Protein AF-A0AAN7AHH2-F1 (afdb_monomer_lite)

Secondary structure (DSSP, 8-state):
-HHHHHHHHHHHHHHHHHTTT-HHHHHHHHHHHHHHHHHHTS-S-S-SS-PPPPSSTT----S---TTTTSS-TTSPPHHHHHHHHHHHSPEEEEEE-TTS-EEEEEEE---PPPGGG-------------BPPHHHHHHHHTT-B-TTS-BS-SSPPP-B-TTS-B-PPB----S-----S--SS--S-TTSPSSHHHHHHHHHHHHHHHHHHHHHHHHHHHTTSS--SGGGTTSTTHHHHHHHHHHHHHHHHHHHHHHHHHHHHHHHHHHHHHHHH-HHHHTTTSPPPEEEE--SSTTS--EEEE-HHHHHHHHHHHHTS-HHHHHHHHHHHHHHHHHTTTSSS-S-HHHHHHHHHTTS----SSSHHHHHTTS---HHHHHHHHHHHT-HHHHHHHHHTT--SSEEE------TTSPPPPP---S--S---------EEEHHHHHHHTT-HHHHHHHHHTT--SS-TTB-HHHHHHHHHHHHHSTTHHHHHHHHHH-THHHHTS-HHHHHHHHHHHHHHTTS---TTPPPHHHHHHHHHHHHHTT--TT-EEEETTEEEEHHHHHHTTT-HHHHHHHHHTT--TT--TTHHHH-SS--SB-TTSHHHHHHHHHHHHTT-TTS-HHHHHHHHHHHHHHHHHHHHTS---TT--EEEE-TTSSEEEEE-HHHHHHHH---SSSHHHHHHHHHHHHTT--S----SS-HHHHHHHH--S-HHHHHTS--EEPPP---HHHHHHHHH-GGGGGSHHHHHHHHHHHHHH----STHHHHHHHHHHHHHTT--------SS-----HHHHHHHHHHHHHHHGGGGG-HHHHHHHHHHHHHHHHH-----TTS-GGG--TTS--TT-HHHHHHHHHHHHTT--TT-----TT--S-PPPHHHHHHHHHTT--TTTT-TT--------S-S--HHHHHHHHIIIIIS---TT--BTTB-HHHHHHHS--HHHHHHHHH-TT--S----HHHHHHHHHHHHHHHHTT-

Foldseek 3Di:
DVLLLLVLLLLLVLLVVVLVVDPVVSVVSVVVNVVVVVVVVVDDDDPLPDDFDDLDPPQPRDRDDDPVPPPPDPGGQDPVNSVVVVLQVAWDWDFDADPVRHRPDTDGDGDDDDDPVPDDDDDDDDDDDDDWDALVNVQVVQAQDADPVRHRPDPDRDQCADPVRHHDIDDDDPDPDDDPDPDDLADDDDPPPDHDPQSVVSNVVVSVVVLVVVVVVVVVCVVVVVQQADPVSVPPPCNVVSNVVVVSSVVSVVSSVVSVVVSVVSVVVVLLVCVVPVCPLCVLLVHHWDWDFADPVPPPDGTDTDTDLVVSLVRSCVVPPNDSVVSNVSVVVSVVCVVQCVVPPHDRPPPVVVVVPPPPPDDDDDPPVVVVVVVDPDPLLVQLLVCLQVLPVVSVVVSVVVVDALFWGFDPPPPPPPPDDDDDDDDDDDDDPDPPPLREIATSLLNNLVNVSLVSNLVSVVVPHAPLPPRHDPVNLLSNLLSLQANLNVLSSLVSQVVDLVRLVRDDQVSLQSNLQSNLQNLLDPHPPRDDDPVVSLVSNVSSVVSPHQQLDKDDDPLEIAGSLLSNLSNLDLVSNLVSVVSPHQQQAHLLCLVPDDQFHQFHSSRNLLSLLLVLQVLLVCPPDDPVVSVSSVVSSLSNLVCSVPVNVHDQLRWDWHQDPVRAETEIDGSLLSNLVNHPDQLGVSSVVVNVSSVVSVRALASPDVCNVVVCCVVVCSNPVVSVVVVRHDYDDYNGHSLLVNCVVPNLVCLLRVRVLVSLLVNLLRSQDPDPPVNLVVLLVVLLSLLQHADDDDPPVDDPPDPVSSLVSLLSSLLSNCVNVLVPLLSLLSNLLSNLLNLQLVDPPPVPDDPVPPPVPPNQRQHSSSLSNNVSSLVSPHDQQRFDDDPDDDNQHHGSLQQLLCVLLQHHPCPVPPPDPPRSPPPDQSFALSSLVNVLCCVVPSPHDQPDDRPRDGSLRSNVPSHDVVVLCCQAVVVPVDPDHDHNVRRVVSSVSNNCSSVVVD

pLDDT: mean 70.82, std 22.26, range [24.33, 98.12]

InterPro domains:
  IPR036770 Ankyrin repeat-containing domain superfamily [G3DSA:1.25.40.20] (359-711)
  IPR036770 Ankyrin repeat-containing domain superfamily [SSF48403] (437-587)

Organism: NCBI:txid1536484

Radius of gyration: 38.91 Å; chains: 1; bounding box: 91×87×97 Å

Structure (mmCIF, N/CA/C/O backbone):
data_AF-A0AAN7AHH2-F1
#
_entry.id   AF-A0AAN7AHH2-F1
#
loop_
_atom_site.group_PDB
_atom_site.id
_atom_site.type_symbol
_atom_site.label_atom_id
_atom_site.label_alt_id
_atom_site.label_comp_id
_atom_site.label_asym_id
_atom_site.label_entity_id
_atom_site.label_seq_id
_atom_site.pdbx_PDB_ins_code
_atom_site.Cartn_x
_atom_site.Cartn_y
_atom_site.Cartn_z
_atom_site.occupancy
_atom_site.B_iso_or_equiv
_atom_site.auth_seq_id
_atom_site.auth_comp_id
_atom_site.auth_asym_id
_atom_site.auth_atom_id
_atom_site.pdbx_PDB_model_num
ATOM 1 N N . MET A 1 1 ? 47.006 22.011 -0.681 1.00 42.59 1 MET A N 1
ATOM 2 C CA . MET A 1 1 ? 46.102 22.213 -1.840 1.00 42.59 1 MET A CA 1
ATOM 3 C C . MET A 1 1 ? 44.965 21.188 -1.931 1.00 42.59 1 MET A C 1
ATOM 5 O O . MET A 1 1 ? 43.826 21.636 -1.953 1.00 42.59 1 MET A O 1
ATOM 9 N N . ARG A 1 2 ? 45.196 19.858 -1.862 1.00 39.00 2 ARG A N 1
ATOM 10 C CA . ARG A 1 2 ? 44.105 18.849 -1.717 1.00 39.00 2 ARG A CA 1
ATOM 11 C C . ARG A 1 2 ? 43.120 19.184 -0.584 1.00 39.00 2 ARG A C 1
ATOM 13 O O . ARG A 1 2 ? 41.915 19.179 -0.796 1.00 39.00 2 ARG A O 1
ATOM 20 N N . LEU A 1 3 ? 43.647 19.586 0.577 1.00 39.88 3 LEU A N 1
ATOM 21 C CA . LEU A 1 3 ? 42.860 20.054 1.728 1.00 39.88 3 LEU A CA 1
ATOM 22 C C . LEU A 1 3 ? 41.942 21.245 1.399 1.00 39.88 3 LEU A C 1
ATOM 24 O O . LEU A 1 3 ? 40.802 21.282 1.839 1.00 39.88 3 LEU A O 1
ATOM 28 N N . LEU A 1 4 ? 42.423 22.198 0.598 1.00 43.97 4 LEU A N 1
ATOM 29 C CA . LEU A 1 4 ? 41.703 23.423 0.249 1.00 43.97 4 LEU A CA 1
ATOM 30 C C . LEU A 1 4 ? 40.583 23.153 -0.769 1.00 43.97 4 LEU A C 1
ATOM 32 O O . LEU A 1 4 ? 39.485 23.686 -0.634 1.00 43.97 4 LEU A O 1
ATOM 36 N N . GLY A 1 5 ? 40.840 22.286 -1.755 1.00 46.69 5 GLY A N 1
ATOM 37 C CA . GLY A 1 5 ? 39.840 21.848 -2.732 1.00 46.69 5 GLY A CA 1
ATOM 38 C C . GLY A 1 5 ? 38.684 21.085 -2.082 1.00 46.69 5 GLY A C 1
ATOM 39 O O . GLY A 1 5 ? 37.523 21.328 -2.410 1.00 46.69 5 GLY A O 1
ATOM 40 N N . THR A 1 6 ? 38.981 20.224 -1.107 1.00 48.59 6 THR A N 1
ATOM 41 C CA . THR A 1 6 ? 37.960 19.521 -0.315 1.00 48.59 6 THR A CA 1
ATOM 42 C C . THR A 1 6 ? 37.203 20.479 0.608 1.00 48.59 6 THR A C 1
ATOM 44 O O . THR A 1 6 ? 35.979 20.404 0.680 1.00 48.59 6 THR A O 1
ATOM 47 N N . LEU A 1 7 ? 37.890 21.439 1.241 1.00 47.78 7 LEU A N 1
ATOM 48 C CA . LEU A 1 7 ? 37.268 22.466 2.087 1.00 47.78 7 LEU A CA 1
ATOM 49 C C . LEU A 1 7 ? 36.270 23.334 1.298 1.00 47.78 7 LEU A C 1
ATOM 51 O O . LEU A 1 7 ? 35.142 23.535 1.744 1.00 47.78 7 LEU A O 1
ATOM 55 N N . LEU A 1 8 ? 36.657 23.796 0.104 1.00 48.50 8 LEU A N 1
ATOM 56 C CA . LEU A 1 8 ? 35.802 24.583 -0.792 1.00 48.50 8 LEU A CA 1
ATOM 57 C C . LEU A 1 8 ? 34.572 23.786 -1.246 1.00 48.50 8 LEU A C 1
ATOM 59 O O . LEU A 1 8 ? 33.455 24.295 -1.178 1.00 48.50 8 LEU A O 1
ATOM 63 N N . VAL A 1 9 ? 34.744 22.523 -1.648 1.00 50.44 9 VAL A N 1
ATOM 64 C CA . VAL A 1 9 ? 33.625 21.658 -2.067 1.00 50.44 9 VAL A CA 1
ATOM 65 C C . VAL A 1 9 ? 32.666 21.379 -0.905 1.00 50.44 9 VAL A C 1
ATOM 67 O O . VAL A 1 9 ? 31.451 21.460 -1.096 1.00 50.44 9 VAL A O 1
ATOM 70 N N . SER A 1 10 ? 33.181 21.122 0.299 1.00 50.25 10 SER A N 1
ATOM 71 C CA . SER A 1 10 ? 32.371 20.859 1.495 1.00 50.25 10 SER A CA 1
ATOM 72 C C . SER A 1 10 ? 31.624 22.096 2.003 1.00 50.25 10 SER A C 1
ATOM 74 O O . SER A 1 10 ? 30.450 21.995 2.357 1.00 50.25 10 SER A O 1
ATOM 76 N N . LEU A 1 11 ? 32.250 23.279 1.986 1.00 50.25 11 LEU A N 1
ATOM 77 C CA . LEU A 1 11 ? 31.608 24.548 2.364 1.00 50.25 11 LEU A CA 1
ATOM 78 C C . LEU A 1 11 ? 30.515 24.968 1.371 1.00 50.25 11 LEU A C 1
ATOM 80 O O . LEU A 1 11 ? 29.491 25.531 1.767 1.00 50.25 11 LEU A O 1
ATOM 84 N N . LEU A 1 12 ? 30.704 24.663 0.086 1.00 51.53 12 LEU A N 1
ATOM 85 C CA . LEU A 1 12 ? 29.711 24.921 -0.955 1.00 51.53 12 LEU A CA 1
ATOM 86 C C . LEU A 1 12 ? 28.552 23.910 -0.897 1.00 51.53 12 LEU A C 1
ATOM 88 O O . LEU A 1 12 ? 27.397 24.301 -1.067 1.00 51.53 12 LEU A O 1
ATOM 92 N N . TRP A 1 13 ? 28.819 22.644 -0.555 1.00 50.81 13 TRP A N 1
ATOM 93 C CA . TRP A 1 13 ? 27.778 21.653 -0.242 1.00 50.81 13 TRP A CA 1
ATOM 94 C C . TRP A 1 13 ? 26.989 22.010 1.021 1.00 50.81 13 TRP A C 1
ATOM 96 O O . TRP A 1 13 ? 25.765 21.883 1.038 1.00 50.81 13 TRP A O 1
ATOM 106 N N . ALA A 1 14 ? 27.655 22.531 2.053 1.00 49.16 14 ALA A N 1
ATOM 107 C CA . ALA A 1 14 ? 26.998 23.056 3.245 1.00 49.16 14 ALA A CA 1
ATOM 108 C C . ALA A 1 14 ? 26.082 24.251 2.914 1.00 49.16 14 ALA A C 1
ATOM 110 O O . ALA A 1 14 ? 25.001 24.363 3.492 1.00 49.16 14 ALA A O 1
ATOM 111 N N . GLY A 1 15 ? 26.455 25.089 1.938 1.00 46.09 15 GLY A N 1
ATOM 112 C CA . GLY A 1 15 ? 25.598 26.143 1.384 1.00 46.09 15 GLY A CA 1
ATOM 113 C C . GLY A 1 15 ? 24.349 25.604 0.673 1.00 46.09 15 GLY A C 1
ATOM 114 O O . GLY A 1 15 ? 23.254 26.129 0.877 1.00 46.09 15 GLY A O 1
ATOM 115 N N . VAL A 1 16 ? 24.487 24.514 -0.091 1.00 45.09 16 VAL A N 1
ATOM 116 C CA . VAL A 1 16 ? 23.358 23.815 -0.738 1.00 45.09 16 VAL A CA 1
ATOM 117 C C . VAL A 1 16 ? 22.417 23.204 0.303 1.00 45.09 16 VAL A C 1
ATOM 119 O O . VAL A 1 16 ? 21.207 23.348 0.179 1.00 45.09 16 VAL A O 1
ATOM 122 N N . VAL A 1 17 ? 22.945 22.573 1.353 1.00 44.41 17 VAL A N 1
ATOM 123 C CA . VAL A 1 17 ? 22.151 21.955 2.434 1.00 44.41 17 VAL A CA 1
ATOM 124 C C . VAL A 1 17 ? 21.487 23.010 3.332 1.00 44.41 17 VAL A C 1
ATOM 126 O O . VAL A 1 17 ? 20.342 22.834 3.749 1.00 44.41 17 VAL A O 1
ATOM 129 N N . SER A 1 18 ? 22.159 24.139 3.579 1.00 43.81 18 SER A N 1
ATOM 130 C CA . SER A 1 18 ? 21.616 25.297 4.307 1.00 43.81 18 SER A CA 1
ATOM 131 C C . SER A 1 18 ? 20.397 25.910 3.603 1.00 43.81 18 SER A C 1
ATOM 133 O O . SER A 1 18 ? 19.428 26.270 4.271 1.00 43.81 18 SER A O 1
ATOM 135 N N . ALA A 1 19 ? 20.388 25.938 2.264 1.00 40.66 19 ALA A N 1
ATOM 136 C CA . ALA A 1 19 ? 19.244 26.387 1.462 1.00 40.66 19 ALA A CA 1
ATOM 137 C C . ALA A 1 19 ? 17.987 25.493 1.600 1.00 40.66 19 ALA A C 1
ATOM 139 O O . ALA A 1 19 ? 16.908 25.883 1.172 1.00 40.66 19 ALA A O 1
ATOM 140 N N . TYR A 1 20 ? 18.091 24.316 2.232 1.00 43.16 20 TYR A N 1
ATOM 141 C CA . TYR A 1 20 ? 16.943 23.455 2.560 1.00 43.16 20 TYR A CA 1
ATOM 142 C C . TYR A 1 20 ? 16.448 23.601 4.014 1.00 43.16 20 TYR A C 1
ATOM 144 O O . TYR A 1 20 ? 15.547 22.872 4.422 1.00 43.16 20 TYR A O 1
ATOM 152 N N . GLY A 1 21 ? 17.001 24.526 4.810 1.00 40.44 21 GLY A N 1
ATOM 153 C CA . GLY A 1 21 ? 16.463 24.887 6.132 1.00 40.44 21 GLY A CA 1
ATOM 154 C C . GLY A 1 21 ? 16.727 23.892 7.272 1.00 40.44 21 GLY A C 1
ATOM 155 O O . GLY A 1 21 ? 16.153 24.030 8.350 1.00 40.44 21 GLY A O 1
ATOM 156 N N . LEU A 1 22 ? 17.605 22.901 7.088 1.00 43.09 22 LEU A N 1
ATOM 157 C CA . LEU A 1 22 ? 17.894 21.877 8.099 1.00 43.09 22 LEU A CA 1
ATOM 158 C C . LEU A 1 22 ? 19.208 22.173 8.838 1.00 43.09 22 LEU A C 1
ATOM 160 O O . LEU A 1 22 ? 20.272 21.675 8.467 1.00 43.09 22 LEU A O 1
ATOM 164 N N . ARG A 1 23 ? 19.129 22.948 9.929 1.00 40.41 23 ARG A N 1
ATOM 165 C CA . ARG A 1 23 ? 20.266 23.291 10.816 1.00 40.41 23 ARG A CA 1
ATOM 166 C C . ARG A 1 23 ? 21.123 22.073 11.200 1.00 40.41 23 ARG A C 1
ATOM 168 O O . ARG A 1 23 ? 22.345 22.127 11.108 1.00 40.41 23 ARG A O 1
ATOM 175 N N . GLY A 1 24 ? 20.488 20.947 11.530 1.00 38.53 24 GLY A N 1
ATOM 176 C CA . GLY A 1 24 ? 21.191 19.719 11.917 1.00 38.53 24 GLY A CA 1
ATOM 177 C C . GLY A 1 24 ? 21.933 19.010 10.775 1.00 38.53 24 GLY A C 1
ATOM 178 O O . GLY A 1 24 ? 22.892 18.288 11.031 1.00 38.53 24 GLY A O 1
ATOM 179 N N . ALA A 1 25 ? 21.532 19.204 9.515 1.00 41.31 25 ALA A N 1
ATOM 180 C CA . ALA A 1 25 ? 22.254 18.655 8.363 1.00 41.31 25 ALA A CA 1
ATOM 181 C C . ALA A 1 25 ? 23.502 19.495 8.037 1.00 41.31 25 ALA A C 1
ATOM 183 O O . ALA A 1 25 ? 24.539 18.954 7.651 1.00 41.31 25 ALA A O 1
ATOM 184 N N . TRP A 1 26 ? 23.418 20.808 8.267 1.00 44.34 26 TRP A N 1
ATOM 185 C CA . TRP A 1 26 ? 24.536 21.742 8.145 1.00 44.34 26 TRP A CA 1
ATOM 186 C C . TRP A 1 26 ? 25.621 21.488 9.205 1.00 44.34 26 TRP A C 1
ATOM 188 O O . TRP A 1 26 ? 26.783 21.295 8.847 1.00 44.34 26 TRP A O 1
ATOM 198 N N . GLU A 1 27 ? 25.241 21.364 10.482 1.00 41.72 27 GLU A N 1
ATOM 199 C CA . GLU A 1 27 ? 26.172 21.049 11.581 1.00 41.72 27 GLU A CA 1
ATOM 200 C C . GLU A 1 27 ? 26.868 19.696 11.350 1.00 41.72 27 GLU A C 1
ATOM 202 O O . GLU A 1 27 ? 28.088 19.598 11.458 1.00 41.72 27 GLU A O 1
ATOM 207 N N . LYS A 1 28 ? 26.130 18.663 10.922 1.00 42.34 28 LYS A N 1
ATOM 208 C CA . LYS A 1 28 ? 26.697 17.334 10.623 1.00 42.34 28 LYS A CA 1
ATOM 209 C C . LYS A 1 28 ? 27.657 17.335 9.434 1.00 42.34 28 LYS A C 1
ATOM 211 O O . LYS A 1 28 ? 28.649 16.616 9.468 1.00 42.34 28 LYS A O 1
ATOM 216 N N . THR A 1 29 ? 27.397 18.144 8.408 1.00 45.25 29 THR A N 1
ATOM 217 C CA . THR A 1 29 ? 28.292 18.269 7.244 1.00 45.25 29 THR A CA 1
ATOM 218 C C . THR A 1 29 ? 29.594 18.982 7.625 1.00 45.25 29 THR A C 1
ATOM 220 O O . THR A 1 29 ? 30.671 18.574 7.192 1.00 45.25 29 THR A O 1
ATOM 223 N N . MET A 1 30 ? 29.512 19.993 8.498 1.00 45.94 30 MET A N 1
ATOM 224 C CA . MET A 1 30 ? 30.674 20.659 9.102 1.00 45.94 30 MET A CA 1
ATOM 225 C C . MET A 1 30 ? 31.485 19.699 9.981 1.00 45.94 30 MET A C 1
ATOM 227 O O . MET A 1 30 ? 32.685 19.548 9.763 1.00 45.94 30 MET A O 1
ATOM 231 N N . TYR A 1 31 ? 30.835 18.981 10.902 1.00 43.94 31 TYR A N 1
ATOM 232 C CA . TYR A 1 31 ? 31.500 17.990 11.755 1.00 43.94 31 TYR A CA 1
ATOM 233 C C . TYR A 1 31 ? 32.154 16.868 10.946 1.00 43.94 31 TYR A C 1
ATOM 235 O O . TYR A 1 31 ? 33.291 16.506 11.224 1.00 43.94 31 TYR A O 1
ATOM 243 N N . PHE A 1 32 ? 31.485 16.361 9.908 1.00 43.19 32 PHE A N 1
ATOM 244 C CA . PHE A 1 32 ? 32.036 15.335 9.022 1.00 43.19 32 PHE A CA 1
ATOM 245 C C . PHE A 1 32 ? 33.240 15.840 8.213 1.00 43.19 32 PHE A C 1
ATOM 247 O O . PHE A 1 32 ? 34.188 15.093 7.987 1.00 43.19 32 PHE A O 1
ATOM 254 N N . SER A 1 33 ? 33.234 17.117 7.819 1.00 46.03 33 SER A N 1
ATOM 255 C CA . SER A 1 33 ? 34.361 17.742 7.118 1.00 46.03 33 SER A CA 1
ATOM 256 C C . SER A 1 33 ? 35.573 17.909 8.033 1.00 46.03 33 SER A C 1
ATOM 258 O O . SER A 1 33 ? 36.691 17.654 7.601 1.00 46.03 33 SER A O 1
ATOM 260 N N . ILE A 1 34 ? 35.356 18.267 9.302 1.00 46.25 34 ILE A N 1
ATOM 261 C CA . ILE A 1 34 ? 36.412 18.318 10.326 1.00 46.25 34 ILE A CA 1
ATOM 262 C C . ILE A 1 34 ? 36.979 16.915 10.581 1.00 46.25 34 ILE A C 1
ATOM 264 O O . ILE A 1 34 ? 38.192 16.738 10.552 1.00 46.25 34 ILE A O 1
ATOM 268 N N . TYR A 1 35 ? 36.113 15.905 10.695 1.00 45.62 35 TYR A N 1
ATOM 269 C CA . TYR A 1 35 ? 36.508 14.506 10.895 1.00 45.62 35 TYR A CA 1
ATOM 270 C C . TYR A 1 35 ? 37.336 13.939 9.727 1.00 45.62 35 TYR A C 1
ATOM 272 O O . TYR A 1 35 ? 38.343 13.273 9.939 1.00 45.62 35 TYR A O 1
ATOM 280 N N . GLN A 1 36 ? 36.948 14.233 8.480 1.00 43.19 36 GLN A N 1
ATOM 281 C CA . GLN A 1 36 ? 37.706 13.859 7.276 1.00 43.19 36 GLN A CA 1
ATOM 282 C C . GLN A 1 36 ? 39.069 14.559 7.205 1.00 43.19 36 GLN A C 1
ATOM 284 O O . GLN A 1 36 ? 40.044 13.953 6.768 1.00 43.19 36 GLN A O 1
ATOM 289 N N . MET A 1 37 ? 39.163 15.816 7.650 1.00 44.66 37 MET A N 1
ATOM 290 C CA . MET A 1 37 ? 40.442 16.530 7.724 1.00 44.66 37 MET A CA 1
ATOM 291 C C . MET A 1 37 ? 41.387 15.910 8.764 1.00 44.66 37 MET A C 1
ATOM 293 O O . MET A 1 37 ? 42.590 15.862 8.523 1.00 44.66 37 MET A O 1
ATOM 297 N N . GLU A 1 38 ? 40.860 15.396 9.877 1.00 44.75 38 GLU A N 1
ATOM 298 C CA . GLU A 1 38 ? 41.640 14.696 10.907 1.00 44.75 38 GLU A CA 1
ATOM 299 C C . GLU A 1 38 ? 42.106 13.300 10.451 1.00 44.75 38 GLU A C 1
ATOM 301 O O . GLU A 1 38 ? 43.272 12.960 10.653 1.00 44.75 38 GLU A O 1
ATOM 306 N N . ASP A 1 39 ? 41.250 12.529 9.766 1.00 40.66 39 ASP A N 1
ATOM 307 C CA . ASP A 1 39 ? 41.596 11.208 9.204 1.00 40.66 39 ASP A CA 1
ATOM 308 C C . ASP A 1 39 ? 42.615 11.330 8.049 1.00 40.66 39 ASP A C 1
ATOM 310 O O . ASP A 1 39 ? 43.543 10.535 7.943 1.00 40.66 39 ASP A O 1
ATOM 314 N N . MET A 1 40 ? 42.522 12.370 7.208 1.00 39.53 40 MET A N 1
ATOM 315 C CA . MET A 1 40 ? 43.488 12.618 6.122 1.00 39.53 40 MET A CA 1
ATOM 316 C C . MET A 1 40 ? 44.874 13.068 6.612 1.00 39.53 40 MET A C 1
ATOM 318 O O . MET A 1 40 ? 45.850 12.934 5.875 1.00 39.53 40 MET A O 1
ATOM 322 N N . LEU A 1 41 ? 44.977 13.605 7.831 1.00 41.09 41 LEU A N 1
ATOM 323 C CA . LEU A 1 41 ? 46.255 13.908 8.490 1.00 41.09 41 LEU A CA 1
ATOM 324 C C . LEU A 1 41 ? 46.849 12.679 9.203 1.00 41.09 41 LEU A C 1
ATOM 326 O O . LEU A 1 41 ? 47.997 12.716 9.648 1.00 41.09 41 LEU A O 1
ATOM 330 N N . ALA A 1 42 ? 46.094 11.582 9.273 1.00 44.62 42 ALA A N 1
ATOM 331 C CA . ALA A 1 42 ? 46.518 10.270 9.735 1.00 44.62 42 ALA A CA 1
ATOM 332 C C . ALA A 1 42 ? 46.548 9.291 8.545 1.00 44.62 42 ALA A C 1
ATOM 334 O O . ALA A 1 42 ? 45.734 8.381 8.452 1.00 44.62 42 ALA A O 1
ATOM 335 N N . ILE A 1 43 ? 47.461 9.484 7.589 1.00 38.81 43 ILE A N 1
ATOM 336 C CA . ILE A 1 43 ? 47.549 8.587 6.425 1.00 38.81 43 ILE A CA 1
ATOM 337 C C . ILE A 1 43 ? 48.090 7.210 6.853 1.00 38.81 43 ILE A C 1
ATOM 339 O O . ILE A 1 43 ? 49.232 7.104 7.301 1.00 38.81 43 ILE A O 1
ATOM 343 N N . ASP A 1 44 ? 47.294 6.157 6.643 1.00 36.56 44 ASP A N 1
ATOM 344 C CA . ASP A 1 44 ? 47.764 4.770 6.534 1.00 36.56 44 ASP A CA 1
ATOM 345 C C . ASP A 1 44 ? 48.477 4.589 5.185 1.00 36.56 44 ASP A C 1
ATOM 347 O O . ASP A 1 44 ? 47.880 4.811 4.129 1.00 36.56 44 ASP A O 1
ATOM 351 N N . GLY A 1 45 ? 49.751 4.183 5.214 1.00 41.19 45 GLY A N 1
ATOM 352 C CA . GLY A 1 45 ? 50.512 3.878 3.995 1.00 41.19 45 GLY A CA 1
ATOM 353 C C . GLY A 1 45 ? 51.999 4.239 3.989 1.00 41.19 45 GLY A C 1
ATOM 354 O O . GLY A 1 45 ? 52.607 4.172 2.928 1.00 41.19 45 GLY A O 1
ATOM 355 N N . VAL A 1 46 ? 52.597 4.606 5.126 1.00 39.81 46 VAL A N 1
ATOM 356 C CA . VAL A 1 46 ? 54.062 4.660 5.260 1.00 39.81 46 VAL A CA 1
ATOM 357 C C . VAL A 1 46 ? 54.480 3.564 6.227 1.00 39.81 46 VAL A C 1
ATOM 359 O O . VAL A 1 46 ? 54.112 3.565 7.401 1.00 39.81 46 VAL A O 1
ATOM 362 N N . ASP A 1 47 ? 55.184 2.596 5.665 1.00 38.22 47 ASP A N 1
ATOM 363 C CA . ASP A 1 47 ? 55.714 1.357 6.216 1.00 38.22 47 ASP A CA 1
ATOM 364 C C . ASP A 1 47 ? 56.090 1.501 7.693 1.00 38.22 47 ASP A C 1
ATOM 366 O O . ASP A 1 47 ? 56.793 2.439 8.071 1.00 38.22 47 ASP A O 1
ATOM 370 N N . GLY A 1 48 ? 55.624 0.559 8.520 1.00 37.94 48 GLY A N 1
ATOM 371 C CA . GLY A 1 48 ? 55.696 0.549 9.987 1.00 37.94 48 GLY A CA 1
ATOM 372 C C . GLY A 1 48 ? 57.100 0.510 10.609 1.00 37.94 48 GLY A C 1
ATOM 373 O O . GLY A 1 48 ? 57.354 -0.284 11.508 1.00 37.94 48 GLY A O 1
ATOM 374 N N . THR A 1 49 ? 58.009 1.380 10.179 1.00 39.72 49 THR A N 1
ATOM 375 C CA . THR A 1 49 ? 59.386 1.517 10.666 1.00 39.72 49 THR A CA 1
ATOM 376 C C . THR A 1 49 ? 59.580 2.710 11.605 1.00 39.72 49 THR A C 1
ATOM 378 O O . THR A 1 49 ? 60.698 2.985 12.031 1.00 39.72 49 THR A O 1
ATOM 381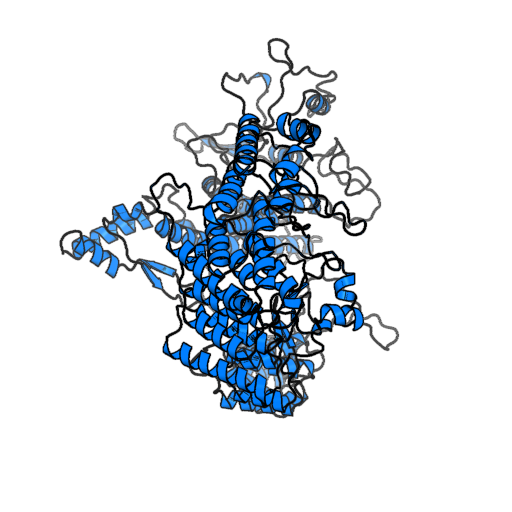 N N . GLY A 1 50 ? 58.505 3.397 12.006 1.00 42.72 50 GLY A N 1
ATOM 382 C CA . GLY A 1 50 ? 58.540 4.271 13.183 1.00 42.72 50 GLY A CA 1
ATOM 383 C C . GLY A 1 50 ? 59.477 5.480 13.081 1.00 42.72 50 GLY A C 1
ATOM 384 O O . GLY A 1 50 ? 60.078 5.860 14.084 1.00 42.72 50 GLY A O 1
ATOM 385 N N . LYS A 1 51 ? 59.597 6.121 11.910 1.00 38.16 51 LYS A N 1
ATOM 386 C CA . LYS A 1 51 ? 60.206 7.459 11.825 1.00 38.16 51 LYS A CA 1
ATOM 387 C C . LYS A 1 51 ? 59.137 8.547 11.971 1.00 38.16 51 LYS A C 1
ATOM 389 O O . LYS A 1 51 ? 58.140 8.573 11.258 1.00 38.16 51 LYS A O 1
ATOM 394 N N . ASN A 1 52 ? 59.357 9.407 12.963 1.00 43.38 52 ASN A N 1
ATOM 395 C CA . ASN A 1 52 ? 58.430 10.400 13.501 1.00 43.38 52 ASN A CA 1
ATOM 396 C C . ASN A 1 52 ? 57.980 11.434 12.455 1.00 43.38 52 ASN A C 1
ATOM 398 O O . ASN A 1 52 ? 58.793 12.237 12.002 1.00 43.38 52 ASN A O 1
ATOM 402 N N . TYR A 1 53 ? 56.682 11.491 12.147 1.00 42.94 53 TYR A N 1
ATOM 403 C CA . TYR A 1 53 ? 56.102 12.637 11.440 1.00 42.94 53 TYR A CA 1
ATOM 404 C C . TYR A 1 53 ? 55.957 13.821 12.411 1.00 42.94 53 TYR A C 1
ATOM 406 O O . TYR A 1 53 ? 55.269 13.719 13.430 1.00 42.94 53 TYR A O 1
ATOM 414 N N . GLN A 1 54 ? 56.616 14.939 12.099 1.00 42.94 54 GLN A N 1
ATOM 415 C CA . GLN A 1 54 ? 56.460 16.218 12.794 1.00 42.94 54 GLN A CA 1
ATOM 416 C C . GLN A 1 54 ? 55.603 17.143 11.923 1.00 42.94 54 GLN A C 1
ATOM 418 O O . GLN A 1 54 ? 55.991 17.472 10.810 1.00 42.94 54 GLN A O 1
ATOM 423 N N . ILE A 1 55 ? 54.432 17.554 12.418 1.00 39.09 55 ILE A N 1
ATOM 424 C CA . ILE A 1 55 ? 53.535 18.487 11.702 1.00 39.09 55 ILE A CA 1
ATOM 425 C C . ILE A 1 55 ? 54.052 19.940 11.809 1.00 39.09 55 ILE A C 1
ATOM 427 O O . ILE A 1 55 ? 53.750 20.775 10.963 1.00 39.09 55 ILE A O 1
ATOM 431 N N . ALA A 1 56 ? 54.869 20.230 12.827 1.00 43.94 56 ALA A N 1
ATOM 432 C CA . ALA A 1 56 ? 55.591 21.485 13.030 1.00 43.94 56 ALA A CA 1
ATOM 433 C C . ALA A 1 56 ? 56.895 21.222 13.823 1.00 43.94 56 ALA A C 1
ATOM 435 O O . ALA A 1 56 ? 56.977 20.192 14.511 1.00 43.94 56 ALA A O 1
ATOM 436 N N . PRO A 1 57 ? 57.895 22.128 13.784 1.00 39.34 57 PRO A N 1
ATOM 437 C CA . PRO A 1 57 ? 59.114 22.005 14.585 1.00 39.34 57 PRO A CA 1
ATOM 438 C C . PRO A 1 57 ? 58.782 21.849 16.081 1.00 39.34 57 PRO A C 1
ATOM 440 O O . PRO A 1 57 ? 57.967 22.599 16.613 1.00 39.34 57 PRO A O 1
ATOM 443 N N . ASN A 1 58 ? 59.408 20.878 16.761 1.00 45.28 58 ASN A N 1
ATOM 444 C CA . ASN A 1 58 ? 59.196 20.500 18.177 1.00 45.28 58 ASN A CA 1
ATOM 445 C C . ASN A 1 58 ? 57.920 19.695 18.507 1.00 45.28 58 ASN A C 1
ATOM 447 O O . ASN A 1 58 ? 57.681 19.381 19.677 1.00 45.28 58 ASN A O 1
ATOM 451 N N . CYS A 1 59 ? 57.120 19.292 17.515 1.00 45.28 59 CYS A N 1
ATOM 452 C CA . CYS A 1 59 ? 55.985 18.396 17.749 1.00 45.28 59 CYS A CA 1
ATOM 453 C C . CYS A 1 59 ? 56.477 16.952 17.982 1.00 45.28 59 CYS A C 1
ATOM 455 O O . CYS A 1 59 ? 57.005 16.310 17.074 1.00 45.28 59 CYS A O 1
ATOM 457 N N . GLY A 1 60 ? 56.306 16.417 19.196 1.00 44.44 60 GLY A N 1
ATOM 458 C CA . GLY A 1 60 ? 56.724 15.055 19.550 1.00 44.44 60 GLY A CA 1
ATOM 459 C C . GLY A 1 60 ? 55.849 13.989 18.886 1.00 44.44 60 GLY A C 1
ATOM 460 O O . GLY A 1 60 ? 54.851 13.556 19.461 1.00 44.44 60 GLY A O 1
ATOM 461 N N . GLY A 1 61 ? 56.198 13.568 17.669 1.00 43.66 61 GLY A N 1
ATOM 462 C CA . GLY A 1 61 ? 55.546 12.453 16.979 1.00 43.66 61 GLY A CA 1
ATOM 463 C C . GLY A 1 61 ? 55.681 11.165 17.795 1.00 43.66 61 GLY A C 1
ATOM 464 O O . GLY A 1 61 ? 56.769 10.617 17.915 1.00 43.66 61 GLY A O 1
ATOM 465 N N . GLY A 1 62 ? 54.593 10.713 18.420 1.00 40.25 62 GLY A N 1
ATOM 466 C CA . GLY A 1 62 ? 54.585 9.510 19.252 1.00 40.25 62 GLY A CA 1
ATOM 467 C C . GLY A 1 62 ? 54.360 8.234 18.441 1.00 40.25 62 GLY A C 1
ATOM 468 O O . GLY A 1 62 ? 53.396 8.147 17.682 1.00 40.25 62 GLY A O 1
ATOM 469 N N . VAL A 1 63 ? 55.223 7.244 18.665 1.00 44.72 63 VAL A N 1
ATOM 470 C CA . VAL A 1 63 ? 55.151 5.874 18.138 1.00 44.72 63 VAL A CA 1
ATOM 471 C C . VAL A 1 63 ? 53.940 5.144 18.745 1.00 44.72 63 VAL A C 1
ATOM 473 O O . VAL A 1 63 ? 53.788 5.113 19.966 1.00 44.72 63 VAL A O 1
ATOM 476 N N . GLY A 1 64 ? 53.073 4.566 17.907 1.00 43.09 64 GLY A N 1
ATOM 477 C CA . GLY A 1 64 ? 51.983 3.670 18.327 1.00 43.09 64 GLY A CA 1
ATOM 478 C C . GLY A 1 64 ? 50.586 4.154 17.930 1.00 43.09 64 GLY A C 1
ATOM 479 O O . GLY A 1 64 ? 49.918 4.855 18.691 1.00 43.09 64 GLY A O 1
ATOM 480 N N . GLY A 1 65 ? 50.135 3.760 16.738 1.00 44.53 65 GLY A N 1
ATOM 481 C CA . GLY A 1 65 ? 48.773 3.985 16.262 1.00 44.53 65 GLY A CA 1
ATOM 482 C C . GLY A 1 65 ? 47.788 2.992 16.880 1.00 44.53 65 GLY A C 1
ATOM 483 O O . GLY A 1 65 ? 47.785 1.817 16.533 1.00 44.53 65 GLY A O 1
ATOM 484 N N . ALA A 1 66 ? 46.922 3.473 17.772 1.00 39.31 66 ALA A N 1
ATOM 485 C CA . ALA A 1 66 ? 45.659 2.815 18.091 1.00 39.31 66 ALA A CA 1
ATOM 486 C C . ALA A 1 66 ? 44.566 3.874 18.294 1.00 39.31 66 ALA A C 1
ATOM 488 O O . ALA A 1 66 ? 44.750 4.843 19.034 1.00 39.31 66 ALA A O 1
ATOM 489 N N . ARG A 1 67 ? 43.406 3.649 17.661 1.00 36.62 67 ARG A N 1
ATOM 490 C CA . ARG A 1 67 ? 42.223 4.538 17.584 1.00 36.62 67 ARG A CA 1
ATOM 491 C C . ARG A 1 67 ? 41.674 5.056 18.926 1.00 36.62 67 ARG A C 1
ATOM 493 O O . ARG A 1 67 ? 40.859 5.967 18.928 1.00 36.62 67 ARG A O 1
ATOM 500 N N . LYS A 1 68 ? 42.108 4.505 20.064 1.00 35.44 68 LYS A N 1
ATOM 501 C CA . LYS A 1 68 ? 41.673 4.904 21.415 1.00 35.44 68 LYS A CA 1
ATOM 502 C C . LYS A 1 68 ? 42.483 6.067 22.019 1.00 35.44 68 LYS A C 1
ATOM 504 O O . LYS A 1 68 ? 42.075 6.612 23.033 1.00 35.44 68 LYS A O 1
ATOM 509 N N . GLY A 1 69 ? 43.610 6.458 21.414 1.00 38.06 69 GLY A N 1
ATOM 510 C CA . GLY A 1 69 ? 44.570 7.412 21.994 1.00 38.06 69 GLY A CA 1
ATOM 511 C C . GLY A 1 69 ? 44.320 8.907 21.743 1.00 38.06 69 GLY A C 1
ATOM 512 O O . GLY A 1 69 ? 45.212 9.701 22.031 1.00 38.06 69 GLY A O 1
ATOM 513 N N . LEU A 1 70 ? 43.169 9.303 21.185 1.00 36.56 70 LEU A N 1
ATOM 514 C CA . LEU A 1 70 ? 42.893 10.693 20.773 1.00 36.56 70 LEU A CA 1
ATOM 515 C C . LEU A 1 70 ? 42.517 11.643 21.925 1.00 36.56 70 LEU A C 1
ATOM 517 O O . LEU A 1 70 ? 42.668 12.848 21.766 1.00 36.56 70 LEU A O 1
ATOM 521 N N . LEU A 1 71 ? 42.077 11.126 23.076 1.00 37.41 71 LEU A N 1
ATOM 522 C CA . LEU A 1 71 ? 41.611 11.952 24.202 1.00 37.41 71 LEU A CA 1
ATOM 523 C C . LEU A 1 71 ? 42.635 12.118 25.342 1.00 37.41 71 LEU A C 1
ATOM 525 O O . LEU A 1 71 ? 42.482 13.027 26.146 1.00 37.41 71 LEU A O 1
ATOM 529 N N . ASP A 1 72 ? 43.699 11.307 25.387 1.00 37.50 72 ASP A N 1
ATOM 530 C CA . ASP A 1 72 ? 44.522 11.138 26.603 1.00 37.50 72 ASP A CA 1
ATOM 531 C C . ASP A 1 72 ? 45.987 11.609 26.501 1.00 37.50 72 ASP A C 1
ATOM 533 O O . ASP A 1 72 ? 46.789 11.337 27.395 1.00 37.50 72 ASP A O 1
ATOM 537 N N . LYS A 1 73 ? 46.407 12.306 25.432 1.00 44.44 73 LYS A N 1
ATOM 538 C CA . LYS A 1 73 ? 47.822 12.723 25.289 1.00 44.44 73 LYS A CA 1
ATOM 539 C C . LYS A 1 73 ? 48.012 14.236 25.173 1.00 44.44 73 LYS A C 1
ATOM 541 O O . LYS A 1 73 ? 47.797 14.835 24.126 1.00 44.44 73 LYS A O 1
ATOM 546 N N . SER A 1 74 ? 48.560 14.817 26.240 1.00 39.81 74 SER A N 1
ATOM 547 C CA . SER A 1 74 ? 48.809 16.248 26.483 1.00 39.81 74 SER A CA 1
ATOM 548 C C . SER A 1 74 ? 49.936 16.908 25.663 1.00 39.81 74 SER A C 1
ATOM 550 O O . SER A 1 74 ? 50.317 18.036 25.963 1.00 39.81 74 SER A O 1
ATOM 552 N N . ARG A 1 75 ? 50.511 16.243 24.646 1.00 40.31 75 ARG A N 1
ATOM 553 C CA . ARG A 1 75 ? 51.718 16.732 23.930 1.00 40.31 75 ARG A CA 1
ATOM 554 C C . ARG A 1 75 ? 51.641 16.733 22.391 1.00 40.31 75 ARG A C 1
ATOM 556 O O . ARG A 1 75 ? 52.682 16.767 21.740 1.00 40.31 75 ARG A O 1
ATOM 563 N N . ARG A 1 76 ? 50.445 16.708 21.788 1.00 40.41 76 ARG A N 1
ATOM 564 C CA . ARG A 1 76 ? 50.256 16.974 20.342 1.00 40.41 76 ARG A CA 1
ATOM 565 C C . ARG A 1 76 ? 49.713 18.385 20.118 1.00 40.41 76 ARG A C 1
ATOM 567 O O . ARG A 1 76 ? 48.881 18.837 20.898 1.00 40.41 76 ARG A O 1
ATOM 574 N N . CYS A 1 77 ? 50.139 19.041 19.036 1.00 39.66 77 CYS A N 1
ATOM 575 C CA . CYS A 1 77 ? 49.499 20.273 18.583 1.00 39.66 77 CYS A CA 1
ATOM 576 C C . CYS A 1 77 ? 48.075 19.961 18.094 1.00 39.66 77 CYS A C 1
ATOM 578 O O . CYS A 1 77 ? 47.903 19.086 17.245 1.00 39.66 77 CYS A O 1
ATOM 580 N N . SER A 1 78 ? 47.057 20.651 18.608 1.00 46.59 78 SER A N 1
ATOM 581 C CA . SER A 1 78 ? 45.705 20.582 18.042 1.00 46.59 78 SER A CA 1
ATOM 582 C C . SER A 1 78 ? 45.659 21.271 16.670 1.00 46.59 78 SER A C 1
ATOM 584 O O . SER A 1 78 ? 46.496 22.125 16.371 1.00 46.59 78 SER A O 1
ATOM 586 N N . LEU A 1 79 ? 44.665 20.948 15.832 1.00 40.88 79 LEU A N 1
ATOM 587 C CA . LEU A 1 79 ? 44.432 21.646 14.555 1.00 40.88 79 LEU A CA 1
ATOM 588 C C . LEU A 1 79 ? 44.356 23.172 14.751 1.00 40.88 79 LEU A C 1
ATOM 590 O O . LEU A 1 79 ? 44.878 23.931 13.943 1.00 40.88 79 LEU A O 1
ATOM 594 N N . LEU A 1 80 ? 43.784 23.611 15.875 1.00 43.78 80 LEU A N 1
ATOM 595 C CA . LEU A 1 80 ? 43.753 25.012 16.299 1.00 43.78 80 LEU A CA 1
ATOM 596 C C . LEU A 1 80 ? 45.156 25.602 16.495 1.00 43.78 80 LEU A C 1
ATOM 598 O O . LEU A 1 80 ? 45.412 26.706 16.031 1.00 43.78 80 LEU A O 1
ATOM 602 N N . GLN A 1 81 ? 46.076 24.871 17.126 1.00 45.78 81 GLN A N 1
ATOM 603 C CA . GLN A 1 81 ? 47.459 25.320 17.335 1.00 45.78 81 GLN A CA 1
ATOM 604 C C . GLN A 1 81 ? 48.275 25.336 16.034 1.00 45.78 81 GLN A C 1
ATOM 606 O O . GLN A 1 81 ? 49.134 26.197 15.858 1.00 45.78 81 GLN A O 1
ATOM 611 N N . PHE A 1 82 ? 47.996 24.420 15.102 1.00 44.25 82 PHE A N 1
ATOM 612 C CA . PHE A 1 82 ? 48.618 24.420 13.775 1.00 44.25 82 PHE A CA 1
ATOM 613 C C . PHE A 1 82 ? 48.128 25.591 12.911 1.00 44.25 82 PHE A C 1
ATOM 615 O O . PHE A 1 82 ? 48.938 26.295 12.309 1.00 44.25 82 PHE A O 1
ATOM 622 N N . LEU A 1 83 ? 46.816 25.840 12.886 1.00 44.56 83 LEU A N 1
ATOM 623 C CA . LEU A 1 83 ? 46.240 26.974 12.163 1.00 44.56 83 LEU A CA 1
ATOM 624 C C . LEU A 1 83 ? 46.702 28.314 12.755 1.00 44.56 83 LEU A C 1
ATOM 626 O O . LEU A 1 83 ? 47.033 29.211 11.991 1.00 44.56 83 LEU A O 1
ATOM 630 N N . ASP A 1 84 ? 46.811 28.423 14.083 1.00 47.09 84 ASP A N 1
ATOM 631 C CA . ASP A 1 84 ? 47.383 29.590 14.776 1.00 47.09 84 ASP A CA 1
ATOM 632 C C . ASP A 1 84 ? 48.865 29.807 14.408 1.00 47.09 84 ASP A C 1
ATOM 634 O O . ASP A 1 84 ? 49.288 30.929 14.147 1.00 47.09 84 ASP A O 1
ATOM 638 N N . HIS A 1 85 ? 49.663 28.741 14.285 1.00 46.16 85 HIS A N 1
ATOM 639 C CA . HIS A 1 85 ? 51.054 28.847 13.831 1.00 46.16 85 HIS A CA 1
ATOM 640 C C . HIS A 1 85 ? 51.173 29.325 12.372 1.00 46.16 85 HIS A C 1
ATOM 642 O O . HIS A 1 85 ? 51.975 30.217 12.083 1.00 46.16 85 HIS A O 1
ATOM 648 N N . ILE A 1 86 ? 50.361 28.777 11.459 1.00 44.44 86 ILE A N 1
ATOM 649 C CA . ILE A 1 86 ? 50.295 29.226 10.055 1.00 44.44 86 ILE A CA 1
ATOM 650 C C . ILE A 1 86 ? 49.875 30.703 9.991 1.00 44.44 86 ILE A C 1
ATOM 652 O O . ILE A 1 86 ? 50.467 31.482 9.244 1.00 44.44 86 ILE A O 1
ATOM 656 N N . TRP A 1 87 ? 48.896 31.102 10.808 1.00 47.78 87 TRP A N 1
ATOM 657 C CA . TRP A 1 87 ? 48.395 32.477 10.865 1.00 47.78 87 TRP A CA 1
ATOM 658 C C . TRP A 1 87 ? 49.469 33.472 11.327 1.00 47.78 87 TRP A C 1
ATOM 660 O O . TRP A 1 87 ? 49.600 34.545 10.752 1.00 47.78 87 TRP A O 1
ATOM 670 N N . ARG A 1 88 ? 50.301 33.093 12.305 1.00 49.47 88 ARG A N 1
ATOM 671 C CA . ARG A 1 88 ? 51.388 33.941 12.834 1.00 49.47 88 ARG A CA 1
ATOM 672 C C . ARG A 1 88 ? 52.614 34.037 11.925 1.00 49.47 88 ARG A C 1
ATOM 674 O O . ARG A 1 88 ? 53.369 34.999 12.017 1.00 49.47 88 ARG A O 1
ATOM 681 N N . THR A 1 89 ? 52.849 33.029 11.089 1.00 44.81 89 THR A N 1
ATOM 682 C CA . THR A 1 89 ? 54.046 32.948 10.229 1.00 44.81 89 THR A CA 1
ATOM 683 C C . THR A 1 89 ? 53.815 33.477 8.815 1.00 44.81 89 THR A C 1
ATOM 685 O O . THR A 1 89 ? 54.777 33.690 8.079 1.00 44.81 89 THR A O 1
ATOM 688 N N . THR A 1 90 ? 52.561 33.742 8.441 1.00 40.97 90 THR A N 1
ATOM 689 C CA . THR A 1 90 ? 52.199 34.273 7.122 1.00 40.97 90 THR A CA 1
ATOM 690 C C . THR A 1 90 ? 51.958 35.780 7.222 1.00 40.97 90 THR A C 1
ATOM 692 O O . THR A 1 90 ? 50.979 36.202 7.828 1.00 40.97 90 THR A O 1
ATOM 695 N N . SER A 1 91 ? 52.826 36.608 6.628 1.00 42.81 91 SER A N 1
ATOM 696 C CA . SER A 1 91 ? 52.601 38.062 6.595 1.00 42.81 91 SER A CA 1
ATOM 697 C C . SER A 1 91 ? 51.362 38.411 5.781 1.00 42.81 91 SER A C 1
ATOM 699 O O . SER A 1 91 ? 51.239 37.956 4.642 1.00 42.81 91 SER A O 1
ATOM 701 N N . THR A 1 92 ? 50.526 39.306 6.294 1.00 44.84 92 THR A N 1
ATOM 702 C CA . THR A 1 92 ? 49.475 39.969 5.517 1.00 44.84 92 THR A CA 1
ATOM 703 C C . THR A 1 92 ? 49.920 41.368 5.121 1.00 44.84 92 THR A C 1
ATOM 705 O O . THR A 1 92 ? 50.536 42.077 5.915 1.00 44.84 92 THR A O 1
ATOM 708 N N . ASN A 1 93 ? 49.596 41.783 3.900 1.00 52.84 93 ASN A N 1
ATOM 709 C CA . ASN A 1 93 ? 49.809 43.157 3.467 1.00 52.84 93 ASN A CA 1
ATOM 710 C C . ASN A 1 93 ? 48.749 44.057 4.115 1.00 52.84 93 ASN A C 1
ATOM 712 O O . ASN A 1 93 ? 47.553 43.818 3.958 1.00 52.84 93 ASN A O 1
ATOM 716 N N . ARG A 1 94 ? 49.190 45.073 4.852 1.00 60.69 94 ARG A N 1
ATOM 717 C CA . ARG A 1 94 ? 48.341 46.091 5.463 1.00 60.69 94 ARG A CA 1
ATOM 718 C C . ARG A 1 94 ? 48.596 47.421 4.774 1.00 60.69 94 ARG A C 1
ATOM 720 O O . ARG A 1 94 ? 49.695 47.965 4.865 1.00 60.69 94 ARG A O 1
ATOM 727 N N . ASP A 1 95 ? 47.567 47.939 4.121 1.00 69.38 95 ASP A N 1
ATOM 728 C CA . ASP A 1 95 ? 47.575 49.282 3.557 1.00 69.38 95 ASP A CA 1
ATOM 729 C C . ASP A 1 95 ? 47.425 50.315 4.682 1.00 69.38 95 ASP A C 1
ATOM 731 O O . ASP A 1 95 ? 46.466 50.297 5.454 1.00 69.38 95 ASP A O 1
ATOM 735 N N . ILE A 1 96 ? 48.402 51.208 4.796 1.00 66.94 96 ILE A N 1
ATOM 736 C CA . ILE A 1 96 ? 48.370 52.384 5.660 1.00 66.94 96 ILE A CA 1
ATOM 737 C C . ILE A 1 96 ? 47.715 53.504 4.853 1.00 66.94 96 ILE A C 1
ATOM 739 O O . ILE A 1 96 ? 48.253 53.917 3.823 1.00 66.94 96 ILE A O 1
ATOM 743 N N . LEU A 1 97 ? 46.557 53.977 5.309 1.00 75.94 97 LEU A N 1
ATOM 744 C CA . LEU A 1 97 ? 45.808 55.054 4.661 1.00 75.94 97 LEU A CA 1
ATOM 745 C C . LEU A 1 97 ? 46.159 56.420 5.278 1.00 75.94 97 LEU A C 1
ATOM 747 O O . LEU A 1 97 ? 46.437 56.491 6.476 1.00 75.94 97 LEU A O 1
ATOM 751 N N . ASP A 1 98 ? 46.131 57.495 4.485 1.00 79.94 98 ASP A N 1
ATOM 752 C CA . ASP A 1 98 ? 46.163 58.872 5.000 1.00 79.94 98 ASP A CA 1
ATOM 753 C C . ASP A 1 98 ? 44.797 59.292 5.567 1.00 79.94 98 ASP A C 1
ATOM 755 O O . ASP A 1 98 ? 43.807 58.561 5.494 1.00 79.94 98 ASP A O 1
ATOM 759 N N . GLU A 1 99 ? 44.725 60.504 6.124 1.00 66.94 99 GLU A N 1
ATOM 760 C CA . GLU A 1 99 ? 43.484 61.094 6.647 1.00 66.94 99 GLU A CA 1
ATOM 761 C C . GLU A 1 99 ? 42.393 61.277 5.570 1.00 66.94 99 GLU A C 1
ATOM 763 O O . GLU A 1 99 ? 41.220 61.438 5.903 1.00 66.94 99 GLU A O 1
ATOM 768 N N . GLY A 1 100 ? 42.757 61.214 4.284 1.00 65.12 100 GLY A N 1
ATOM 769 C CA . GLY A 1 100 ? 41.834 61.219 3.148 1.00 65.12 100 GLY A CA 1
ATOM 770 C C . GLY A 1 100 ? 41.381 59.824 2.703 1.00 65.12 100 GLY A C 1
ATOM 771 O O . GLY A 1 100 ? 40.575 59.724 1.778 1.00 65.12 100 GLY A O 1
ATOM 772 N N . GLY A 1 101 ? 41.871 58.755 3.340 1.00 57.81 101 GLY A N 1
ATOM 773 C CA . GLY A 1 101 ? 41.558 57.369 2.998 1.00 57.81 101 GLY A CA 1
ATOM 774 C C . GLY A 1 101 ? 42.346 56.811 1.807 1.00 57.81 101 GLY A C 1
ATOM 775 O O . GLY A 1 101 ? 42.013 55.727 1.328 1.00 57.81 101 GLY A O 1
ATOM 776 N N . ASN A 1 102 ? 43.380 57.508 1.324 1.00 71.25 102 ASN A N 1
ATOM 777 C CA . ASN A 1 102 ? 44.226 57.016 0.236 1.00 71.25 102 ASN A CA 1
ATOM 778 C C . ASN A 1 102 ? 45.352 56.142 0.785 1.00 71.25 102 ASN A C 1
ATOM 780 O O . ASN A 1 102 ? 45.962 56.477 1.797 1.00 71.25 102 ASN A O 1
ATOM 784 N N . VAL A 1 103 ? 45.666 55.042 0.097 1.00 68.25 103 VAL A N 1
ATOM 785 C CA . VAL A 1 103 ? 46.777 54.156 0.469 1.00 68.25 103 VAL A CA 1
ATOM 786 C C . VAL A 1 103 ? 48.102 54.889 0.279 1.00 68.25 103 VAL A C 1
ATOM 788 O O . VAL A 1 103 ? 48.512 55.164 -0.846 1.00 68.25 103 VAL A O 1
ATOM 791 N N . VAL A 1 104 ? 48.783 55.188 1.382 1.00 81.38 104 VAL A N 1
ATOM 792 C CA . VAL A 1 104 ? 50.086 55.865 1.376 1.00 81.38 104 VAL A CA 1
ATOM 793 C C . VAL A 1 104 ? 51.215 54.850 1.261 1.00 81.38 104 VAL A C 1
ATOM 795 O O . VAL A 1 104 ? 52.173 55.076 0.524 1.00 81.38 104 VAL A O 1
ATOM 798 N N . ARG A 1 105 ? 51.119 53.718 1.975 1.00 67.06 105 ARG A N 1
ATOM 799 C CA . ARG A 1 105 ? 52.034 52.582 1.786 1.00 67.06 105 ARG A CA 1
ATOM 800 C C . ARG A 1 105 ? 51.433 51.270 2.268 1.00 67.06 105 ARG A C 1
ATOM 802 O O . ARG A 1 105 ? 50.662 51.258 3.218 1.00 67.06 105 ARG A O 1
ATOM 809 N N . THR A 1 106 ? 51.873 50.170 1.678 1.00 63.81 106 THR A N 1
ATOM 810 C CA . THR A 1 106 ? 51.501 48.813 2.087 1.00 63.81 106 THR A CA 1
ATOM 811 C C . THR A 1 106 ? 52.660 48.161 2.829 1.00 63.81 106 THR A C 1
ATOM 813 O O . THR A 1 106 ? 53.776 48.108 2.311 1.00 63.81 106 THR A O 1
ATOM 816 N N . GLU A 1 107 ? 52.421 47.647 4.032 1.00 66.62 107 GLU A N 1
ATOM 817 C CA . GLU A 1 107 ? 53.440 46.969 4.841 1.00 66.62 107 GLU A CA 1
ATOM 818 C C . GLU A 1 107 ? 53.104 45.505 5.089 1.00 66.62 107 GLU A C 1
ATOM 820 O O . GLU A 1 107 ? 51.941 45.138 5.231 1.00 66.62 107 GLU A O 1
ATOM 825 N N . LYS A 1 108 ? 54.137 44.664 5.215 1.00 49.03 108 LYS A N 1
ATOM 826 C CA . LYS A 1 108 ? 53.973 43.285 5.681 1.00 49.03 108 LYS A CA 1
ATOM 827 C C . LYS A 1 108 ? 53.783 43.281 7.196 1.00 49.03 108 LYS A C 1
ATOM 829 O O . LYS A 1 108 ? 54.734 43.487 7.945 1.00 49.03 108 LYS A O 1
ATOM 834 N N . TYR A 1 109 ? 52.556 43.034 7.628 1.00 46.81 109 TYR A N 1
ATOM 835 C CA . TYR A 1 109 ? 52.171 42.887 9.024 1.00 46.81 109 TYR A CA 1
ATOM 836 C C . TYR A 1 109 ? 52.140 41.402 9.407 1.00 46.81 109 TYR A C 1
ATOM 838 O O . TYR A 1 109 ? 51.598 40.577 8.670 1.00 46.81 109 TYR A O 1
ATOM 846 N N . TYR A 1 110 ? 52.726 41.070 10.557 1.00 47.97 110 TYR A N 1
ATOM 847 C CA . TYR A 1 110 ? 52.626 39.756 11.191 1.00 47.97 110 TYR A CA 1
ATOM 848 C C . TYR A 1 110 ? 51.864 39.937 12.504 1.00 47.97 110 TYR A C 1
ATOM 850 O O . TYR A 1 110 ? 52.174 40.848 13.270 1.00 47.97 110 TYR A O 1
ATOM 858 N N . ASP A 1 111 ? 50.867 39.095 12.750 1.00 44.34 111 ASP A N 1
ATOM 859 C CA . ASP A 1 111 ? 49.977 39.207 13.906 1.00 44.34 111 ASP A CA 1
ATOM 860 C C . ASP A 1 111 ? 50.742 38.919 15.219 1.00 44.34 111 ASP A C 1
ATOM 862 O O . ASP A 1 111 ? 51.154 37.784 15.486 1.00 44.34 111 ASP A O 1
ATOM 866 N N . THR A 1 112 ? 50.982 39.955 16.032 1.00 44.28 112 THR A N 1
ATOM 867 C CA . THR A 1 112 ? 51.568 39.858 17.378 1.00 44.28 112 THR A CA 1
ATOM 868 C C . THR A 1 112 ? 50.513 40.260 18.409 1.00 44.28 112 THR A C 1
ATOM 870 O O . THR A 1 112 ? 49.952 41.351 18.361 1.00 44.28 112 THR A O 1
ATOM 873 N N . LYS A 1 113 ? 50.203 39.359 19.351 1.00 37.66 113 LYS A N 1
ATOM 874 C CA . LYS A 1 113 ? 49.187 39.598 20.394 1.00 37.66 113 LYS A CA 1
ATOM 875 C C . LYS A 1 113 ? 49.450 40.887 21.203 1.00 37.66 113 LYS A C 1
ATOM 877 O O . LYS A 1 113 ? 50.614 41.242 21.387 1.00 37.66 113 LYS A O 1
ATOM 882 N N . PRO A 1 114 ? 48.406 41.497 21.807 1.00 34.88 114 PRO A N 1
ATOM 883 C CA . PRO A 1 114 ? 48.592 42.493 22.856 1.00 34.88 114 PRO A CA 1
ATOM 884 C C . PRO A 1 114 ? 49.186 41.848 24.113 1.00 34.88 114 PRO A C 1
ATOM 886 O O . PRO A 1 114 ? 48.858 40.706 24.455 1.00 34.88 114 PRO A O 1
ATOM 889 N N . ASP A 1 115 ? 50.021 42.610 24.813 1.00 37.16 115 ASP A N 1
ATOM 890 C CA . ASP A 1 115 ? 50.536 42.276 26.137 1.00 37.16 115 ASP A CA 1
ATOM 891 C C . ASP A 1 115 ? 49.380 42.207 27.150 1.00 37.16 115 ASP A C 1
ATOM 893 O O . ASP A 1 115 ? 48.607 43.162 27.306 1.00 37.16 115 ASP A O 1
ATOM 897 N N . ILE A 1 116 ? 49.226 41.054 27.806 1.00 35.50 116 ILE A N 1
ATOM 898 C CA . ILE A 1 116 ? 48.061 40.734 28.646 1.00 35.50 116 ILE A CA 1
ATOM 899 C C . ILE A 1 116 ? 47.984 41.629 29.893 1.00 35.50 116 ILE A C 1
ATOM 901 O O . ILE A 1 116 ? 46.907 41.787 30.467 1.00 35.50 116 ILE A O 1
ATOM 905 N N . ASP A 1 117 ? 49.095 42.279 30.246 1.00 35.56 117 ASP A N 1
ATOM 906 C CA . ASP A 1 117 ? 49.211 43.213 31.368 1.00 35.56 117 ASP A CA 1
ATOM 907 C C . ASP A 1 117 ? 48.441 44.530 31.148 1.00 35.56 117 ASP A C 1
ATOM 909 O O . ASP A 1 117 ? 48.237 45.306 32.084 1.00 35.56 117 ASP A O 1
ATOM 913 N N . THR A 1 118 ? 47.974 44.798 29.923 1.00 34.38 118 THR A N 1
ATOM 914 C CA . THR A 1 118 ? 47.348 46.084 29.566 1.00 34.38 118 THR A CA 1
ATOM 915 C C . THR A 1 118 ? 45.821 46.069 29.519 1.00 34.38 118 THR A C 1
ATOM 917 O O . THR A 1 118 ? 45.207 47.122 29.328 1.00 34.38 118 THR A O 1
ATOM 920 N N . VAL A 1 119 ? 45.169 44.921 29.741 1.00 31.31 119 VAL A N 1
ATOM 921 C CA . VAL A 1 119 ? 43.722 44.806 29.517 1.00 31.31 119 VAL A CA 1
ATOM 922 C C . VAL A 1 119 ? 42.921 44.850 30.822 1.00 31.31 119 VAL A C 1
ATOM 924 O O . VAL A 1 119 ? 42.877 43.888 31.586 1.00 31.31 119 VAL A O 1
ATOM 927 N N . LYS A 1 120 ? 42.245 45.978 31.076 1.00 35.81 120 LYS A N 1
ATOM 928 C CA . LYS A 1 120 ? 41.252 46.120 32.157 1.00 35.81 120 LYS A CA 1
ATOM 929 C C . LYS A 1 120 ? 39.845 45.890 31.610 1.00 35.81 120 LYS A C 1
ATOM 931 O O . LYS A 1 120 ? 39.449 46.557 30.657 1.00 35.81 120 LYS A O 1
ATOM 936 N N . PHE A 1 121 ? 39.069 45.013 32.247 1.00 35.78 121 PHE A N 1
ATOM 937 C CA . PHE A 1 121 ? 37.700 44.696 31.827 1.00 35.78 121 PHE A CA 1
ATOM 938 C C . PHE A 1 121 ? 36.657 45.071 32.886 1.00 35.78 121 PHE A C 1
ATOM 940 O O . PHE A 1 121 ? 36.812 44.773 34.069 1.00 35.78 121 PHE A O 1
ATOM 947 N N . GLY A 1 122 ? 35.612 45.767 32.424 1.00 30.98 122 GLY A N 1
ATOM 948 C CA . GLY A 1 122 ? 34.531 46.351 33.218 1.00 30.98 122 GLY A CA 1
ATOM 949 C C . GLY A 1 122 ? 33.382 45.394 33.552 1.00 30.98 122 GLY A C 1
ATOM 950 O O . GLY A 1 122 ? 33.265 44.294 33.018 1.00 30.98 122 GLY A O 1
ATOM 951 N N . SER A 1 123 ? 32.541 45.847 34.479 1.00 37.22 123 SER A N 1
ATOM 952 C CA . SER A 1 123 ? 31.550 45.074 35.221 1.00 37.22 123 SER A CA 1
ATOM 953 C C . SER A 1 123 ? 30.176 44.948 34.546 1.00 37.22 123 SER A C 1
ATOM 955 O O . SER A 1 123 ? 29.654 45.894 33.962 1.00 37.22 123 SER A O 1
ATOM 957 N N . SER A 1 124 ? 29.560 43.781 34.776 1.00 35.00 124 SER A N 1
ATOM 958 C CA . SER A 1 124 ? 28.147 43.538 35.139 1.00 35.00 124 SER A CA 1
ATOM 959 C C . SER A 1 124 ? 27.405 42.501 34.279 1.00 35.00 124 SER A C 1
ATOM 961 O O . SER A 1 124 ? 27.425 42.538 33.055 1.00 35.00 124 SER A O 1
ATOM 963 N N . GLY A 1 125 ? 26.682 41.602 34.965 1.00 33.62 125 GLY A N 1
ATOM 964 C CA . GLY A 1 125 ? 25.372 41.141 34.492 1.00 33.62 125 GLY A CA 1
ATOM 965 C C . GLY A 1 125 ? 25.177 39.666 34.119 1.00 33.62 125 GLY A C 1
ATOM 966 O O . GLY A 1 125 ? 25.028 39.341 32.951 1.00 33.62 125 GLY A O 1
ATOM 967 N N . THR A 1 126 ? 24.967 38.827 35.140 1.00 30.02 126 THR A N 1
ATOM 968 C CA . THR A 1 126 ? 24.148 37.583 35.181 1.00 30.02 126 THR A CA 1
ATOM 969 C C . THR A 1 126 ? 24.589 36.281 34.466 1.00 30.02 126 THR A C 1
ATOM 971 O O . THR A 1 126 ? 25.099 36.298 33.347 1.00 30.02 126 THR A O 1
ATOM 974 N N . PRO A 1 127 ? 24.383 35.103 35.106 1.00 34.34 127 PRO A N 1
ATOM 975 C CA . PRO A 1 127 ? 24.821 33.803 34.601 1.00 34.34 127 PRO A CA 1
ATOM 976 C C . PRO A 1 127 ? 23.700 33.046 33.868 1.00 34.34 127 PRO A C 1
ATOM 978 O O . PRO A 1 127 ? 22.604 32.891 34.397 1.00 34.34 127 PRO A O 1
ATOM 981 N N . THR A 1 128 ? 23.992 32.478 32.695 1.00 28.61 128 THR A N 1
ATOM 982 C CA . THR A 1 128 ? 23.187 31.390 32.114 1.00 28.61 128 THR A CA 1
ATOM 983 C C . THR A 1 128 ? 24.077 30.277 31.553 1.00 28.61 128 THR A C 1
ATOM 985 O O . THR A 1 128 ? 24.945 30.495 30.713 1.00 28.61 128 THR A O 1
ATOM 988 N N . THR A 1 129 ? 23.869 29.092 32.134 1.00 33.47 129 THR A N 1
ATOM 989 C CA . THR A 1 129 ? 23.997 27.723 31.604 1.00 33.47 129 THR A CA 1
ATOM 990 C C . THR A 1 129 ? 24.978 27.467 30.449 1.00 33.47 129 THR A C 1
ATOM 992 O O . THR A 1 129 ? 24.623 27.575 29.277 1.00 33.47 129 THR A O 1
ATOM 995 N N . GLY A 1 130 ? 26.173 26.988 30.793 1.00 32.38 130 GLY A N 1
ATOM 996 C CA . GLY A 1 130 ? 27.125 26.345 29.885 1.00 32.38 130 GLY A CA 1
ATOM 997 C C . GLY A 1 130 ? 28.320 25.814 30.680 1.00 32.38 130 GLY A C 1
ATOM 998 O O . GLY A 1 130 ? 28.786 26.488 31.588 1.00 32.38 130 GLY A O 1
ATOM 999 N N . SER A 1 131 ? 28.752 24.588 30.392 1.00 36.09 131 SER A N 1
ATOM 1000 C CA . SER A 1 131 ? 29.813 23.812 31.059 1.00 36.09 131 SER A CA 1
ATOM 1001 C C . SER A 1 131 ? 31.073 24.614 31.443 1.00 36.09 131 SER A C 1
ATOM 1003 O O . SER A 1 131 ? 31.804 25.067 30.564 1.00 36.09 131 SER A O 1
ATOM 1005 N N . ASN A 1 132 ? 31.352 24.739 32.747 1.00 39.44 132 ASN A N 1
ATOM 1006 C CA . ASN A 1 132 ? 32.554 25.390 33.288 1.00 39.44 132 ASN A CA 1
ATOM 1007 C C . ASN A 1 132 ? 33.700 24.373 33.472 1.00 39.44 132 ASN A C 1
ATOM 1009 O O . ASN A 1 132 ? 33.454 23.268 33.956 1.00 39.44 132 ASN A O 1
ATOM 1013 N N . LEU A 1 133 ? 34.942 24.754 33.141 1.00 39.16 133 LEU A N 1
ATOM 1014 C CA . LEU A 1 133 ? 36.155 24.002 33.507 1.00 39.16 133 LEU A CA 1
ATOM 1015 C C . LEU A 1 133 ? 36.576 24.362 34.941 1.00 39.16 133 LEU A C 1
ATOM 1017 O O . LEU A 1 133 ? 36.502 25.531 35.334 1.00 39.16 133 LEU A O 1
ATOM 1021 N N . THR A 1 134 ? 37.012 23.375 35.727 1.00 46.66 134 THR A N 1
ATOM 1022 C CA . THR A 1 134 ? 37.468 23.602 37.108 1.00 46.66 134 THR A CA 1
ATOM 1023 C C . THR A 1 134 ? 38.904 24.151 37.140 1.00 46.66 134 THR A C 1
ATOM 1025 O O . THR A 1 134 ? 39.677 23.900 36.213 1.00 46.66 134 THR A O 1
ATOM 1028 N N . PRO A 1 135 ? 39.306 24.887 38.195 1.00 45.44 135 PRO A N 1
ATOM 1029 C CA . PRO A 1 135 ? 40.676 25.396 38.340 1.00 45.44 135 PRO A CA 1
ATOM 1030 C C . PRO A 1 135 ? 41.769 24.320 38.184 1.00 45.44 135 PRO A C 1
ATOM 1032 O O . PRO A 1 135 ? 42.794 24.580 37.553 1.00 45.44 135 PRO A O 1
ATOM 1035 N N . ASP A 1 136 ? 41.514 23.092 38.648 1.00 47.50 136 ASP A N 1
ATOM 1036 C CA . ASP A 1 136 ? 42.435 21.948 38.516 1.00 47.50 136 ASP A CA 1
ATOM 1037 C C . ASP A 1 136 ? 42.683 21.545 37.052 1.00 47.50 136 ASP A C 1
ATOM 1039 O O . ASP A 1 136 ? 43.793 21.164 36.665 1.00 47.50 136 ASP A O 1
ATOM 1043 N N . GLN A 1 137 ? 41.660 21.677 36.203 1.00 46.06 137 GLN A N 1
ATOM 1044 C CA . GLN A 1 137 ? 41.763 21.398 34.769 1.00 46.06 137 GLN A CA 1
ATOM 1045 C C . GLN A 1 137 ? 42.545 22.484 34.026 1.00 46.06 137 GLN A C 1
ATOM 1047 O O . GLN A 1 137 ? 43.101 22.211 32.972 1.00 46.06 137 GLN A O 1
ATOM 1052 N N . ILE A 1 138 ? 42.609 23.709 34.552 1.00 45.16 138 ILE A N 1
ATOM 1053 C CA . ILE A 1 138 ? 43.367 24.810 33.941 1.00 45.16 138 ILE A CA 1
ATOM 1054 C C . ILE A 1 138 ? 44.834 24.766 34.385 1.00 45.16 138 ILE A C 1
ATOM 1056 O O . ILE A 1 138 ? 45.728 24.993 33.568 1.00 45.16 138 ILE A O 1
ATOM 1060 N N . GLN A 1 139 ? 45.102 24.403 35.645 1.00 49.31 139 GLN A N 1
ATOM 1061 C CA . GLN A 1 139 ? 46.467 24.244 36.164 1.00 49.31 139 GLN A CA 1
ATOM 1062 C C . GLN A 1 139 ? 47.283 23.201 35.393 1.00 49.31 139 GLN A C 1
ATOM 1064 O O . GLN A 1 139 ? 48.488 23.368 35.210 1.00 49.31 139 GLN A O 1
ATOM 1069 N N . THR A 1 140 ? 46.629 22.162 34.876 1.00 45.72 140 THR A N 1
ATOM 1070 C CA . THR A 1 140 ? 47.275 21.128 34.055 1.00 45.72 140 THR A CA 1
ATOM 1071 C C . THR A 1 140 ? 47.757 21.638 32.691 1.00 45.72 140 THR A C 1
ATOM 1073 O O . THR A 1 140 ? 48.629 21.006 32.096 1.00 45.72 140 THR A O 1
ATOM 1076 N N . TYR A 1 141 ? 47.257 22.783 32.209 1.00 40.75 141 TYR A N 1
ATOM 1077 C CA . TYR A 1 141 ? 47.717 23.418 30.966 1.00 40.75 141 TYR A CA 1
ATOM 1078 C C . TYR A 1 141 ? 48.769 24.515 31.179 1.00 40.75 141 TYR A C 1
ATOM 1080 O O . TYR A 1 141 ? 49.448 24.891 30.223 1.00 40.75 141 TYR A O 1
ATOM 1088 N N . THR A 1 142 ? 48.901 25.051 32.396 1.00 45.69 142 THR A N 1
ATOM 1089 C CA . THR A 1 142 ? 49.793 26.185 32.692 1.00 45.69 142 THR A CA 1
ATOM 1090 C C . THR A 1 142 ? 51.074 25.784 33.419 1.00 45.69 142 THR A C 1
ATOM 1092 O O . THR A 1 142 ? 52.092 26.455 33.231 1.00 45.69 142 THR A O 1
ATOM 1095 N N . LEU A 1 143 ? 51.073 24.686 34.189 1.00 47.50 143 LEU A N 1
ATOM 1096 C CA . LEU A 1 143 ? 52.302 24.152 34.782 1.00 47.50 143 LEU A CA 1
ATOM 1097 C C . LEU A 1 143 ? 53.293 23.735 33.691 1.00 47.50 143 LEU A C 1
ATOM 1099 O O . LEU A 1 143 ? 52.940 23.033 32.745 1.00 47.50 143 LEU A O 1
ATOM 1103 N N . ASP A 1 144 ? 54.544 24.166 33.837 1.00 50.81 144 ASP A N 1
ATOM 1104 C CA . ASP A 1 144 ? 55.647 23.890 32.910 1.00 50.81 144 ASP A CA 1
ATOM 1105 C C . ASP A 1 144 ? 55.484 24.466 31.493 1.00 50.81 144 ASP A C 1
ATOM 1107 O O . ASP A 1 144 ? 56.292 24.164 30.606 1.00 50.81 144 ASP A O 1
ATOM 1111 N N . ALA A 1 145 ? 54.497 25.342 31.269 1.00 44.03 145 ALA A N 1
ATOM 1112 C CA . ALA A 1 145 ? 54.353 26.061 30.009 1.00 44.03 145 ALA A CA 1
ATOM 1113 C C . ALA A 1 145 ? 55.633 26.859 29.722 1.00 44.03 145 ALA A C 1
ATOM 1115 O O . ALA A 1 145 ? 56.150 27.552 30.599 1.00 44.03 145 ALA A O 1
ATOM 1116 N N . LYS A 1 146 ? 56.166 26.743 28.503 1.00 49.09 146 LYS A N 1
ATOM 1117 C CA . LYS A 1 146 ? 57.401 27.406 28.065 1.00 49.09 146 LYS A CA 1
ATOM 1118 C C . LYS A 1 146 ? 57.087 28.507 27.064 1.00 49.09 146 LYS A C 1
ATOM 1120 O O . LYS A 1 146 ? 56.198 28.339 26.233 1.00 49.09 146 LYS A O 1
ATOM 1125 N N . ASN A 1 147 ? 57.812 29.620 27.135 1.00 47.53 147 ASN A N 1
ATOM 1126 C CA . ASN A 1 147 ? 57.691 30.680 26.136 1.00 47.53 147 ASN A CA 1
ATOM 1127 C C . ASN A 1 147 ? 58.381 30.275 24.822 1.00 47.53 147 ASN A C 1
ATOM 1129 O O . ASN A 1 147 ? 58.939 29.181 24.711 1.00 47.53 147 ASN A O 1
ATOM 1133 N N . ALA A 1 148 ? 58.341 31.164 23.827 1.00 35.28 148 ALA A N 1
ATOM 1134 C CA . ALA A 1 148 ? 58.923 30.929 22.504 1.00 35.28 148 ALA A CA 1
ATOM 1135 C C . ALA A 1 148 ? 60.426 30.578 22.546 1.00 35.28 148 ALA A C 1
ATOM 1137 O O . ALA A 1 148 ? 60.898 29.841 21.686 1.00 35.28 148 ALA A O 1
ATOM 1138 N N . ASP A 1 149 ? 61.142 31.006 23.590 1.00 42.94 149 ASP A N 1
ATOM 1139 C CA . ASP A 1 149 ? 62.567 30.718 23.803 1.00 42.94 149 ASP A CA 1
ATOM 1140 C C . ASP A 1 149 ? 62.817 29.423 24.603 1.00 42.94 149 ASP A C 1
ATOM 1142 O O . ASP A 1 149 ? 63.948 29.097 24.962 1.00 42.94 149 ASP A O 1
ATOM 1146 N N . GLY A 1 150 ? 61.762 28.672 24.937 1.00 40.56 150 GLY A N 1
ATOM 1147 C CA . GLY A 1 150 ? 61.854 27.396 25.649 1.00 40.56 150 GLY A CA 1
ATOM 1148 C C . GLY A 1 150 ? 62.032 27.506 27.170 1.00 40.56 150 GLY A C 1
ATOM 1149 O O . GLY A 1 150 ? 62.255 26.482 27.832 1.00 40.56 150 GLY A O 1
ATOM 1150 N N . LYS A 1 151 ? 61.908 28.704 27.757 1.00 50.59 151 LYS A N 1
ATOM 1151 C CA . LYS A 1 151 ? 62.013 28.921 29.209 1.00 50.59 151 LYS A CA 1
ATOM 1152 C C . LYS A 1 151 ? 60.659 28.705 29.882 1.00 50.59 151 LYS A C 1
ATOM 1154 O O . LYS A 1 151 ? 59.655 29.253 29.438 1.00 50.59 151 LYS A O 1
ATOM 1159 N N . ILE A 1 152 ? 60.636 27.907 30.955 1.00 53.47 152 ILE A N 1
ATOM 1160 C CA . ILE A 1 152 ? 59.413 27.635 31.729 1.00 53.47 152 ILE A CA 1
ATOM 1161 C C . ILE A 1 152 ? 58.932 28.942 32.363 1.00 53.47 152 ILE A C 1
ATOM 1163 O O . ILE A 1 152 ? 59.678 29.568 33.118 1.00 53.47 152 ILE A O 1
ATOM 1167 N N . ILE A 1 153 ? 57.702 29.330 32.035 1.00 47.94 153 ILE A N 1
ATOM 1168 C CA . ILE A 1 153 ? 57.060 30.582 32.435 1.00 47.94 153 ILE A CA 1
ATOM 1169 C C . ILE A 1 153 ? 56.446 30.441 33.836 1.00 47.94 153 ILE A C 1
ATOM 1171 O O . ILE A 1 153 ? 56.567 31.355 34.644 1.00 47.94 153 ILE A O 1
ATOM 1175 N N . TYR A 1 154 ? 55.876 29.273 34.167 1.00 48.84 154 TYR A N 1
ATOM 1176 C CA . TYR A 1 154 ? 55.262 29.002 35.474 1.00 48.84 154 TYR A CA 1
ATOM 1177 C C . TYR A 1 154 ? 55.729 27.651 36.031 1.00 48.84 154 TYR A C 1
ATOM 1179 O O . TYR A 1 154 ? 55.485 26.604 35.433 1.00 48.84 154 TYR A O 1
ATOM 1187 N N . LYS A 1 155 ? 56.428 27.678 37.175 1.00 53.22 155 LYS A N 1
ATOM 1188 C CA . LYS A 1 155 ? 56.928 26.478 37.885 1.00 53.22 155 LYS A CA 1
ATOM 1189 C C . LYS A 1 155 ? 56.062 26.053 39.071 1.00 53.22 155 LYS A C 1
ATOM 1191 O O . LYS A 1 155 ? 56.257 24.973 39.615 1.00 53.22 155 LYS A O 1
ATOM 1196 N N . THR A 1 156 ? 55.132 26.903 39.482 1.00 48.50 156 THR A N 1
ATOM 1197 C CA . THR A 1 156 ? 54.193 26.650 40.573 1.00 48.50 156 THR A CA 1
ATOM 1198 C C . THR A 1 156 ? 52.778 26.960 40.093 1.00 48.50 156 THR A C 1
ATOM 1200 O O . THR A 1 156 ? 52.615 27.845 39.248 1.00 48.50 156 THR A O 1
ATOM 1203 N N . PRO A 1 157 ? 51.757 26.236 40.588 1.00 49.88 157 PRO A N 1
ATOM 1204 C CA . PRO A 1 157 ? 50.379 26.473 40.185 1.00 49.88 157 PRO A CA 1
ATOM 1205 C C . PRO A 1 157 ? 49.986 27.916 40.500 1.00 49.88 157 PRO A C 1
ATOM 1207 O O . PRO A 1 157 ? 50.120 28.357 41.641 1.00 49.88 157 PRO A O 1
ATOM 1210 N N . VAL A 1 158 ? 49.526 28.659 39.492 1.00 51.19 158 VAL A N 1
ATOM 1211 C CA . VAL A 1 158 ? 49.015 30.018 39.697 1.00 51.19 158 VAL A CA 1
ATOM 1212 C C . VAL A 1 158 ? 47.577 29.894 40.214 1.00 51.19 158 VAL A C 1
ATOM 1214 O O . VAL A 1 158 ? 46.745 29.306 39.515 1.00 51.19 158 VAL A O 1
ATOM 1217 N N . PRO A 1 159 ? 47.256 30.370 41.432 1.00 49.78 159 PRO A N 1
ATOM 1218 C CA . PRO A 1 159 ? 45.893 30.319 41.945 1.00 49.78 159 PRO A CA 1
ATOM 1219 C C . PRO A 1 159 ? 45.001 31.257 41.124 1.00 49.78 159 PRO A C 1
ATOM 1221 O O . PRO A 1 159 ? 45.288 32.444 40.991 1.00 49.78 159 PRO A O 1
ATOM 1224 N N . ILE A 1 160 ? 43.926 30.714 40.549 1.00 54.19 160 ILE A N 1
ATOM 1225 C CA . ILE A 1 160 ? 42.934 31.491 39.799 1.00 54.19 160 ILE A CA 1
ATOM 1226 C C . ILE A 1 160 ? 41.877 31.951 40.800 1.00 54.19 160 ILE A C 1
ATOM 1228 O O . ILE A 1 160 ? 40.909 31.240 41.073 1.00 54.19 160 ILE A O 1
ATOM 1232 N N . VAL A 1 161 ? 42.109 33.122 41.383 1.00 47.97 161 VAL A N 1
ATOM 1233 C CA . VAL A 1 161 ? 41.229 33.743 42.377 1.00 47.97 161 VAL A CA 1
ATOM 1234 C C . VAL A 1 161 ? 40.780 35.127 41.912 1.00 47.97 161 VAL A C 1
ATOM 1236 O O . VAL A 1 161 ? 41.459 35.764 41.104 1.00 47.97 161 VAL A O 1
ATOM 1239 N N . THR A 1 162 ? 39.628 35.595 42.393 1.00 50.62 162 THR A N 1
ATOM 1240 C CA . THR A 1 162 ? 39.228 37.003 42.256 1.00 50.62 162 THR A CA 1
ATOM 1241 C C . THR A 1 162 ? 40.230 37.907 42.984 1.00 50.62 162 THR A C 1
ATOM 1243 O O . THR A 1 162 ? 41.080 37.437 43.743 1.00 50.62 162 THR A O 1
ATOM 1246 N N . SER A 1 163 ? 40.126 39.226 42.797 1.00 42.09 163 SER A N 1
ATOM 1247 C CA . SER A 1 163 ? 40.924 40.225 43.534 1.00 42.09 163 SER A CA 1
ATOM 1248 C C . SER A 1 163 ? 40.845 40.100 45.065 1.00 42.09 163 SER A C 1
ATOM 1250 O O . SER A 1 163 ? 41.665 40.673 45.775 1.00 42.09 163 SER A O 1
ATOM 1252 N N . ASP A 1 164 ? 39.869 39.344 45.557 1.00 45.09 164 ASP A N 1
ATOM 1253 C CA . ASP A 1 164 ? 39.450 39.201 46.946 1.00 45.09 164 ASP A CA 1
ATOM 1254 C C . ASP A 1 164 ? 39.794 37.803 47.509 1.00 45.09 164 ASP A C 1
ATOM 1256 O O . ASP A 1 164 ? 39.542 37.532 48.679 1.00 45.09 164 ASP A O 1
ATOM 1260 N N . GLY A 1 165 ? 40.452 36.944 46.716 1.00 46.28 165 GLY A N 1
ATOM 1261 C CA . GLY A 1 165 ? 41.027 35.668 47.164 1.00 46.28 165 GLY A CA 1
ATOM 1262 C C . GLY A 1 165 ? 40.142 34.431 46.974 1.00 46.28 165 GLY A C 1
ATOM 1263 O O . GLY A 1 165 ? 40.584 33.330 47.299 1.00 46.28 165 GLY A O 1
ATOM 1264 N N . GLU A 1 166 ? 38.941 34.575 46.408 1.00 52.66 166 GLU A N 1
ATOM 1265 C CA . GLU A 1 166 ? 38.005 33.463 46.189 1.00 52.66 166 GLU A CA 1
ATOM 1266 C C . GLU A 1 166 ? 38.230 32.759 44.832 1.00 52.66 166 GLU A C 1
ATOM 1268 O O . GLU A 1 166 ? 38.490 33.440 43.836 1.00 52.66 166 GLU A O 1
ATOM 1273 N N . PRO A 1 167 ? 38.115 31.416 44.730 1.00 48.06 167 PRO A N 1
ATOM 1274 C CA . PRO A 1 167 ? 38.349 30.675 43.485 1.00 48.06 167 PRO A CA 1
ATOM 1275 C C . PRO A 1 167 ? 37.400 31.087 42.346 1.00 48.06 167 PRO A C 1
ATOM 1277 O O . PRO A 1 167 ? 36.179 31.067 42.501 1.00 48.06 167 PRO A O 1
ATOM 1280 N N . PHE A 1 168 ? 37.944 31.399 41.165 1.00 48.62 168 PHE A N 1
ATOM 1281 C CA . PHE A 1 168 ? 37.168 31.834 39.995 1.00 48.62 168 PHE A CA 1
ATOM 1282 C C . PHE A 1 168 ? 37.123 30.752 38.899 1.00 48.62 168 PHE A C 1
ATOM 1284 O O . PHE A 1 168 ? 38.155 30.204 38.511 1.00 48.62 168 PHE A O 1
ATOM 1291 N N . SER A 1 169 ? 35.936 30.454 38.351 1.00 45.72 169 SER A N 1
ATOM 1292 C CA . SER A 1 169 ? 35.780 29.530 37.214 1.00 45.72 169 SER A CA 1
ATOM 1293 C C . SER A 1 169 ? 35.786 30.279 35.879 1.00 45.72 169 SER A C 1
ATOM 1295 O O . SER A 1 169 ? 34.954 31.164 35.659 1.00 45.72 169 SER A O 1
ATOM 1297 N N . VAL A 1 170 ? 36.663 29.889 34.952 1.00 40.09 170 VAL A N 1
ATOM 1298 C CA . VAL A 1 170 ? 36.726 30.475 33.605 1.00 40.09 170 VAL A CA 1
ATOM 1299 C C . VAL A 1 170 ? 35.579 29.931 32.746 1.00 40.09 170 VAL A C 1
ATOM 1301 O O . VAL A 1 170 ? 35.469 28.724 32.528 1.00 40.09 170 VAL A O 1
ATOM 1304 N N . LYS A 1 171 ? 34.728 30.824 32.222 1.00 37.56 171 LYS A N 1
ATOM 1305 C CA . LYS A 1 171 ? 33.704 30.462 31.230 1.00 37.56 171 LYS A CA 1
ATOM 1306 C C . LYS A 1 171 ? 34.380 30.131 29.900 1.00 37.56 171 LYS A C 1
ATOM 1308 O O . LYS A 1 171 ? 35.026 30.989 29.300 1.00 37.56 171 LYS A O 1
ATOM 1313 N N . GLN A 1 172 ? 34.199 28.908 29.411 1.00 32.56 172 GLN A N 1
ATOM 1314 C CA . GLN A 1 172 ? 34.658 28.523 28.081 1.00 32.56 172 GLN A CA 1
ATOM 1315 C C . GLN A 1 172 ? 33.661 29.042 27.033 1.00 32.56 172 GLN A C 1
ATOM 1317 O O . GLN A 1 172 ? 32.701 28.366 26.670 1.00 32.56 172 GLN A O 1
ATOM 1322 N N . HIS A 1 173 ? 33.873 30.256 26.527 1.00 33.56 173 HIS A N 1
ATOM 1323 C CA . HIS A 1 173 ? 33.310 30.627 25.231 1.00 33.56 173 HIS A CA 1
ATOM 1324 C C . HIS A 1 173 ? 34.175 29.959 24.162 1.00 33.56 173 HIS A C 1
ATOM 1326 O O . HIS A 1 173 ? 35.391 30.124 24.174 1.00 33.56 173 HIS A O 1
ATOM 1332 N N . GLY A 1 174 ? 33.576 29.142 23.291 1.00 30.83 174 GLY A N 1
ATOM 1333 C CA . GLY A 1 174 ? 34.296 28.463 22.213 1.00 30.83 174 GLY A CA 1
ATOM 1334 C C . GLY A 1 174 ? 35.144 29.462 21.428 1.00 30.83 174 GLY A C 1
ATOM 1335 O O . GLY A 1 174 ? 34.610 30.322 20.732 1.00 30.83 174 GLY A O 1
ATOM 1336 N N . TYR A 1 175 ? 36.465 29.378 21.591 1.00 29.14 175 TYR A N 1
ATOM 1337 C CA . TYR A 1 175 ? 37.422 30.298 20.991 1.00 29.14 175 TYR A CA 1
ATOM 1338 C C . TYR A 1 175 ? 37.557 30.008 19.493 1.00 29.14 175 TYR A C 1
ATOM 1340 O O . TYR A 1 175 ? 38.451 29.293 19.050 1.00 29.14 175 TYR A O 1
ATOM 1348 N N . THR A 1 176 ? 36.677 30.610 18.700 1.00 29.58 176 THR A N 1
ATOM 1349 C CA . THR A 1 176 ? 37.011 31.064 17.350 1.00 29.58 176 THR A CA 1
ATOM 1350 C C . THR A 1 176 ? 37.313 32.558 17.438 1.00 29.58 176 THR A C 1
ATOM 1352 O O . THR A 1 176 ? 36.384 33.354 17.504 1.00 29.58 176 THR A O 1
ATOM 1355 N N . GLY A 1 177 ? 38.604 32.904 17.484 1.00 31.20 177 GLY A N 1
ATOM 1356 C CA . GLY A 1 177 ? 39.160 34.234 17.196 1.00 31.20 177 GLY A CA 1
ATOM 1357 C C . GLY A 1 177 ? 38.646 35.421 18.021 1.00 31.20 177 GLY A C 1
ATOM 1358 O O . GLY A 1 177 ? 37.593 35.974 17.726 1.00 31.20 177 GLY A O 1
ATOM 1359 N N . ASN A 1 178 ? 39.470 35.906 18.954 1.00 24.33 178 ASN A N 1
ATOM 1360 C CA . ASN A 1 178 ? 39.453 37.320 19.329 1.00 24.33 178 ASN A CA 1
ATOM 1361 C C . ASN A 1 178 ? 40.608 38.023 18.610 1.00 24.33 178 ASN A C 1
ATOM 1363 O O . ASN A 1 178 ? 41.761 37.743 18.928 1.00 24.33 178 ASN A O 1
ATOM 1367 N N . VAL A 1 179 ? 40.276 38.952 17.713 1.00 28.64 179 VAL A N 1
ATOM 1368 C CA . VAL A 1 179 ? 40.990 40.226 17.553 1.00 28.64 179 VAL A CA 1
ATOM 1369 C C . VAL A 1 179 ? 39.902 41.285 17.344 1.00 28.64 179 VAL A C 1
ATOM 1371 O O . VAL A 1 179 ? 39.018 41.108 16.503 1.00 28.64 179 VAL A O 1
ATOM 1374 N N . ASP A 1 180 ? 39.909 42.323 18.174 1.00 31.45 180 ASP A N 1
ATOM 1375 C CA . ASP A 1 180 ? 38.912 43.399 18.244 1.00 31.45 180 ASP A CA 1
ATOM 1376 C C . ASP A 1 180 ? 38.989 44.375 17.050 1.00 31.45 180 ASP A C 1
ATOM 1378 O O . ASP A 1 180 ? 39.168 45.578 17.224 1.00 31.45 180 ASP A O 1
ATOM 1382 N N . GLU A 1 181 ? 38.829 43.887 15.818 1.00 34.94 181 GLU A N 1
ATOM 1383 C CA . GLU A 1 181 ? 38.619 44.755 14.653 1.00 34.94 181 GLU A CA 1
ATOM 1384 C C . GLU A 1 181 ? 37.127 44.846 14.271 1.00 34.94 181 GLU A C 1
ATOM 1386 O O . GLU A 1 181 ? 36.406 43.836 14.295 1.00 34.94 181 GLU A O 1
ATOM 1391 N N . PRO A 1 182 ? 36.633 46.032 13.857 1.00 31.36 182 PRO A N 1
ATOM 1392 C CA . PRO A 1 182 ? 35.313 46.197 13.252 1.00 31.36 182 PRO A CA 1
ATOM 1393 C C . PRO A 1 182 ? 35.297 45.548 11.854 1.00 31.36 182 PRO A C 1
ATOM 1395 O O . PRO A 1 182 ? 35.366 46.218 10.830 1.00 31.36 182 PRO A O 1
ATOM 1398 N N . GLY A 1 183 ? 35.250 44.211 11.806 1.00 41.94 183 GLY A N 1
ATOM 1399 C CA . GLY A 1 183 ? 35.448 43.459 10.563 1.00 41.94 183 GLY A CA 1
ATOM 1400 C C . GLY A 1 183 ? 35.433 41.931 10.693 1.00 41.94 183 GLY A C 1
ATOM 1401 O O . GLY A 1 183 ? 36.153 41.254 9.961 1.00 41.94 183 GLY A O 1
ATOM 1402 N N . ARG A 1 184 ? 34.619 41.352 11.589 1.00 39.00 184 ARG A N 1
ATOM 1403 C CA . ARG A 1 184 ? 34.527 39.888 11.789 1.00 39.00 184 ARG A CA 1
ATOM 1404 C C . ARG A 1 184 ? 34.307 39.120 10.469 1.00 39.00 184 ARG A C 1
ATOM 1406 O O . ARG A 1 184 ? 33.521 39.526 9.613 1.00 39.00 184 ARG A O 1
ATOM 1413 N N . LEU A 1 185 ? 34.967 37.968 10.316 1.00 36.38 185 LEU A N 1
ATOM 1414 C CA . LEU A 1 185 ? 34.639 36.976 9.275 1.00 36.38 185 LEU A CA 1
ATOM 1415 C C . LEU A 1 185 ? 33.327 36.236 9.592 1.00 36.38 185 LEU A C 1
ATOM 1417 O O . LEU A 1 185 ? 32.639 35.812 8.671 1.00 36.38 185 LEU A O 1
ATOM 1421 N N . TRP A 1 186 ? 32.964 36.134 10.876 1.00 38.16 186 TRP A N 1
ATOM 1422 C CA . TRP A 1 186 ? 31.711 35.548 11.355 1.00 38.16 186 TRP A CA 1
ATOM 1423 C C . TRP A 1 186 ? 31.190 36.341 12.566 1.00 38.16 186 TRP A C 1
ATOM 1425 O O . TRP A 1 186 ? 31.892 36.444 13.576 1.00 38.16 186 TRP A O 1
ATOM 1435 N N . PRO A 1 187 ? 29.991 36.945 12.511 1.00 36.12 187 PRO A N 1
ATOM 1436 C CA . PRO A 1 187 ? 29.438 37.648 13.659 1.00 36.12 187 PRO A CA 1
ATOM 1437 C C . PRO A 1 187 ? 28.940 36.638 14.703 1.00 36.12 187 PRO A C 1
ATOM 1439 O O . PRO A 1 187 ? 27.894 36.017 14.530 1.00 36.12 187 PRO A O 1
ATOM 1442 N N . ASN A 1 188 ? 29.666 36.490 15.815 1.00 36.59 188 ASN A N 1
ATOM 1443 C CA . ASN A 1 188 ? 29.069 35.946 17.036 1.00 36.59 188 ASN A CA 1
ATOM 1444 C C . ASN A 1 188 ? 27.958 36.889 17.514 1.00 36.59 188 ASN A C 1
ATOM 1446 O O . ASN A 1 188 ? 28.139 38.107 17.481 1.00 36.59 188 ASN A O 1
ATOM 1450 N N . ALA A 1 189 ? 26.836 36.294 17.925 1.00 37.09 189 ALA A N 1
ATOM 1451 C CA . ALA A 1 189 ? 25.548 36.904 18.248 1.00 37.09 189 ALA A CA 1
ATOM 1452 C C . ALA A 1 189 ? 25.626 38.075 19.248 1.00 37.09 189 ALA A C 1
ATOM 1454 O O . ALA A 1 189 ? 25.333 37.922 20.431 1.00 37.09 189 ALA A O 1
ATOM 1455 N N . VAL A 1 190 ? 25.973 39.262 18.753 1.00 37.81 190 VAL A N 1
ATOM 1456 C CA . VAL A 1 190 ? 25.753 40.529 19.447 1.00 37.81 190 VAL A CA 1
ATOM 1457 C C . VAL A 1 190 ? 24.713 41.308 18.634 1.00 37.81 190 VAL A C 1
ATOM 1459 O O . VAL A 1 190 ? 24.962 41.607 17.462 1.00 37.81 190 VAL A O 1
ATOM 1462 N N . PRO A 1 191 ? 23.533 41.610 19.206 1.00 36.56 191 PRO A N 1
ATOM 1463 C CA . PRO A 1 191 ? 22.547 42.474 18.565 1.00 36.56 191 PRO A CA 1
ATOM 1464 C C . PRO A 1 191 ? 23.179 43.832 18.202 1.00 36.56 191 PRO A C 1
ATOM 1466 O O . PRO A 1 191 ? 23.956 44.356 18.998 1.00 36.56 191 PRO A O 1
ATOM 1469 N N . PRO A 1 192 ? 22.870 44.420 17.031 1.00 39.69 192 PRO A N 1
ATOM 1470 C CA . PRO A 1 192 ? 21.668 44.170 16.239 1.00 39.69 192 PRO A CA 1
ATOM 1471 C C . PRO A 1 192 ? 21.882 43.300 14.988 1.00 39.69 192 PRO A C 1
ATOM 1473 O O . PRO A 1 192 ? 20.973 43.215 14.164 1.00 39.69 192 PRO A O 1
ATOM 1476 N N . LEU A 1 193 ? 23.044 42.664 14.800 1.00 40.06 193 LEU A N 1
ATOM 1477 C CA . LEU A 1 193 ? 23.270 41.855 13.597 1.00 40.06 193 LEU A CA 1
ATOM 1478 C C . LEU A 1 193 ? 22.665 40.447 13.757 1.00 40.06 193 LEU A C 1
ATOM 1480 O O . LEU A 1 193 ? 22.943 39.783 14.760 1.00 40.06 193 LEU A O 1
ATOM 1484 N N . PRO A 1 194 ? 21.840 39.964 12.805 1.00 38.16 194 PRO A N 1
ATOM 1485 C CA . PRO A 1 194 ? 21.182 38.672 12.934 1.00 38.16 194 PRO A CA 1
ATOM 1486 C C . PRO A 1 194 ? 22.219 37.555 12.792 1.00 38.16 194 PRO A C 1
ATOM 1488 O O . PRO A 1 194 ? 22.883 37.431 11.763 1.00 38.16 194 PRO A O 1
ATOM 1491 N N . GLY A 1 195 ? 22.352 36.711 13.814 1.00 35.62 195 GLY A N 1
ATOM 1492 C CA . GLY A 1 195 ? 23.037 35.430 13.664 1.00 35.62 195 GLY A CA 1
ATOM 1493 C C . GLY A 1 195 ? 22.276 34.556 12.664 1.00 35.62 195 GLY A C 1
ATOM 1494 O O . GLY A 1 195 ? 21.061 34.398 12.776 1.00 35.62 195 GLY A O 1
ATOM 1495 N N . GLY A 1 196 ? 22.977 34.000 11.675 1.00 54.03 196 GLY A N 1
ATOM 1496 C CA . GLY A 1 196 ? 22.370 33.184 10.624 1.00 54.03 196 GLY A CA 1
ATOM 1497 C C . GLY A 1 196 ? 22.990 33.411 9.247 1.00 54.03 196 GLY A C 1
ATOM 1498 O O . GLY A 1 196 ? 24.137 33.842 9.128 1.00 54.03 196 GLY A O 1
ATOM 1499 N N . VAL A 1 197 ? 22.207 33.094 8.210 1.00 44.31 197 VAL A N 1
ATOM 1500 C CA . VAL A 1 197 ? 22.565 33.105 6.778 1.00 44.31 197 VAL A CA 1
ATOM 1501 C C . VAL A 1 197 ? 23.324 34.363 6.339 1.00 44.31 197 VAL A C 1
ATOM 1503 O O . VAL A 1 197 ? 24.221 34.252 5.509 1.00 44.31 197 VAL A O 1
ATOM 1506 N N . ASP A 1 198 ? 23.040 35.527 6.917 1.00 46.41 198 ASP A N 1
ATOM 1507 C CA . ASP A 1 198 ? 23.684 36.791 6.545 1.00 46.41 198 ASP A CA 1
ATOM 1508 C C . ASP A 1 198 ? 25.184 36.823 6.889 1.00 46.41 198 ASP A C 1
ATOM 1510 O O . ASP A 1 198 ? 25.989 37.302 6.093 1.00 46.41 198 ASP A O 1
ATOM 1514 N N . GLY A 1 199 ? 25.602 36.216 8.006 1.00 49.62 199 GLY A N 1
ATOM 1515 C CA . GLY A 1 199 ? 27.025 36.057 8.340 1.00 49.62 199 GLY A CA 1
ATOM 1516 C C . GLY A 1 199 ? 27.761 35.115 7.377 1.00 49.62 199 GLY A C 1
ATOM 1517 O O . GLY A 1 199 ? 28.915 35.349 7.018 1.00 49.62 199 GLY A O 1
ATOM 1518 N N . TYR A 1 200 ? 27.070 34.084 6.882 1.00 47.78 200 TYR A N 1
ATOM 1519 C CA . TYR A 1 200 ? 27.592 33.218 5.822 1.00 47.78 200 TYR A CA 1
ATOM 1520 C C . TYR A 1 200 ? 27.701 33.969 4.484 1.00 47.78 200 TYR A C 1
ATOM 1522 O O . TYR A 1 200 ? 28.701 33.847 3.786 1.00 47.78 200 TYR A O 1
ATOM 1530 N N . LEU A 1 201 ? 26.723 34.811 4.139 1.00 46.84 201 LEU A N 1
ATOM 1531 C CA . LEU A 1 201 ? 26.766 35.615 2.913 1.00 46.84 201 LEU A CA 1
ATOM 1532 C C . LEU A 1 201 ? 27.902 36.648 2.918 1.00 46.84 201 LEU A C 1
ATOM 1534 O O . LEU A 1 201 ? 28.514 36.865 1.878 1.00 46.84 201 LEU A O 1
ATOM 1538 N N . VAL A 1 202 ? 28.233 37.230 4.073 1.00 48.44 202 VAL A N 1
ATOM 1539 C CA . VAL A 1 202 ? 29.364 38.169 4.215 1.00 48.44 202 VAL A CA 1
ATOM 1540 C C . VAL A 1 202 ? 30.726 37.461 4.135 1.00 48.44 202 VAL A C 1
ATOM 1542 O O . VAL A 1 202 ? 31.714 38.074 3.731 1.00 48.44 202 VAL A O 1
ATOM 1545 N N . SER A 1 203 ? 30.800 36.167 4.467 1.00 47.44 203 SER A N 1
ATOM 1546 C CA . SER A 1 203 ? 32.047 35.392 4.361 1.00 47.44 203 SER A CA 1
ATOM 1547 C C . SER A 1 203 ? 32.310 34.834 2.957 1.00 47.44 203 SER A C 1
ATOM 1549 O O . SER A 1 203 ? 33.467 34.585 2.628 1.00 47.44 203 SER A O 1
ATOM 1551 N N . LEU A 1 204 ? 31.291 34.697 2.098 1.00 48.25 204 LEU A N 1
ATOM 1552 C CA . LEU A 1 204 ? 31.455 34.188 0.727 1.00 48.25 204 LEU A CA 1
ATOM 1553 C C . LEU A 1 204 ? 32.383 35.047 -0.160 1.00 48.25 204 LEU A C 1
ATOM 1555 O O . LEU A 1 204 ? 33.261 34.453 -0.788 1.00 48.25 204 LEU A O 1
ATOM 1559 N N . PRO A 1 205 ? 32.269 36.394 -0.209 1.00 48.66 205 PRO A N 1
ATOM 1560 C CA . PRO A 1 205 ? 33.226 37.238 -0.929 1.00 48.66 205 PRO A CA 1
ATOM 1561 C C . PRO A 1 205 ? 34.654 37.065 -0.406 1.00 48.66 205 PRO A C 1
ATOM 1563 O O . PRO A 1 205 ? 35.556 36.813 -1.187 1.00 48.66 205 PRO A O 1
ATOM 1566 N N . LYS A 1 206 ? 34.843 37.036 0.920 1.00 51.91 206 LYS A N 1
ATOM 1567 C CA . LYS A 1 206 ? 36.167 36.857 1.540 1.00 51.91 206 LYS A CA 1
ATOM 1568 C C . LYS A 1 206 ? 36.795 35.489 1.218 1.00 51.91 206 LYS A C 1
ATOM 1570 O O . LYS A 1 206 ? 38.006 35.379 1.049 1.00 51.91 206 LYS A O 1
ATOM 1575 N N . ILE A 1 207 ? 35.977 34.436 1.111 1.00 48.66 207 ILE A N 1
ATOM 1576 C CA . ILE A 1 207 ? 36.418 33.105 0.658 1.00 48.66 207 ILE A CA 1
ATOM 1577 C C . ILE A 1 207 ? 36.796 33.137 -0.830 1.00 48.66 207 ILE A C 1
ATOM 1579 O O . ILE A 1 207 ? 37.775 32.497 -1.217 1.00 48.66 207 ILE A O 1
ATOM 1583 N N . ALA A 1 208 ? 36.046 33.871 -1.657 1.00 50.91 208 ALA A N 1
ATOM 1584 C CA . ALA A 1 208 ? 36.361 34.053 -3.071 1.00 50.91 208 ALA A CA 1
ATOM 1585 C C . ALA A 1 208 ? 37.671 34.836 -3.263 1.00 50.91 208 ALA A C 1
ATOM 1587 O O . ALA A 1 208 ? 38.521 34.384 -4.028 1.00 50.91 208 ALA A O 1
ATOM 1588 N N . ASP A 1 209 ? 37.876 35.916 -2.506 1.00 55.53 209 ASP A N 1
ATOM 1589 C CA . ASP A 1 209 ? 39.104 36.719 -2.517 1.00 55.53 209 ASP A CA 1
ATOM 1590 C C . ASP A 1 209 ? 40.315 35.864 -2.132 1.00 55.53 209 ASP A C 1
ATOM 1592 O O . ASP A 1 209 ? 41.333 35.861 -2.823 1.00 55.53 209 ASP A O 1
ATOM 1596 N N . ARG A 1 210 ? 40.183 35.029 -1.092 1.00 52.41 210 ARG A N 1
ATOM 1597 C CA . ARG A 1 210 ? 41.258 34.115 -0.684 1.00 52.41 210 ARG A CA 1
ATOM 1598 C C . ARG A 1 210 ? 41.522 33.014 -1.714 1.00 52.41 210 ARG A C 1
ATOM 1600 O O . ARG A 1 210 ? 42.671 32.632 -1.922 1.00 52.41 210 ARG A O 1
ATOM 1607 N N . ALA A 1 211 ? 40.485 32.490 -2.368 1.00 52.25 211 ALA A N 1
ATOM 1608 C CA . ALA A 1 211 ? 40.653 31.529 -3.459 1.00 52.25 211 ALA A CA 1
ATOM 1609 C C . ALA A 1 211 ? 41.353 32.167 -4.673 1.00 52.25 211 ALA A C 1
ATOM 1611 O O . ALA A 1 211 ? 42.170 31.511 -5.318 1.00 52.25 211 ALA A O 1
ATOM 1612 N N . GLN A 1 212 ? 41.067 33.440 -4.956 1.00 56.97 212 GLN A N 1
ATOM 1613 C CA . GLN A 1 212 ? 41.720 34.216 -6.006 1.00 56.97 212 GLN A CA 1
ATOM 1614 C C . GLN A 1 212 ? 43.184 34.514 -5.670 1.00 56.97 212 GLN A C 1
ATOM 1616 O O . GLN A 1 212 ? 44.039 34.342 -6.532 1.00 56.97 212 GLN A O 1
ATOM 1621 N N . GLU A 1 213 ? 43.492 34.882 -4.430 1.00 60.09 213 GLU A N 1
ATOM 1622 C CA . GLU A 1 213 ? 44.867 35.089 -3.965 1.00 60.09 213 GLU A CA 1
ATOM 1623 C C . GLU A 1 213 ? 45.697 33.802 -4.086 1.00 60.09 213 GLU A C 1
ATOM 1625 O O . GLU A 1 213 ? 46.811 33.810 -4.602 1.00 60.09 213 GLU A O 1
ATOM 1630 N N . LEU A 1 214 ? 45.131 32.658 -3.692 1.00 51.72 214 LEU A N 1
ATOM 1631 C CA . LEU A 1 214 ? 45.804 31.363 -3.814 1.00 51.72 214 LEU A CA 1
ATOM 1632 C C . LEU A 1 214 ? 45.988 30.937 -5.274 1.00 51.72 214 LEU A C 1
ATOM 1634 O O . LEU A 1 214 ? 46.998 30.319 -5.602 1.00 51.72 214 LEU A O 1
ATOM 1638 N N . LEU A 1 215 ? 45.049 31.293 -6.154 1.00 63.28 215 LEU A N 1
ATOM 1639 C CA . LEU A 1 215 ? 45.214 31.111 -7.593 1.00 63.28 215 LEU A CA 1
ATOM 1640 C C . LEU A 1 215 ? 46.322 32.016 -8.144 1.00 63.28 215 LEU A C 1
ATOM 1642 O O . LEU A 1 215 ? 47.121 31.555 -8.944 1.00 63.28 215 LEU A O 1
ATOM 1646 N N . GLN A 1 216 ? 46.415 33.268 -7.697 1.00 70.75 216 GLN A N 1
ATOM 1647 C CA . GLN A 1 216 ? 47.489 34.180 -8.100 1.00 70.75 216 GLN A CA 1
ATOM 1648 C C . GLN A 1 216 ? 48.859 33.685 -7.638 1.00 70.75 216 GLN A C 1
ATOM 1650 O O . GLN A 1 216 ? 49.801 33.734 -8.418 1.00 70.75 216 GLN A O 1
ATOM 1655 N N . ILE A 1 217 ? 48.966 33.151 -6.417 1.00 66.88 217 ILE A N 1
ATOM 1656 C CA . ILE A 1 217 ? 50.197 32.514 -5.923 1.00 66.88 217 ILE A CA 1
ATOM 1657 C C . ILE A 1 217 ? 50.546 31.287 -6.779 1.00 66.88 217 ILE A C 1
ATOM 1659 O O . ILE A 1 217 ? 51.708 31.088 -7.118 1.00 66.88 217 ILE A O 1
ATOM 1663 N N . TRP A 1 218 ? 49.550 30.487 -7.171 1.00 69.19 218 TRP A N 1
ATOM 1664 C CA . TRP A 1 218 ? 49.749 29.319 -8.035 1.00 69.19 218 TRP A CA 1
ATOM 1665 C C . TRP A 1 218 ? 50.195 29.698 -9.455 1.00 69.19 218 TRP A C 1
ATOM 1667 O O . TRP A 1 218 ? 51.098 29.077 -10.004 1.00 69.19 218 TRP A O 1
ATOM 1677 N N . GLU A 1 219 ? 49.598 30.732 -10.048 1.00 77.69 219 GLU A N 1
ATOM 1678 C CA . GLU A 1 219 ? 49.999 31.249 -11.363 1.00 77.69 219 GLU A CA 1
ATOM 1679 C C . GLU A 1 219 ? 51.356 31.970 -11.309 1.00 77.69 219 GLU A C 1
ATOM 1681 O O . GLU A 1 219 ? 52.130 31.878 -12.256 1.00 77.69 219 GLU A O 1
ATOM 1686 N N . ALA A 1 220 ? 51.692 32.623 -10.192 1.00 77.56 220 ALA A N 1
ATOM 1687 C CA . ALA A 1 220 ? 53.023 33.183 -9.967 1.00 77.56 220 ALA A CA 1
ATOM 1688 C C . ALA A 1 220 ? 54.088 32.079 -9.885 1.00 77.56 220 ALA A C 1
ATOM 1690 O O . ALA A 1 220 ? 55.123 32.212 -10.527 1.00 77.56 220 ALA A O 1
ATOM 1691 N N . ALA A 1 221 ? 53.790 30.966 -9.203 1.00 70.31 221 ALA A N 1
ATOM 1692 C CA . ALA A 1 221 ? 54.669 29.797 -9.139 1.00 70.31 221 ALA A CA 1
ATOM 1693 C C . ALA A 1 221 ? 54.878 29.121 -10.513 1.00 70.31 221 ALA A C 1
ATOM 1695 O O . ALA A 1 221 ? 55.927 28.547 -10.791 1.00 70.31 221 ALA A O 1
ATOM 1696 N N . LYS A 1 222 ? 53.887 29.191 -11.413 1.00 80.06 222 LYS A N 1
ATOM 1697 C CA . LYS A 1 222 ? 54.077 28.784 -12.818 1.00 80.06 222 LYS A CA 1
ATOM 1698 C C . LYS A 1 222 ? 54.966 29.766 -13.571 1.00 80.06 222 LYS A C 1
ATOM 1700 O O . LYS A 1 222 ? 55.817 29.355 -14.348 1.00 80.06 222 LYS A O 1
ATOM 1705 N N . ALA A 1 223 ? 54.743 31.062 -13.367 1.00 83.19 223 ALA A N 1
ATOM 1706 C CA . ALA A 1 223 ? 55.445 32.116 -14.089 1.00 83.19 223 ALA A CA 1
ATOM 1707 C C . ALA A 1 223 ? 56.920 32.252 -13.678 1.00 83.19 223 ALA A C 1
ATOM 1709 O O . ALA A 1 223 ? 57.743 32.623 -14.511 1.00 83.19 223 ALA A O 1
ATOM 1710 N N . ASP A 1 224 ? 57.259 31.963 -12.419 1.00 83.06 224 ASP A N 1
ATOM 1711 C CA . ASP A 1 224 ? 58.633 32.016 -11.903 1.00 83.06 224 ASP A CA 1
ATOM 1712 C C . ASP A 1 224 ? 59.413 30.698 -12.074 1.00 83.06 224 ASP A C 1
ATOM 1714 O O . ASP A 1 224 ? 60.588 30.626 -11.710 1.00 83.06 224 ASP A O 1
ATOM 1718 N N . GLY A 1 225 ? 58.779 29.675 -12.660 1.00 80.75 225 GLY A N 1
ATOM 1719 C CA . GLY A 1 225 ? 59.390 28.377 -12.932 1.00 80.75 225 GLY A CA 1
ATOM 1720 C C . GLY A 1 225 ? 59.552 27.489 -11.699 1.00 80.75 225 GLY A C 1
ATOM 1721 O O . GLY A 1 225 ? 60.276 26.503 -11.771 1.00 80.75 225 GLY A O 1
ATOM 1722 N N . THR A 1 226 ? 58.909 27.796 -10.568 1.00 80.50 226 THR A N 1
ATOM 1723 C CA . THR A 1 226 ? 58.890 26.892 -9.403 1.00 80.50 226 THR A CA 1
ATOM 1724 C C . THR A 1 226 ? 57.895 25.736 -9.560 1.00 80.50 226 THR A C 1
ATOM 1726 O O . THR A 1 226 ? 58.053 24.696 -8.915 1.00 80.50 226 THR A O 1
ATOM 1729 N N . LEU A 1 227 ? 56.894 25.876 -10.438 1.00 75.62 227 LEU A N 1
ATOM 1730 C CA . LEU A 1 227 ? 55.914 24.843 -10.774 1.00 75.62 227 LEU A CA 1
ATOM 1731 C C . LEU A 1 227 ? 55.984 24.457 -12.262 1.00 75.62 227 LEU A C 1
ATOM 1733 O O . LEU A 1 227 ? 55.326 25.060 -13.106 1.00 75.62 227 LEU A O 1
ATOM 1737 N N . HIS A 1 228 ? 56.720 23.386 -12.550 1.00 87.75 228 HIS A N 1
ATOM 1738 C CA . HIS A 1 228 ? 56.881 22.833 -13.900 1.00 87.75 228 HIS A CA 1
ATOM 1739 C C . HIS A 1 228 ? 55.641 22.085 -14.412 1.00 87.75 228 HIS A C 1
ATOM 1741 O O . HIS A 1 228 ? 55.371 20.962 -13.986 1.00 87.75 228 HIS A O 1
ATOM 1747 N N . VAL A 1 229 ? 54.872 22.690 -15.315 1.00 86.50 229 VAL A N 1
ATOM 1748 C CA . VAL A 1 229 ? 53.613 22.126 -15.856 1.00 86.50 229 VAL A CA 1
ATOM 1749 C C . VAL A 1 229 ? 53.477 22.269 -17.377 1.00 86.50 229 VAL A C 1
ATOM 1751 O O . VAL A 1 229 ? 52.515 21.727 -17.953 1.00 86.50 229 VAL A O 1
ATOM 1754 N N . GLY A 1 230 ? 54.421 22.965 -18.023 1.00 88.19 230 GLY A N 1
ATOM 1755 C CA . GLY A 1 230 ? 54.511 23.131 -19.476 1.00 88.19 230 GLY A CA 1
ATOM 1756 C C . GLY A 1 230 ? 54.925 21.837 -20.177 1.00 88.19 230 GLY A C 1
ATOM 1757 O O . GLY A 1 230 ? 55.681 21.038 -19.639 1.00 88.19 230 GLY A O 1
ATOM 1758 N N . ASP A 1 231 ? 54.398 21.558 -21.369 1.00 83.00 231 ASP A N 1
ATOM 1759 C CA . ASP A 1 231 ? 54.757 20.332 -22.107 1.00 83.00 231 ASP A CA 1
ATOM 1760 C C . ASP A 1 231 ? 56.250 20.268 -22.488 1.00 83.00 231 ASP A C 1
ATOM 1762 O O . ASP A 1 231 ? 56.768 19.182 -22.744 1.00 83.00 231 ASP A O 1
ATOM 1766 N N . ASP A 1 232 ? 56.919 21.417 -22.497 1.00 86.12 232 ASP A N 1
ATOM 1767 C CA . ASP A 1 232 ? 58.355 21.629 -22.677 1.00 86.12 232 ASP A CA 1
ATOM 1768 C C . ASP A 1 232 ? 59.193 21.344 -21.417 1.00 86.12 232 ASP A C 1
ATOM 1770 O O . ASP A 1 232 ? 60.411 21.233 -21.507 1.00 86.12 232 ASP A O 1
ATOM 1774 N N . GLU A 1 233 ? 58.556 21.149 -20.259 1.00 88.06 233 GLU A N 1
ATOM 1775 C CA . GLU A 1 233 ? 59.216 20.886 -18.971 1.00 88.06 233 GLU A CA 1
ATOM 1776 C C . GLU A 1 233 ? 59.096 19.418 -18.524 1.00 88.06 233 GLU A C 1
ATOM 1778 O O . GLU A 1 233 ? 59.372 19.092 -17.368 1.00 88.06 233 GLU A O 1
ATOM 1783 N N . LYS A 1 234 ? 58.688 18.519 -19.431 1.00 89.12 234 LYS A N 1
ATOM 1784 C CA . LYS A 1 234 ? 58.463 17.086 -19.153 1.00 89.12 234 LYS A CA 1
ATOM 1785 C C . LYS A 1 234 ? 59.667 16.360 -18.567 1.00 89.12 234 LYS A C 1
ATOM 1787 O O . LYS A 1 234 ? 59.490 15.396 -17.831 1.00 89.12 234 LYS A O 1
ATOM 1792 N N . ASP A 1 235 ? 60.869 16.838 -18.868 1.00 90.31 235 ASP A N 1
ATOM 1793 C CA . ASP A 1 235 ? 62.113 16.249 -18.378 1.00 90.31 235 ASP A CA 1
ATOM 1794 C C . ASP A 1 235 ? 62.444 16.664 -16.928 1.00 90.31 235 ASP A C 1
ATOM 1796 O O . ASP A 1 235 ? 63.409 16.164 -16.345 1.00 90.31 235 ASP A O 1
ATOM 1800 N N . HIS A 1 236 ? 61.659 17.561 -16.310 1.00 87.75 236 HIS A N 1
ATOM 1801 C CA . HIS A 1 236 ? 61.843 17.928 -14.908 1.00 87.75 236 HIS A CA 1
ATOM 1802 C C . HIS A 1 236 ? 61.465 16.745 -13.989 1.00 87.75 236 HIS A C 1
ATOM 1804 O O . HIS A 1 236 ? 60.366 16.203 -14.108 1.00 87.75 236 HIS A O 1
ATOM 1810 N N . PRO A 1 237 ? 62.310 16.354 -13.014 1.00 86.62 237 PRO A N 1
ATOM 1811 C CA . PRO A 1 237 ? 62.110 15.140 -12.208 1.00 86.62 237 PRO A CA 1
ATOM 1812 C C . PRO A 1 237 ? 60.818 15.126 -11.373 1.00 86.62 237 PRO A C 1
ATOM 1814 O O . PRO A 1 237 ? 60.350 14.059 -10.976 1.00 86.62 237 PRO A O 1
ATOM 1817 N N . ASP A 1 238 ? 60.226 16.295 -11.119 1.00 83.06 238 ASP A N 1
ATOM 1818 C CA . ASP A 1 238 ? 58.938 16.442 -10.427 1.00 83.06 238 ASP A CA 1
ATOM 1819 C C . ASP A 1 238 ? 57.771 16.865 -11.344 1.00 83.06 238 ASP A C 1
ATOM 1821 O O . ASP A 1 238 ? 56.682 17.156 -10.845 1.00 83.06 238 ASP A O 1
ATOM 1825 N N . TYR A 1 239 ? 57.962 16.871 -12.671 1.00 86.69 239 TYR A N 1
ATOM 1826 C CA . TYR A 1 239 ? 56.956 17.294 -13.655 1.00 86.69 239 TYR A CA 1
ATOM 1827 C C . TYR A 1 239 ? 55.608 16.593 -13.465 1.00 86.69 239 TYR A C 1
ATOM 1829 O O . TYR A 1 239 ? 54.582 17.253 -13.315 1.00 86.69 239 TYR A O 1
ATOM 1837 N N . ASP A 1 240 ? 55.599 15.260 -13.388 1.00 76.25 240 ASP A N 1
ATOM 1838 C CA . ASP A 1 240 ? 54.357 14.490 -13.259 1.00 76.25 240 ASP A CA 1
ATOM 1839 C C . ASP A 1 240 ? 53.585 14.849 -11.980 1.00 76.25 240 ASP A C 1
ATOM 1841 O O . ASP A 1 240 ? 52.357 14.952 -11.994 1.00 76.25 240 ASP A O 1
ATOM 1845 N N . LYS A 1 241 ? 54.297 15.124 -10.877 1.00 74.06 241 LYS A N 1
ATOM 1846 C CA . LYS A 1 241 ? 53.683 15.534 -9.602 1.00 74.06 241 LYS A CA 1
ATOM 1847 C C . LYS A 1 241 ? 53.123 16.953 -9.679 1.00 74.06 241 LYS A C 1
ATOM 1849 O O . LYS A 1 241 ? 52.042 17.216 -9.149 1.00 74.06 241 LYS A O 1
ATOM 1854 N N . HIS A 1 242 ? 53.845 17.869 -10.322 1.00 83.38 242 HIS A N 1
ATOM 1855 C CA . HIS A 1 242 ? 53.395 19.243 -10.549 1.00 83.38 242 HIS A CA 1
ATOM 1856 C C . HIS A 1 242 ? 52.184 19.286 -11.488 1.00 83.38 242 HIS A C 1
ATOM 1858 O O . HIS A 1 242 ? 51.213 19.995 -11.210 1.00 83.38 242 HIS A O 1
ATOM 1864 N N . LYS A 1 243 ? 52.192 18.466 -12.545 1.00 83.88 243 LYS A N 1
ATOM 1865 C CA . LYS A 1 243 ? 51.093 18.318 -13.501 1.00 83.88 243 LYS A CA 1
ATOM 1866 C C . LYS A 1 243 ? 49.843 17.735 -12.849 1.00 83.88 243 LYS A C 1
ATOM 1868 O O . LYS A 1 243 ? 48.766 18.310 -12.992 1.00 83.88 243 LYS A O 1
ATOM 1873 N N . GLU A 1 244 ? 49.989 16.666 -12.064 1.00 70.06 244 GLU A N 1
ATOM 1874 C CA . GLU A 1 244 ? 48.887 16.082 -11.290 1.00 70.06 244 GLU A CA 1
ATOM 1875 C C . GLU A 1 244 ? 48.288 17.111 -10.315 1.00 70.06 244 GLU A C 1
ATOM 1877 O O . GLU A 1 244 ? 47.063 17.231 -10.195 1.00 70.06 244 GLU A O 1
ATOM 1882 N N . ALA A 1 245 ? 49.137 17.892 -9.637 1.00 64.88 245 ALA A N 1
ATOM 1883 C CA . ALA A 1 245 ? 48.690 18.939 -8.727 1.00 64.88 245 ALA A CA 1
ATOM 1884 C C . ALA A 1 245 ? 47.930 20.065 -9.455 1.00 64.88 245 ALA A C 1
ATOM 1886 O O . ALA A 1 245 ? 46.891 20.509 -8.960 1.00 64.88 245 ALA A O 1
ATOM 1887 N N . ASP A 1 246 ? 48.394 20.498 -10.630 1.00 78.62 246 ASP A N 1
ATOM 1888 C CA . ASP A 1 246 ? 47.739 21.536 -11.437 1.00 78.62 246 ASP A CA 1
ATOM 1889 C C . ASP A 1 246 ? 46.394 21.074 -12.015 1.00 78.62 246 ASP A C 1
ATOM 1891 O O . ASP A 1 246 ? 45.395 21.794 -11.916 1.00 78.62 246 ASP A O 1
ATOM 1895 N N . ASP A 1 247 ? 46.323 19.845 -12.531 1.00 73.69 247 ASP A N 1
ATOM 1896 C CA . ASP A 1 247 ? 45.073 19.244 -13.010 1.00 73.69 247 ASP A CA 1
ATOM 1897 C C . ASP A 1 247 ? 44.052 19.111 -11.874 1.00 73.69 247 ASP A C 1
ATOM 1899 O O . ASP A 1 247 ? 42.854 19.378 -12.044 1.00 73.69 247 ASP A O 1
ATOM 1903 N N . GLN A 1 248 ? 44.522 18.778 -10.671 1.00 61.00 248 GLN A N 1
ATOM 1904 C CA . GLN A 1 248 ? 43.679 18.721 -9.488 1.00 61.00 248 GLN A CA 1
ATOM 1905 C C . GLN A 1 248 ? 43.174 20.110 -9.064 1.00 61.00 248 GLN A C 1
ATOM 1907 O O . GLN A 1 248 ? 41.986 20.253 -8.756 1.00 61.00 248 GLN A O 1
ATOM 1912 N N . VAL A 1 249 ? 44.021 21.146 -9.086 1.00 62.91 249 VAL A N 1
ATOM 1913 C CA . VAL A 1 249 ? 43.613 22.539 -8.812 1.00 62.91 249 VAL A CA 1
ATOM 1914 C C . VAL A 1 249 ? 42.563 23.008 -9.824 1.00 62.91 249 VAL A C 1
ATOM 1916 O O . VAL A 1 249 ? 41.510 23.510 -9.418 1.00 62.91 249 VAL A O 1
ATOM 1919 N N . LYS A 1 250 ? 42.773 22.765 -11.125 1.00 70.19 250 LYS A N 1
ATOM 1920 C CA . LYS A 1 250 ? 41.808 23.087 -12.195 1.00 70.19 250 LYS A CA 1
ATOM 1921 C C . LYS A 1 250 ? 40.458 22.403 -11.984 1.00 70.19 250 LYS A C 1
ATOM 1923 O O . LYS A 1 250 ? 39.418 23.064 -12.036 1.00 70.19 250 LYS A O 1
ATOM 1928 N N . LYS A 1 251 ? 40.467 21.106 -11.669 1.00 64.62 251 LYS A N 1
ATOM 1929 C CA . LYS A 1 251 ? 39.254 20.327 -11.381 1.00 64.62 251 LYS A CA 1
ATOM 1930 C C . LYS A 1 251 ? 38.493 20.866 -10.165 1.00 64.62 251 LYS A C 1
ATOM 1932 O O . LYS A 1 251 ? 37.267 20.967 -10.191 1.00 64.62 251 LYS A O 1
ATOM 1937 N N . HIS A 1 252 ? 39.196 21.252 -9.099 1.00 56.31 252 HIS A N 1
ATOM 1938 C CA . HIS A 1 252 ? 38.561 21.844 -7.918 1.00 56.31 252 HIS A CA 1
ATOM 1939 C C . HIS A 1 252 ? 37.978 23.237 -8.191 1.00 56.31 252 HIS A C 1
ATOM 1941 O O . HIS A 1 252 ? 36.888 23.537 -7.701 1.00 56.31 252 HIS A O 1
ATOM 1947 N N . LEU A 1 253 ? 38.639 24.061 -9.010 1.00 59.09 253 LEU A N 1
ATOM 1948 C CA . LEU A 1 253 ? 38.097 25.348 -9.459 1.00 59.09 253 LEU A CA 1
ATOM 1949 C C . LEU A 1 253 ? 36.823 25.168 -10.297 1.00 59.09 253 LEU A C 1
ATOM 1951 O O . LEU A 1 253 ? 35.864 25.924 -10.131 1.00 59.09 253 LEU A O 1
ATOM 1955 N N . GLU A 1 254 ? 36.772 24.149 -11.158 1.00 61.66 254 GLU A N 1
ATOM 1956 C CA . GLU A 1 254 ? 35.573 23.807 -11.933 1.00 61.66 254 GLU A CA 1
ATOM 1957 C C . GLU A 1 254 ? 34.403 23.394 -11.025 1.00 61.66 254 GLU A C 1
ATOM 1959 O O . GLU A 1 254 ? 33.287 23.904 -11.175 1.00 61.66 254 GLU A O 1
ATOM 1964 N N . TYR A 1 255 ? 34.654 22.547 -10.021 1.00 55.06 255 TYR A N 1
ATOM 1965 C CA . TYR A 1 255 ? 33.636 22.193 -9.028 1.00 55.06 255 TYR A CA 1
ATOM 1966 C C . TYR A 1 255 ? 33.178 23.393 -8.196 1.00 55.06 255 TYR A C 1
ATOM 1968 O O . TYR A 1 255 ? 31.976 23.532 -7.951 1.00 55.06 255 TYR A O 1
ATOM 1976 N N . GLY A 1 256 ? 34.097 24.288 -7.821 1.00 54.34 256 GLY A N 1
ATOM 1977 C CA . GLY A 1 256 ? 33.768 25.548 -7.156 1.00 54.34 256 GLY A CA 1
ATOM 1978 C C . GLY A 1 256 ? 32.814 26.408 -7.990 1.00 54.34 256 GLY A C 1
ATOM 1979 O O . GLY A 1 256 ? 31.781 26.856 -7.487 1.00 54.34 256 GLY A O 1
ATOM 1980 N N . ARG A 1 257 ? 33.089 26.556 -9.294 1.00 55.97 257 ARG A N 1
ATOM 1981 C CA . ARG A 1 257 ? 32.215 27.277 -10.240 1.00 55.97 257 ARG A CA 1
ATOM 1982 C C . ARG A 1 257 ? 30.838 26.630 -10.376 1.00 55.97 257 ARG A C 1
ATOM 1984 O O . ARG A 1 257 ? 29.825 27.331 -10.328 1.00 55.97 257 ARG A O 1
ATOM 1991 N N . LEU A 1 258 ? 30.778 25.305 -10.530 1.00 53.28 258 LEU A N 1
ATOM 1992 C CA . LEU A 1 258 ? 29.511 24.581 -10.670 1.00 53.28 258 LEU A CA 1
ATOM 1993 C C . LEU A 1 258 ? 28.641 24.721 -9.414 1.00 53.28 258 LEU A C 1
ATOM 1995 O O . LEU A 1 258 ? 27.428 24.920 -9.518 1.00 53.28 258 LEU A O 1
ATOM 1999 N N . ALA A 1 259 ? 29.251 24.638 -8.233 1.00 49.41 259 ALA A N 1
ATOM 2000 C CA . ALA A 1 259 ? 28.540 24.792 -6.974 1.00 49.41 259 ALA A CA 1
ATOM 2001 C C . ALA A 1 259 ? 28.072 26.240 -6.753 1.00 49.41 259 ALA A C 1
ATOM 2003 O O . ALA A 1 259 ? 26.912 26.436 -6.398 1.00 49.41 259 ALA A O 1
ATOM 2004 N N . ALA A 1 260 ? 28.894 27.249 -7.067 1.00 51.34 260 ALA A N 1
ATOM 2005 C CA . ALA A 1 260 ? 28.480 28.656 -7.036 1.00 51.34 260 ALA A CA 1
ATOM 2006 C C . ALA A 1 260 ? 27.269 28.921 -7.952 1.00 51.34 260 ALA A C 1
ATOM 2008 O O . ALA A 1 260 ? 26.296 29.548 -7.527 1.00 51.34 260 ALA A O 1
ATOM 2009 N N . LYS A 1 261 ? 27.273 28.360 -9.173 1.00 54.91 261 LYS A N 1
ATOM 2010 C CA . LYS A 1 261 ? 26.138 28.437 -10.110 1.00 54.91 261 LYS A CA 1
ATOM 2011 C C . LYS A 1 261 ? 24.866 27.812 -9.525 1.00 54.91 261 LYS A C 1
ATOM 2013 O O . LYS A 1 261 ? 23.795 28.404 -9.621 1.00 54.91 261 LYS A O 1
ATOM 2018 N N . LYS A 1 262 ? 24.969 26.637 -8.895 1.00 52.88 262 LYS A N 1
ATOM 2019 C CA . LYS A 1 262 ? 23.820 25.971 -8.255 1.00 52.88 262 LYS A CA 1
ATOM 2020 C C . LYS A 1 262 ? 23.295 26.752 -7.049 1.00 52.88 262 LYS A C 1
ATOM 2022 O O . LYS A 1 262 ? 22.086 26.911 -6.922 1.00 52.88 262 LYS A O 1
ATOM 2027 N N . THR A 1 263 ? 24.176 27.274 -6.199 1.00 50.62 263 THR A N 1
ATOM 2028 C CA . THR A 1 263 ? 23.791 28.095 -5.042 1.00 50.62 263 THR A CA 1
ATOM 2029 C C . THR A 1 263 ? 23.067 29.370 -5.474 1.00 50.62 263 THR A C 1
ATOM 2031 O O . THR A 1 263 ? 22.054 29.716 -4.869 1.00 50.62 263 THR A O 1
ATOM 2034 N N . ALA A 1 264 ? 23.516 30.026 -6.550 1.00 52.59 264 ALA A N 1
ATOM 2035 C CA . ALA A 1 264 ? 22.822 31.181 -7.122 1.00 52.59 264 ALA A CA 1
ATOM 2036 C C . ALA A 1 264 ? 21.387 30.827 -7.564 1.00 52.59 264 ALA A C 1
ATOM 2038 O O . ALA A 1 264 ? 20.444 31.514 -7.173 1.00 52.59 264 ALA A O 1
ATOM 2039 N N . LEU A 1 265 ? 21.208 29.707 -8.279 1.00 54.00 265 LEU A N 1
ATOM 2040 C CA . LEU A 1 265 ? 19.886 29.217 -8.701 1.00 54.00 265 LEU A CA 1
ATOM 2041 C C . LEU A 1 265 ? 18.969 28.887 -7.508 1.00 54.00 265 LEU A C 1
ATOM 2043 O O . LEU A 1 265 ? 17.788 29.238 -7.507 1.00 54.00 265 LEU A O 1
ATOM 2047 N N . PHE A 1 266 ? 19.499 28.247 -6.461 1.00 50.75 266 PHE A N 1
ATOM 2048 C CA . PHE A 1 266 ? 18.723 27.946 -5.252 1.00 50.75 266 PHE A CA 1
ATOM 2049 C C . PHE A 1 266 ? 18.320 29.205 -4.481 1.00 50.75 266 PHE A C 1
ATOM 2051 O O . PHE A 1 266 ? 17.210 29.270 -3.955 1.00 50.75 266 PHE A O 1
ATOM 2058 N N . ARG A 1 267 ? 19.178 30.228 -4.434 1.00 54.72 267 ARG A N 1
ATOM 2059 C CA . ARG A 1 267 ? 18.861 31.497 -3.764 1.00 54.72 267 ARG A CA 1
ATOM 2060 C C . ARG A 1 267 ? 17.842 32.323 -4.524 1.00 54.72 267 ARG A C 1
ATOM 2062 O O . ARG A 1 267 ? 16.966 32.906 -3.896 1.00 54.72 267 ARG A O 1
ATOM 2069 N N . GLU A 1 268 ? 17.900 32.315 -5.849 1.00 54.22 268 GLU A N 1
ATOM 2070 C CA . GLU A 1 268 ? 16.845 32.898 -6.673 1.00 54.22 268 GLU A CA 1
ATOM 2071 C C . GLU A 1 268 ? 15.500 32.199 -6.405 1.00 54.22 268 GLU A C 1
ATOM 2073 O O . GLU A 1 268 ? 14.483 32.864 -6.214 1.00 54.22 268 GLU A O 1
ATOM 2078 N N . SER A 1 269 ? 15.494 30.869 -6.265 1.00 53.22 269 SER A N 1
ATOM 2079 C CA . SER A 1 269 ? 14.311 30.103 -5.843 1.00 53.22 269 SER A CA 1
ATOM 2080 C C . SER A 1 269 ? 13.800 30.501 -4.451 1.00 53.22 269 SER A C 1
ATOM 2082 O O . SER A 1 269 ? 12.601 30.714 -4.268 1.00 53.22 269 SER A O 1
ATOM 2084 N N . ASP A 1 270 ? 14.679 30.582 -3.454 1.00 52.47 270 ASP A N 1
ATOM 2085 C CA . ASP A 1 270 ? 14.298 30.933 -2.082 1.00 52.47 270 ASP A CA 1
ATOM 2086 C C . ASP A 1 270 ? 13.822 32.378 -1.953 1.00 52.47 270 ASP A C 1
ATOM 2088 O O . ASP A 1 270 ? 12.864 32.633 -1.226 1.00 52.47 270 ASP A O 1
ATOM 2092 N N . LEU A 1 271 ? 14.417 33.315 -2.697 1.00 54.72 271 LEU A N 1
ATOM 2093 C CA . LEU A 1 271 ? 13.932 34.690 -2.787 1.00 54.72 271 LEU A CA 1
ATOM 2094 C C . LEU A 1 271 ? 12.501 34.711 -3.337 1.00 54.72 271 LEU A C 1
ATOM 2096 O O . LEU A 1 271 ? 11.628 35.335 -2.738 1.00 54.72 271 LEU A O 1
ATOM 2100 N N . HIS A 1 272 ? 12.219 33.962 -4.407 1.00 55.25 272 HIS A N 1
ATOM 2101 C CA . HIS A 1 272 ? 10.861 33.844 -4.946 1.00 55.25 272 HIS A CA 1
ATOM 2102 C C . HIS A 1 272 ? 9.881 33.189 -3.954 1.00 55.25 272 HIS A C 1
ATOM 2104 O O . HIS A 1 272 ? 8.738 33.640 -3.831 1.00 55.25 272 HIS A O 1
ATOM 2110 N N . LYS A 1 273 ? 10.309 32.170 -3.195 1.00 54.06 273 LYS A N 1
ATOM 2111 C CA . LYS A 1 273 ? 9.488 31.551 -2.136 1.00 54.06 273 LYS A CA 1
ATOM 2112 C C . LYS A 1 273 ? 9.236 32.499 -0.964 1.00 54.06 273 LYS A C 1
ATOM 2114 O O . LYS A 1 273 ? 8.102 32.574 -0.501 1.00 54.06 273 LYS A O 1
ATOM 2119 N N . ASN A 1 274 ? 10.245 33.242 -0.514 1.00 54.81 274 ASN A N 1
ATOM 2120 C CA . ASN A 1 274 ? 10.111 34.226 0.560 1.00 54.81 274 ASN A CA 1
ATOM 2121 C C . ASN A 1 274 ? 9.239 35.409 0.137 1.00 54.81 274 ASN A C 1
ATOM 2123 O O . ASN A 1 274 ? 8.371 35.822 0.906 1.00 54.81 274 ASN A O 1
ATOM 2127 N N . LEU A 1 275 ? 9.378 35.892 -1.103 1.00 53.66 275 LEU A N 1
ATOM 2128 C CA . LEU A 1 275 ? 8.439 36.846 -1.693 1.00 53.66 275 LEU A CA 1
ATOM 2129 C C . LEU A 1 275 ? 7.015 36.259 -1.676 1.00 53.66 275 LEU A C 1
ATOM 2131 O O . LEU A 1 275 ? 6.069 36.911 -1.237 1.00 53.66 275 LEU A O 1
ATOM 2135 N N . LYS A 1 276 ? 6.822 34.989 -2.037 1.00 55.44 276 LYS A N 1
ATOM 2136 C CA . LYS A 1 276 ? 5.499 34.357 -1.928 1.00 55.44 276 LYS A CA 1
ATOM 2137 C C . LYS A 1 276 ? 5.002 34.256 -0.476 1.00 55.44 276 LYS A C 1
ATOM 2139 O O . LYS A 1 276 ? 3.817 34.489 -0.263 1.00 55.44 276 LYS A O 1
ATOM 2144 N N . ALA A 1 277 ? 5.849 33.933 0.497 1.00 49.88 277 ALA A N 1
ATOM 2145 C CA . ALA A 1 277 ? 5.430 33.613 1.863 1.00 49.88 277 ALA A CA 1
ATOM 2146 C C . ALA A 1 277 ? 5.232 34.839 2.775 1.00 49.88 277 ALA A C 1
ATOM 2148 O O . ALA A 1 277 ? 4.252 34.883 3.511 1.00 49.88 277 ALA A O 1
ATOM 2149 N N . PHE A 1 278 ? 6.113 35.844 2.720 1.00 50.94 278 PHE A N 1
ATOM 2150 C CA . PHE A 1 278 ? 6.228 36.842 3.798 1.00 50.94 278 PHE A CA 1
ATOM 2151 C C . PHE A 1 278 ? 5.539 38.194 3.562 1.00 50.94 278 PHE A C 1
ATOM 2153 O O . PHE A 1 278 ? 5.670 39.086 4.392 1.00 50.94 278 PHE A O 1
ATOM 2160 N N . GLY A 1 279 ? 4.755 38.346 2.489 1.00 51.59 279 GLY A N 1
ATOM 2161 C CA . GLY A 1 279 ? 3.614 39.279 2.410 1.00 51.59 279 GLY A CA 1
ATOM 2162 C C . GLY A 1 279 ? 3.854 40.801 2.443 1.00 51.59 279 GLY A C 1
ATOM 2163 O O . GLY A 1 279 ? 3.082 41.510 1.811 1.00 51.59 279 GLY A O 1
ATOM 2164 N N . LYS A 1 280 ? 4.904 41.330 3.083 1.00 57.28 280 LYS A N 1
ATOM 2165 C CA . LYS A 1 280 ? 5.064 42.779 3.339 1.00 57.28 280 LYS A CA 1
ATOM 2166 C C . LYS A 1 280 ? 5.219 43.629 2.077 1.00 57.28 280 LYS A C 1
ATOM 2168 O O . LYS A 1 280 ? 4.729 44.743 2.010 1.00 57.28 280 LYS A O 1
ATOM 2173 N N . TRP A 1 281 ? 5.839 43.097 1.028 1.00 58.66 281 TRP A N 1
ATOM 2174 C CA . TRP A 1 281 ? 5.927 43.789 -0.264 1.00 58.66 281 TRP A CA 1
ATOM 2175 C C . TRP A 1 281 ? 4.586 43.802 -1.023 1.00 58.66 281 TRP A C 1
ATOM 2177 O O . TRP A 1 281 ? 4.411 44.618 -1.924 1.00 58.66 281 TRP A O 1
ATOM 2187 N N . ARG A 1 282 ? 3.624 42.928 -0.676 1.00 64.06 282 ARG A N 1
ATOM 2188 C CA . ARG A 1 282 ? 2.282 42.928 -1.291 1.00 64.06 282 ARG A CA 1
ATOM 2189 C C . ARG A 1 282 ? 1.504 44.185 -0.906 1.00 64.06 282 ARG A C 1
ATOM 2191 O O . ARG A 1 282 ? 0.732 44.685 -1.716 1.00 64.06 282 ARG A O 1
ATOM 2198 N N . GLU A 1 283 ? 1.767 44.728 0.283 1.00 64.44 283 GLU A N 1
ATOM 2199 C CA . GLU A 1 283 ? 1.220 46.011 0.738 1.00 64.44 283 GLU A CA 1
ATOM 2200 C C . GLU A 1 283 ? 1.675 47.164 -0.170 1.00 64.44 283 GLU A C 1
ATOM 2202 O O . GLU A 1 283 ? 0.897 48.071 -0.451 1.00 64.44 283 GLU A O 1
ATOM 2207 N N . ALA A 1 284 ? 2.889 47.090 -0.733 1.00 64.50 284 ALA A N 1
ATOM 2208 C CA . ALA A 1 284 ? 3.436 48.130 -1.608 1.00 64.50 284 ALA A CA 1
ATOM 2209 C C . ALA A 1 284 ? 2.740 48.227 -2.979 1.00 64.50 284 ALA A C 1
ATOM 2211 O O . ALA A 1 284 ? 2.820 49.275 -3.622 1.00 64.50 284 ALA A O 1
ATOM 2212 N N . PHE A 1 285 ? 2.062 47.162 -3.424 1.00 69.81 285 PHE A N 1
ATOM 2213 C CA . PHE A 1 285 ? 1.221 47.182 -4.626 1.00 69.81 285 PHE A CA 1
ATOM 2214 C C . PHE A 1 285 ? -0.230 47.590 -4.328 1.00 69.81 285 PHE A C 1
ATOM 2216 O O . PHE A 1 285 ? -0.999 47.788 -5.266 1.00 69.81 285 PHE A O 1
ATOM 2223 N N . GLY A 1 286 ? -0.630 47.677 -3.053 1.00 74.69 286 GLY A N 1
ATOM 2224 C CA . GLY A 1 286 ? -2.010 47.952 -2.633 1.00 74.69 286 GLY A CA 1
ATOM 2225 C C . GLY A 1 286 ? -3.022 46.842 -2.961 1.00 74.69 286 GLY A C 1
ATOM 2226 O O . GLY A 1 286 ? -4.177 46.932 -2.557 1.00 74.69 286 GLY A O 1
ATOM 2227 N N . VAL A 1 287 ? -2.610 45.785 -3.671 1.00 76.50 287 VAL A N 1
ATOM 2228 C CA . VAL A 1 287 ? -3.436 44.640 -4.081 1.00 76.50 287 VAL A CA 1
ATOM 2229 C C . VAL A 1 287 ? -2.627 43.347 -4.072 1.00 76.50 287 VAL A C 1
ATOM 2231 O O . VAL A 1 287 ? -1.405 43.357 -4.202 1.00 76.50 287 VAL A O 1
ATOM 2234 N N . ALA A 1 288 ? -3.311 42.204 -3.970 1.00 78.81 288 ALA A N 1
ATOM 2235 C CA . ALA A 1 288 ? -2.666 40.897 -4.033 1.00 78.81 288 ALA A CA 1
ATOM 2236 C C . ALA A 1 288 ? -2.210 40.559 -5.477 1.00 78.81 288 ALA A C 1
ATOM 2238 O O . ALA A 1 288 ? -3.067 40.379 -6.351 1.00 78.81 288 ALA A O 1
ATOM 2239 N N . PRO A 1 289 ? -0.895 40.414 -5.740 1.00 75.94 289 PRO A N 1
ATOM 2240 C CA . PRO A 1 289 ? -0.366 40.101 -7.068 1.00 75.94 289 PRO A CA 1
ATOM 2241 C C . PRO A 1 289 ? -0.714 38.671 -7.502 1.00 75.94 289 PRO A C 1
ATOM 2243 O O . PRO A 1 289 ? -0.828 37.759 -6.675 1.00 75.94 289 PRO A O 1
ATOM 2246 N N . LYS A 1 290 ? -0.885 38.465 -8.814 1.00 81.19 290 LYS A N 1
ATOM 2247 C CA . LYS A 1 290 ? -1.269 37.171 -9.403 1.00 81.19 290 LYS A CA 1
ATOM 2248 C C . LYS A 1 290 ? -0.060 36.466 -10.011 1.00 81.19 290 LYS A C 1
ATOM 2250 O O . LYS A 1 290 ? 0.744 37.078 -10.703 1.00 81.19 290 LYS A O 1
ATOM 2255 N N . TRP A 1 291 ? 0.034 35.163 -9.772 1.00 73.38 291 TRP A N 1
ATOM 2256 C CA . TRP A 1 291 ? 1.126 34.307 -10.235 1.00 73.38 291 TRP A CA 1
ATOM 2257 C C . TRP A 1 291 ? 0.589 33.278 -11.225 1.00 73.38 291 TRP A C 1
ATOM 2259 O O . TRP A 1 291 ? -0.459 32.689 -10.965 1.00 73.38 291 TRP A O 1
ATOM 2269 N N . ASP A 1 292 ? 1.324 33.043 -12.306 1.00 70.38 292 ASP A N 1
ATOM 2270 C CA . ASP A 1 292 ? 1.099 31.939 -13.239 1.00 70.38 292 ASP A CA 1
ATOM 2271 C C . ASP A 1 292 ? 2.291 30.981 -13.181 1.00 70.38 292 ASP A C 1
ATOM 2273 O O . ASP A 1 292 ? 3.417 31.397 -12.928 1.00 70.38 292 ASP A O 1
ATOM 2277 N N . TYR A 1 293 ? 2.064 29.693 -13.417 1.00 60.16 293 TYR A N 1
ATOM 2278 C CA . TYR A 1 293 ? 3.134 28.698 -13.455 1.00 60.16 293 TYR A CA 1
ATOM 2279 C C . TYR A 1 293 ? 3.598 28.517 -14.897 1.00 60.16 293 TYR A C 1
ATOM 2281 O O . TYR A 1 293 ? 2.835 28.041 -15.736 1.00 60.16 293 TYR A O 1
ATOM 2289 N N . HIS A 1 294 ? 4.839 28.900 -15.192 1.00 50.41 294 HIS A N 1
ATOM 2290 C CA . HIS A 1 294 ? 5.433 28.633 -16.496 1.00 50.41 294 HIS A CA 1
ATOM 2291 C C . HIS A 1 294 ? 6.117 27.264 -16.455 1.00 50.41 294 HIS A C 1
ATOM 2293 O O . HIS A 1 294 ? 7.033 27.039 -15.660 1.00 50.41 294 HIS A O 1
ATOM 2299 N N . ASN A 1 295 ? 5.691 26.347 -17.324 1.00 46.94 295 ASN A N 1
ATOM 2300 C CA . ASN A 1 295 ? 6.475 25.156 -17.634 1.00 46.94 295 ASN A CA 1
ATOM 2301 C C . ASN A 1 295 ? 7.676 25.613 -18.470 1.00 46.94 295 ASN A C 1
ATOM 2303 O O . ASN A 1 295 ? 7.530 25.894 -19.659 1.00 46.94 295 ASN A O 1
ATOM 2307 N N . SER A 1 296 ? 8.850 25.754 -17.854 1.00 44.84 296 SER A N 1
ATOM 2308 C CA . SER A 1 296 ? 10.098 25.820 -18.615 1.00 44.84 296 SER A CA 1
ATOM 2309 C C . SER A 1 296 ? 10.348 24.422 -19.169 1.00 44.84 296 SER A C 1
ATOM 2311 O O . SER A 1 296 ? 10.480 23.491 -18.381 1.00 44.84 296 SER A O 1
ATOM 2313 N N . GLY A 1 297 ? 10.377 24.264 -20.491 1.00 41.59 297 GLY A N 1
ATOM 2314 C CA . GLY A 1 297 ? 10.527 22.973 -21.179 1.00 41.59 297 GLY A CA 1
ATOM 2315 C C . GLY A 1 297 ? 11.877 22.261 -20.999 1.00 41.59 297 GLY A C 1
ATOM 2316 O O . GLY A 1 297 ? 12.216 21.439 -21.838 1.00 41.59 297 GLY A O 1
ATOM 2317 N N . ASP A 1 298 ? 12.632 22.566 -19.940 1.00 43.75 298 ASP A N 1
ATOM 2318 C CA . ASP A 1 298 ? 13.824 21.824 -19.527 1.00 43.75 298 ASP A CA 1
ATOM 2319 C C . ASP A 1 298 ? 13.484 20.988 -18.284 1.00 43.75 298 ASP A C 1
ATOM 2321 O O . ASP A 1 298 ? 13.260 21.514 -17.189 1.00 43.75 298 ASP A O 1
ATOM 2325 N N . ASP A 1 299 ? 13.462 19.670 -18.473 1.00 43.53 299 ASP A N 1
ATOM 2326 C CA . ASP A 1 299 ? 12.957 18.613 -17.580 1.00 43.53 299 ASP A CA 1
ATOM 2327 C C . ASP A 1 299 ? 13.668 18.449 -16.216 1.00 43.53 299 ASP A C 1
ATOM 2329 O O . ASP A 1 299 ? 13.580 17.395 -15.585 1.00 43.53 299 ASP A O 1
ATOM 2333 N N . GLN A 1 300 ? 14.370 19.461 -15.697 1.00 43.41 300 GLN A N 1
ATOM 2334 C CA . GLN A 1 300 ? 15.047 19.351 -14.395 1.00 43.41 300 GLN A CA 1
ATOM 2335 C C . GLN A 1 300 ? 14.660 20.375 -13.333 1.00 43.41 300 GLN A C 1
ATOM 2337 O O . GLN A 1 300 ? 15.119 20.238 -12.196 1.00 43.41 300 GLN A O 1
ATOM 2342 N N . VAL A 1 301 ? 13.757 21.327 -13.602 1.00 44.03 301 VAL A N 1
ATOM 2343 C CA . VAL A 1 301 ? 13.187 22.130 -12.510 1.00 44.03 301 VAL A CA 1
ATOM 2344 C C . VAL A 1 301 ? 11.685 22.341 -12.676 1.00 44.03 301 VAL A C 1
ATOM 2346 O O . VAL A 1 301 ? 11.222 22.818 -13.704 1.00 44.03 301 VAL A O 1
ATOM 2349 N N . LYS A 1 302 ? 10.922 21.954 -11.643 1.00 44.78 302 LYS A N 1
ATOM 2350 C CA . LYS A 1 302 ? 9.458 22.093 -11.562 1.00 44.78 302 LYS A CA 1
ATOM 2351 C C . LYS A 1 302 ? 9.014 23.499 -11.989 1.00 44.78 302 LYS A C 1
ATOM 2353 O O . LYS A 1 302 ? 9.643 24.475 -11.592 1.00 44.78 302 LYS A O 1
ATOM 2358 N N . SER A 1 303 ? 7.900 23.569 -12.724 1.00 49.44 303 SER A N 1
ATOM 2359 C CA . SER A 1 303 ? 7.229 24.787 -13.203 1.00 49.44 303 SER A CA 1
ATOM 2360 C C . SER A 1 303 ? 7.362 25.970 -12.236 1.00 49.44 303 SER A C 1
ATOM 2362 O O . SER A 1 303 ? 6.876 25.910 -11.099 1.00 49.44 303 SER A O 1
ATOM 2364 N N . TRP A 1 304 ? 8.009 27.045 -12.677 1.00 52.47 304 TRP A N 1
ATOM 2365 C CA . TRP A 1 304 ? 8.278 28.204 -11.832 1.00 52.47 304 TRP A CA 1
ATOM 2366 C C . TRP A 1 304 ? 7.069 29.147 -11.823 1.00 52.47 304 TRP A C 1
ATOM 2368 O O . TRP A 1 304 ? 6.558 29.488 -12.893 1.00 52.47 304 TRP A O 1
ATOM 2378 N N . PRO A 1 305 ? 6.592 29.596 -10.649 1.00 53.66 305 PRO A N 1
ATOM 2379 C CA . PRO A 1 305 ? 5.592 30.648 -10.583 1.00 53.66 305 PRO A CA 1
ATOM 2380 C C . PRO A 1 305 ? 6.227 31.982 -10.998 1.00 53.66 305 PRO A C 1
ATOM 2382 O O . PRO A 1 305 ? 7.088 32.514 -10.300 1.00 53.66 305 PRO A O 1
ATOM 2385 N N . VAL A 1 306 ? 5.789 32.533 -12.123 1.00 65.81 306 VAL A N 1
ATOM 2386 C CA . VAL A 1 306 ? 6.146 33.866 -12.615 1.00 65.81 306 VAL A CA 1
ATOM 2387 C C . VAL A 1 306 ? 4.977 34.800 -12.320 1.00 65.81 306 VAL A C 1
ATOM 2389 O O . VAL A 1 306 ? 3.815 34.443 -12.518 1.00 65.81 306 VAL A O 1
ATOM 2392 N N . MET A 1 307 ? 5.252 35.998 -11.803 1.00 74.31 307 MET A N 1
ATOM 2393 C CA . MET A 1 307 ? 4.193 36.979 -11.575 1.00 74.31 307 MET A CA 1
ATOM 2394 C C . MET A 1 307 ? 3.585 37.369 -12.923 1.00 74.31 307 MET A C 1
ATOM 2396 O O . MET A 1 307 ? 4.290 37.826 -13.823 1.00 74.31 307 MET A O 1
ATOM 2400 N N . ASN A 1 308 ? 2.277 37.172 -13.069 1.00 84.44 308 ASN A N 1
ATOM 2401 C CA . ASN A 1 308 ? 1.572 37.570 -14.273 1.00 84.44 308 ASN A CA 1
ATOM 2402 C C . ASN A 1 308 ? 1.373 39.088 -14.219 1.00 84.44 308 ASN A C 1
ATOM 2404 O O . ASN A 1 308 ? 0.494 39.591 -13.511 1.00 84.44 308 ASN A O 1
ATOM 2408 N N . GLU A 1 309 ? 2.216 39.795 -14.970 1.00 86.94 309 GLU A N 1
ATOM 2409 C CA . GLU A 1 309 ? 2.195 41.251 -15.114 1.00 86.94 309 GLU A CA 1
ATOM 2410 C C . GLU A 1 309 ? 0.801 41.752 -15.503 1.00 86.94 309 GLU A C 1
ATOM 2412 O O . GLU A 1 309 ? 0.241 42.584 -14.795 1.00 86.94 309 GLU A O 1
ATOM 2417 N N . LYS A 1 310 ? 0.185 41.179 -16.546 1.00 86.25 310 LYS A N 1
ATOM 2418 C CA . LYS A 1 310 ? -1.135 41.610 -17.038 1.00 86.25 310 LYS A CA 1
ATOM 2419 C C . LYS A 1 310 ? -2.221 41.490 -15.966 1.00 86.25 310 LYS A C 1
ATOM 2421 O O . LYS A 1 310 ? -2.933 42.453 -15.702 1.00 86.25 310 LYS A O 1
ATOM 2426 N N . LYS A 1 311 ? -2.317 40.335 -15.298 1.00 87.38 311 LYS A N 1
ATOM 2427 C CA . LYS A 1 311 ? -3.314 40.097 -14.236 1.00 87.38 311 LYS A CA 1
ATOM 2428 C C . LYS A 1 311 ? -3.067 40.972 -13.004 1.00 87.38 311 LYS A C 1
ATOM 2430 O O . LYS A 1 311 ? -4.015 41.346 -12.319 1.00 87.38 311 LYS A O 1
ATOM 2435 N N . THR A 1 312 ? -1.807 41.276 -12.699 1.00 86.69 312 THR A N 1
ATOM 2436 C CA . THR A 1 312 ? -1.445 42.126 -11.557 1.00 86.69 312 THR A CA 1
ATOM 2437 C C . THR A 1 312 ? -1.726 43.600 -11.852 1.00 86.69 312 THR A C 1
ATOM 2439 O O . THR A 1 312 ? -2.295 44.279 -11.005 1.00 86.69 312 THR A O 1
ATOM 2442 N N . ILE A 1 313 ? -1.430 44.080 -13.063 1.00 86.56 313 ILE A N 1
ATOM 2443 C CA . ILE A 1 313 ? -1.815 45.425 -13.517 1.00 86.56 313 ILE A CA 1
ATOM 2444 C C . ILE A 1 313 ? -3.338 45.572 -13.507 1.00 86.56 313 ILE A C 1
ATOM 2446 O O . ILE A 1 313 ? -3.834 46.549 -12.959 1.00 86.56 313 ILE A O 1
ATOM 2450 N N . GLN A 1 314 ? -4.082 44.580 -14.006 1.00 88.12 314 GLN A N 1
ATOM 2451 C CA . GLN A 1 314 ? -5.548 44.589 -13.981 1.00 88.12 314 GLN A CA 1
ATOM 2452 C C . GLN A 1 314 ? -6.101 44.733 -12.553 1.00 88.12 314 GLN A C 1
ATOM 2454 O O . GLN A 1 314 ? -6.972 45.559 -12.304 1.00 88.12 314 GLN A O 1
ATOM 2459 N N . LYS A 1 315 ? -5.530 44.007 -11.584 1.00 84.56 315 LYS A N 1
ATOM 2460 C CA . LYS A 1 315 ? -5.864 44.146 -10.156 1.00 84.56 315 LYS A CA 1
ATOM 2461 C C . LYS A 1 315 ? -5.570 45.548 -9.613 1.00 84.56 315 LYS A C 1
ATOM 2463 O O . LYS A 1 315 ? -6.364 46.081 -8.844 1.00 84.56 315 LYS A O 1
ATOM 2468 N N . ILE A 1 316 ? -4.439 46.145 -9.995 1.00 86.50 316 ILE A N 1
ATOM 2469 C CA . ILE A 1 316 ? -4.092 47.519 -9.602 1.00 86.50 316 ILE A CA 1
ATOM 2470 C C . ILE A 1 316 ? -5.101 48.501 -10.212 1.00 86.50 316 ILE A C 1
ATOM 2472 O O . ILE A 1 316 ? -5.573 49.392 -9.507 1.00 86.50 316 ILE A O 1
ATOM 2476 N N . MET A 1 317 ? -5.488 48.319 -11.480 1.00 87.81 317 MET A N 1
ATOM 2477 C CA . MET A 1 317 ? -6.513 49.137 -12.141 1.00 87.81 317 MET A CA 1
ATOM 2478 C C . MET A 1 317 ? -7.868 49.054 -11.431 1.00 87.81 317 MET A C 1
ATOM 2480 O O . MET A 1 317 ? -8.492 50.091 -11.204 1.00 87.81 317 MET A O 1
ATOM 2484 N N . GLU A 1 318 ? -8.293 47.844 -11.048 1.00 86.94 318 GLU A N 1
ATOM 2485 C CA . GLU A 1 318 ? -9.528 47.600 -10.285 1.00 86.94 318 GLU A CA 1
ATOM 2486 C C . GLU A 1 318 ? -9.526 48.352 -8.942 1.00 86.94 318 GLU A C 1
ATOM 2488 O O . GLU A 1 318 ? -10.561 48.862 -8.524 1.00 86.94 318 GLU A O 1
ATOM 2493 N N . ALA A 1 319 ? -8.368 48.459 -8.280 1.00 80.06 319 ALA A N 1
ATOM 2494 C CA . ALA A 1 319 ? -8.251 49.074 -6.957 1.00 80.06 319 ALA A CA 1
ATOM 2495 C C . ALA A 1 319 ? -7.936 50.582 -6.954 1.00 80.06 319 ALA A C 1
ATOM 2497 O O . ALA A 1 319 ? -8.207 51.245 -5.956 1.00 80.06 319 ALA A O 1
ATOM 2498 N N . SER A 1 320 ? -7.336 51.136 -8.017 1.00 66.69 320 SER A N 1
ATOM 2499 C CA . SER A 1 320 ? -6.738 52.489 -7.991 1.00 66.69 320 SER A CA 1
ATOM 2500 C C . SER A 1 320 ? -7.175 53.436 -9.121 1.00 66.69 320 SER A C 1
ATOM 2502 O O . SER A 1 320 ? -6.465 54.390 -9.440 1.00 66.69 320 SER A O 1
ATOM 2504 N N . VAL A 1 321 ? -8.411 53.258 -9.613 1.00 59.34 321 VAL A N 1
ATOM 2505 C CA . VAL A 1 321 ? -9.131 54.150 -10.553 1.00 59.34 321 VAL A CA 1
ATOM 2506 C C . VAL A 1 321 ? -8.719 53.965 -12.023 1.00 59.34 321 VAL A C 1
ATOM 2508 O O . VAL A 1 321 ? -8.098 54.843 -12.608 1.00 59.34 321 VAL A O 1
ATOM 2511 N N . GLY A 1 322 ? -9.080 52.825 -12.629 1.00 76.31 322 GLY A N 1
ATOM 2512 C CA . GLY A 1 322 ? -9.448 52.665 -14.056 1.00 76.31 322 GLY A CA 1
ATOM 2513 C C . GLY A 1 322 ? -8.437 52.982 -15.176 1.00 76.31 322 GLY A C 1
ATOM 2514 O O . GLY A 1 322 ? -8.719 52.660 -16.326 1.00 76.31 322 GLY A O 1
ATOM 2515 N N . ASP A 1 323 ? -7.283 53.584 -14.888 1.00 86.88 323 ASP A N 1
ATOM 2516 C CA . ASP A 1 323 ? -6.280 54.010 -15.873 1.00 86.88 323 ASP A CA 1
ATOM 2517 C C . ASP A 1 323 ? -5.110 53.012 -15.937 1.00 86.88 323 ASP A C 1
ATOM 2519 O O . ASP A 1 323 ? -4.297 52.895 -15.012 1.00 86.88 323 ASP A O 1
ATOM 2523 N N . GLU A 1 324 ? -5.020 52.292 -17.058 1.00 87.69 324 GLU A N 1
ATOM 2524 C CA . GLU A 1 324 ? -4.010 51.260 -17.313 1.00 87.69 324 GLU A CA 1
ATOM 2525 C C . GLU A 1 324 ? -2.584 51.817 -17.322 1.00 87.69 324 GLU A C 1
ATOM 2527 O O . GLU A 1 324 ? -1.670 51.184 -16.787 1.00 87.69 324 GLU A O 1
ATOM 2532 N N . ALA A 1 325 ? -2.376 53.022 -17.859 1.00 88.31 325 ALA A N 1
ATOM 2533 C CA . ALA A 1 325 ? -1.048 53.625 -17.929 1.00 88.31 325 ALA A CA 1
ATOM 2534 C C . ALA A 1 325 ? -0.532 53.966 -16.525 1.00 88.31 325 ALA A C 1
ATOM 2536 O O . ALA A 1 325 ? 0.644 53.751 -16.207 1.00 88.31 325 ALA A O 1
ATOM 2537 N N . LYS A 1 326 ? -1.426 54.441 -15.652 1.00 87.06 326 LYS A N 1
ATOM 2538 C CA . LYS A 1 326 ? -1.108 54.736 -14.253 1.00 87.06 326 LYS A CA 1
ATOM 2539 C C . LYS A 1 326 ? -0.854 53.457 -13.450 1.00 87.06 326 LYS A C 1
ATOM 2541 O O . LYS A 1 326 ? 0.144 53.396 -12.729 1.00 87.06 326 LYS A O 1
ATOM 2546 N N . ALA A 1 327 ? -1.680 52.424 -13.622 1.00 86.94 327 ALA A N 1
ATOM 2547 C CA . ALA A 1 327 ? -1.496 51.123 -12.976 1.00 86.94 327 ALA A CA 1
ATOM 2548 C C . ALA A 1 327 ? -0.198 50.431 -13.418 1.00 86.94 327 ALA A C 1
ATOM 2550 O O . ALA A 1 327 ? 0.551 49.922 -12.580 1.00 86.94 327 ALA A O 1
ATOM 2551 N N . LYS A 1 328 ? 0.125 50.483 -14.716 1.00 89.31 328 LYS A N 1
ATOM 2552 C CA . LYS A 1 328 ? 1.389 49.975 -15.251 1.00 89.31 328 LYS A CA 1
ATOM 2553 C C . LYS A 1 328 ? 2.585 50.743 -14.698 1.00 89.31 328 LYS A C 1
ATOM 2555 O O . LYS A 1 328 ? 3.563 50.123 -14.302 1.00 89.31 328 LYS A O 1
ATOM 2560 N N . LYS A 1 329 ? 2.503 52.072 -14.587 1.00 89.75 329 LYS A N 1
ATOM 2561 C CA . LYS A 1 329 ? 3.571 52.888 -13.987 1.00 89.75 329 LYS A CA 1
ATOM 2562 C C . LYS A 1 329 ? 3.792 52.554 -12.507 1.00 89.75 329 LYS A C 1
ATOM 2564 O O . LYS A 1 329 ? 4.938 52.497 -12.068 1.00 89.75 329 LYS A O 1
ATOM 2569 N N . ILE A 1 330 ? 2.721 52.305 -11.746 1.00 84.94 330 ILE A N 1
ATOM 2570 C CA . ILE A 1 330 ? 2.807 51.823 -10.356 1.00 84.94 330 ILE A CA 1
ATOM 2571 C C . ILE A 1 330 ? 3.481 50.449 -10.321 1.00 84.94 330 ILE A C 1
ATOM 2573 O O . ILE A 1 330 ? 4.433 50.263 -9.562 1.00 84.94 330 ILE A O 1
ATOM 2577 N N . TYR A 1 331 ? 3.035 49.518 -11.170 1.00 89.19 331 TYR A N 1
ATOM 2578 C CA . TYR A 1 331 ? 3.621 48.185 -11.268 1.00 89.19 331 TYR A CA 1
ATOM 2579 C C . TYR A 1 331 ? 5.108 48.241 -11.624 1.00 89.19 331 TYR A C 1
ATOM 2581 O O . TYR A 1 331 ? 5.917 47.672 -10.902 1.00 89.19 331 TYR A O 1
ATOM 2589 N N . ASP A 1 332 ? 5.486 48.962 -12.679 1.00 86.62 332 ASP A N 1
ATOM 2590 C CA . ASP A 1 332 ? 6.866 49.059 -13.157 1.00 86.62 332 ASP A CA 1
ATOM 2591 C C . ASP A 1 332 ? 7.778 49.703 -12.110 1.00 86.62 332 ASP A C 1
ATOM 2593 O O . ASP A 1 332 ? 8.868 49.193 -11.859 1.00 86.62 332 ASP A O 1
ATOM 2597 N N . ASN A 1 333 ? 7.333 50.781 -11.452 1.00 84.00 333 ASN A N 1
ATOM 2598 C CA . ASN A 1 333 ? 8.112 51.436 -10.401 1.00 84.00 333 ASN A CA 1
ATOM 2599 C C . ASN A 1 333 ? 8.328 50.506 -9.201 1.00 84.00 333 ASN A C 1
ATOM 2601 O O . ASN A 1 333 ? 9.458 50.355 -8.740 1.00 84.00 333 ASN A O 1
ATOM 2605 N N . LYS A 1 334 ? 7.269 49.833 -8.733 1.00 80.25 334 LYS A N 1
ATOM 2606 C CA . LYS A 1 334 ? 7.349 48.905 -7.596 1.00 80.25 334 LYS A CA 1
ATOM 2607 C C . LYS A 1 334 ? 8.096 47.624 -7.931 1.00 80.25 334 LYS A C 1
ATOM 2609 O O . LYS A 1 334 ? 8.875 47.126 -7.125 1.00 80.25 334 LYS A O 1
ATOM 2614 N N . TRP A 1 335 ? 7.937 47.109 -9.142 1.00 81.38 335 TRP A N 1
ATOM 2615 C CA . TRP A 1 335 ? 8.679 45.947 -9.605 1.00 81.38 335 TRP A CA 1
ATOM 2616 C C . TRP A 1 335 ? 10.153 46.264 -9.835 1.00 81.38 335 TRP A C 1
ATOM 2618 O O . TRP A 1 335 ? 11.003 45.415 -9.571 1.00 81.38 335 TRP A O 1
ATOM 2628 N N . LYS A 1 336 ? 10.475 47.487 -10.269 1.00 78.75 336 LYS A N 1
ATOM 2629 C CA . LYS A 1 336 ? 11.849 47.983 -10.355 1.00 78.75 336 LYS A CA 1
ATOM 2630 C C . LYS A 1 336 ? 12.484 48.112 -8.969 1.00 78.75 336 LYS A C 1
ATOM 2632 O O . LYS A 1 336 ? 13.599 47.632 -8.827 1.00 78.75 336 LYS A O 1
ATOM 2637 N N . GLU A 1 337 ? 11.766 48.635 -7.973 1.00 66.94 337 GLU A N 1
ATOM 2638 C CA . GLU A 1 337 ? 12.187 48.711 -6.557 1.00 66.94 337 GLU A CA 1
ATOM 2639 C C . GLU A 1 337 ? 12.451 47.311 -5.956 1.00 66.94 337 GLU A C 1
ATOM 2641 O O . GLU A 1 337 ? 13.459 47.066 -5.294 1.00 66.94 337 GLU A O 1
ATOM 2646 N N . ILE A 1 338 ? 11.589 46.333 -6.261 1.00 65.50 338 ILE A N 1
ATOM 2647 C CA . ILE A 1 338 ? 11.776 44.934 -5.838 1.00 65.50 338 ILE A CA 1
ATOM 2648 C C . ILE A 1 338 ? 12.955 44.282 -6.575 1.00 65.50 338 ILE A C 1
ATOM 2650 O O . ILE A 1 338 ? 13.754 43.574 -5.965 1.00 65.50 338 ILE A O 1
ATOM 2654 N N . LYS A 1 339 ? 13.099 44.525 -7.885 1.00 62.19 339 LYS A N 1
ATOM 2655 C CA . LYS A 1 339 ? 14.206 43.997 -8.700 1.00 62.19 339 LYS A CA 1
ATOM 2656 C C . LYS A 1 339 ? 15.549 44.660 -8.407 1.00 62.19 339 LYS A C 1
ATOM 2658 O O . LYS A 1 339 ? 16.559 44.023 -8.717 1.00 62.19 339 LYS A O 1
ATOM 2663 N N . SER A 1 340 ? 15.577 45.901 -7.919 1.00 58.12 340 SER A N 1
ATOM 2664 C CA . SER A 1 340 ? 16.797 46.594 -7.483 1.00 58.12 340 SER A CA 1
ATOM 2665 C C . SER A 1 340 ? 17.229 46.160 -6.084 1.00 58.12 340 SER A C 1
ATOM 2667 O O . SER A 1 340 ? 18.371 46.398 -5.711 1.00 58.12 340 SER A O 1
ATOM 2669 N N . GLY A 1 341 ? 16.355 45.476 -5.336 1.00 47.06 341 GLY A N 1
ATOM 2670 C CA . GLY A 1 341 ? 16.623 45.067 -3.960 1.00 47.06 341 GLY A CA 1
ATOM 2671 C C . GLY A 1 341 ? 16.494 46.212 -2.954 1.00 47.06 341 GLY A C 1
ATOM 2672 O O . GLY A 1 341 ? 16.741 45.994 -1.774 1.00 47.06 341 GLY A O 1
ATOM 2673 N N . GLU A 1 342 ? 16.054 47.406 -3.370 1.00 45.56 342 GLU A N 1
ATOM 2674 C CA . GLU A 1 342 ? 16.007 48.612 -2.523 1.00 45.56 342 GLU A CA 1
ATOM 2675 C C . GLU A 1 342 ? 14.959 48.566 -1.392 1.00 45.56 342 GLU A C 1
ATOM 2677 O O . GLU A 1 342 ? 14.947 49.436 -0.529 1.00 45.56 342 GLU A O 1
ATOM 2682 N N . GLY A 1 343 ? 14.139 47.514 -1.307 1.00 46.31 343 GLY A N 1
ATOM 2683 C CA . GLY A 1 343 ? 13.288 47.215 -0.142 1.00 46.31 343 GLY A CA 1
ATOM 2684 C C . GLY A 1 343 ? 13.729 45.994 0.679 1.00 46.31 343 GLY A C 1
ATOM 2685 O O . GLY A 1 343 ? 13.103 45.664 1.688 1.00 46.31 343 GLY A O 1
ATOM 2686 N N . TYR A 1 344 ? 14.783 45.295 0.254 1.00 41.22 344 TYR A N 1
ATOM 2687 C CA . TYR A 1 344 ? 15.301 44.091 0.899 1.00 41.22 344 TYR A CA 1
ATOM 2688 C C . TYR A 1 344 ? 16.584 44.478 1.642 1.00 41.22 344 TYR A C 1
ATOM 2690 O O . TYR A 1 344 ? 17.597 44.795 1.026 1.00 41.22 344 TYR A O 1
ATOM 2698 N N . ARG A 1 345 ? 16.561 44.502 2.982 1.00 37.62 345 ARG A N 1
ATOM 2699 C CA . ARG A 1 345 ? 17.772 44.740 3.791 1.00 37.62 345 ARG A CA 1
ATOM 2700 C C . ARG A 1 345 ? 18.738 43.556 3.620 1.00 37.62 345 ARG A C 1
ATOM 2702 O O . ARG A 1 345 ? 18.717 42.633 4.421 1.00 37.62 345 ARG A O 1
ATOM 2709 N N . GLY A 1 346 ? 19.542 43.567 2.561 1.00 39.38 346 GLY A N 1
ATOM 2710 C CA . GLY A 1 346 ? 20.520 42.526 2.239 1.00 39.38 346 GLY A CA 1
ATOM 2711 C C . GLY A 1 346 ? 21.254 42.832 0.932 1.00 39.38 346 GLY A C 1
ATOM 2712 O O . GLY A 1 346 ? 20.858 42.325 -0.106 1.00 39.38 346 GLY A O 1
ATOM 2713 N N . THR A 1 347 ? 22.254 43.715 1.046 1.00 36.34 347 THR A N 1
ATOM 2714 C CA . THR A 1 347 ? 23.356 44.126 0.139 1.00 36.34 347 THR A CA 1
ATOM 2715 C C . THR A 1 347 ? 23.177 44.175 -1.403 1.00 36.34 347 THR A C 1
ATOM 2717 O O . THR A 1 347 ? 22.721 43.220 -2.025 1.00 36.34 347 THR A O 1
ATOM 2720 N N . PRO A 1 348 ? 23.646 45.250 -2.086 1.00 35.66 348 PRO A N 1
ATOM 2721 C CA . PRO A 1 348 ? 23.203 45.594 -3.448 1.00 35.66 348 PRO A CA 1
ATOM 2722 C C . PRO A 1 348 ? 23.964 44.947 -4.629 1.00 35.66 348 PRO A C 1
ATOM 2724 O O . PRO A 1 348 ? 23.622 45.233 -5.773 1.00 35.66 348 PRO A O 1
ATOM 2727 N N . ASP A 1 349 ? 24.976 44.092 -4.427 1.00 47.19 349 ASP A N 1
ATOM 2728 C CA . ASP A 1 349 ? 25.984 43.821 -5.483 1.00 47.19 349 ASP A CA 1
ATOM 2729 C C . ASP A 1 349 ? 26.032 42.383 -6.055 1.00 47.19 349 ASP A C 1
ATOM 2731 O O . ASP A 1 349 ? 27.031 41.925 -6.606 1.00 47.19 349 ASP A O 1
ATOM 2735 N N . LEU A 1 350 ? 24.943 41.613 -5.964 1.00 41.12 350 LEU A N 1
ATOM 2736 C CA . LEU A 1 350 ? 24.955 40.207 -6.413 1.00 41.12 350 LEU A CA 1
ATOM 2737 C C . LEU A 1 350 ? 24.791 40.030 -7.939 1.00 41.12 350 LEU A C 1
ATOM 2739 O O . LEU A 1 350 ? 25.166 39.006 -8.514 1.00 41.12 350 LEU A O 1
ATOM 2743 N N . ARG A 1 351 ? 24.178 41.011 -8.610 1.00 37.59 351 ARG A N 1
ATOM 2744 C CA . ARG A 1 351 ? 23.711 40.885 -10.004 1.00 37.59 351 ARG A CA 1
ATOM 2745 C C . ARG A 1 351 ? 24.806 41.181 -11.035 1.00 37.59 351 ARG A C 1
ATOM 2747 O O . ARG A 1 351 ? 24.777 40.618 -12.131 1.00 37.59 351 ARG A O 1
ATOM 2754 N N . THR A 1 352 ? 25.763 42.035 -10.678 1.00 41.38 352 THR A N 1
ATOM 2755 C CA . THR A 1 352 ? 26.887 42.465 -11.526 1.00 41.38 352 THR A CA 1
ATOM 2756 C C . THR A 1 352 ? 27.905 41.333 -11.697 1.00 41.38 352 THR A C 1
ATOM 2758 O O . THR A 1 352 ? 28.310 41.012 -12.816 1.00 41.38 352 THR A O 1
ATOM 2761 N N . THR A 1 353 ? 28.202 40.626 -10.608 1.00 41.47 353 THR A N 1
ATOM 2762 C CA . THR A 1 353 ? 29.173 39.523 -10.546 1.00 41.47 353 THR A CA 1
ATOM 2763 C C . THR A 1 353 ? 28.745 38.291 -11.358 1.00 41.47 353 THR A C 1
ATOM 2765 O O . THR A 1 353 ? 29.574 37.616 -11.965 1.00 41.47 353 THR A O 1
ATOM 2768 N N . LEU A 1 354 ? 27.438 38.017 -11.463 1.00 35.47 354 LEU A N 1
ATOM 2769 C CA . LEU A 1 354 ? 26.907 36.847 -12.183 1.00 35.47 354 LEU A CA 1
ATOM 2770 C C . LEU A 1 354 ? 26.836 37.032 -13.711 1.00 35.47 354 LEU A C 1
ATOM 2772 O O . LEU A 1 354 ? 27.000 36.062 -14.458 1.00 35.47 354 LEU A O 1
ATOM 2776 N N . ARG A 1 355 ? 26.637 38.266 -14.198 1.00 37.53 355 ARG A N 1
ATOM 2777 C CA . ARG A 1 355 ? 26.645 38.572 -15.644 1.00 37.53 355 ARG A CA 1
ATOM 2778 C C . ARG A 1 355 ? 28.044 38.504 -16.253 1.00 37.53 355 ARG A C 1
ATOM 2780 O O . ARG A 1 355 ? 28.171 38.095 -17.404 1.00 37.53 355 ARG A O 1
ATOM 2787 N N . TYR A 1 356 ? 29.077 38.840 -15.482 1.00 37.72 356 TYR A N 1
ATOM 2788 C CA . TYR A 1 356 ? 30.464 38.847 -15.953 1.00 37.72 356 TYR A CA 1
ATOM 2789 C C . TYR A 1 356 ? 31.009 37.429 -16.245 1.00 37.72 356 TYR A C 1
ATOM 2791 O O . TYR A 1 356 ? 31.864 37.254 -17.108 1.00 37.72 356 TYR A O 1
ATOM 2799 N N . LEU A 1 357 ? 30.461 36.393 -15.595 1.00 31.88 357 LEU A N 1
ATOM 2800 C CA . LEU A 1 357 ? 30.890 34.991 -15.738 1.00 31.88 357 LEU A CA 1
ATOM 2801 C C . LEU A 1 357 ? 30.224 34.225 -16.897 1.00 31.88 357 LEU A C 1
ATOM 2803 O O . LEU A 1 357 ? 30.789 33.245 -17.378 1.00 31.88 357 LEU A O 1
ATOM 2807 N N . CYS A 1 358 ? 29.039 34.641 -17.360 1.00 30.25 358 CYS A N 1
ATOM 2808 C CA . CYS A 1 358 ? 28.262 33.869 -18.343 1.00 30.25 358 CYS A CA 1
ATOM 2809 C C . CYS A 1 358 ? 28.575 34.197 -19.814 1.00 30.25 358 CYS A C 1
ATOM 2811 O O . CYS A 1 358 ? 28.312 33.372 -20.683 1.00 30.25 358 CYS A O 1
ATOM 2813 N N . VAL A 1 359 ? 29.133 35.373 -20.117 1.00 35.50 359 VAL A N 1
ATOM 2814 C CA . VAL A 1 359 ? 29.214 35.881 -21.504 1.00 35.50 359 VAL A CA 1
ATOM 2815 C C . VAL A 1 359 ? 30.439 35.365 -22.281 1.00 35.50 359 VAL A C 1
ATOM 2817 O O . VAL A 1 359 ? 30.476 35.473 -23.501 1.00 35.50 359 VAL A O 1
ATOM 2820 N N . ARG A 1 360 ? 31.431 34.735 -21.635 1.00 30.36 360 ARG A N 1
ATOM 2821 C CA . ARG A 1 360 ? 32.732 34.447 -22.280 1.00 30.36 360 ARG A CA 1
ATOM 2822 C C . ARG A 1 360 ? 32.960 33.013 -22.793 1.00 30.36 360 ARG A C 1
ATOM 2824 O O . ARG A 1 360 ? 34.084 32.710 -23.168 1.00 30.36 360 ARG A O 1
ATOM 2831 N N . VAL A 1 361 ? 31.956 32.124 -22.811 1.00 31.28 361 VAL A N 1
ATOM 2832 C CA . VAL A 1 361 ? 32.190 30.671 -23.047 1.00 31.28 361 VAL A CA 1
ATOM 2833 C C . VAL A 1 361 ? 31.293 30.029 -24.128 1.00 31.28 361 VAL A C 1
ATOM 2835 O O . VAL A 1 361 ? 31.248 28.810 -24.225 1.00 31.28 361 VAL A O 1
ATOM 2838 N N . HIS A 1 362 ? 30.565 30.771 -24.972 1.00 29.42 362 HIS A N 1
ATOM 2839 C CA . HIS A 1 362 ? 29.675 30.147 -25.981 1.00 29.42 362 HIS A CA 1
ATOM 2840 C C . HIS A 1 362 ? 29.805 30.730 -27.401 1.00 29.42 362 HIS A C 1
ATOM 2842 O O . HIS A 1 362 ? 29.056 31.630 -27.759 1.00 29.42 362 HIS A O 1
ATOM 2848 N N . SER A 1 363 ? 30.720 30.163 -28.205 1.00 29.16 363 SER A N 1
ATOM 2849 C CA . SER A 1 363 ? 30.725 30.072 -29.694 1.00 29.16 363 SER A CA 1
ATOM 2850 C C . SER A 1 363 ? 32.126 29.597 -30.131 1.00 29.16 363 SER A C 1
ATOM 2852 O O . SER A 1 363 ? 33.087 30.167 -29.633 1.00 29.16 363 SER A O 1
ATOM 2854 N N . HIS A 1 364 ? 32.426 28.605 -30.977 1.00 26.02 364 HIS A N 1
ATOM 2855 C CA . HIS A 1 364 ? 31.835 27.932 -32.146 1.00 26.02 364 HIS A CA 1
ATOM 2856 C C . HIS A 1 364 ? 32.517 26.548 -32.291 1.00 26.02 364 HIS A C 1
ATOM 2858 O O . HIS A 1 364 ? 33.691 26.474 -31.945 1.00 26.02 364 HIS A O 1
ATOM 2864 N N . THR A 1 365 ? 31.868 25.521 -32.874 1.00 30.23 365 THR A N 1
ATOM 2865 C CA . THR A 1 365 ? 32.403 24.600 -33.928 1.00 30.23 365 THR A CA 1
ATOM 2866 C C . THR A 1 365 ? 31.600 23.293 -34.014 1.00 30.23 365 THR A C 1
ATOM 2868 O O . THR A 1 365 ? 31.660 22.463 -33.115 1.00 30.23 365 THR A O 1
ATOM 2871 N N . THR A 1 366 ? 30.899 23.060 -35.130 1.00 34.38 366 THR A N 1
ATOM 2872 C CA . THR A 1 366 ? 30.377 21.719 -35.481 1.00 34.38 366 THR A CA 1
ATOM 2873 C C . THR A 1 366 ? 30.599 21.302 -36.937 1.00 34.38 366 THR A C 1
ATOM 2875 O O . THR A 1 366 ? 30.434 20.127 -37.228 1.00 34.38 366 THR A O 1
ATOM 2878 N N . ASN A 1 367 ? 31.071 22.176 -37.836 1.00 33.84 367 ASN A N 1
ATOM 2879 C CA . ASN A 1 367 ? 31.194 21.818 -39.261 1.00 33.84 367 ASN A CA 1
ATOM 2880 C C . ASN A 1 367 ? 32.626 21.534 -39.758 1.00 33.84 367 ASN A C 1
ATOM 2882 O O . ASN A 1 367 ? 32.777 21.015 -40.853 1.00 33.84 367 ASN A O 1
ATOM 2886 N N . THR A 1 368 ? 33.676 21.786 -38.970 1.00 40.41 368 THR A N 1
ATOM 2887 C CA . THR A 1 368 ? 35.085 21.520 -39.352 1.00 40.41 368 THR A CA 1
ATOM 2888 C C . THR A 1 368 ? 35.643 20.182 -38.847 1.00 40.41 368 THR A C 1
ATOM 2890 O O . THR A 1 368 ? 36.758 19.804 -39.192 1.00 40.41 368 THR A O 1
ATOM 2893 N N . ILE A 1 369 ? 34.880 19.442 -38.036 1.00 47.44 369 ILE A N 1
ATOM 2894 C CA . ILE A 1 369 ? 35.344 18.197 -37.399 1.00 47.44 369 ILE A CA 1
ATOM 2895 C C . ILE A 1 369 ? 35.288 17.009 -38.371 1.00 47.44 369 ILE A C 1
ATOM 2897 O O . ILE A 1 369 ? 36.105 16.103 -38.257 1.00 47.44 369 ILE A O 1
ATOM 2901 N N . PHE A 1 370 ? 34.386 17.023 -39.358 1.00 44.62 370 PHE A N 1
ATOM 2902 C CA . PHE A 1 370 ? 34.202 15.890 -40.270 1.00 44.62 370 PHE A CA 1
ATOM 2903 C C . PHE A 1 370 ? 35.450 15.620 -41.135 1.00 44.62 370 PHE A C 1
ATOM 2905 O O . PHE A 1 370 ? 35.920 14.484 -41.190 1.00 44.62 370 PHE A O 1
ATOM 2912 N N . ASP A 1 371 ? 36.068 16.668 -41.689 1.00 44.84 371 ASP A N 1
ATOM 2913 C CA . ASP A 1 371 ? 37.259 16.527 -42.543 1.00 44.84 371 ASP A CA 1
ATOM 2914 C C . ASP A 1 371 ? 38.550 16.283 -41.741 1.00 44.84 371 ASP A C 1
ATOM 2916 O O . ASP A 1 371 ? 39.453 15.584 -42.203 1.00 44.84 371 ASP A O 1
ATOM 2920 N N . SER A 1 372 ? 38.627 16.787 -40.502 1.00 48.12 372 SER A N 1
ATOM 2921 C CA . SER A 1 372 ? 39.767 16.568 -39.596 1.00 48.12 372 SER A CA 1
ATOM 2922 C C . SER A 1 372 ? 39.765 15.175 -38.946 1.00 48.12 372 SER A C 1
ATOM 2924 O O . SER A 1 372 ? 40.830 14.599 -38.725 1.00 48.12 372 SER A O 1
ATOM 2926 N N . VAL A 1 373 ? 38.586 14.606 -38.666 1.00 50.38 373 VAL A N 1
ATOM 2927 C CA . VAL A 1 373 ? 38.434 13.247 -38.109 1.00 50.38 373 VAL A CA 1
ATOM 2928 C C . VAL A 1 373 ? 38.771 12.173 -39.141 1.00 50.38 373 VAL A C 1
ATOM 2930 O O . VAL A 1 373 ? 39.338 11.149 -38.775 1.00 50.38 373 VAL A O 1
ATOM 2933 N N . CYS A 1 374 ? 38.500 12.415 -40.426 1.00 49.38 374 CYS A N 1
ATOM 2934 C CA . CYS A 1 374 ? 38.840 11.469 -41.493 1.00 49.38 374 CYS A CA 1
ATOM 2935 C C . CYS A 1 374 ? 40.337 11.464 -41.867 1.00 49.38 374 CYS A C 1
ATOM 2937 O O . CYS A 1 374 ? 40.775 10.563 -42.577 1.00 49.38 374 CYS A O 1
ATOM 2939 N N . SER A 1 375 ? 41.124 12.444 -41.403 1.00 48.69 375 SER A N 1
ATOM 2940 C CA . SER A 1 375 ? 42.543 12.621 -41.763 1.00 48.69 375 SER A CA 1
ATOM 2941 C C . SER A 1 375 ? 43.533 12.408 -40.602 1.00 48.69 375 SER A C 1
ATOM 2943 O O . SER A 1 375 ? 44.739 12.353 -40.834 1.00 48.69 375 SER A O 1
ATOM 2945 N N . SER A 1 376 ? 43.048 12.222 -39.369 1.00 45.56 376 SER A N 1
ATOM 2946 C CA . SER A 1 376 ? 43.849 11.860 -38.188 1.00 45.56 376 SER A CA 1
ATOM 2947 C C . SER A 1 376 ? 43.673 10.369 -37.853 1.00 45.56 376 SER A C 1
ATOM 2949 O O . SER A 1 376 ? 42.555 9.867 -37.983 1.00 45.56 376 SER A O 1
ATOM 2951 N N . PRO A 1 377 ? 44.713 9.636 -37.400 1.00 50.16 377 PRO A N 1
ATOM 2952 C CA . PRO A 1 377 ? 44.602 8.237 -36.986 1.00 50.16 377 PRO A CA 1
ATOM 2953 C C . PRO A 1 377 ? 43.881 8.133 -35.633 1.00 50.16 377 PRO A C 1
ATOM 2955 O O . PRO A 1 377 ? 44.464 7.789 -34.605 1.00 50.16 377 PRO A O 1
ATOM 2958 N N . ILE A 1 378 ? 42.592 8.467 -35.612 1.00 59.75 378 ILE A N 1
ATOM 2959 C CA . ILE A 1 378 ? 41.727 8.205 -34.467 1.00 59.75 378 ILE A CA 1
ATOM 2960 C C . ILE A 1 378 ? 41.523 6.686 -34.394 1.00 59.75 378 ILE A C 1
ATOM 2962 O O . ILE A 1 378 ? 41.248 6.060 -35.421 1.00 59.75 378 ILE A O 1
ATOM 2966 N N . PRO A 1 379 ? 41.639 6.063 -33.207 1.00 78.94 379 PRO A N 1
ATOM 2967 C CA . PRO A 1 379 ? 41.361 4.642 -33.051 1.00 78.94 379 PRO A CA 1
ATOM 2968 C C . PRO A 1 379 ? 39.968 4.310 -33.599 1.00 78.94 379 PRO A C 1
ATOM 2970 O O . PRO A 1 379 ? 38.984 4.926 -33.194 1.00 78.94 379 PRO A O 1
ATOM 2973 N N . MET A 1 380 ? 39.876 3.320 -34.490 1.00 87.56 380 MET A N 1
ATOM 2974 C CA . MET A 1 380 ? 38.656 2.933 -35.228 1.00 87.56 380 MET A CA 1
ATOM 2975 C C . MET A 1 380 ? 37.414 2.783 -34.328 1.00 87.56 380 MET A C 1
ATOM 2977 O O . MET A 1 380 ? 36.292 3.123 -34.706 1.00 87.56 380 MET A O 1
ATOM 2981 N N . ALA A 1 381 ? 37.627 2.321 -33.095 1.00 89.38 381 ALA A N 1
ATOM 2982 C CA . ALA A 1 381 ? 36.606 2.207 -32.063 1.00 89.38 381 ALA A CA 1
ATOM 2983 C C . ALA A 1 381 ? 35.966 3.547 -31.657 1.00 89.38 381 ALA A C 1
ATOM 2985 O O . ALA A 1 381 ? 34.755 3.607 -31.438 1.00 89.38 381 ALA A O 1
ATOM 2986 N N . GLU A 1 382 ? 36.750 4.623 -31.556 1.00 91.06 382 GLU A N 1
ATOM 2987 C CA . GLU A 1 382 ? 36.235 5.954 -31.228 1.00 91.06 382 GLU A CA 1
ATOM 2988 C C . GLU A 1 382 ? 35.449 6.548 -32.401 1.00 91.06 382 GLU A C 1
ATOM 2990 O O . GLU A 1 382 ? 34.416 7.174 -32.165 1.00 91.06 382 GLU A O 1
ATOM 2995 N N . THR A 1 383 ? 35.848 6.266 -33.649 1.00 93.50 383 THR A N 1
ATOM 2996 C CA . THR A 1 383 ? 35.080 6.654 -34.846 1.00 93.50 383 THR A CA 1
ATOM 2997 C C . THR A 1 383 ? 33.707 5.986 -34.859 1.00 93.50 383 THR A C 1
ATOM 2999 O O . THR A 1 383 ? 32.695 6.680 -34.947 1.00 93.50 383 THR A O 1
ATOM 3002 N N . MET A 1 384 ? 33.643 4.661 -34.671 1.00 96.25 384 MET A N 1
ATOM 3003 C CA . MET A 1 384 ? 32.371 3.925 -34.595 1.00 96.25 384 MET A CA 1
ATOM 3004 C C . MET A 1 384 ? 31.494 4.428 -33.435 1.00 96.25 384 MET A C 1
ATOM 3006 O O . MET A 1 384 ? 30.298 4.681 -33.595 1.00 96.25 384 MET A O 1
ATOM 3010 N N . LYS A 1 385 ? 32.090 4.641 -32.257 1.00 95.62 385 LYS A N 1
ATOM 3011 C CA . LYS A 1 385 ? 31.400 5.160 -31.067 1.00 95.62 385 LYS A CA 1
ATOM 3012 C C . LYS A 1 385 ? 30.853 6.571 -31.274 1.00 95.62 385 LYS A C 1
ATOM 3014 O O . LYS A 1 385 ? 29.756 6.866 -30.796 1.00 95.62 385 LYS A O 1
ATOM 3019 N N . TRP A 1 386 ? 31.610 7.448 -31.931 1.00 94.81 386 TRP A N 1
ATOM 3020 C CA . TRP A 1 386 ? 31.159 8.789 -32.289 1.00 94.81 386 TRP A CA 1
ATOM 3021 C C . TRP A 1 386 ? 30.019 8.717 -33.303 1.00 94.81 386 TRP A C 1
ATOM 3023 O O . TRP A 1 386 ? 28.967 9.295 -33.045 1.00 94.81 386 TRP A O 1
ATOM 3033 N N . ALA A 1 387 ? 30.178 7.930 -34.370 1.00 96.38 387 ALA A N 1
ATOM 3034 C CA . ALA A 1 387 ? 29.188 7.778 -35.432 1.00 96.38 387 ALA A CA 1
ATOM 3035 C C . ALA A 1 387 ? 27.835 7.279 -34.899 1.00 96.38 387 ALA A C 1
ATOM 3037 O O . ALA A 1 387 ? 26.795 7.866 -35.195 1.00 96.38 387 ALA A O 1
ATOM 3038 N N . CYS A 1 388 ? 27.844 6.276 -34.014 1.00 96.75 388 CYS A N 1
ATOM 3039 C CA . CYS A 1 388 ? 26.627 5.792 -33.353 1.00 96.75 388 CYS A CA 1
ATOM 3040 C C . CYS A 1 388 ? 25.976 6.859 -32.455 1.00 96.75 388 CYS A C 1
ATOM 3042 O O . CYS A 1 388 ? 24.758 6.893 -32.316 1.00 96.75 388 CYS A O 1
ATOM 3044 N N . LYS A 1 389 ? 26.772 7.734 -31.824 1.00 95.62 389 LYS A N 1
ATOM 3045 C CA . LYS A 1 389 ? 26.275 8.802 -30.938 1.00 95.62 389 LYS A CA 1
ATOM 3046 C C . LYS A 1 389 ? 25.766 10.039 -31.674 1.00 95.62 389 LYS A C 1
ATOM 3048 O O . LYS A 1 389 ? 25.097 10.846 -31.032 1.00 95.62 389 LYS A O 1
ATOM 3053 N N . THR A 1 390 ? 26.166 10.233 -32.927 1.00 95.81 390 THR A N 1
ATOM 3054 C CA . THR A 1 390 ? 25.751 11.363 -33.770 1.00 95.81 390 THR A CA 1
ATOM 3055 C C . THR A 1 390 ? 24.726 10.967 -34.825 1.00 95.81 390 THR A C 1
ATOM 3057 O O . THR A 1 390 ? 24.142 11.846 -35.452 1.00 95.81 390 THR A O 1
ATOM 3060 N N . GLY A 1 391 ? 24.509 9.664 -35.023 1.00 96.38 391 GLY A N 1
ATOM 3061 C CA . GLY A 1 391 ? 23.605 9.132 -36.036 1.00 96.38 391 GLY A CA 1
ATOM 3062 C C . GLY A 1 391 ? 24.176 9.197 -37.459 1.00 96.38 391 GLY A C 1
ATOM 3063 O O . GLY A 1 391 ? 23.430 9.277 -38.431 1.00 96.38 391 GLY A O 1
ATOM 3064 N N . CYS A 1 392 ? 25.505 9.225 -37.608 1.00 96.94 392 CYS A N 1
ATOM 3065 C CA . CYS A 1 392 ? 26.160 9.393 -38.906 1.00 96.94 392 CYS A CA 1
ATOM 3066 C C . CYS A 1 392 ? 26.445 8.037 -39.575 1.00 96.94 392 CYS A C 1
ATOM 3068 O O . CYS A 1 392 ? 27.520 7.465 -39.398 1.00 96.94 392 CYS A O 1
ATOM 3070 N N . ASN A 1 393 ? 25.500 7.533 -40.377 1.00 97.56 393 ASN A N 1
ATOM 3071 C CA . ASN A 1 393 ? 25.627 6.227 -41.046 1.00 97.56 393 ASN A CA 1
ATOM 3072 C C . ASN A 1 393 ? 26.846 6.144 -41.989 1.00 97.56 393 ASN A C 1
ATOM 3074 O O . ASN A 1 393 ? 27.535 5.133 -41.998 1.00 97.56 393 ASN A O 1
ATOM 3078 N N . ALA A 1 394 ? 27.201 7.231 -42.684 1.00 95.19 394 ALA A N 1
ATOM 3079 C CA . ALA A 1 394 ? 28.400 7.267 -43.530 1.00 95.19 394 ALA A CA 1
ATOM 3080 C C . ALA A 1 394 ? 29.706 7.061 -42.732 1.00 95.19 394 ALA A C 1
ATOM 3082 O O . ALA A 1 394 ? 30.644 6.424 -43.207 1.00 95.19 394 ALA A O 1
ATOM 3083 N N . ALA A 1 395 ? 29.771 7.569 -41.495 1.00 93.81 395 ALA A N 1
ATOM 3084 C CA . ALA A 1 395 ? 30.918 7.346 -40.616 1.00 93.81 395 ALA A CA 1
ATOM 3085 C C . ALA A 1 395 ? 30.937 5.920 -40.033 1.00 93.81 395 ALA A C 1
ATOM 3087 O O . ALA A 1 395 ? 32.016 5.397 -39.752 1.00 93.81 395 ALA A O 1
ATOM 3088 N N . ILE A 1 396 ? 29.770 5.276 -39.890 1.00 96.94 396 ILE A N 1
ATOM 3089 C CA . ILE A 1 396 ? 29.678 3.842 -39.576 1.00 96.94 396 ILE A CA 1
ATOM 3090 C C . ILE A 1 396 ? 30.285 3.039 -40.725 1.00 96.94 396 ILE A C 1
ATOM 3092 O O . ILE A 1 396 ? 31.173 2.229 -40.474 1.00 96.94 396 ILE A O 1
ATOM 3096 N N . ASP A 1 397 ? 29.905 3.319 -41.974 1.00 96.25 397 ASP A N 1
ATOM 3097 C CA . ASP A 1 397 ? 30.467 2.636 -43.146 1.00 96.25 397 ASP A CA 1
ATOM 3098 C C . ASP A 1 397 ? 31.982 2.797 -43.216 1.00 96.25 397 ASP A C 1
ATOM 3100 O O . ASP A 1 397 ? 32.701 1.813 -43.383 1.00 96.25 397 ASP A O 1
ATOM 3104 N N . ALA A 1 398 ? 32.488 4.016 -43.018 1.00 93.38 398 ALA A N 1
ATOM 3105 C CA . ALA A 1 398 ? 33.925 4.276 -42.989 1.00 93.38 398 ALA A CA 1
ATOM 3106 C C . ALA A 1 398 ? 34.643 3.472 -41.888 1.00 93.38 398 ALA A C 1
ATOM 3108 O O . ALA A 1 398 ? 35.711 2.909 -42.135 1.00 93.38 398 ALA A O 1
ATOM 3109 N N . ALA A 1 399 ? 34.051 3.365 -40.693 1.00 94.38 399 ALA A N 1
ATOM 3110 C CA . ALA A 1 399 ? 34.603 2.557 -39.609 1.00 94.38 399 ALA A CA 1
ATOM 3111 C C . ALA A 1 399 ? 34.570 1.048 -39.928 1.00 94.38 399 ALA A C 1
ATOM 3113 O O . ALA A 1 399 ? 35.522 0.336 -39.607 1.00 94.38 399 ALA A O 1
ATOM 3114 N N . LEU A 1 400 ? 33.522 0.556 -40.598 1.00 95.56 400 LEU A N 1
ATOM 3115 C CA . LEU A 1 400 ? 33.411 -0.848 -41.017 1.00 95.56 400 LEU A CA 1
ATOM 3116 C C . LEU A 1 400 ? 34.426 -1.224 -42.099 1.00 95.56 400 LEU A C 1
ATOM 3118 O O . LEU A 1 400 ? 35.022 -2.296 -42.016 1.00 95.56 400 LEU A O 1
ATOM 3122 N N . HIS A 1 401 ? 34.696 -0.339 -43.066 1.00 94.19 401 HIS A N 1
ATOM 3123 C CA . HIS A 1 401 ? 35.770 -0.545 -44.052 1.00 94.19 401 HIS A CA 1
ATOM 3124 C C . HIS A 1 401 ? 37.144 -0.686 -43.384 1.00 94.19 401 HIS A C 1
ATOM 3126 O O . HIS A 1 401 ? 38.035 -1.350 -43.908 1.00 94.19 401 HIS A O 1
ATOM 3132 N N . GLN A 1 402 ? 37.299 -0.101 -42.197 1.00 92.44 402 GLN A N 1
ATOM 3133 C CA . GLN A 1 402 ? 38.484 -0.224 -41.357 1.00 92.44 402 GLN A CA 1
ATOM 3134 C C . GLN A 1 402 ? 38.404 -1.409 -40.378 1.00 92.44 402 GLN A C 1
ATOM 3136 O O . GLN A 1 402 ? 39.185 -1.483 -39.439 1.00 92.44 402 GLN A O 1
ATOM 3141 N N . SER A 1 403 ? 37.499 -2.368 -40.597 1.00 94.19 403 SER A N 1
ATOM 3142 C CA . SER A 1 403 ? 37.318 -3.564 -39.759 1.00 94.19 403 SER A CA 1
ATOM 3143 C C . SER A 1 403 ? 36.872 -3.285 -38.313 1.00 94.19 403 SER A C 1
ATOM 3145 O O . SER A 1 403 ? 37.099 -4.111 -37.427 1.00 94.19 403 SER A O 1
ATOM 3147 N N . ALA A 1 404 ? 36.218 -2.148 -38.040 1.00 94.50 404 ALA A N 1
ATOM 3148 C CA . ALA A 1 404 ? 35.543 -1.957 -36.756 1.00 94.50 404 ALA A CA 1
ATOM 3149 C C . ALA A 1 404 ? 34.397 -2.973 -36.594 1.00 94.50 404 ALA A C 1
ATOM 3151 O O . ALA A 1 404 ? 33.701 -3.297 -37.554 1.00 94.50 404 ALA A O 1
ATOM 3152 N N . SER A 1 405 ? 34.164 -3.455 -35.370 1.00 95.75 405 SER A N 1
ATOM 3153 C CA . SER A 1 405 ? 33.012 -4.322 -35.101 1.00 95.75 405 SER A CA 1
ATOM 3154 C C . SER A 1 405 ? 31.713 -3.525 -35.221 1.00 95.75 405 SER A C 1
ATOM 3156 O O . SER A 1 405 ? 31.555 -2.469 -34.604 1.00 95.75 405 SER A O 1
ATOM 3158 N N . VAL A 1 406 ? 30.770 -4.060 -35.998 1.00 97.19 406 VAL A N 1
ATOM 3159 C CA . VAL A 1 406 ? 29.409 -3.522 -36.121 1.00 97.19 406 VAL A CA 1
ATOM 3160 C C . VAL A 1 406 ? 28.622 -3.658 -34.816 1.00 97.19 406 VAL A C 1
ATOM 3162 O O . VAL A 1 406 ? 27.746 -2.843 -34.544 1.00 97.19 406 VAL A O 1
ATOM 3165 N N . SER A 1 407 ? 28.938 -4.662 -33.995 1.00 97.38 407 SER A N 1
ATOM 3166 C CA . SER A 1 407 ? 28.159 -5.041 -32.811 1.00 97.38 407 SER A CA 1
ATOM 3167 C C . SER A 1 407 ? 28.559 -4.250 -31.571 1.00 97.38 407 SER A C 1
ATOM 3169 O O . SER A 1 407 ? 27.700 -3.797 -30.811 1.00 97.38 407 SER A O 1
ATOM 3171 N N . ALA A 1 408 ? 29.863 -4.070 -31.345 1.00 96.38 408 ALA A N 1
ATOM 3172 C CA . ALA A 1 408 ? 30.347 -3.487 -30.102 1.00 96.38 408 ALA A CA 1
ATOM 3173 C C . ALA A 1 408 ? 31.648 -2.698 -30.267 1.00 96.38 408 ALA A C 1
ATOM 3175 O O . ALA A 1 408 ? 32.544 -3.064 -31.024 1.00 96.38 408 ALA A O 1
ATOM 3176 N N . VAL A 1 409 ? 31.776 -1.634 -29.481 1.00 95.56 409 VAL A N 1
ATOM 3177 C CA . VAL A 1 409 ? 32.966 -0.782 -29.417 1.00 95.56 409 VAL A CA 1
ATOM 3178 C C . VAL A 1 409 ? 33.594 -0.863 -28.026 1.00 95.56 409 VAL A C 1
ATOM 3180 O O . VAL A 1 409 ? 32.864 -0.826 -27.031 1.00 95.56 409 VAL A O 1
ATOM 3183 N N . PRO A 1 410 ? 34.929 -0.973 -27.903 1.00 92.88 410 PRO A N 1
ATOM 3184 C CA . PRO A 1 410 ? 35.589 -0.903 -26.606 1.00 92.88 410 PRO A CA 1
ATOM 3185 C C . PRO A 1 410 ? 35.327 0.460 -25.958 1.00 92.88 410 PRO A C 1
ATOM 3187 O O . PRO A 1 410 ? 35.399 1.507 -26.606 1.00 92.88 410 PRO A O 1
ATOM 3190 N N . VAL A 1 411 ? 35.009 0.451 -24.667 1.00 88.25 411 VAL A N 1
ATOM 3191 C CA . VAL A 1 411 ? 34.846 1.665 -23.869 1.00 88.25 411 VAL A CA 1
ATOM 3192 C C . VAL A 1 411 ? 35.899 1.639 -22.779 1.00 88.25 411 VAL A C 1
ATOM 3194 O O . VAL A 1 411 ? 36.004 0.662 -22.042 1.00 88.25 411 VAL A O 1
ATOM 3197 N N . ALA A 1 412 ? 36.680 2.717 -22.675 1.00 79.44 412 ALA A N 1
ATOM 3198 C CA . ALA A 1 412 ? 37.641 2.874 -21.593 1.00 79.44 412 ALA A CA 1
ATOM 3199 C C . ALA A 1 412 ? 36.917 2.694 -20.252 1.00 79.44 412 ALA A C 1
ATOM 3201 O O . ALA A 1 412 ? 36.062 3.499 -19.871 1.00 79.44 412 ALA A O 1
ATOM 3202 N N . SER A 1 413 ? 37.228 1.595 -19.569 1.00 64.44 413 SER A N 1
ATOM 3203 C CA . SER A 1 413 ? 36.664 1.282 -18.268 1.00 64.44 413 SER A CA 1
ATOM 3204 C C . SER A 1 413 ? 37.297 2.224 -17.253 1.00 64.44 413 SER A C 1
ATOM 3206 O O . SER A 1 413 ? 38.392 1.981 -16.756 1.00 64.44 413 SER A O 1
ATOM 3208 N N . THR A 1 414 ? 36.629 3.335 -16.943 1.00 53.88 414 THR A N 1
ATOM 3209 C CA . THR A 1 414 ? 37.001 4.189 -15.809 1.00 53.88 414 THR A CA 1
ATOM 3210 C C . THR A 1 414 ? 36.556 3.515 -14.509 1.00 53.88 414 THR A C 1
ATOM 3212 O O . THR A 1 414 ? 35.762 4.075 -13.750 1.00 53.88 414 THR A O 1
ATOM 3215 N N . VAL A 1 415 ? 36.980 2.275 -14.259 1.00 52.66 415 VAL A N 1
ATOM 3216 C CA . VAL A 1 415 ? 36.842 1.684 -12.927 1.00 52.66 415 VAL A CA 1
ATOM 3217 C C . VAL A 1 415 ? 37.812 2.457 -12.050 1.00 52.66 415 VAL A C 1
ATOM 3219 O O . VAL A 1 415 ? 39.025 2.374 -12.214 1.00 52.66 415 VAL A O 1
ATOM 3222 N N . ALA A 1 416 ? 37.259 3.297 -11.176 1.00 46.97 416 ALA A N 1
ATOM 3223 C CA . ALA A 1 416 ? 38.031 4.031 -10.191 1.00 46.97 416 ALA A CA 1
ATOM 3224 C C . ALA A 1 416 ? 38.957 3.046 -9.462 1.00 46.97 416 ALA A C 1
ATOM 3226 O O . ALA A 1 416 ? 38.477 2.040 -8.940 1.00 46.97 416 ALA A O 1
ATOM 3227 N N . ALA A 1 417 ? 40.257 3.348 -9.403 1.00 49.12 417 ALA A N 1
ATOM 3228 C CA . ALA A 1 417 ? 41.324 2.494 -8.864 1.00 49.12 417 ALA A CA 1
ATOM 3229 C C . ALA A 1 417 ? 41.136 2.017 -7.398 1.00 49.12 417 ALA A C 1
ATOM 3231 O O . ALA A 1 417 ? 41.988 1.322 -6.858 1.00 49.12 417 ALA A O 1
ATOM 3232 N N . ASN A 1 418 ? 40.011 2.347 -6.752 1.00 47.28 418 ASN A N 1
ATOM 3233 C CA . ASN A 1 418 ? 39.706 2.060 -5.352 1.00 47.28 418 ASN A CA 1
ATOM 3234 C C . ASN A 1 418 ? 38.744 0.875 -5.130 1.00 47.28 418 ASN A C 1
ATOM 3236 O O . ASN A 1 418 ? 38.521 0.495 -3.979 1.00 47.28 418 ASN A O 1
ATOM 3240 N N . SER A 1 419 ? 38.154 0.265 -6.167 1.00 41.31 419 SER A N 1
ATOM 3241 C CA . SER A 1 419 ? 37.390 -0.979 -5.975 1.00 41.31 419 SER A CA 1
ATOM 3242 C C . SER A 1 419 ? 38.339 -2.178 -5.998 1.00 41.31 419 SER A C 1
ATOM 3244 O O . SER A 1 419 ? 38.856 -2.521 -7.058 1.00 41.31 419 SER A O 1
ATOM 3246 N N . LYS A 1 420 ? 38.565 -2.818 -4.839 1.00 45.00 420 LYS A N 1
ATOM 3247 C CA . LYS A 1 420 ? 39.343 -4.066 -4.742 1.00 45.00 420 LYS A CA 1
ATOM 3248 C C . LYS A 1 420 ? 38.846 -5.064 -5.806 1.00 45.00 420 LYS A C 1
ATOM 3250 O O . LYS A 1 420 ? 37.641 -5.339 -5.818 1.00 45.00 420 LYS A O 1
ATOM 3255 N N . PRO A 1 421 ? 39.718 -5.597 -6.679 1.00 42.41 421 PRO A N 1
ATOM 3256 C CA . PRO A 1 421 ? 39.303 -6.559 -7.691 1.00 42.41 421 PRO A CA 1
ATOM 3257 C C . PRO A 1 421 ? 38.709 -7.790 -6.997 1.00 42.41 421 PRO A C 1
ATOM 3259 O O . PRO A 1 421 ? 39.354 -8.411 -6.152 1.00 42.41 421 PRO A O 1
ATOM 3262 N N . LYS A 1 422 ? 37.451 -8.125 -7.311 1.00 41.59 422 LYS A N 1
ATOM 3263 C CA . LYS A 1 422 ? 36.881 -9.424 -6.936 1.00 41.59 422 LYS A CA 1
ATOM 3264 C C . LYS A 1 422 ? 37.602 -10.490 -7.771 1.00 41.59 422 LYS A C 1
ATOM 3266 O O . LYS A 1 422 ? 37.614 -10.343 -8.992 1.00 41.59 422 LYS A O 1
ATOM 3271 N N . PRO A 1 423 ? 38.184 -11.538 -7.165 1.00 38.84 423 PRO A N 1
ATOM 3272 C CA . PRO A 1 423 ? 38.820 -12.603 -7.927 1.00 38.84 423 PRO A CA 1
ATOM 3273 C C . PRO A 1 423 ? 37.754 -13.341 -8.743 1.00 38.84 423 PRO A C 1
ATOM 3275 O O . PRO A 1 423 ? 36.822 -13.921 -8.185 1.00 38.84 423 PRO A O 1
ATOM 3278 N N . VAL A 1 424 ? 37.875 -13.279 -10.067 1.00 41.09 424 VAL A N 1
ATOM 3279 C CA . VAL A 1 424 ? 37.128 -14.134 -10.991 1.00 41.09 424 VAL A CA 1
ATOM 3280 C C . VAL A 1 424 ? 37.927 -15.427 -11.113 1.00 41.09 424 VAL A C 1
ATOM 3282 O O . VAL A 1 424 ? 39.110 -15.393 -11.438 1.00 41.09 424 VAL A O 1
ATOM 3285 N N . ALA A 1 425 ? 37.307 -16.562 -10.787 1.00 35.00 425 ALA A N 1
ATOM 3286 C CA . ALA A 1 425 ? 37.940 -17.867 -10.909 1.00 35.00 425 ALA A CA 1
ATOM 3287 C C . ALA A 1 425 ? 38.091 -18.223 -12.395 1.00 35.00 425 ALA A C 1
ATOM 3289 O O . ALA A 1 425 ? 37.130 -18.635 -13.043 1.00 35.00 425 ALA A O 1
ATOM 3290 N N . THR A 1 426 ? 39.290 -18.052 -12.943 1.00 37.81 426 THR A N 1
ATOM 3291 C CA . THR A 1 426 ? 39.661 -18.598 -14.248 1.00 37.81 426 THR A CA 1
ATOM 3292 C C . THR A 1 426 ? 39.856 -20.107 -14.117 1.00 37.81 426 THR A C 1
ATOM 3294 O O . THR A 1 426 ? 40.776 -20.587 -13.456 1.00 37.81 426 THR A O 1
ATOM 3297 N N . VAL A 1 427 ? 38.957 -20.875 -14.732 1.00 36.38 427 VAL A N 1
ATOM 3298 C CA . VAL A 1 427 ? 39.083 -22.329 -14.866 1.00 36.38 427 VAL A CA 1
ATOM 3299 C C . VAL A 1 427 ? 39.959 -22.619 -16.087 1.00 36.38 427 VAL A C 1
ATOM 3301 O O . VAL A 1 427 ? 39.508 -22.470 -17.216 1.00 36.38 427 VAL A O 1
ATOM 3304 N N . GLY A 1 428 ? 41.199 -23.054 -15.838 1.00 48.44 428 GLY A N 1
ATOM 3305 C CA . GLY A 1 428 ? 42.056 -23.749 -16.805 1.00 48.44 428 GLY A CA 1
ATOM 3306 C C . GLY A 1 428 ? 42.984 -22.867 -17.650 1.00 48.44 428 GLY A C 1
ATOM 3307 O O . GLY A 1 428 ? 42.589 -22.364 -18.693 1.00 48.44 428 GLY A O 1
ATOM 3308 N N . GLY A 1 429 ? 44.255 -22.764 -17.252 1.00 41.91 429 GLY A N 1
ATOM 3309 C CA . GLY A 1 429 ? 45.322 -22.220 -18.099 1.00 41.91 429 GLY A CA 1
ATOM 3310 C C . GLY A 1 429 ? 46.599 -21.935 -17.312 1.00 41.91 429 GLY A C 1
ATOM 3311 O O . GLY A 1 429 ? 46.620 -21.049 -16.466 1.00 41.91 429 GLY A O 1
ATOM 3312 N N . ASN A 1 430 ? 47.654 -22.711 -17.562 1.00 49.03 430 ASN A N 1
ATOM 3313 C CA . ASN A 1 430 ? 48.964 -22.543 -16.937 1.00 49.03 430 ASN A CA 1
ATOM 3314 C C . ASN A 1 430 ? 49.617 -21.205 -17.338 1.00 49.03 430 ASN A C 1
ATOM 3316 O O . ASN A 1 430 ? 49.818 -20.955 -18.519 1.00 49.03 430 ASN A O 1
ATOM 3320 N N . GLY A 1 431 ? 50.081 -20.437 -16.350 1.00 49.28 431 GLY A N 1
ATOM 3321 C CA . GLY A 1 431 ? 51.495 -20.045 -16.318 1.00 49.28 431 GLY A CA 1
ATOM 3322 C C . GLY A 1 431 ? 51.919 -18.611 -16.641 1.00 49.28 431 GLY A C 1
ATOM 3323 O O . GLY A 1 431 ? 52.999 -18.263 -16.184 1.00 49.28 431 GLY A O 1
ATOM 3324 N N . ASP A 1 432 ? 51.124 -17.772 -17.312 1.00 50.34 432 ASP A N 1
ATOM 3325 C CA . ASP A 1 432 ? 51.538 -16.391 -17.631 1.00 50.34 432 ASP A CA 1
ATOM 3326 C C . ASP A 1 432 ? 50.579 -15.349 -17.032 1.00 50.34 432 ASP A C 1
ATOM 3328 O O . ASP A 1 432 ? 49.468 -15.128 -17.510 1.00 50.34 432 ASP A O 1
ATOM 3332 N N . ASN A 1 433 ? 51.031 -14.682 -15.964 1.00 51.78 433 ASN A N 1
ATOM 3333 C CA . ASN A 1 433 ? 50.322 -13.621 -15.234 1.00 51.78 433 ASN A CA 1
ATOM 3334 C C . ASN A 1 433 ? 50.280 -12.285 -16.010 1.00 51.78 433 ASN A C 1
ATOM 3336 O O . ASN A 1 433 ? 50.603 -11.227 -15.463 1.00 51.78 433 ASN A O 1
ATOM 3340 N N . ALA A 1 434 ? 49.890 -12.298 -17.284 1.00 55.09 434 ALA A N 1
ATOM 3341 C CA . ALA A 1 434 ? 49.502 -11.065 -17.958 1.00 55.09 434 ALA A CA 1
ATOM 3342 C C . ALA A 1 434 ? 48.163 -10.607 -17.359 1.00 55.09 434 ALA A C 1
ATOM 3344 O O . ALA A 1 434 ? 47.159 -11.311 -17.456 1.00 55.09 434 ALA A O 1
ATOM 3345 N N . ILE A 1 435 ? 48.143 -9.439 -16.709 1.00 57.44 435 ILE A N 1
ATOM 3346 C CA . ILE A 1 435 ? 46.903 -8.785 -16.273 1.00 57.44 435 ILE A CA 1
ATOM 3347 C C . ILE A 1 435 ? 46.124 -8.443 -17.546 1.00 57.44 435 ILE A C 1
ATOM 3349 O O . ILE A 1 435 ? 46.349 -7.400 -18.157 1.00 57.44 435 ILE A O 1
ATOM 3353 N N . VAL A 1 436 ? 45.245 -9.346 -17.980 1.00 59.16 436 VAL A N 1
ATOM 3354 C CA . VAL A 1 436 ? 44.300 -9.078 -19.061 1.00 59.16 436 VAL A CA 1
ATOM 3355 C C . VAL A 1 436 ? 43.356 -8.004 -18.532 1.00 59.16 436 VAL A C 1
ATOM 3357 O O . VAL A 1 436 ? 42.494 -8.262 -17.693 1.00 59.16 436 VAL A O 1
ATOM 3360 N N . THR A 1 437 ? 43.572 -6.760 -18.954 1.00 69.31 437 THR A N 1
ATOM 3361 C CA . THR A 1 437 ? 42.628 -5.674 -18.719 1.00 69.31 437 THR A CA 1
ATOM 3362 C C . THR A 1 437 ? 41.414 -5.942 -19.598 1.00 69.31 437 THR A C 1
ATOM 3364 O O . THR A 1 437 ? 41.367 -5.527 -20.756 1.00 69.31 437 THR A O 1
ATOM 3367 N N . ASP A 1 438 ? 40.448 -6.689 -19.055 1.00 72.50 438 ASP A N 1
ATOM 3368 C CA . ASP A 1 438 ? 39.189 -7.003 -19.731 1.00 72.50 438 ASP A CA 1
ATOM 3369 C C . ASP A 1 438 ? 38.574 -5.714 -20.281 1.00 72.50 438 ASP A C 1
ATOM 3371 O O . ASP A 1 438 ? 38.067 -4.849 -19.555 1.00 72.50 438 ASP A O 1
ATOM 3375 N N . THR A 1 439 ? 38.700 -5.547 -21.596 1.00 82.56 439 THR A N 1
ATOM 3376 C CA . THR A 1 439 ? 38.286 -4.335 -22.285 1.00 82.56 439 THR A CA 1
ATOM 3377 C C . THR A 1 439 ? 36.778 -4.414 -22.430 1.00 82.56 439 THR A C 1
ATOM 3379 O O . THR A 1 439 ? 36.257 -5.108 -23.300 1.00 82.56 439 THR A O 1
ATOM 3382 N N . ILE A 1 440 ? 36.059 -3.739 -21.536 1.00 87.50 440 ILE A N 1
ATOM 3383 C CA . ILE A 1 440 ? 34.598 -3.746 -21.545 1.00 87.50 440 ILE A CA 1
ATOM 3384 C C . ILE A 1 440 ? 34.102 -3.124 -22.855 1.00 87.50 440 ILE A C 1
ATOM 3386 O O . ILE A 1 440 ? 34.363 -1.951 -23.136 1.00 87.50 440 ILE A O 1
ATOM 3390 N N . LYS A 1 441 ? 33.352 -3.894 -23.649 1.00 94.50 441 LYS A N 1
ATOM 3391 C CA . LYS A 1 441 ? 32.705 -3.387 -24.864 1.00 94.50 441 LYS A CA 1
ATOM 3392 C C . LYS A 1 441 ? 31.285 -2.892 -24.566 1.00 94.50 441 LYS A C 1
ATOM 3394 O O . LYS A 1 441 ? 30.571 -3.463 -23.731 1.00 94.50 441 LYS A O 1
ATOM 3399 N N . ALA A 1 442 ? 30.879 -1.827 -25.255 1.00 94.69 442 ALA A N 1
ATOM 3400 C CA . ALA A 1 442 ? 29.502 -1.342 -25.303 1.00 94.69 442 ALA A CA 1
ATOM 3401 C C . ALA A 1 442 ? 28.896 -1.600 -26.683 1.00 94.69 442 ALA A C 1
ATOM 3403 O O . ALA A 1 442 ? 29.565 -1.416 -27.698 1.00 94.69 442 ALA A O 1
ATOM 3404 N N . LEU A 1 443 ? 27.620 -1.972 -26.716 1.00 97.06 443 LEU A N 1
ATOM 3405 C CA . LEU A 1 443 ? 26.884 -2.214 -27.951 1.00 97.06 443 LEU A CA 1
ATOM 3406 C C . LEU A 1 443 ? 26.700 -0.922 -28.754 1.00 97.06 443 LEU A C 1
ATOM 3408 O O . LEU A 1 443 ? 26.258 0.101 -28.223 1.00 97.06 443 LEU A O 1
ATOM 3412 N N . THR A 1 444 ? 26.964 -0.982 -30.055 1.00 97.56 444 THR A N 1
ATOM 3413 C CA . THR A 1 444 ? 26.681 0.117 -30.997 1.00 97.56 444 THR A CA 1
ATOM 3414 C C . THR A 1 444 ? 25.188 0.459 -31.009 1.00 97.56 444 THR A C 1
ATOM 3416 O O . THR A 1 444 ? 24.820 1.633 -30.924 1.00 97.56 444 THR A O 1
ATOM 3419 N N . LEU A 1 445 ? 24.327 -0.567 -30.964 1.00 97.81 445 LEU A N 1
ATOM 3420 C CA . LEU A 1 445 ? 22.872 -0.444 -30.828 1.00 97.81 445 LEU A CA 1
ATOM 3421 C C . LEU A 1 445 ? 22.470 0.332 -29.566 1.00 97.81 445 LEU A C 1
ATOM 3423 O O . LEU A 1 445 ? 21.622 1.221 -29.630 1.00 97.81 445 LEU A O 1
ATOM 3427 N N . GLN A 1 446 ? 23.113 0.063 -28.422 1.00 97.19 446 GLN A N 1
ATOM 3428 C CA . GLN A 1 446 ? 22.867 0.811 -27.183 1.00 97.19 446 GLN A CA 1
ATOM 3429 C C . GLN A 1 446 ? 23.227 2.294 -27.355 1.00 97.19 446 GLN A C 1
ATOM 3431 O O . GLN A 1 446 ? 22.498 3.164 -26.879 1.00 97.19 446 GLN A O 1
ATOM 3436 N N . LEU A 1 447 ? 24.348 2.602 -28.015 1.00 96.69 447 LEU A N 1
ATOM 3437 C CA . LEU A 1 447 ? 24.797 3.981 -28.224 1.00 96.69 447 LEU A CA 1
ATOM 3438 C C . LEU A 1 447 ? 23.838 4.772 -29.121 1.00 96.69 447 LEU A C 1
ATOM 3440 O O . LEU A 1 447 ? 23.522 5.914 -28.778 1.00 96.69 447 LEU A O 1
ATOM 3444 N N . ALA A 1 448 ? 23.354 4.158 -30.205 1.00 97.38 448 ALA A N 1
ATOM 3445 C CA . ALA A 1 448 ? 22.364 4.754 -31.101 1.00 97.38 448 ALA A CA 1
ATOM 3446 C C . ALA A 1 448 ? 21.016 4.967 -30.388 1.00 97.38 448 ALA A C 1
ATOM 3448 O O . ALA A 1 448 ? 20.493 6.085 -30.370 1.00 97.38 448 ALA A O 1
ATOM 3449 N N . ALA A 1 449 ? 20.506 3.936 -29.701 1.00 96.81 449 ALA A N 1
ATOM 3450 C CA . ALA A 1 449 ? 19.257 4.009 -28.939 1.00 96.81 449 ALA A CA 1
ATOM 3451 C C . ALA A 1 449 ? 19.310 5.072 -27.831 1.00 96.81 449 ALA A C 1
ATOM 3453 O O . ALA A 1 449 ? 18.360 5.826 -27.638 1.00 96.81 449 ALA A O 1
ATOM 3454 N N . LYS A 1 450 ? 20.447 5.199 -27.131 1.00 95.81 450 LYS A N 1
ATOM 3455 C CA . LYS A 1 450 ? 20.638 6.185 -26.051 1.00 95.81 450 LYS A CA 1
ATOM 3456 C C . LYS A 1 450 ? 20.506 7.632 -26.533 1.00 95.81 450 LYS A C 1
ATOM 3458 O O . LYS A 1 450 ? 20.245 8.521 -25.724 1.00 95.81 450 LYS A O 1
ATOM 3463 N N . ARG A 1 451 ? 20.743 7.875 -27.821 1.00 95.69 451 ARG A N 1
ATOM 3464 C CA . ARG A 1 451 ? 20.665 9.196 -28.454 1.00 95.69 451 ARG A CA 1
ATOM 3465 C C . ARG A 1 451 ? 19.397 9.395 -29.287 1.00 95.69 451 ARG A C 1
ATOM 3467 O O . ARG A 1 451 ? 19.242 10.471 -29.849 1.00 95.69 451 ARG A O 1
ATOM 3474 N N . GLY A 1 452 ? 18.505 8.402 -29.338 1.00 94.44 452 GLY A N 1
ATOM 3475 C CA . GLY A 1 452 ? 17.271 8.468 -30.125 1.00 94.44 452 GLY A CA 1
ATOM 3476 C C . GLY A 1 452 ? 17.497 8.401 -31.640 1.00 94.44 452 GLY A C 1
ATOM 3477 O O . GLY A 1 452 ? 16.646 8.839 -32.405 1.00 94.44 452 GLY A O 1
ATOM 3478 N N . HIS A 1 453 ? 18.639 7.877 -32.103 1.00 96.81 453 HIS A N 1
ATOM 3479 C CA . HIS A 1 453 ? 18.938 7.753 -33.535 1.00 96.81 453 HIS A CA 1
ATOM 3480 C C . HIS A 1 453 ? 18.318 6.473 -34.112 1.00 96.81 453 HIS A C 1
ATOM 3482 O O . HIS A 1 453 ? 19.004 5.466 -34.295 1.00 96.81 453 HIS A O 1
ATOM 3488 N N . ILE A 1 454 ? 17.005 6.505 -34.360 1.00 96.88 454 ILE A N 1
ATOM 3489 C CA . ILE A 1 454 ? 16.204 5.352 -34.810 1.00 96.88 454 ILE A CA 1
ATOM 3490 C C . ILE A 1 454 ? 16.688 4.834 -36.175 1.00 96.88 454 ILE A C 1
ATOM 3492 O O . ILE A 1 454 ? 16.807 3.624 -36.364 1.00 96.88 454 ILE A O 1
ATOM 3496 N N . GLU A 1 455 ? 17.027 5.722 -37.112 1.00 97.31 455 GLU A N 1
ATOM 3497 C CA . GLU A 1 455 ? 17.518 5.359 -38.448 1.00 97.31 455 GLU A CA 1
ATOM 3498 C C . GLU A 1 455 ? 18.875 4.661 -38.366 1.00 97.31 455 GLU A C 1
ATOM 3500 O O . GLU A 1 455 ? 19.096 3.645 -39.019 1.00 97.31 455 GLU A O 1
ATOM 3505 N N . THR A 1 456 ? 19.775 5.166 -37.523 1.00 97.44 456 THR A N 1
ATOM 3506 C CA . THR A 1 456 ? 21.074 4.533 -37.271 1.00 97.44 456 THR A CA 1
ATOM 3507 C C . THR A 1 456 ? 20.922 3.198 -36.558 1.00 97.44 456 THR A C 1
ATOM 3509 O O . THR A 1 456 ? 21.640 2.254 -36.870 1.00 97.44 456 THR A O 1
ATOM 3512 N N . PHE A 1 457 ? 19.966 3.084 -35.635 1.00 97.88 457 PHE A N 1
ATOM 3513 C CA . PHE A 1 457 ? 19.636 1.816 -34.994 1.00 97.88 457 PHE A CA 1
ATOM 3514 C C . PHE A 1 457 ? 19.160 0.779 -36.022 1.00 97.88 457 PHE A C 1
ATOM 3516 O O . PHE A 1 457 ? 19.696 -0.326 -36.074 1.00 97.88 457 PHE A O 1
ATOM 3523 N N . SER A 1 458 ? 18.214 1.159 -36.888 1.00 97.44 458 SER A N 1
ATOM 3524 C CA . SER A 1 458 ? 17.737 0.322 -37.997 1.00 97.44 458 SER A CA 1
ATOM 3525 C C . SER A 1 458 ? 18.871 -0.054 -38.954 1.00 97.44 458 SER A C 1
ATOM 3527 O O . SER A 1 458 ? 18.978 -1.212 -39.356 1.00 97.44 458 SER A O 1
ATOM 3529 N N . TYR A 1 459 ? 19.757 0.896 -39.260 1.00 97.69 459 TYR A N 1
ATOM 3530 C CA . TYR A 1 459 ? 20.907 0.663 -40.124 1.00 97.69 459 TYR A CA 1
ATOM 3531 C C . TYR A 1 459 ? 21.876 -0.364 -39.530 1.00 97.69 459 TYR A C 1
ATOM 3533 O O . TYR A 1 459 ? 22.197 -1.356 -40.180 1.00 97.69 459 TYR A O 1
ATOM 3541 N N . LEU A 1 460 ? 22.262 -0.204 -38.262 1.00 97.50 460 LEU A N 1
ATOM 3542 C CA . LEU A 1 460 ? 23.099 -1.169 -37.542 1.00 97.50 460 LEU A CA 1
ATOM 3543 C C . LEU A 1 460 ? 22.462 -2.566 -37.490 1.00 97.50 460 LEU A C 1
ATOM 3545 O O . LEU A 1 460 ? 23.162 -3.564 -37.650 1.00 97.50 460 LEU A O 1
ATOM 3549 N N . MET A 1 461 ? 21.138 -2.653 -37.322 1.00 96.81 461 MET A N 1
ATOM 3550 C CA . MET A 1 461 ? 20.423 -3.930 -37.404 1.00 96.81 461 MET A CA 1
ATOM 3551 C C . MET A 1 461 ? 20.512 -4.558 -38.799 1.00 96.81 461 MET A C 1
ATOM 3553 O O . MET A 1 461 ? 20.766 -5.756 -38.900 1.00 96.81 461 MET A O 1
ATOM 3557 N N . SER A 1 462 ? 20.361 -3.765 -39.865 1.00 96.44 462 SER A N 1
ATOM 3558 C CA . SER A 1 462 ? 20.484 -4.249 -41.251 1.00 96.44 462 SER A CA 1
ATOM 3559 C C . SER A 1 462 ? 21.890 -4.754 -41.589 1.00 96.44 462 SER A C 1
ATOM 3561 O O . SER A 1 462 ? 22.045 -5.669 -42.393 1.00 96.44 462 SER A O 1
ATOM 3563 N N . LEU A 1 463 ? 22.905 -4.210 -40.913 1.00 96.62 463 LEU A N 1
ATOM 3564 C CA . LEU A 1 463 ? 24.298 -4.643 -41.006 1.00 96.62 463 LEU A CA 1
ATOM 3565 C C . LEU A 1 463 ? 24.610 -5.876 -40.135 1.00 96.62 463 LEU A C 1
ATOM 3567 O O . LEU A 1 463 ? 25.752 -6.328 -40.099 1.00 96.62 463 LEU A O 1
ATOM 3571 N N . GLY A 1 464 ? 23.619 -6.423 -39.423 1.00 96.62 464 GLY A N 1
ATOM 3572 C CA . GLY A 1 464 ? 23.782 -7.621 -38.603 1.00 96.62 464 GLY A CA 1
ATOM 3573 C C . GLY A 1 464 ? 24.451 -7.378 -37.248 1.00 96.62 464 GLY A C 1
ATOM 3574 O O . GLY A 1 464 ? 25.109 -8.283 -36.738 1.00 96.62 464 GLY A O 1
ATOM 3575 N N . ALA A 1 465 ? 24.301 -6.189 -36.648 1.00 96.81 465 ALA A N 1
ATOM 3576 C CA . ALA A 1 465 ? 24.772 -5.932 -35.283 1.00 96.81 465 ALA A CA 1
ATOM 3577 C C . ALA A 1 465 ? 24.220 -6.976 -34.292 1.00 96.81 465 ALA A C 1
ATOM 3579 O O . ALA A 1 465 ? 23.005 -7.163 -34.192 1.00 96.81 465 ALA A O 1
ATOM 3580 N N . ARG A 1 466 ? 25.113 -7.642 -33.551 1.00 97.06 466 ARG A N 1
ATOM 3581 C CA . ARG A 1 466 ? 24.791 -8.712 -32.591 1.00 97.06 466 ARG A CA 1
ATOM 3582 C C . ARG A 1 466 ? 24.757 -8.212 -31.148 1.00 97.06 466 ARG A C 1
ATOM 3584 O O . ARG A 1 466 ? 25.471 -7.277 -30.791 1.00 97.06 466 ARG A O 1
ATOM 3591 N N . LEU A 1 467 ? 23.960 -8.869 -30.310 1.00 96.25 467 LEU A N 1
ATOM 3592 C CA . LEU A 1 467 ? 23.862 -8.612 -28.868 1.00 96.25 467 LEU A CA 1
ATOM 3593 C C . LEU A 1 467 ? 24.813 -9.493 -28.047 1.00 96.25 467 LEU A C 1
ATOM 3595 O O . LEU A 1 467 ? 25.250 -9.089 -26.972 1.00 96.25 467 LEU A O 1
ATOM 3599 N N . ASP A 1 468 ? 25.154 -10.670 -28.570 1.00 95.31 468 ASP A N 1
ATOM 3600 C CA . ASP A 1 468 ? 25.987 -11.698 -27.939 1.00 95.31 468 ASP A CA 1
ATOM 3601 C C . ASP A 1 468 ? 27.476 -11.595 -28.329 1.00 95.31 468 ASP A C 1
ATOM 3603 O O . ASP A 1 468 ? 28.232 -12.561 -28.236 1.00 95.31 468 ASP A O 1
ATOM 3607 N N . GLU A 1 469 ? 27.916 -10.410 -28.764 1.00 94.81 469 GLU A N 1
ATOM 3608 C CA . GLU A 1 469 ? 29.309 -10.146 -29.132 1.00 94.81 469 GLU A CA 1
ATOM 3609 C C . GLU A 1 469 ? 30.243 -10.379 -27.922 1.00 94.81 469 GLU A C 1
ATOM 3611 O O . GLU A 1 469 ? 30.076 -9.720 -26.883 1.00 94.81 469 GLU A O 1
ATOM 3616 N N . PRO A 1 470 ? 31.264 -11.254 -28.032 1.00 92.94 470 PRO A N 1
ATOM 3617 C CA . PRO A 1 470 ? 32.169 -11.562 -26.927 1.00 92.94 470 PRO A CA 1
ATOM 3618 C C . PRO A 1 470 ? 32.838 -10.315 -26.330 1.00 92.94 470 PRO A C 1
ATOM 3620 O O . PRO A 1 470 ? 33.376 -9.462 -27.047 1.00 92.94 470 PRO A O 1
ATOM 3623 N N . GLY A 1 471 ? 32.830 -10.217 -24.998 1.00 90.25 471 GLY A N 1
ATOM 3624 C CA . GLY A 1 471 ? 33.366 -9.071 -24.248 1.00 90.25 471 GLY A CA 1
ATOM 3625 C C . GLY A 1 471 ? 32.378 -7.912 -24.054 1.00 90.25 471 GLY A C 1
ATOM 3626 O O . GLY A 1 471 ? 32.722 -6.904 -23.431 1.00 90.25 471 GLY A O 1
ATOM 3627 N N . THR A 1 472 ? 31.145 -8.037 -24.552 1.00 93.06 472 THR A N 1
ATOM 3628 C CA . THR A 1 472 ? 30.068 -7.093 -24.232 1.00 93.06 472 THR A CA 1
ATOM 3629 C C . THR A 1 472 ? 29.658 -7.237 -22.773 1.00 93.06 472 THR A C 1
ATOM 3631 O O . THR A 1 472 ? 29.373 -8.332 -22.290 1.00 93.06 472 THR A O 1
ATOM 3634 N N . SER A 1 473 ? 29.600 -6.119 -22.049 1.00 89.88 473 SER A N 1
ATOM 3635 C CA . SER A 1 473 ? 29.100 -6.157 -20.673 1.00 89.88 473 SER A CA 1
ATOM 3636 C C . SER A 1 473 ? 27.598 -6.435 -20.625 1.00 89.88 473 SER A C 1
ATOM 3638 O O . SER A 1 473 ? 26.815 -5.798 -21.330 1.00 89.88 473 SER A O 1
ATOM 3640 N N . LEU A 1 474 ? 27.176 -7.286 -19.685 1.00 91.12 474 LEU A N 1
ATOM 3641 C CA . LEU A 1 474 ? 25.761 -7.484 -19.347 1.00 91.12 474 LEU A CA 1
ATOM 3642 C C . LEU A 1 474 ? 25.054 -6.139 -19.075 1.00 91.12 474 LEU A C 1
ATOM 3644 O O . LEU A 1 474 ? 23.924 -5.924 -19.494 1.00 91.12 474 LEU A O 1
ATOM 3648 N N . SER A 1 475 ? 25.748 -5.186 -18.445 1.00 91.12 475 SER A N 1
ATOM 3649 C CA . SER A 1 475 ? 25.250 -3.824 -18.207 1.00 91.12 475 SER A CA 1
ATOM 3650 C C . SER A 1 475 ? 24.912 -3.055 -19.492 1.00 91.12 475 SER A C 1
ATOM 3652 O O . SER A 1 475 ? 23.974 -2.257 -19.493 1.00 91.12 475 SER A O 1
ATOM 3654 N N . SER A 1 476 ? 25.655 -3.273 -20.583 1.00 94.25 476 SER A N 1
ATOM 3655 C CA . SER A 1 476 ? 25.374 -2.673 -21.893 1.00 94.25 476 SER A CA 1
ATOM 3656 C C . SER A 1 476 ? 24.100 -3.258 -22.507 1.00 94.25 476 SER A C 1
ATOM 3658 O O . SER A 1 476 ? 23.239 -2.490 -22.939 1.00 94.25 476 SER A O 1
ATOM 3660 N N . ILE A 1 477 ? 23.930 -4.586 -22.440 1.00 95.69 477 ILE A N 1
ATOM 3661 C CA . ILE A 1 477 ? 22.713 -5.283 -22.892 1.00 95.69 477 ILE A CA 1
ATOM 3662 C C . ILE A 1 477 ? 21.503 -4.815 -22.077 1.00 95.69 477 ILE A C 1
ATOM 3664 O O . ILE A 1 477 ? 20.521 -4.362 -22.656 1.00 95.69 477 ILE A O 1
ATOM 3668 N N . ARG A 1 478 ? 21.599 -4.799 -20.741 1.00 94.94 478 ARG A N 1
ATOM 3669 C CA . ARG A 1 478 ? 20.549 -4.261 -19.855 1.00 94.94 478 ARG A CA 1
ATOM 3670 C C . ARG A 1 478 ? 20.177 -2.825 -20.192 1.00 94.94 478 ARG A C 1
ATOM 3672 O O . ARG A 1 478 ? 19.003 -2.470 -20.228 1.00 94.94 478 ARG A O 1
ATOM 3679 N N . SER A 1 479 ? 21.179 -1.983 -20.447 1.00 95.25 479 SER A N 1
ATOM 3680 C CA . SER A 1 479 ? 20.933 -0.598 -20.834 1.00 95.25 479 SER A CA 1
ATOM 3681 C C . SER A 1 479 ? 20.213 -0.507 -22.175 1.00 95.25 479 SER A C 1
ATOM 3683 O O . SER A 1 479 ? 19.382 0.384 -22.318 1.00 95.25 479 SER A O 1
ATOM 3685 N N . LEU A 1 480 ? 20.518 -1.378 -23.141 1.00 96.69 480 LEU A N 1
ATOM 3686 C CA . LEU A 1 480 ? 19.784 -1.443 -24.400 1.00 96.69 480 LEU A CA 1
ATOM 3687 C C . LEU A 1 480 ? 18.343 -1.908 -24.164 1.00 96.69 480 LEU A C 1
ATOM 3689 O O . LEU A 1 480 ? 17.431 -1.215 -24.600 1.00 96.69 480 LEU A O 1
ATOM 3693 N N . VAL A 1 481 ? 18.136 -3.002 -23.422 1.00 96.00 481 VAL A N 1
ATOM 3694 C CA . VAL A 1 481 ? 16.807 -3.522 -23.048 1.00 96.00 481 VAL A CA 1
ATOM 3695 C C . VAL A 1 481 ? 15.957 -2.427 -22.402 1.00 96.00 481 VAL A C 1
ATOM 3697 O O . VAL A 1 481 ? 14.811 -2.206 -22.793 1.00 96.00 481 VAL A O 1
ATOM 3700 N N . TRP A 1 482 ? 16.527 -1.674 -21.461 1.00 95.00 482 TRP A N 1
ATOM 3701 C CA . TRP A 1 482 ? 15.842 -0.548 -20.832 1.00 95.00 482 TRP A CA 1
ATOM 3702 C C . TRP A 1 482 ? 15.509 0.571 -21.830 1.00 95.00 482 TRP A C 1
ATOM 3704 O O . TRP A 1 482 ? 14.405 1.105 -21.802 1.00 95.00 482 TRP A O 1
ATOM 3714 N N . LEU A 1 483 ? 16.426 0.920 -22.738 1.00 94.50 483 LEU A N 1
ATOM 3715 C CA . LEU A 1 483 ? 16.190 1.958 -23.749 1.00 94.50 483 LEU A CA 1
ATOM 3716 C C . LEU A 1 483 ? 15.095 1.560 -24.743 1.00 94.50 483 LEU A C 1
ATOM 3718 O O . LEU A 1 483 ? 14.239 2.387 -25.051 1.00 94.50 483 LEU A O 1
ATOM 3722 N N . VAL A 1 484 ? 15.092 0.311 -25.216 1.00 94.88 484 VAL A N 1
ATOM 3723 C CA . VAL A 1 484 ? 14.070 -0.151 -26.162 1.00 94.88 484 VAL A CA 1
ATOM 3724 C C . VAL A 1 484 ? 12.717 -0.314 -25.479 1.00 94.88 484 VAL A C 1
ATOM 3726 O O . VAL A 1 484 ? 11.713 0.025 -26.077 1.00 94.88 484 VAL A O 1
ATOM 3729 N N . THR A 1 485 ? 12.654 -0.738 -24.214 1.00 93.38 485 THR A N 1
ATOM 3730 C CA . THR A 1 485 ? 11.365 -0.963 -23.531 1.00 93.38 485 THR A CA 1
ATOM 3731 C C . THR A 1 485 ? 10.799 0.266 -22.817 1.00 93.38 485 THR A C 1
ATOM 3733 O O . THR A 1 485 ? 9.584 0.439 -22.755 1.00 93.38 485 THR A O 1
ATOM 3736 N N . GLN A 1 486 ? 11.658 1.133 -22.276 1.00 89.88 486 GLN A N 1
ATOM 3737 C CA . GLN A 1 486 ? 11.270 2.260 -21.419 1.00 89.88 486 GLN A CA 1
ATOM 3738 C C . GLN A 1 486 ? 11.851 3.608 -21.858 1.00 89.88 486 GLN A C 1
ATOM 3740 O O . GLN A 1 486 ? 11.554 4.618 -21.211 1.00 89.88 486 GLN A O 1
ATOM 3745 N N . GLY A 1 487 ? 12.630 3.678 -22.936 1.00 90.06 487 GLY A N 1
ATOM 3746 C CA . GLY A 1 487 ? 13.150 4.937 -23.472 1.00 90.06 487 GLY A CA 1
ATOM 3747 C C . GLY A 1 487 ? 12.072 5.844 -24.091 1.00 90.06 487 GLY A C 1
ATOM 3748 O O . GLY A 1 487 ? 10.924 5.427 -24.270 1.00 90.06 487 GLY A O 1
ATOM 3749 N N . PRO A 1 488 ? 12.419 7.099 -24.424 1.00 88.12 488 PRO A N 1
ATOM 3750 C CA . PRO A 1 488 ? 11.501 8.036 -25.081 1.00 88.12 488 PRO A CA 1
ATOM 3751 C C . PRO A 1 488 ? 11.035 7.524 -26.453 1.00 88.12 488 PRO A C 1
ATOM 3753 O O . PRO A 1 488 ? 9.858 7.648 -26.785 1.00 88.12 488 PRO A O 1
ATOM 3756 N N . ASP A 1 489 ? 11.931 6.866 -27.192 1.00 91.06 489 ASP A N 1
ATOM 3757 C CA . ASP A 1 489 ? 11.684 6.305 -28.526 1.00 91.06 489 ASP A CA 1
ATOM 3758 C C . ASP A 1 489 ? 11.348 4.804 -28.501 1.00 91.06 489 ASP A C 1
ATOM 3760 O O . ASP A 1 489 ? 11.396 4.133 -29.534 1.00 91.06 489 ASP A O 1
ATOM 3764 N N . ALA A 1 490 ? 10.989 4.268 -27.326 1.00 90.69 490 ALA A N 1
ATOM 3765 C CA . ALA A 1 490 ? 10.731 2.843 -27.103 1.00 90.69 490 ALA A CA 1
ATOM 3766 C C . ALA A 1 490 ? 9.793 2.235 -28.155 1.00 90.69 490 ALA A C 1
ATOM 3768 O O . ALA A 1 490 ? 10.078 1.186 -28.707 1.00 90.69 490 ALA A O 1
ATOM 3769 N N . SER A 1 491 ? 8.716 2.934 -28.520 1.00 90.38 491 SER A N 1
ATOM 3770 C CA . SER A 1 491 ? 7.753 2.476 -29.533 1.00 90.38 491 SER A CA 1
ATOM 3771 C C . SER A 1 491 ? 8.396 2.126 -30.881 1.00 90.38 491 SER A C 1
ATOM 3773 O O . SER A 1 491 ? 8.115 1.080 -31.465 1.00 90.38 491 SER A O 1
ATOM 3775 N N . ALA A 1 492 ? 9.268 2.998 -31.393 1.00 93.19 492 ALA A N 1
ATOM 3776 C CA . ALA A 1 492 ? 9.945 2.775 -32.667 1.00 93.19 492 ALA A CA 1
ATOM 3777 C C . ALA A 1 492 ? 11.056 1.728 -32.525 1.00 93.19 492 ALA A C 1
ATOM 3779 O O . ALA A 1 492 ? 11.184 0.842 -33.368 1.00 93.19 492 ALA A O 1
ATOM 3780 N N . LEU A 1 493 ? 11.813 1.799 -31.427 1.00 94.81 493 LEU A N 1
ATOM 3781 C CA . LEU A 1 493 ? 12.894 0.862 -31.147 1.00 94.81 493 LEU A CA 1
ATOM 3782 C C . LEU A 1 493 ? 12.386 -0.570 -30.925 1.00 94.81 493 LEU A C 1
ATOM 3784 O O . LEU A 1 493 ? 13.024 -1.489 -31.417 1.00 94.81 493 LEU A O 1
ATOM 3788 N N . LEU A 1 494 ? 11.236 -0.775 -30.271 1.00 94.69 494 LEU A N 1
ATOM 3789 C CA . LEU A 1 494 ? 10.608 -2.094 -30.099 1.00 94.69 494 LEU A CA 1
ATOM 3790 C C . LEU A 1 494 ? 10.224 -2.698 -31.444 1.00 94.69 494 LEU A C 1
ATOM 3792 O O . LEU A 1 494 ? 10.568 -3.845 -31.702 1.00 94.69 494 LEU A O 1
ATOM 3796 N N . ARG A 1 495 ? 9.567 -1.928 -32.324 1.00 95.25 495 ARG A N 1
ATOM 3797 C CA . ARG A 1 495 ? 9.202 -2.414 -33.667 1.00 95.25 495 ARG A CA 1
ATOM 3798 C C . ARG A 1 495 ? 10.431 -2.885 -34.440 1.00 95.25 495 ARG A C 1
ATOM 3800 O O . ARG A 1 495 ? 10.386 -3.952 -35.037 1.00 95.25 495 ARG A O 1
ATOM 3807 N N . LEU A 1 496 ? 11.523 -2.118 -34.397 1.00 95.94 496 LEU A N 1
ATOM 3808 C CA . LEU A 1 496 ? 12.783 -2.510 -35.030 1.00 95.94 496 LEU A CA 1
ATOM 3809 C C . LEU A 1 496 ? 13.388 -3.745 -34.358 1.00 95.94 496 LEU A C 1
ATOM 3811 O O . LEU A 1 496 ? 13.719 -4.704 -35.045 1.00 95.94 496 LEU A O 1
ATOM 3815 N N . PHE A 1 497 ? 13.472 -3.748 -33.027 1.00 95.50 497 PHE A N 1
ATOM 3816 C CA . PHE A 1 497 ? 14.059 -4.834 -32.245 1.00 95.50 497 PHE A CA 1
ATOM 3817 C C . PHE A 1 497 ? 13.352 -6.176 -32.491 1.00 95.50 497 PHE A C 1
ATOM 3819 O O . PHE A 1 497 ? 14.017 -7.181 -32.715 1.00 95.50 497 PHE A O 1
ATOM 3826 N N . PHE A 1 498 ? 12.015 -6.182 -32.530 1.00 94.88 498 PHE A N 1
ATOM 3827 C CA . PHE A 1 498 ? 11.207 -7.380 -32.788 1.00 94.88 498 PHE A CA 1
ATOM 3828 C C . PHE A 1 498 ? 11.067 -7.748 -34.270 1.00 94.88 498 PHE A C 1
ATOM 3830 O O . PHE A 1 498 ? 10.653 -8.864 -34.571 1.00 94.88 498 PHE A O 1
ATOM 3837 N N . ALA A 1 499 ? 11.418 -6.859 -35.205 1.00 94.31 499 ALA A N 1
ATOM 3838 C CA . ALA A 1 499 ? 11.423 -7.189 -36.632 1.00 94.31 499 ALA A CA 1
ATOM 3839 C C . ALA A 1 499 ? 12.552 -8.165 -37.013 1.00 94.31 499 ALA A C 1
ATOM 3841 O O . ALA A 1 499 ? 12.506 -8.771 -38.082 1.00 94.31 499 ALA A O 1
ATOM 3842 N N . SER A 1 500 ? 13.563 -8.320 -36.153 1.00 91.50 500 SER A N 1
ATOM 3843 C CA . SER A 1 500 ? 14.678 -9.239 -36.359 1.00 91.50 500 SER A CA 1
ATOM 3844 C C . SER A 1 500 ? 14.514 -10.489 -35.484 1.00 91.50 500 SER A C 1
ATOM 3846 O O . SER A 1 500 ? 14.679 -10.402 -34.265 1.00 91.50 500 SER A O 1
ATOM 3848 N N . PRO A 1 501 ? 14.229 -11.667 -36.071 1.00 84.44 501 PRO A N 1
ATOM 3849 C CA . PRO A 1 501 ? 13.987 -12.886 -35.297 1.00 84.44 501 PRO A CA 1
ATOM 3850 C C . PRO A 1 501 ? 15.226 -13.329 -34.503 1.00 84.44 501 PRO A C 1
ATOM 3852 O O . PRO A 1 501 ? 15.111 -13.766 -33.364 1.00 84.44 501 PRO A O 1
ATOM 3855 N N . ASN A 1 502 ? 16.425 -13.117 -35.054 1.00 90.50 502 ASN A N 1
ATOM 3856 C CA . ASN A 1 502 ? 17.679 -13.596 -34.467 1.00 90.50 502 ASN A CA 1
ATOM 3857 C C . ASN A 1 502 ? 18.086 -12.855 -33.183 1.00 90.50 502 ASN A C 1
ATOM 3859 O O . ASN A 1 502 ? 18.963 -13.325 -32.462 1.00 90.50 502 ASN A O 1
ATOM 3863 N N . HIS A 1 503 ? 17.535 -11.665 -32.911 1.00 92.31 503 HIS A N 1
ATOM 3864 C CA . HIS A 1 503 ? 17.953 -10.871 -31.749 1.00 92.31 503 HIS A CA 1
ATOM 3865 C C . HIS A 1 503 ? 17.416 -11.420 -30.432 1.00 92.31 503 HIS A C 1
ATOM 3867 O O . HIS A 1 503 ? 18.081 -11.263 -29.411 1.00 92.31 503 HIS A O 1
ATOM 3873 N N . LEU A 1 504 ? 16.266 -12.093 -30.445 1.00 94.31 504 LEU A N 1
ATOM 3874 C CA . LEU A 1 504 ? 15.721 -12.726 -29.244 1.00 94.31 504 LEU A CA 1
ATOM 3875 C C . LEU A 1 504 ? 16.524 -13.965 -28.853 1.00 94.31 504 LEU A C 1
ATOM 3877 O O . LEU A 1 504 ? 16.836 -14.124 -27.677 1.00 94.31 504 LEU A O 1
ATOM 3881 N N . ASP A 1 505 ? 16.964 -14.753 -29.835 1.00 95.56 505 ASP A N 1
ATOM 3882 C CA . ASP A 1 505 ? 17.821 -15.927 -29.615 1.00 95.56 505 ASP A CA 1
ATOM 3883 C C . ASP A 1 505 ? 19.197 -15.554 -29.032 1.00 95.56 505 ASP A C 1
ATOM 3885 O O . ASP A 1 505 ? 19.855 -16.368 -28.386 1.00 95.56 505 ASP A O 1
ATOM 3889 N N . GLN A 1 506 ? 19.637 -14.308 -29.241 1.00 95.69 506 GLN A N 1
ATOM 3890 C CA . GLN A 1 506 ? 20.882 -13.772 -28.680 1.00 95.69 506 GLN A CA 1
ATOM 3891 C C . GLN A 1 506 ? 20.728 -13.281 -27.232 1.00 95.69 506 GLN A C 1
ATOM 3893 O O . GLN A 1 506 ? 21.729 -13.002 -26.566 1.00 95.69 506 GLN A O 1
ATOM 3898 N N . LEU A 1 507 ? 19.500 -13.139 -26.725 1.00 96.06 507 LEU A N 1
ATOM 3899 C CA . LEU A 1 507 ? 19.261 -12.756 -25.339 1.00 96.06 507 LEU A CA 1
ATOM 3900 C C . LEU A 1 507 ? 19.280 -13.995 -24.443 1.00 96.06 507 LEU A C 1
ATOM 3902 O O . LEU A 1 507 ? 18.491 -14.920 -24.596 1.00 96.06 507 LEU A O 1
ATOM 3906 N N . GLY A 1 508 ? 20.131 -13.977 -23.417 1.00 95.06 508 GLY A N 1
ATOM 3907 C CA . GLY A 1 508 ? 20.021 -14.954 -22.336 1.00 95.06 508 GLY A CA 1
ATOM 3908 C C . GLY A 1 508 ? 18.676 -14.836 -21.603 1.00 95.06 508 GLY A C 1
ATOM 3909 O O . GLY A 1 508 ? 18.068 -13.764 -21.567 1.00 95.06 508 GLY A O 1
ATOM 3910 N N . GLN A 1 509 ? 18.250 -15.913 -20.936 1.00 95.19 509 GLN A N 1
ATOM 3911 C CA . GLN A 1 509 ? 16.965 -15.986 -20.223 1.00 95.19 509 GLN A CA 1
ATOM 3912 C C . GLN A 1 509 ? 16.707 -14.802 -19.274 1.00 95.19 509 GLN A C 1
ATOM 3914 O O . GLN A 1 509 ? 15.590 -14.298 -19.187 1.00 95.19 509 GLN A O 1
ATOM 3919 N N . GLU A 1 510 ? 17.733 -14.342 -18.550 1.00 93.56 510 GLU A N 1
ATOM 3920 C CA . GLU A 1 510 ? 17.618 -13.185 -17.653 1.00 93.56 510 GLU A CA 1
ATOM 3921 C C . GLU A 1 510 ? 17.252 -11.904 -18.419 1.00 93.56 510 GLU A C 1
ATOM 3923 O O . GLU A 1 510 ? 16.391 -11.148 -17.975 1.00 93.56 510 GLU A O 1
ATOM 3928 N N . MET A 1 511 ? 17.842 -11.688 -19.598 1.00 95.56 511 MET A N 1
ATOM 3929 C CA . MET A 1 511 ? 17.565 -10.519 -20.435 1.00 95.56 511 MET A CA 1
ATOM 3930 C C . MET A 1 511 ? 16.208 -10.616 -21.131 1.00 95.56 511 MET A C 1
ATOM 3932 O O . MET A 1 511 ? 15.527 -9.599 -21.242 1.00 95.56 511 MET A O 1
ATOM 3936 N N . LEU A 1 512 ? 15.770 -11.812 -21.540 1.00 96.31 512 LEU A N 1
ATOM 3937 C CA . LEU A 1 512 ? 14.401 -12.031 -22.032 1.00 96.31 512 LEU A CA 1
ATOM 3938 C C . LEU A 1 512 ? 13.369 -11.659 -20.960 1.00 96.31 512 LEU A C 1
ATOM 3940 O O . LEU A 1 512 ? 12.435 -10.899 -21.223 1.00 96.31 512 LEU A O 1
ATOM 3944 N N . ASN A 1 513 ? 13.590 -12.112 -19.723 1.00 96.12 513 ASN A N 1
ATOM 3945 C CA . ASN A 1 513 ? 12.745 -11.775 -18.580 1.00 96.12 513 ASN A CA 1
ATOM 3946 C C . ASN A 1 513 ? 12.742 -10.261 -18.292 1.00 96.12 513 ASN A C 1
ATOM 3948 O O . ASN A 1 513 ? 11.679 -9.681 -18.064 1.00 96.12 513 ASN A O 1
ATOM 3952 N N . GLU A 1 514 ? 13.916 -9.616 -18.303 1.00 94.81 514 GLU A N 1
ATOM 3953 C CA . GLU A 1 514 ? 14.045 -8.160 -18.127 1.00 94.81 514 GLU A CA 1
ATOM 3954 C C . GLU A 1 514 ? 13.357 -7.385 -19.255 1.00 94.81 514 GLU A C 1
ATOM 3956 O O . GLU A 1 514 ? 12.740 -6.353 -18.995 1.00 94.81 514 GLU A O 1
ATOM 3961 N N . THR A 1 515 ? 13.407 -7.893 -20.489 1.00 95.88 515 THR A N 1
ATOM 3962 C CA . THR A 1 515 ? 12.751 -7.276 -21.650 1.00 95.88 515 THR A CA 1
ATOM 3963 C C . THR A 1 515 ? 11.236 -7.353 -21.523 1.00 95.88 515 THR A C 1
ATOM 3965 O O . THR A 1 515 ? 10.564 -6.335 -21.680 1.00 95.88 515 THR A O 1
ATOM 3968 N N . LEU A 1 516 ? 10.690 -8.516 -21.152 1.00 97.31 516 LEU A N 1
ATOM 3969 C CA . LEU A 1 516 ? 9.253 -8.673 -20.914 1.00 97.31 516 LEU A CA 1
ATOM 3970 C C . LEU A 1 516 ? 8.780 -7.763 -19.783 1.00 97.31 516 LEU A C 1
ATOM 3972 O O . LEU A 1 516 ? 7.797 -7.042 -19.922 1.00 97.31 516 LEU A O 1
ATOM 3976 N N . PHE A 1 517 ? 9.506 -7.733 -18.672 1.00 95.62 517 PHE A N 1
ATOM 3977 C CA . PHE A 1 517 ? 9.161 -6.858 -17.562 1.00 95.62 517 PHE A CA 1
ATOM 3978 C C . PHE A 1 517 ? 9.271 -5.371 -17.920 1.00 95.62 517 PHE A C 1
ATOM 3980 O O . PHE A 1 517 ? 8.383 -4.583 -17.588 1.00 95.62 517 PHE A O 1
ATOM 3987 N N . GLY A 1 518 ? 10.337 -4.987 -18.622 1.00 94.12 518 GLY A N 1
ATOM 3988 C CA . GLY A 1 518 ? 10.554 -3.625 -19.089 1.00 94.12 518 GLY A CA 1
ATOM 3989 C C . GLY A 1 518 ? 9.443 -3.152 -20.021 1.00 94.12 518 GLY A C 1
ATOM 3990 O O . GLY A 1 518 ? 8.961 -2.031 -19.851 1.00 94.12 518 GLY A O 1
ATOM 3991 N N . LEU A 1 519 ? 9.000 -4.014 -20.946 1.00 95.06 519 LEU A N 1
ATOM 3992 C CA . LEU A 1 519 ? 7.898 -3.760 -21.880 1.00 95.06 519 LEU A CA 1
ATOM 3993 C C . LEU A 1 519 ? 6.617 -3.376 -21.126 1.00 95.06 519 LEU A C 1
ATOM 3995 O O . LEU A 1 519 ? 5.998 -2.351 -21.416 1.00 95.06 519 LEU A O 1
ATOM 3999 N N . LEU A 1 520 ? 6.260 -4.161 -20.106 1.00 94.44 520 LEU A N 1
ATOM 4000 C CA . LEU A 1 520 ? 5.062 -3.934 -19.294 1.00 94.44 520 LEU A CA 1
ATOM 4001 C C . LEU A 1 520 ? 5.156 -2.658 -18.450 1.00 94.44 520 LEU A C 1
ATOM 4003 O O . LEU A 1 520 ? 4.162 -1.960 -18.261 1.00 94.44 520 LEU A O 1
ATOM 4007 N N . GLN A 1 521 ? 6.349 -2.308 -17.967 1.00 90.62 521 GLN A N 1
ATOM 4008 C CA . GLN A 1 521 ? 6.557 -1.040 -17.264 1.00 90.62 521 GLN A CA 1
ATOM 4009 C C . GLN A 1 521 ? 6.462 0.178 -18.186 1.00 90.62 521 GLN A C 1
ATOM 4011 O O . GLN A 1 521 ? 5.935 1.212 -17.771 1.00 90.62 521 GLN A O 1
ATOM 4016 N N . GLY A 1 522 ? 6.959 0.061 -19.420 1.00 82.25 522 GLY A N 1
ATOM 4017 C CA . GLY A 1 522 ? 6.932 1.129 -20.421 1.00 82.25 522 GLY A CA 1
ATOM 4018 C C . GLY A 1 522 ? 5.518 1.554 -20.827 1.00 82.25 522 GLY A C 1
ATOM 4019 O O . GLY A 1 522 ? 5.308 2.723 -21.152 1.00 82.25 522 GLY A O 1
ATOM 4020 N N . CYS A 1 523 ? 4.542 0.646 -20.724 1.00 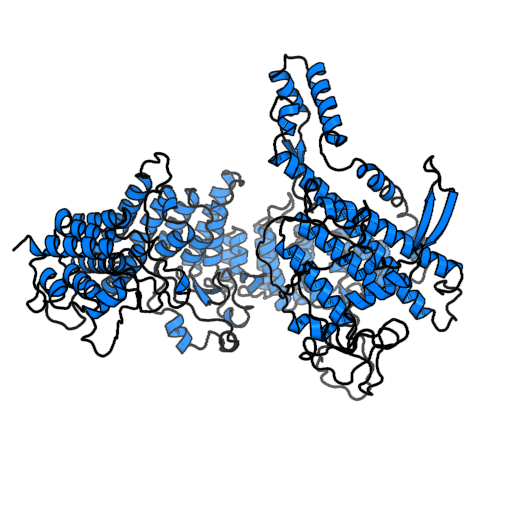80.12 523 CYS A N 1
ATOM 4021 C CA . CYS A 1 523 ? 3.130 0.895 -21.032 1.00 80.12 523 CYS A CA 1
ATOM 4022 C C . CYS A 1 523 ? 2.467 1.947 -20.128 1.00 80.12 523 CYS A C 1
ATOM 4024 O O . CYS A 1 523 ? 1.558 2.646 -20.562 1.00 80.12 523 CYS A O 1
ATOM 4026 N N . ALA A 1 524 ? 2.877 2.043 -18.858 1.00 66.81 524 ALA A N 1
ATOM 4027 C CA . ALA A 1 524 ? 2.117 2.756 -17.825 1.00 66.81 524 ALA A CA 1
ATOM 4028 C C . ALA A 1 524 ? 2.245 4.292 -17.878 1.00 66.81 524 ALA A C 1
ATOM 4030 O O . ALA A 1 524 ? 1.574 4.997 -17.124 1.00 66.81 524 ALA A O 1
ATOM 4031 N N . ALA A 1 525 ? 3.119 4.835 -18.727 1.00 60.16 525 ALA A N 1
ATOM 4032 C CA . ALA A 1 525 ? 3.312 6.274 -18.840 1.00 60.16 525 ALA A CA 1
ATOM 4033 C C . ALA A 1 525 ? 2.473 6.834 -20.006 1.00 60.16 525 ALA A C 1
ATOM 4035 O O . ALA A 1 525 ? 2.648 6.362 -21.130 1.00 60.16 525 ALA A O 1
ATOM 4036 N N . PRO A 1 526 ? 1.634 7.871 -19.794 1.00 54.59 526 PRO A N 1
ATOM 4037 C CA . PRO A 1 526 ? 1.006 8.631 -20.873 1.00 54.59 526 PRO A CA 1
ATOM 4038 C C . PRO A 1 526 ? 2.096 9.430 -21.594 1.00 54.59 526 PRO A C 1
ATOM 4040 O O . PRO A 1 526 ? 2.325 10.612 -21.342 1.00 54.59 526 PRO A O 1
ATOM 4043 N N . ARG A 1 527 ? 2.871 8.735 -22.421 1.00 56.78 527 ARG A N 1
ATOM 4044 C CA . ARG A 1 527 ? 3.886 9.331 -23.280 1.00 56.78 527 ARG A CA 1
ATOM 4045 C C . ARG A 1 527 ? 3.198 9.854 -24.531 1.00 56.78 527 ARG A C 1
ATOM 4047 O O . ARG A 1 527 ? 2.025 9.581 -24.761 1.00 56.78 527 ARG A O 1
ATOM 4054 N N . SER A 1 528 ? 3.930 10.680 -25.267 1.00 61.91 528 SER A N 1
ATOM 4055 C CA . SER A 1 528 ? 3.507 11.375 -26.485 1.00 61.91 528 SER A CA 1
ATOM 4056 C C . SER A 1 528 ? 2.642 10.520 -27.427 1.00 61.91 528 SER A C 1
ATOM 4058 O O . SER A 1 528 ? 2.616 9.296 -27.342 1.00 61.91 528 SER A O 1
ATOM 4060 N N . SER A 1 529 ? 1.979 11.163 -28.393 1.00 59.16 529 SER A N 1
ATOM 4061 C CA . SER A 1 529 ? 1.062 10.578 -29.393 1.00 59.16 529 SER A CA 1
ATOM 4062 C C . SER A 1 529 ? 1.592 9.396 -30.239 1.00 59.16 529 SER A C 1
ATOM 4064 O O . SER A 1 529 ? 0.929 8.983 -31.184 1.00 59.16 529 SER A O 1
ATOM 4066 N N . LYS A 1 530 ? 2.773 8.849 -29.931 1.00 78.00 530 LYS A N 1
ATOM 4067 C CA . LYS A 1 530 ? 3.435 7.724 -30.601 1.00 78.00 530 LYS A CA 1
ATOM 4068 C C . LYS A 1 530 ? 3.591 6.464 -29.729 1.00 78.00 530 LYS A C 1
ATOM 4070 O O . LYS A 1 530 ? 4.324 5.556 -30.130 1.00 78.00 530 LYS A O 1
ATOM 4075 N N . ALA A 1 531 ? 2.971 6.384 -28.548 1.00 80.12 531 ALA A N 1
ATOM 4076 C CA . ALA A 1 531 ? 2.985 5.152 -27.750 1.00 80.12 531 ALA A CA 1
ATOM 4077 C C . ALA A 1 531 ? 2.396 3.965 -28.550 1.00 80.12 531 ALA A C 1
ATOM 4079 O O . ALA A 1 531 ? 1.470 4.185 -29.334 1.00 80.12 531 ALA A O 1
ATOM 4080 N N . PRO A 1 532 ? 2.922 2.731 -28.404 1.00 84.12 532 PRO A N 1
ATOM 4081 C CA . PRO A 1 532 ? 2.321 1.565 -29.041 1.00 84.12 532 PRO A CA 1
ATOM 4082 C C . PRO A 1 532 ? 0.880 1.379 -28.566 1.00 84.12 532 PRO A C 1
ATOM 4084 O O . PRO A 1 532 ? 0.557 1.664 -27.408 1.00 84.12 532 PRO A O 1
ATOM 4087 N N . SER A 1 533 ? 0.021 0.894 -29.457 1.00 89.56 533 SER A N 1
ATOM 4088 C CA . SER A 1 533 ? -1.331 0.485 -29.069 1.00 89.56 533 SER A CA 1
ATOM 4089 C C . SER A 1 533 ? -1.282 -0.702 -28.098 1.00 89.56 533 SER A C 1
ATOM 4091 O O . SER A 1 533 ? -0.295 -1.438 -28.043 1.00 89.56 533 SER A O 1
ATOM 4093 N N . ILE A 1 534 ? -2.358 -0.916 -27.336 1.00 88.75 534 ILE A N 1
ATOM 4094 C CA . ILE A 1 534 ? -2.469 -2.075 -26.433 1.00 88.75 534 ILE A CA 1
ATOM 4095 C C . ILE A 1 534 ? -2.297 -3.390 -27.215 1.00 88.75 534 ILE A C 1
ATOM 4097 O O . ILE A 1 534 ? -1.604 -4.288 -26.747 1.00 88.75 534 ILE A O 1
ATOM 4101 N N . GLU A 1 535 ? -2.835 -3.467 -28.435 1.00 92.50 535 GLU A N 1
ATOM 4102 C CA . GLU A 1 535 ? -2.678 -4.621 -29.333 1.00 92.50 535 GLU A CA 1
ATOM 4103 C C . GLU A 1 535 ? -1.224 -4.855 -29.760 1.00 92.50 535 GLU A C 1
ATOM 4105 O O . GLU A 1 535 ? -0.753 -5.991 -29.789 1.00 92.50 535 GLU A O 1
ATOM 4110 N N . GLU A 1 536 ? -0.468 -3.788 -30.040 1.00 92.38 536 GLU A N 1
ATOM 4111 C CA . GLU A 1 536 ? 0.965 -3.910 -30.337 1.00 92.38 536 GLU A CA 1
ATOM 4112 C C . GLU A 1 536 ? 1.742 -4.426 -29.119 1.00 92.38 536 GLU A C 1
ATOM 4114 O O . GLU A 1 536 ? 2.586 -5.311 -29.261 1.00 92.38 536 GLU A O 1
ATOM 4119 N N . TYR A 1 537 ? 1.435 -3.933 -27.914 1.00 90.56 537 TYR A N 1
ATOM 4120 C CA . TYR A 1 537 ? 2.048 -4.439 -26.681 1.00 90.56 537 TYR A CA 1
ATOM 4121 C C . TYR A 1 537 ? 1.714 -5.909 -26.419 1.00 90.56 537 TYR A C 1
ATOM 4123 O O . TYR A 1 537 ? 2.605 -6.670 -26.036 1.00 90.56 537 TYR A O 1
ATOM 4131 N N . LEU A 1 538 ? 0.467 -6.323 -26.658 1.00 95.19 538 LEU A N 1
ATOM 4132 C CA . LEU A 1 538 ? 0.059 -7.728 -26.612 1.00 95.19 538 LEU A CA 1
ATOM 4133 C C . LEU A 1 538 ? 0.869 -8.571 -27.604 1.00 95.19 538 LEU A C 1
ATOM 4135 O O . LEU A 1 538 ? 1.354 -9.641 -27.237 1.00 95.19 538 LEU A O 1
ATOM 4139 N N . GLY A 1 539 ? 1.066 -8.073 -28.828 1.00 96.12 539 GLY A N 1
ATOM 4140 C CA . GLY A 1 539 ? 1.903 -8.711 -29.844 1.00 96.12 539 GLY A CA 1
ATOM 4141 C C . GLY A 1 539 ? 3.352 -8.893 -29.388 1.00 96.12 539 GLY A C 1
ATOM 4142 O O . GLY A 1 539 ? 3.873 -10.006 -29.433 1.00 96.12 539 GLY A O 1
ATOM 4143 N N . PHE A 1 540 ? 3.988 -7.836 -28.876 1.00 95.81 540 PHE A N 1
ATOM 4144 C CA . PHE A 1 540 ? 5.362 -7.914 -28.363 1.00 95.81 540 PHE A CA 1
ATOM 4145 C C . PHE A 1 540 ? 5.489 -8.849 -27.155 1.00 95.81 540 PHE A C 1
ATOM 4147 O O . PHE A 1 540 ? 6.459 -9.601 -27.061 1.00 95.81 540 PHE A O 1
ATOM 4154 N N . ALA A 1 541 ? 4.509 -8.845 -26.247 1.00 96.88 541 ALA A N 1
ATOM 4155 C CA . ALA A 1 541 ? 4.498 -9.752 -25.104 1.00 96.88 541 ALA A CA 1
ATOM 4156 C C . ALA A 1 541 ? 4.396 -11.220 -25.546 1.00 96.88 541 ALA A C 1
ATOM 4158 O O . ALA A 1 541 ? 5.145 -12.043 -25.026 1.00 96.88 541 ALA A O 1
ATOM 4159 N N . ARG A 1 542 ? 3.537 -11.543 -26.530 1.00 97.62 542 ARG A N 1
ATOM 4160 C CA . ARG A 1 542 ? 3.448 -12.897 -27.114 1.00 97.62 542 ARG A CA 1
ATOM 4161 C C . ARG A 1 542 ? 4.780 -13.344 -27.693 1.00 97.62 542 ARG A C 1
ATOM 4163 O O . ARG A 1 542 ? 5.262 -14.395 -27.306 1.00 97.62 542 ARG A O 1
ATOM 4170 N N . ILE A 1 543 ? 5.414 -12.503 -28.512 1.00 96.69 543 ILE A N 1
ATOM 4171 C CA . ILE A 1 543 ? 6.710 -12.826 -29.124 1.00 96.69 543 ILE A CA 1
ATOM 4172 C C . ILE A 1 543 ? 7.770 -13.144 -28.055 1.00 96.69 543 ILE A C 1
ATOM 4174 O O . ILE A 1 543 ? 8.519 -14.106 -28.197 1.00 96.69 543 ILE A O 1
ATOM 4178 N N . LEU A 1 544 ? 7.831 -12.371 -26.963 1.00 97.00 544 LEU A N 1
ATOM 4179 C CA . LEU A 1 544 ? 8.771 -12.643 -25.868 1.00 97.00 544 LEU A CA 1
ATOM 4180 C C . LEU A 1 544 ? 8.454 -13.942 -25.119 1.00 97.00 544 LEU A C 1
ATOM 4182 O O . LEU A 1 544 ? 9.375 -14.665 -24.748 1.00 97.00 544 LEU A O 1
ATOM 4186 N N . LEU A 1 545 ? 7.174 -14.228 -24.873 1.00 97.69 545 LEU A N 1
ATOM 4187 C CA . LEU A 1 545 ? 6.734 -15.458 -24.209 1.00 97.69 545 LEU A CA 1
ATOM 4188 C C . LEU A 1 545 ? 7.009 -16.689 -25.085 1.00 97.69 545 LEU A C 1
ATOM 4190 O O . LEU A 1 545 ? 7.508 -17.688 -24.574 1.00 97.69 545 LEU A O 1
ATOM 4194 N N . ASP A 1 546 ? 6.775 -16.585 -26.395 1.00 96.56 546 ASP A N 1
ATOM 4195 C CA . ASP A 1 546 ? 7.089 -17.621 -27.386 1.00 96.56 546 ASP A CA 1
ATOM 4196 C C . ASP A 1 546 ? 8.605 -17.868 -27.477 1.00 96.56 546 ASP A C 1
ATOM 4198 O O . ASP A 1 546 ? 9.041 -19.010 -27.613 1.00 96.56 546 ASP A O 1
ATOM 4202 N N . ALA A 1 547 ? 9.417 -16.817 -27.307 1.00 95.81 547 ALA A N 1
ATOM 4203 C CA . ALA A 1 547 ? 10.875 -16.908 -27.172 1.00 95.81 547 ALA A CA 1
ATOM 4204 C C . ALA A 1 547 ? 11.340 -17.459 -25.804 1.00 95.81 547 ALA A C 1
ATOM 4206 O O . ALA A 1 547 ? 12.537 -17.514 -25.528 1.00 95.81 547 ALA A O 1
ATOM 4207 N N . GLY A 1 548 ? 10.415 -17.862 -24.927 1.00 96.94 548 GLY A N 1
ATOM 4208 C CA . GLY A 1 548 ? 10.713 -18.496 -23.645 1.00 96.94 548 GLY A CA 1
ATOM 4209 C C . GLY A 1 548 ? 10.880 -17.535 -22.468 1.00 96.94 548 GLY A C 1
ATOM 4210 O O . GLY A 1 548 ? 11.344 -17.962 -21.409 1.00 96.94 548 GLY A O 1
ATOM 4211 N N . ALA A 1 549 ? 10.515 -16.252 -22.586 1.00 97.19 549 ALA A N 1
ATOM 4212 C CA . ALA A 1 549 ? 10.507 -15.347 -21.435 1.00 97.19 549 ALA A CA 1
ATOM 4213 C C . ALA A 1 549 ? 9.612 -15.905 -20.312 1.00 97.19 549 ALA A C 1
ATOM 4215 O O . ALA A 1 549 ? 8.479 -16.323 -20.535 1.00 97.19 549 ALA A O 1
ATOM 4216 N N . ASN A 1 550 ? 10.116 -15.898 -19.079 1.00 96.94 550 ASN A N 1
ATOM 4217 C CA . ASN A 1 550 ? 9.419 -16.466 -17.934 1.00 96.94 550 ASN A CA 1
ATOM 4218 C C . ASN A 1 550 ? 8.356 -15.479 -17.407 1.00 96.94 550 ASN A C 1
ATOM 4220 O O . ASN A 1 550 ? 8.728 -14.433 -16.858 1.00 96.94 550 ASN A O 1
ATOM 4224 N N . PRO A 1 551 ? 7.051 -15.807 -17.460 1.00 97.12 551 PRO A N 1
ATOM 4225 C CA . PRO A 1 551 ? 5.992 -14.927 -16.962 1.00 97.12 551 PRO A CA 1
ATOM 4226 C C . PRO A 1 551 ? 5.969 -14.802 -15.426 1.00 97.12 551 PRO A C 1
ATOM 4228 O O . PRO A 1 551 ? 5.290 -13.930 -14.885 1.00 97.12 551 PRO A O 1
ATOM 4231 N N . ASN A 1 552 ? 6.733 -15.637 -14.716 1.00 95.69 552 ASN A N 1
ATOM 4232 C CA . ASN A 1 552 ? 6.940 -15.581 -13.266 1.00 95.69 552 ASN A CA 1
ATOM 4233 C C . ASN A 1 552 ? 8.212 -14.832 -12.860 1.00 95.69 552 ASN A C 1
ATOM 4235 O O . ASN A 1 552 ? 8.569 -14.809 -11.679 1.00 95.69 552 ASN A O 1
ATOM 4239 N N . ALA A 1 553 ? 8.910 -14.210 -13.814 1.00 93.38 553 ALA A N 1
ATOM 4240 C CA . ALA A 1 553 ? 10.019 -13.338 -13.479 1.00 93.38 553 ALA A CA 1
ATOM 4241 C C . ALA A 1 553 ? 9.547 -12.182 -12.581 1.00 93.38 553 ALA A C 1
ATOM 4243 O O . ALA A 1 553 ? 8.436 -11.655 -12.708 1.00 93.38 553 ALA A O 1
ATOM 4244 N N . PHE A 1 554 ? 10.412 -11.777 -11.659 1.00 90.31 554 PHE A N 1
ATOM 4245 C CA . PHE A 1 554 ? 10.171 -10.630 -10.801 1.00 90.31 554 PHE A CA 1
ATOM 4246 C C . PHE A 1 554 ? 11.462 -9.869 -10.560 1.00 90.31 554 PHE A C 1
ATOM 4248 O O . PHE A 1 554 ? 12.559 -10.423 -10.613 1.00 90.31 554 PHE A O 1
ATOM 4255 N N . PHE A 1 555 ? 11.302 -8.584 -10.276 1.00 89.44 555 PHE A N 1
ATOM 4256 C CA . PHE A 1 555 ? 12.402 -7.646 -10.164 1.00 89.44 555 PHE A CA 1
ATOM 4257 C C . PHE A 1 555 ? 12.221 -6.785 -8.925 1.00 89.44 555 PHE A C 1
ATOM 4259 O O . PHE A 1 555 ? 11.110 -6.362 -8.582 1.00 89.44 555 PHE A O 1
ATOM 4266 N N . ALA A 1 556 ? 13.331 -6.516 -8.247 1.00 85.50 556 ALA A N 1
ATOM 4267 C CA . ALA A 1 556 ? 13.366 -5.546 -7.172 1.00 85.50 556 ALA A CA 1
ATOM 4268 C C . ALA A 1 556 ? 13.597 -4.142 -7.740 1.00 85.50 556 ALA A C 1
ATOM 4270 O O . ALA A 1 556 ? 14.590 -3.881 -8.414 1.00 85.50 556 ALA A O 1
ATOM 4271 N N . LEU A 1 557 ? 12.679 -3.230 -7.442 1.00 81.75 557 LEU A N 1
ATOM 4272 C CA . LEU A 1 557 ? 12.709 -1.828 -7.843 1.00 81.75 557 LEU A CA 1
ATOM 4273 C C . LEU A 1 557 ? 12.836 -0.968 -6.587 1.00 81.75 557 LEU A C 1
ATOM 4275 O O . LEU A 1 557 ? 11.839 -0.534 -5.996 1.00 81.75 557 LEU A O 1
ATOM 4279 N N . GLY A 1 558 ? 14.075 -0.754 -6.146 1.00 83.12 558 GLY A N 1
ATOM 4280 C CA . GLY A 1 558 ? 14.359 -0.018 -4.916 1.00 83.12 558 GLY A CA 1
ATOM 4281 C C . GLY A 1 558 ? 13.735 -0.700 -3.696 1.00 83.12 558 GLY A C 1
ATOM 4282 O O . GLY A 1 558 ? 14.124 -1.805 -3.336 1.00 83.12 558 GLY A O 1
ATOM 4283 N N . SER A 1 559 ? 12.766 -0.037 -3.062 1.00 79.00 559 SER A N 1
ATOM 4284 C CA . SER A 1 559 ? 12.047 -0.543 -1.883 1.00 79.00 559 SER A CA 1
ATOM 4285 C C . SER A 1 559 ? 10.811 -1.384 -2.216 1.00 79.00 559 SER A C 1
ATOM 4287 O O . SER A 1 559 ? 10.088 -1.789 -1.309 1.00 79.00 559 SER A O 1
ATOM 4289 N N . SER A 1 560 ? 10.537 -1.632 -3.495 1.00 83.62 560 SER A N 1
ATOM 4290 C CA . SER A 1 560 ? 9.403 -2.438 -3.947 1.00 83.62 560 SER A CA 1
ATOM 4291 C C . SER A 1 560 ? 9.881 -3.642 -4.748 1.00 83.62 560 SER A C 1
ATOM 4293 O O . SER A 1 560 ? 10.993 -3.669 -5.270 1.00 83.62 560 SER A O 1
ATOM 4295 N N . SER A 1 561 ? 9.033 -4.653 -4.844 1.00 88.06 561 SER A N 1
ATOM 4296 C CA . SER A 1 561 ? 9.229 -5.802 -5.730 1.00 88.06 561 SER A CA 1
ATOM 4297 C C . SER A 1 561 ? 8.044 -5.861 -6.677 1.00 88.06 561 SER A C 1
ATOM 4299 O O . SER A 1 561 ? 6.943 -5.525 -6.260 1.00 88.06 561 SER A O 1
ATOM 4301 N N . SER A 1 562 ? 8.248 -6.243 -7.932 1.00 92.75 562 SER A N 1
ATOM 4302 C CA . SER A 1 562 ? 7.161 -6.386 -8.904 1.00 92.75 562 SER A CA 1
ATOM 4303 C C . SER A 1 562 ? 7.414 -7.613 -9.764 1.00 92.75 562 SER A C 1
ATOM 4305 O O . SER A 1 562 ? 8.521 -7.793 -10.269 1.00 92.75 562 SER A O 1
ATOM 4307 N N . SER A 1 563 ? 6.392 -8.445 -9.939 1.00 95.25 563 SER A N 1
ATOM 4308 C CA . SER A 1 563 ? 6.396 -9.531 -10.918 1.00 95.25 563 SER A CA 1
ATOM 4309 C C . SER A 1 563 ? 6.004 -8.994 -12.295 1.00 95.25 563 SER A C 1
ATOM 4311 O O . SER A 1 563 ? 5.502 -7.869 -12.409 1.00 95.25 563 SER A O 1
ATOM 4313 N N . VAL A 1 564 ? 6.232 -9.791 -13.338 1.00 96.38 564 VAL A N 1
ATOM 4314 C CA . VAL A 1 564 ? 5.723 -9.532 -14.695 1.00 96.38 564 VAL A CA 1
ATOM 4315 C C . VAL A 1 564 ? 4.197 -9.390 -14.670 1.00 96.38 564 VAL A C 1
ATOM 4317 O O . VAL A 1 564 ? 3.674 -8.397 -15.168 1.00 96.38 564 VAL A O 1
ATOM 4320 N N . LEU A 1 565 ? 3.480 -10.291 -13.990 1.00 97.25 565 LEU A N 1
ATOM 4321 C CA . LEU A 1 565 ? 2.020 -10.207 -13.871 1.00 97.25 565 LEU A CA 1
ATOM 4322 C C . LEU A 1 565 ? 1.556 -8.934 -13.136 1.00 97.25 565 LEU A C 1
ATOM 4324 O O . LEU A 1 565 ? 0.615 -8.275 -13.574 1.00 97.25 565 LEU A O 1
ATOM 4328 N N . SER A 1 566 ? 2.257 -8.508 -12.082 1.00 96.25 566 SER A N 1
ATOM 4329 C CA . SER A 1 566 ? 1.983 -7.224 -11.418 1.00 96.25 566 SER A CA 1
ATOM 4330 C C . SER A 1 566 ? 2.320 -6.000 -12.274 1.00 96.25 566 SER A C 1
ATOM 4332 O O . SER A 1 566 ? 1.686 -4.956 -12.130 1.00 96.25 566 SER A O 1
ATOM 4334 N N . ALA A 1 567 ? 3.317 -6.090 -13.156 1.00 95.31 567 ALA A N 1
ATOM 4335 C CA . ALA A 1 567 ? 3.599 -5.027 -14.115 1.00 95.31 567 ALA A CA 1
ATOM 4336 C C . ALA A 1 567 ? 2.481 -4.935 -15.168 1.00 95.31 567 ALA A C 1
ATOM 4338 O O . ALA A 1 567 ? 2.061 -3.827 -15.498 1.00 95.31 567 ALA A O 1
ATOM 4339 N N . ALA A 1 568 ? 1.932 -6.073 -15.611 1.00 96.00 568 ALA A N 1
ATOM 4340 C CA . ALA A 1 568 ? 0.799 -6.119 -16.536 1.00 96.00 568 ALA A CA 1
ATOM 4341 C C . ALA A 1 568 ? -0.457 -5.437 -15.974 1.00 96.00 568 ALA A C 1
ATOM 4343 O O . ALA A 1 568 ? -1.136 -4.726 -16.709 1.00 96.00 568 ALA A O 1
ATOM 4344 N N . VAL A 1 569 ? -0.720 -5.548 -14.667 1.00 95.38 569 VAL A N 1
ATOM 4345 C CA . VAL A 1 569 ? -1.815 -4.815 -13.998 1.00 95.38 569 VAL A CA 1
ATOM 4346 C C . VAL A 1 569 ? -1.760 -3.310 -14.295 1.00 95.38 569 VAL A C 1
ATOM 4348 O O . VAL A 1 569 ? -2.788 -2.683 -14.541 1.00 95.38 569 VAL A O 1
ATOM 4351 N N . ARG A 1 570 ? -0.558 -2.719 -14.310 1.00 91.50 570 ARG A N 1
ATOM 4352 C CA . ARG A 1 570 ? -0.370 -1.272 -14.524 1.00 91.50 570 ARG A CA 1
ATOM 4353 C C . ARG A 1 570 ? -0.642 -0.825 -15.957 1.00 91.50 570 ARG A C 1
ATOM 4355 O O . ARG A 1 570 ? -0.777 0.370 -16.190 1.00 91.50 570 ARG A O 1
ATOM 4362 N N . THR A 1 571 ? -0.721 -1.765 -16.895 1.00 91.69 571 THR A N 1
ATOM 4363 C CA . THR A 1 571 ? -1.092 -1.486 -18.289 1.00 91.69 571 THR A CA 1
ATOM 4364 C C . THR A 1 571 ? -2.594 -1.284 -18.462 1.00 91.69 571 THR A C 1
ATOM 4366 O O . THR A 1 571 ? -3.016 -0.810 -19.510 1.00 91.69 571 THR A O 1
ATOM 4369 N N . LEU A 1 572 ? -3.395 -1.639 -17.443 1.00 93.94 572 LEU A N 1
ATOM 4370 C CA . LEU A 1 572 ? -4.859 -1.610 -17.486 1.00 93.94 572 LEU A CA 1
ATOM 4371 C C . LEU A 1 572 ? -5.442 -2.456 -18.634 1.00 93.94 572 LEU A C 1
ATOM 4373 O O . LEU A 1 572 ? -6.547 -2.184 -19.089 1.00 93.94 572 LEU A O 1
ATOM 4377 N N . SER A 1 573 ? -4.710 -3.482 -19.090 1.00 95.44 573 SER A N 1
ATOM 4378 C CA . SER A 1 573 ? -5.151 -4.433 -20.114 1.00 95.44 573 SER A CA 1
ATOM 4379 C C . SER A 1 573 ? -5.491 -5.794 -19.484 1.00 95.44 573 SER A C 1
ATOM 4381 O O . SER A 1 573 ? -4.584 -6.565 -19.148 1.00 95.44 573 SER A O 1
ATOM 4383 N N . PRO A 1 574 ? -6.787 -6.129 -19.335 1.00 97.06 574 PRO A N 1
ATOM 4384 C CA . PRO A 1 574 ? -7.227 -7.456 -18.911 1.00 97.06 574 PRO A CA 1
ATOM 4385 C C . PRO A 1 574 ? -6.718 -8.572 -19.830 1.00 97.06 574 PRO A C 1
ATOM 4387 O O . PRO A 1 574 ? -6.345 -9.639 -19.347 1.00 97.06 574 PRO A O 1
ATOM 4390 N N . ASP A 1 575 ? -6.629 -8.323 -21.139 1.00 97.31 575 ASP A N 1
ATOM 4391 C CA . ASP A 1 575 ? -6.147 -9.304 -22.120 1.00 97.31 575 ASP A CA 1
ATOM 4392 C C . ASP A 1 575 ? -4.676 -9.661 -21.931 1.00 97.31 575 ASP A C 1
ATOM 4394 O O . ASP A 1 575 ? -4.292 -10.820 -22.086 1.00 97.31 575 ASP A O 1
ATOM 4398 N N . LEU A 1 576 ? -3.855 -8.695 -21.524 1.00 96.44 576 LEU A N 1
ATOM 4399 C CA . LEU A 1 576 ? -2.443 -8.937 -21.242 1.00 96.44 576 LEU A CA 1
ATOM 4400 C C . LEU A 1 576 ? -2.272 -9.788 -19.983 1.00 96.44 576 LEU A C 1
ATOM 4402 O O . LEU A 1 576 ? -1.419 -10.673 -19.935 1.00 96.44 576 LEU A O 1
ATOM 4406 N N . VAL A 1 577 ? -3.131 -9.572 -18.985 1.00 97.75 577 VAL A N 1
ATOM 4407 C CA . VAL A 1 577 ? -3.200 -10.412 -17.783 1.00 97.75 577 VAL A CA 1
ATOM 4408 C C . VAL A 1 577 ? -3.669 -11.826 -18.142 1.00 97.75 577 VAL A C 1
ATOM 4410 O O . VAL A 1 577 ? -3.035 -12.787 -17.709 1.00 97.75 577 VAL A O 1
ATOM 4413 N N . ARG A 1 578 ? -4.709 -11.977 -18.978 1.00 98.12 578 ARG A N 1
ATOM 4414 C CA . ARG A 1 578 ? -5.168 -13.289 -19.484 1.00 98.12 578 ARG A CA 1
ATOM 4415 C C . ARG A 1 578 ? -4.051 -14.022 -20.222 1.00 98.12 578 ARG A C 1
ATOM 4417 O O . ARG A 1 578 ? -3.814 -15.191 -19.935 1.00 98.12 578 ARG A O 1
ATOM 4424 N N . LEU A 1 579 ? -3.342 -13.339 -21.124 1.00 98.00 579 LEU A N 1
ATOM 4425 C CA . LEU A 1 579 ? -2.212 -13.905 -21.863 1.00 98.00 579 LEU A CA 1
ATOM 4426 C C . LEU A 1 579 ? -1.147 -14.461 -20.912 1.00 98.00 579 LEU A C 1
ATOM 4428 O O . LEU A 1 579 ? -0.747 -15.613 -21.045 1.00 98.00 579 LEU A O 1
ATOM 4432 N N . LEU A 1 580 ? -0.720 -13.669 -19.927 1.00 97.94 580 LEU A N 1
ATOM 4433 C CA . LEU A 1 580 ? 0.300 -14.102 -18.974 1.00 97.94 580 LEU A CA 1
ATOM 4434 C C . LEU A 1 580 ? -0.166 -15.291 -18.124 1.00 97.94 580 LEU A C 1
ATOM 4436 O O . LEU A 1 580 ? 0.614 -16.217 -17.909 1.00 97.94 580 LEU A O 1
ATOM 4440 N N . LEU A 1 581 ? -1.427 -15.302 -17.677 1.00 98.00 581 LEU A N 1
ATOM 4441 C CA . LEU A 1 581 ? -2.009 -16.445 -16.965 1.00 98.00 581 LEU A CA 1
ATOM 4442 C C . LEU A 1 581 ? -2.038 -17.705 -17.845 1.00 98.00 581 LEU A C 1
ATOM 4444 O O . LEU A 1 581 ? -1.657 -18.774 -17.375 1.00 98.00 581 LEU A O 1
ATOM 4448 N N . HIS A 1 582 ? -2.405 -17.584 -19.126 1.00 97.50 582 HIS A N 1
ATOM 4449 C CA . HIS A 1 582 ? -2.366 -18.698 -20.082 1.00 97.50 582 HIS A CA 1
ATOM 4450 C C . HIS A 1 582 ? -0.950 -19.236 -20.318 1.00 97.50 582 HIS A C 1
ATOM 4452 O O . HIS A 1 582 ? -0.783 -20.436 -20.519 1.00 97.50 582 HIS A O 1
ATOM 4458 N N . CYS A 1 583 ? 0.067 -18.379 -20.230 1.00 97.25 583 CYS A N 1
ATOM 4459 C CA . CYS A 1 583 ? 1.473 -18.780 -20.285 1.00 97.25 583 CYS A CA 1
ATOM 4460 C C . CYS A 1 583 ? 2.020 -19.305 -18.940 1.00 97.25 583 CYS A C 1
ATOM 4462 O O . CYS A 1 583 ? 3.214 -19.579 -18.837 1.00 97.25 583 CYS A O 1
ATOM 4464 N N . GLY A 1 584 ? 1.183 -19.462 -17.908 1.00 96.94 584 GLY A N 1
ATOM 4465 C CA . GLY A 1 584 ? 1.575 -20.041 -16.619 1.00 96.94 584 GLY A CA 1
ATOM 4466 C C . GLY A 1 584 ? 2.067 -19.034 -15.575 1.00 96.94 584 GLY A C 1
ATOM 4467 O O . GLY A 1 584 ? 2.805 -19.413 -14.663 1.00 96.94 584 GLY A O 1
ATOM 4468 N N . ALA A 1 585 ? 1.693 -17.753 -15.679 1.00 96.75 585 ALA A N 1
ATOM 4469 C CA . ALA A 1 585 ? 1.937 -16.788 -14.607 1.00 96.75 585 ALA A CA 1
ATOM 4470 C C . ALA A 1 585 ? 1.195 -17.178 -13.315 1.00 96.75 585 ALA A C 1
ATOM 4472 O O . ALA A 1 585 ? 0.001 -17.475 -13.322 1.00 96.75 585 ALA A O 1
ATOM 4473 N N . CYS A 1 586 ? 1.883 -17.100 -12.182 1.00 95.94 586 CYS A N 1
ATOM 4474 C CA . CYS A 1 586 ? 1.342 -17.352 -10.858 1.00 95.94 586 CYS A CA 1
ATOM 4475 C C . CYS A 1 586 ? 0.494 -16.161 -10.407 1.00 95.94 586 CYS A C 1
ATOM 4477 O O . CYS A 1 586 ? 1.006 -15.081 -10.098 1.00 95.94 586 CYS A O 1
ATOM 4479 N N . SER A 1 587 ? -0.812 -16.380 -10.307 1.00 96.00 587 SER A N 1
ATOM 4480 C CA . SER A 1 587 ? -1.802 -15.372 -9.916 1.00 96.00 587 SER A CA 1
ATOM 4481 C C . SER A 1 587 ? -1.609 -14.820 -8.494 1.00 96.00 587 SER A C 1
ATOM 4483 O O . SER A 1 587 ? -1.936 -13.663 -8.232 1.00 96.00 587 SER A O 1
ATOM 4485 N N . ASN A 1 588 ? -0.997 -15.607 -7.603 1.00 94.00 588 ASN A N 1
ATOM 4486 C CA . ASN A 1 588 ? -0.641 -15.223 -6.229 1.00 94.00 588 ASN A CA 1
ATOM 4487 C C . ASN A 1 588 ? 0.778 -14.635 -6.106 1.00 94.00 588 ASN A C 1
ATOM 4489 O O . ASN A 1 588 ? 1.254 -14.381 -5.002 1.00 94.00 588 ASN A O 1
ATOM 4493 N N . GLY A 1 589 ? 1.455 -14.394 -7.232 1.00 89.75 589 GLY A N 1
ATOM 4494 C CA . GLY A 1 589 ? 2.863 -14.010 -7.277 1.00 89.75 589 GLY A CA 1
ATOM 4495 C C . GLY A 1 589 ? 3.809 -15.222 -7.318 1.00 89.75 589 GLY A C 1
ATOM 4496 O O . GLY A 1 589 ? 3.389 -16.358 -7.093 1.00 89.75 589 GLY A O 1
ATOM 4497 N N . PRO A 1 590 ? 5.091 -15.007 -7.659 1.00 85.94 590 PRO A N 1
ATOM 4498 C CA . PRO A 1 590 ? 6.046 -16.096 -7.831 1.00 85.94 590 PRO A CA 1
ATOM 4499 C C . PRO A 1 590 ? 6.399 -16.764 -6.488 1.00 85.94 590 PRO A C 1
ATOM 4501 O O . PRO A 1 590 ? 6.774 -16.057 -5.549 1.00 85.94 590 PRO A O 1
ATOM 4504 N N . PRO A 1 591 ? 6.350 -18.109 -6.390 1.00 73.75 591 PRO A N 1
ATOM 4505 C CA . PRO A 1 591 ? 6.583 -18.838 -5.137 1.00 73.75 591 PRO A CA 1
ATOM 4506 C C . PRO A 1 591 ? 8.020 -18.684 -4.615 1.00 73.75 591 PRO A C 1
ATOM 4508 O O . PRO A 1 591 ? 8.242 -18.665 -3.406 1.00 73.75 591 PRO A O 1
ATOM 4511 N N . ASP A 1 592 ? 8.987 -18.492 -5.518 1.00 70.00 592 ASP A N 1
ATOM 4512 C CA . ASP A 1 592 ? 10.415 -18.371 -5.192 1.00 70.00 592 ASP A CA 1
ATOM 4513 C C . ASP A 1 592 ? 10.843 -16.945 -4.812 1.00 70.00 592 ASP A C 1
ATOM 4515 O O . ASP A 1 592 ? 12.022 -16.701 -4.526 1.00 70.00 592 ASP A O 1
ATOM 4519 N N . ALA A 1 593 ? 9.909 -15.984 -4.796 1.00 65.38 593 ALA A N 1
ATOM 4520 C CA . ALA A 1 593 ? 10.208 -14.600 -4.438 1.00 65.38 593 ALA A CA 1
ATOM 4521 C C . ALA A 1 593 ? 11.001 -14.463 -3.124 1.00 65.38 593 ALA A C 1
ATOM 4523 O O . ALA A 1 593 ? 12.040 -13.794 -3.131 1.00 65.38 593 ALA A O 1
ATOM 4524 N N . PRO A 1 594 ? 10.629 -15.141 -2.019 1.00 60.28 594 PRO A N 1
ATOM 4525 C CA . PRO A 1 594 ? 11.281 -14.960 -0.722 1.00 60.28 594 PRO A CA 1
ATOM 4526 C C . PRO A 1 594 ? 12.788 -15.244 -0.721 1.00 60.28 594 PRO A C 1
ATOM 4528 O O . PRO A 1 594 ? 13.508 -14.685 0.103 1.00 60.28 594 PRO A O 1
ATOM 4531 N N . GLN A 1 595 ? 13.283 -16.086 -1.636 1.00 65.06 595 GLN A N 1
ATOM 4532 C CA . GLN A 1 595 ? 14.688 -16.505 -1.650 1.00 65.06 595 GLN A CA 1
ATOM 4533 C C . GLN A 1 595 ? 15.618 -15.521 -2.371 1.00 65.06 595 GLN A C 1
ATOM 4535 O O . GLN A 1 595 ? 16.808 -15.475 -2.062 1.00 65.06 595 GLN A O 1
ATOM 4540 N N . ARG A 1 596 ? 15.099 -14.742 -3.332 1.00 65.00 596 ARG A N 1
ATOM 4541 C CA . ARG A 1 596 ? 15.900 -13.801 -4.145 1.00 65.00 596 ARG A CA 1
ATOM 4542 C C . ARG A 1 596 ? 15.578 -12.330 -3.881 1.00 65.00 596 ARG A C 1
ATOM 4544 O O . ARG A 1 596 ? 16.196 -11.459 -4.490 1.00 65.00 596 ARG A O 1
ATOM 4551 N N . LEU A 1 597 ? 14.615 -12.034 -3.007 1.00 58.56 597 LEU A N 1
ATOM 4552 C CA . LEU A 1 597 ? 14.276 -10.658 -2.665 1.00 58.56 597 LEU A CA 1
ATOM 4553 C C . LEU A 1 597 ? 15.451 -9.975 -1.927 1.00 58.56 597 LEU A C 1
ATOM 4555 O O . LEU A 1 597 ? 16.016 -10.557 -0.999 1.00 58.56 597 LEU A O 1
ATOM 4559 N N . PRO A 1 598 ? 15.808 -8.724 -2.283 1.00 58.28 598 PRO A N 1
ATOM 4560 C CA . PRO A 1 598 ? 16.592 -7.864 -1.394 1.00 58.28 598 PRO A CA 1
ATOM 4561 C C . PRO A 1 598 ? 15.859 -7.682 -0.054 1.00 58.28 598 PRO A C 1
ATOM 4563 O O . PRO A 1 598 ? 14.664 -7.977 0.004 1.00 58.28 598 PRO A O 1
ATOM 4566 N N . PRO A 1 599 ? 16.537 -7.209 1.016 1.00 61.97 599 PRO A N 1
ATOM 4567 C CA . PRO A 1 599 ? 15.965 -7.101 2.360 1.00 61.97 599 PRO A CA 1
ATOM 4568 C C . PRO A 1 599 ? 14.578 -6.451 2.315 1.00 61.9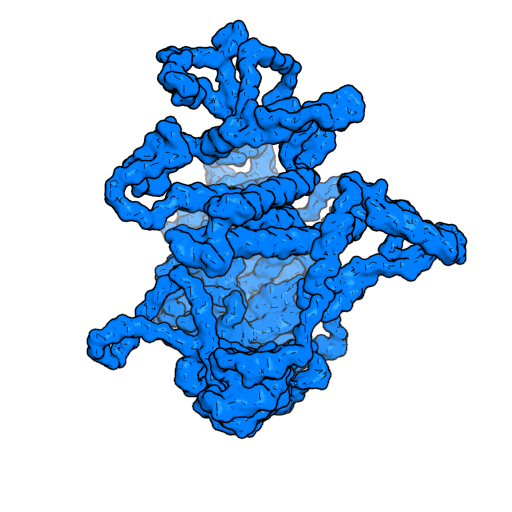7 599 PRO A C 1
ATOM 4570 O O . PRO A 1 599 ? 14.455 -5.260 2.054 1.00 61.97 599 PRO A O 1
ATOM 4573 N N . VAL A 1 600 ? 13.582 -7.325 2.473 1.00 63.22 600 VAL A N 1
ATOM 4574 C CA . VAL A 1 600 ? 12.125 -7.177 2.524 1.00 63.22 600 VAL A CA 1
ATOM 4575 C C . VAL A 1 600 ? 11.556 -5.884 1.901 1.00 63.22 600 VAL A C 1
ATOM 4577 O O . VAL A 1 600 ? 11.726 -4.796 2.454 1.00 63.22 600 VAL A O 1
ATOM 4580 N N . PRO A 1 601 ? 10.826 -5.968 0.769 1.00 66.50 601 PRO A N 1
ATOM 4581 C CA . PRO A 1 601 ? 10.222 -4.793 0.150 1.00 66.50 601 PRO A CA 1
ATOM 4582 C C . PRO A 1 601 ? 9.188 -4.156 1.093 1.00 66.50 601 PRO A C 1
ATOM 4584 O O . PRO A 1 601 ? 8.461 -4.847 1.805 1.00 66.50 601 PRO A O 1
ATOM 4587 N N . ARG A 1 602 ? 9.081 -2.822 1.060 1.00 78.69 602 ARG A N 1
ATOM 4588 C CA . ARG A 1 602 ? 8.044 -2.069 1.789 1.00 78.69 602 ARG A CA 1
ATOM 4589 C C . ARG A 1 602 ? 6.639 -2.453 1.336 1.00 78.69 602 ARG A C 1
ATOM 4591 O O . ARG A 1 602 ? 5.721 -2.464 2.139 1.00 78.69 602 ARG A O 1
ATOM 4598 N N . TRP A 1 603 ? 6.491 -2.764 0.049 1.00 87.44 603 TRP A N 1
ATOM 4599 C CA . TRP A 1 603 ? 5.223 -3.150 -0.557 1.00 87.44 603 TRP A CA 1
ATOM 4600 C C . TRP A 1 603 ? 5.389 -4.464 -1.322 1.00 87.44 603 TRP A C 1
ATOM 4602 O O . TRP A 1 603 ? 6.263 -4.539 -2.201 1.00 87.44 603 TRP A O 1
ATOM 4612 N N . PRO A 1 604 ? 4.559 -5.488 -1.061 1.00 91.12 604 PRO A N 1
ATOM 4613 C CA . PRO A 1 604 ? 4.639 -6.773 -1.746 1.00 91.12 604 PRO A CA 1
ATOM 4614 C C . PRO A 1 604 ? 3.970 -6.711 -3.128 1.00 91.12 604 PRO A C 1
ATOM 4616 O O . PRO A 1 604 ? 3.116 -7.526 -3.463 1.00 91.12 604 PRO A O 1
ATOM 4619 N N . LEU A 1 605 ? 4.360 -5.744 -3.966 1.00 93.44 605 LEU A N 1
ATOM 4620 C CA . LEU A 1 605 ? 3.772 -5.565 -5.300 1.00 93.44 605 LEU A CA 1
ATOM 4621 C C . LEU A 1 605 ? 4.177 -6.683 -6.274 1.00 93.44 605 LEU A C 1
ATOM 4623 O O . LEU A 1 605 ? 3.764 -6.654 -7.424 1.00 93.44 605 LEU A O 1
ATOM 4627 N N . HIS A 1 606 ? 4.955 -7.683 -5.848 1.00 92.00 606 HIS A N 1
ATOM 4628 C CA . HIS A 1 606 ? 5.166 -8.915 -6.608 1.00 92.00 606 HIS A CA 1
ATOM 4629 C C . HIS A 1 606 ? 3.925 -9.818 -6.613 1.00 92.00 606 HIS A C 1
ATOM 4631 O O . HIS A 1 606 ? 3.794 -10.633 -7.527 1.00 92.00 606 HIS A O 1
ATOM 4637 N N . VAL A 1 607 ? 3.012 -9.637 -5.650 1.00 94.75 607 VAL A N 1
ATOM 4638 C CA . VAL A 1 607 ? 1.680 -10.251 -5.640 1.00 94.75 607 VAL A CA 1
ATOM 4639 C C . VAL A 1 607 ? 0.727 -9.381 -6.475 1.00 94.75 607 VAL A C 1
ATOM 4641 O O . VAL A 1 607 ? 0.506 -8.220 -6.112 1.00 94.75 607 VAL A O 1
ATOM 4644 N N . PRO A 1 608 ? 0.141 -9.899 -7.572 1.00 96.81 608 PRO A N 1
ATOM 4645 C CA . PRO A 1 608 ? -0.699 -9.117 -8.483 1.00 96.81 608 PRO A CA 1
ATOM 4646 C C . PRO A 1 608 ? -1.890 -8.434 -7.807 1.00 96.81 608 PRO A C 1
ATOM 4648 O O . PRO A 1 608 ? -2.132 -7.252 -8.045 1.00 96.81 608 PRO A O 1
ATOM 4651 N N . LEU A 1 609 ? -2.592 -9.125 -6.903 1.00 97.19 609 LEU A N 1
ATOM 4652 C CA . LEU A 1 609 ? -3.709 -8.528 -6.164 1.00 97.19 609 LEU A CA 1
ATOM 4653 C C . LEU A 1 609 ? -3.258 -7.395 -5.225 1.00 97.19 609 LEU A C 1
ATOM 4655 O O . LEU A 1 609 ? -3.957 -6.392 -5.110 1.00 97.19 609 LEU A O 1
ATOM 4659 N N . CYS A 1 610 ? -2.064 -7.482 -4.624 1.00 96.31 610 CYS A N 1
ATOM 4660 C CA . CYS A 1 610 ? -1.480 -6.373 -3.861 1.00 96.31 610 CYS A CA 1
ATOM 4661 C C . CYS A 1 610 ? -1.112 -5.189 -4.770 1.00 96.31 610 CYS A C 1
ATOM 4663 O O . CYS A 1 610 ? -1.278 -4.035 -4.379 1.00 96.31 610 CYS A O 1
ATOM 4665 N N . ALA A 1 611 ? -0.631 -5.454 -5.990 1.00 96.19 611 ALA A N 1
ATOM 4666 C CA . ALA A 1 611 ? -0.371 -4.405 -6.974 1.00 96.19 611 ALA A CA 1
ATOM 4667 C C . ALA A 1 611 ? -1.664 -3.689 -7.401 1.00 96.19 611 ALA A C 1
ATOM 4669 O O . ALA A 1 611 ? -1.671 -2.462 -7.473 1.00 96.19 611 ALA A O 1
ATOM 4670 N N . ILE A 1 612 ? -2.762 -4.427 -7.599 1.00 96.62 612 ILE A N 1
ATOM 4671 C CA . ILE A 1 612 ? -4.083 -3.849 -7.894 1.00 96.62 612 ILE A CA 1
ATOM 4672 C C . ILE A 1 612 ? -4.608 -3.029 -6.720 1.00 96.62 612 ILE A C 1
ATOM 4674 O O . ILE A 1 612 ? -5.044 -1.900 -6.921 1.00 96.62 612 ILE A O 1
ATOM 4678 N N . ALA A 1 613 ? -4.537 -3.567 -5.503 1.00 97.00 613 ALA A N 1
ATOM 4679 C CA . ALA A 1 613 ? -4.909 -2.855 -4.286 1.00 97.00 613 ALA A CA 1
ATOM 4680 C C . ALA A 1 613 ? -4.159 -1.519 -4.161 1.00 97.00 613 ALA A C 1
ATOM 4682 O O . ALA A 1 613 ? -4.765 -0.469 -3.949 1.00 97.00 613 ALA A O 1
ATOM 4683 N N . TYR A 1 614 ? -2.846 -1.531 -4.388 1.00 95.81 614 TYR A N 1
ATOM 4684 C CA . TYR A 1 614 ? -2.037 -0.315 -4.415 1.00 95.81 614 TYR A CA 1
ATOM 4685 C C . TYR A 1 614 ? -2.479 0.660 -5.525 1.00 95.81 614 TYR A C 1
ATOM 4687 O O . TYR A 1 614 ? -2.567 1.871 -5.302 1.00 95.81 614 TYR A O 1
ATOM 4695 N N . SER A 1 615 ? -2.791 0.153 -6.721 1.00 94.81 615 SER A N 1
ATOM 4696 C CA . SER A 1 615 ? -3.308 0.964 -7.829 1.00 94.81 615 SER A CA 1
ATOM 4697 C C . SER A 1 615 ? -4.668 1.594 -7.508 1.00 94.81 615 SER A C 1
ATOM 4699 O O . SER A 1 615 ? -4.816 2.797 -7.701 1.00 94.81 615 SER A O 1
ATOM 4701 N N . PHE A 1 616 ? -5.628 0.849 -6.949 1.00 95.56 616 PHE A N 1
ATOM 4702 C CA . PHE A 1 616 ? -6.910 1.407 -6.500 1.00 95.56 616 PHE A CA 1
ATOM 4703 C C . PHE A 1 616 ? -6.709 2.551 -5.502 1.00 95.56 616 PHE A C 1
ATOM 4705 O O . PHE A 1 616 ? -7.277 3.626 -5.672 1.00 95.56 616 PHE A O 1
ATOM 4712 N N . ALA A 1 617 ? -5.855 2.344 -4.500 1.00 95.25 617 ALA A N 1
ATOM 4713 C CA . ALA A 1 617 ? -5.603 3.329 -3.457 1.00 95.25 617 ALA A CA 1
ATOM 4714 C C . ALA A 1 617 ? -4.941 4.616 -3.979 1.00 95.25 617 ALA A C 1
ATOM 4716 O O . ALA A 1 617 ? -5.299 5.723 -3.576 1.00 95.25 617 ALA A O 1
ATOM 4717 N N . THR A 1 618 ? -3.977 4.482 -4.894 1.00 92.19 618 THR A N 1
ATOM 4718 C CA . THR A 1 618 ? -3.261 5.634 -5.465 1.00 92.19 618 THR A CA 1
ATOM 4719 C C . THR A 1 618 ? -4.102 6.414 -6.473 1.00 92.19 618 THR A C 1
ATOM 4721 O O . THR A 1 618 ? -3.950 7.635 -6.561 1.00 92.19 618 THR A O 1
ATOM 4724 N N . LEU A 1 619 ? -5.035 5.767 -7.175 1.00 90.00 619 LEU A N 1
ATOM 4725 C CA . LEU A 1 619 ? -5.968 6.447 -8.079 1.00 90.00 619 LEU A CA 1
ATOM 4726 C C . LEU A 1 619 ? -6.901 7.403 -7.337 1.00 90.00 619 LEU A C 1
ATOM 4728 O O . LEU A 1 619 ? -7.082 8.531 -7.791 1.00 90.00 619 LEU A O 1
ATOM 4732 N N . SER A 1 620 ? -7.394 7.010 -6.159 1.00 84.44 620 SER A N 1
ATOM 4733 C CA . SER A 1 620 ? -8.258 7.855 -5.318 1.00 84.44 620 SER A CA 1
ATOM 4734 C C . SER A 1 620 ? -7.577 9.139 -4.831 1.00 84.44 620 SER A C 1
ATOM 4736 O O . SER A 1 620 ? -8.246 10.073 -4.398 1.00 84.44 620 SER A O 1
ATOM 4738 N N . SER A 1 621 ? -6.245 9.201 -4.907 1.00 81.44 621 SER A N 1
ATOM 4739 C CA . SER A 1 621 ? -5.455 10.348 -4.459 1.00 81.44 621 SER A CA 1
ATOM 4740 C C . SER A 1 621 ? -5.158 11.395 -5.527 1.00 81.44 621 SER A C 1
ATOM 4742 O O . SER A 1 621 ? -4.747 12.515 -5.212 1.00 81.44 621 SER A O 1
ATOM 4744 N N . SER A 1 622 ? -5.316 11.038 -6.802 1.00 79.00 622 SER A N 1
ATOM 4745 C CA . SER A 1 622 ? -4.879 11.874 -7.916 1.00 79.00 622 SER A CA 1
ATOM 4746 C C . SER A 1 622 ? -5.945 12.916 -8.258 1.00 79.00 622 SER A C 1
ATOM 4748 O O . SER A 1 622 ? -6.691 12.774 -9.223 1.00 79.00 622 SER A O 1
ATOM 4750 N N . VAL A 1 623 ? -5.982 14.003 -7.478 1.00 63.69 623 VAL A N 1
ATOM 4751 C CA . VAL A 1 623 ? -6.899 15.156 -7.644 1.00 63.69 623 VAL A CA 1
ATOM 4752 C C . VAL A 1 623 ? -6.813 15.796 -9.047 1.00 63.69 623 VAL A C 1
ATOM 4754 O O . VAL A 1 623 ? -7.716 16.514 -9.464 1.00 63.69 623 VAL A O 1
ATOM 4757 N N . SER A 1 624 ? -5.744 15.523 -9.801 1.00 62.31 624 SER A N 1
ATOM 4758 C CA . SER A 1 624 ? -5.453 16.159 -11.093 1.00 62.31 624 SER A CA 1
ATOM 4759 C C . SER A 1 624 ? -5.813 15.323 -12.326 1.00 62.31 624 SER A C 1
ATOM 4761 O O . SER A 1 624 ? -5.589 15.785 -13.446 1.00 62.31 624 SER A O 1
ATOM 4763 N N . SER A 1 625 ? -6.327 14.100 -12.168 1.00 57.94 625 SER A N 1
ATOM 4764 C CA . SER A 1 625 ? -6.685 13.265 -13.324 1.00 57.94 625 SER A CA 1
ATOM 4765 C C . SER A 1 625 ? -8.081 13.636 -13.819 1.00 57.94 625 SER A C 1
ATOM 4767 O O . SER A 1 625 ? -9.034 13.639 -13.046 1.00 57.94 625 SER A O 1
ATOM 4769 N N . SER A 1 626 ? -8.218 13.959 -15.107 1.00 70.50 626 SER A N 1
ATOM 4770 C CA . SER A 1 626 ? -9.513 14.234 -15.740 1.00 70.50 626 SER A CA 1
ATOM 4771 C C . SER A 1 626 ? -10.526 13.135 -15.395 1.00 70.50 626 SER A C 1
ATOM 4773 O O . SER A 1 626 ? -10.253 11.966 -15.670 1.00 70.50 626 SER A O 1
ATOM 4775 N N . LEU A 1 627 ? -11.686 13.509 -14.841 1.00 70.12 627 LEU A N 1
ATOM 4776 C CA . LEU A 1 627 ? -12.722 12.596 -14.322 1.00 70.12 627 LEU A CA 1
ATOM 4777 C C . LEU A 1 627 ? -13.069 11.430 -15.268 1.00 70.12 627 LEU A C 1
ATOM 4779 O O . LEU A 1 627 ? -13.310 10.313 -14.816 1.00 70.12 627 LEU A O 1
ATOM 4783 N N . LEU A 1 628 ? -13.036 11.666 -16.584 1.00 68.44 628 LEU A N 1
ATOM 4784 C CA . LEU A 1 628 ? -13.317 10.646 -17.599 1.00 68.44 628 LEU A CA 1
ATOM 4785 C C . LEU A 1 628 ? -12.345 9.453 -17.543 1.00 68.44 628 LEU A C 1
ATOM 4787 O O . LEU A 1 628 ? -12.773 8.315 -17.715 1.00 68.44 628 LEU A O 1
ATOM 4791 N N . ASN A 1 629 ? -11.070 9.676 -17.215 1.00 80.94 629 ASN A N 1
ATOM 4792 C CA . ASN A 1 629 ? -10.072 8.603 -17.163 1.00 80.94 629 ASN A CA 1
ATOM 4793 C C . ASN A 1 629 ? -10.184 7.750 -15.893 1.00 80.94 629 ASN A C 1
ATOM 4795 O O . ASN A 1 629 ? -9.774 6.589 -15.903 1.00 80.94 629 ASN A O 1
ATOM 4799 N N . LEU A 1 630 ? -10.744 8.290 -14.805 1.00 86.19 630 LEU A N 1
ATOM 4800 C CA . LEU A 1 630 ? -10.830 7.570 -13.534 1.00 86.19 630 LEU A CA 1
ATOM 4801 C C . LEU A 1 630 ? -11.820 6.403 -13.617 1.00 86.19 630 LEU A C 1
ATOM 4803 O O . LEU A 1 630 ? -11.479 5.287 -13.231 1.00 86.19 630 LEU A O 1
ATOM 4807 N N . SER A 1 631 ? -13.005 6.640 -14.190 1.00 88.56 631 SER A N 1
ATOM 4808 C CA . SER A 1 631 ? -14.039 5.605 -14.354 1.00 88.56 631 SER A CA 1
ATOM 4809 C C . SER A 1 631 ? -13.570 4.443 -15.238 1.00 88.56 631 SER A C 1
ATOM 4811 O O . SER A 1 631 ? -13.741 3.276 -14.875 1.00 88.56 631 SER A O 1
ATOM 4813 N N . PHE A 1 632 ? -12.900 4.752 -16.354 1.00 90.69 632 PHE A N 1
ATOM 4814 C CA . PHE A 1 632 ? -12.300 3.758 -17.244 1.00 90.69 632 PHE A CA 1
ATOM 4815 C C . PHE A 1 632 ? -11.210 2.948 -16.531 1.00 90.69 632 PHE A C 1
ATOM 4817 O O . PHE A 1 632 ? -11.195 1.718 -16.600 1.00 90.69 632 PHE A O 1
ATOM 4824 N N . THR A 1 633 ? -10.334 3.628 -15.786 1.00 92.00 633 THR A N 1
ATOM 4825 C CA . THR A 1 633 ? -9.245 2.978 -15.049 1.00 92.00 633 THR A CA 1
ATOM 4826 C C . THR A 1 633 ? -9.780 2.050 -13.959 1.00 92.00 633 THR A C 1
ATOM 4828 O O . THR A 1 633 ? -9.345 0.904 -13.862 1.00 92.00 633 THR A O 1
ATOM 4831 N N . GLN A 1 634 ? -10.748 2.509 -13.159 1.00 92.94 634 GLN A N 1
ATOM 4832 C CA . GLN A 1 634 ? -11.380 1.677 -12.133 1.00 92.94 634 GLN A CA 1
ATOM 4833 C C . GLN A 1 634 ? -12.081 0.464 -12.753 1.00 92.94 634 GLN A C 1
ATOM 4835 O O . GLN A 1 634 ? -11.930 -0.640 -12.239 1.00 92.94 634 GLN A O 1
ATOM 4840 N N . SER A 1 635 ? -12.804 0.647 -13.862 1.00 95.38 635 SER A N 1
ATOM 4841 C CA . SER A 1 635 ? -13.486 -0.452 -14.560 1.00 95.38 635 SER A CA 1
ATOM 4842 C C . SER A 1 635 ? -12.491 -1.500 -15.062 1.00 95.38 635 SER A C 1
ATOM 4844 O O . SER A 1 635 ? -12.683 -2.690 -14.824 1.00 95.38 635 SER A O 1
ATOM 4846 N N . SER A 1 636 ? -11.378 -1.054 -15.650 1.00 95.56 636 SER A N 1
ATOM 4847 C CA . SER A 1 636 ? -10.305 -1.936 -16.127 1.00 95.56 636 SER A CA 1
ATOM 4848 C C . SER A 1 636 ? -9.646 -2.705 -14.977 1.00 95.56 636 SER A C 1
ATOM 4850 O O . SER A 1 636 ? -9.426 -3.908 -15.080 1.00 95.56 636 SER A O 1
ATOM 4852 N N . LEU A 1 637 ? -9.377 -2.047 -13.842 1.00 96.69 637 LEU A N 1
ATOM 4853 C CA . LEU A 1 637 ? -8.842 -2.724 -12.655 1.00 96.69 637 LEU A CA 1
ATOM 4854 C C . LEU A 1 637 ? -9.825 -3.750 -12.081 1.00 96.69 637 LEU A C 1
ATOM 4856 O O . LEU A 1 637 ? -9.397 -4.847 -11.726 1.00 96.69 637 LEU A O 1
ATOM 4860 N N . LYS A 1 638 ? -11.125 -3.432 -12.013 1.00 96.88 638 LYS A N 1
ATOM 4861 C CA . LYS A 1 638 ? -12.163 -4.382 -11.576 1.00 96.88 638 LYS A CA 1
ATOM 4862 C C . LYS A 1 638 ? -12.208 -5.608 -12.487 1.00 96.88 638 LYS A C 1
ATOM 4864 O O . LYS A 1 638 ? -12.237 -6.730 -11.990 1.00 96.88 638 LYS A O 1
ATOM 4869 N N . GLU A 1 639 ? -12.134 -5.411 -13.803 1.00 97.56 639 GLU A N 1
ATOM 4870 C CA . GLU A 1 639 ? -12.067 -6.518 -14.761 1.00 97.56 639 GLU A CA 1
ATOM 4871 C C . GLU A 1 639 ? -10.805 -7.370 -14.562 1.00 97.56 639 GLU A C 1
ATOM 4873 O O . GLU A 1 639 ? -10.892 -8.597 -14.541 1.00 97.56 639 GLU A O 1
ATOM 4878 N N . ILE A 1 640 ? -9.645 -6.744 -14.336 1.00 97.88 640 ILE A N 1
ATOM 4879 C CA . ILE A 1 640 ? -8.399 -7.463 -14.037 1.00 97.88 640 ILE A CA 1
ATOM 4880 C C . ILE A 1 640 ? -8.525 -8.286 -12.743 1.00 97.88 640 ILE A C 1
ATOM 4882 O O . ILE A 1 640 ? -8.062 -9.428 -12.712 1.00 97.88 640 ILE A O 1
ATOM 4886 N N . VAL A 1 641 ? -9.164 -7.760 -11.688 1.00 97.81 641 VAL A N 1
ATOM 4887 C CA . VAL A 1 641 ? -9.452 -8.541 -10.468 1.00 97.81 641 VAL A CA 1
ATOM 4888 C C . VAL A 1 641 ? -10.309 -9.754 -10.807 1.00 97.81 641 VAL A C 1
ATOM 4890 O O . VAL A 1 641 ? -9.950 -10.868 -10.430 1.00 97.81 641 VAL A O 1
ATOM 4893 N N . CYS A 1 642 ? -11.384 -9.573 -11.577 1.00 97.56 642 CYS A N 1
ATOM 4894 C CA . CYS A 1 642 ? -12.223 -10.685 -12.015 1.00 97.56 642 CYS A CA 1
ATOM 4895 C C . CYS A 1 642 ? -11.417 -11.735 -12.794 1.00 97.56 642 CYS A C 1
ATOM 4897 O O . CYS A 1 642 ? -11.581 -12.925 -12.535 1.00 97.56 642 CYS A O 1
ATOM 4899 N N . VAL A 1 643 ? -10.518 -11.325 -13.695 1.00 98.06 643 VAL A N 1
ATOM 4900 C CA . VAL A 1 643 ? -9.632 -12.247 -14.425 1.00 98.06 643 VAL A CA 1
ATOM 4901 C C . VAL A 1 643 ? -8.725 -13.020 -13.463 1.00 98.06 643 VAL A C 1
ATOM 4903 O O . VAL A 1 643 ? -8.641 -14.243 -13.558 1.00 98.06 643 VAL A O 1
ATOM 4906 N N . LEU A 1 644 ? -8.078 -12.348 -12.508 1.00 97.81 644 LEU A N 1
ATOM 4907 C CA . LEU A 1 644 ? -7.194 -13.013 -11.547 1.00 97.81 644 LEU A CA 1
ATOM 4908 C C . LEU A 1 644 ? -7.941 -14.010 -10.655 1.00 97.81 644 LEU A C 1
ATOM 4910 O O . LEU A 1 644 ? -7.432 -15.107 -10.436 1.00 97.81 644 LEU A O 1
ATOM 4914 N N . LEU A 1 645 ? -9.134 -13.660 -10.170 1.00 97.00 645 LEU A N 1
ATOM 4915 C CA . LEU A 1 645 ? -9.930 -14.532 -9.302 1.00 97.00 645 LEU A CA 1
ATOM 4916 C C . LEU A 1 645 ? -10.508 -15.734 -10.065 1.00 97.00 645 LEU A C 1
ATOM 4918 O O . LEU A 1 645 ? -10.388 -16.863 -9.596 1.00 97.00 645 LEU A O 1
ATOM 4922 N N . HIS A 1 646 ? -11.094 -15.518 -11.248 1.00 96.38 646 HIS A N 1
ATOM 4923 C CA . HIS A 1 646 ? -11.823 -16.571 -11.969 1.00 96.38 646 HIS A CA 1
ATOM 4924 C C . HIS A 1 646 ? -10.935 -17.420 -12.883 1.00 96.38 646 HIS A C 1
ATOM 4926 O O . HIS A 1 646 ? -11.135 -18.627 -12.962 1.00 96.38 646 HIS A O 1
ATOM 4932 N N . VAL A 1 647 ? -9.968 -16.807 -13.575 1.00 95.69 647 VAL A N 1
ATOM 4933 C CA . VAL A 1 647 ? -9.064 -17.512 -14.506 1.00 95.69 647 VAL A CA 1
ATOM 4934 C C . VAL A 1 647 ? -7.778 -17.919 -13.798 1.00 95.69 647 VAL A C 1
ATOM 4936 O O . VAL A 1 647 ? -7.293 -19.030 -13.970 1.00 95.69 647 VAL A O 1
ATOM 4939 N N . GLY A 1 648 ? -7.220 -17.016 -12.991 1.00 93.25 648 GLY A N 1
ATOM 4940 C CA . GLY A 1 648 ? -5.973 -17.267 -12.272 1.00 93.25 648 GLY A CA 1
ATOM 4941 C C . GLY A 1 648 ? -6.141 -18.060 -10.976 1.00 93.25 648 GLY A C 1
ATOM 4942 O O . GLY A 1 648 ? -5.130 -18.454 -10.397 1.00 93.25 648 GLY A O 1
ATOM 4943 N N . HIS A 1 649 ? -7.370 -18.259 -10.485 1.00 96.12 649 HIS A N 1
ATOM 4944 C CA . HIS A 1 649 ? -7.644 -18.809 -9.150 1.00 96.12 649 HIS A CA 1
ATOM 4945 C C . HIS A 1 649 ? -6.858 -18.087 -8.037 1.00 96.12 649 HIS A C 1
ATOM 4947 O O . HIS A 1 649 ? -6.360 -18.709 -7.094 1.00 96.12 649 HIS A O 1
ATOM 4953 N N . ALA A 1 650 ? -6.688 -16.767 -8.174 1.00 95.69 650 ALA A N 1
ATOM 4954 C CA . ALA A 1 650 ? -5.975 -15.964 -7.192 1.00 95.69 650 ALA A CA 1
ATOM 4955 C C . ALA A 1 650 ? -6.713 -15.993 -5.848 1.00 95.69 650 ALA A C 1
ATOM 4957 O O . ALA A 1 650 ? -7.932 -15.844 -5.785 1.00 95.69 650 ALA A O 1
ATOM 4958 N N . ASN A 1 651 ? -5.966 -16.128 -4.758 1.00 94.50 651 ASN A N 1
ATOM 4959 C CA . ASN A 1 651 ? -6.504 -16.001 -3.416 1.00 94.50 651 ASN A CA 1
ATOM 4960 C C . ASN A 1 651 ? -6.469 -14.521 -3.010 1.00 94.50 651 ASN A C 1
ATOM 4962 O O . ASN A 1 651 ? -5.397 -13.945 -2.807 1.00 94.50 651 ASN A O 1
ATOM 4966 N N . VAL A 1 652 ? -7.645 -13.911 -2.850 1.00 94.81 652 VAL A N 1
ATOM 4967 C CA . VAL A 1 652 ? -7.804 -12.512 -2.407 1.00 94.81 652 VAL A CA 1
ATOM 4968 C C . VAL A 1 652 ? -7.194 -12.231 -1.032 1.00 94.81 652 VAL A C 1
ATOM 4970 O O . VAL A 1 652 ? -6.807 -11.104 -0.741 1.00 94.81 652 VAL A O 1
ATOM 4973 N N . ASN A 1 653 ? -7.012 -13.275 -0.226 1.00 93.00 653 ASN A N 1
ATOM 4974 C CA . ASN A 1 653 ? -6.389 -13.232 1.090 1.00 93.00 653 ASN A CA 1
ATOM 4975 C C . ASN A 1 653 ? -4.942 -13.744 1.077 1.00 93.00 653 ASN A C 1
ATOM 4977 O O . ASN A 1 653 ? -4.424 -14.142 2.121 1.00 93.00 653 ASN A O 1
ATOM 4981 N N . THR A 1 654 ? -4.279 -13.741 -0.088 1.00 91.00 654 THR A N 1
ATOM 4982 C CA . THR A 1 654 ? -2.852 -14.081 -0.191 1.00 91.00 654 THR A CA 1
ATOM 4983 C C . THR A 1 654 ? -2.045 -13.203 0.757 1.00 91.00 654 THR A C 1
ATOM 4985 O O . THR A 1 654 ? -2.064 -11.976 0.665 1.00 91.00 654 THR A O 1
ATOM 4988 N N . SER A 1 655 ? -1.329 -13.857 1.665 1.00 87.69 655 SER A N 1
ATOM 4989 C CA . SER A 1 655 ? -0.483 -13.211 2.656 1.00 87.69 655 SER A CA 1
ATOM 4990 C C . SER A 1 655 ? 0.943 -13.105 2.126 1.00 87.69 655 SER A C 1
ATOM 4992 O O . SER A 1 655 ? 1.519 -14.096 1.675 1.00 87.69 655 SER A O 1
ATOM 4994 N N . ALA A 1 656 ? 1.513 -11.904 2.166 1.00 86.94 656 ALA A N 1
ATOM 4995 C CA . ALA A 1 656 ? 2.858 -11.625 1.687 1.00 86.94 656 ALA A CA 1
ATOM 4996 C C . ALA A 1 656 ? 3.693 -10.928 2.770 1.00 86.94 656 ALA A C 1
ATOM 4998 O O . ALA A 1 656 ? 3.178 -10.048 3.471 1.00 86.94 656 ALA A O 1
ATOM 4999 N N . PRO A 1 657 ? 4.984 -11.282 2.909 1.00 85.00 657 PRO A N 1
ATOM 5000 C CA . PRO A 1 657 ? 5.870 -10.595 3.834 1.00 85.00 657 PRO A CA 1
ATOM 5001 C C . PRO A 1 657 ? 6.124 -9.164 3.349 1.00 85.00 657 PRO A C 1
ATOM 5003 O O . PRO A 1 657 ? 6.365 -8.924 2.161 1.00 85.00 657 PRO A O 1
ATOM 5006 N N . TYR A 1 658 ? 6.111 -8.215 4.278 1.00 83.31 658 TYR A N 1
ATOM 5007 C CA . TYR A 1 658 ? 6.468 -6.827 4.016 1.00 83.31 658 TYR A CA 1
ATOM 5008 C C . TYR A 1 658 ? 7.253 -6.241 5.191 1.00 83.31 658 TYR A C 1
ATOM 5010 O O . TYR A 1 658 ? 7.139 -6.691 6.334 1.00 83.31 658 TYR A O 1
ATOM 5018 N N . LEU A 1 659 ? 8.087 -5.247 4.896 1.00 81.25 659 LEU A N 1
ATOM 5019 C CA . LEU A 1 659 ? 8.865 -4.557 5.915 1.00 81.25 659 LEU A CA 1
ATOM 5020 C C . LEU A 1 659 ? 8.013 -3.442 6.510 1.00 81.25 659 LEU A C 1
ATOM 5022 O O . LEU A 1 659 ? 7.632 -2.508 5.796 1.00 81.25 659 LEU A O 1
ATOM 5026 N N . HIS A 1 660 ? 7.742 -3.535 7.808 1.00 78.19 660 HIS A N 1
ATOM 5027 C CA . HIS A 1 660 ? 7.034 -2.499 8.543 1.00 78.19 660 HIS A CA 1
ATOM 5028 C C . HIS A 1 660 ? 7.797 -1.162 8.470 1.00 78.19 660 HIS A C 1
ATOM 5030 O O . HIS A 1 660 ? 9.010 -1.123 8.239 1.00 78.19 660 HIS A O 1
ATOM 5036 N N . LEU A 1 661 ? 7.092 -0.037 8.645 1.00 70.88 661 LEU A N 1
ATOM 5037 C CA . LEU A 1 661 ? 7.672 1.308 8.494 1.00 70.88 661 LEU A CA 1
ATOM 5038 C C . LEU A 1 661 ? 8.826 1.591 9.468 1.00 70.88 661 LEU A C 1
ATOM 5040 O O . LEU A 1 661 ? 9.675 2.432 9.168 1.00 70.88 661 LEU A O 1
ATOM 5044 N N . ASP A 1 662 ? 8.876 0.879 10.595 1.00 73.06 662 ASP A N 1
ATOM 5045 C CA . ASP A 1 662 ? 9.981 0.947 11.555 1.00 73.06 662 ASP A CA 1
ATOM 5046 C C . ASP A 1 662 ? 11.306 0.388 11.006 1.00 73.06 662 ASP A C 1
ATOM 5048 O O . ASP A 1 662 ? 12.366 0.725 11.527 1.00 73.06 662 ASP A O 1
ATOM 5052 N N . GLY A 1 663 ? 11.271 -0.397 9.924 1.00 74.69 663 GLY A N 1
ATOM 5053 C CA . GLY A 1 663 ? 12.445 -0.934 9.241 1.00 74.69 663 GLY A CA 1
ATOM 5054 C C . GLY A 1 663 ? 13.099 -2.142 9.917 1.00 74.69 663 GLY A C 1
ATOM 5055 O O . GLY A 1 663 ? 14.097 -2.633 9.387 1.00 74.69 663 GLY A O 1
ATOM 5056 N N . TRP A 1 664 ? 12.552 -2.636 11.033 1.00 78.88 664 TRP A N 1
ATOM 5057 C CA . TRP A 1 664 ? 13.110 -3.765 11.800 1.00 78.88 664 TRP A CA 1
ATOM 5058 C C . TRP A 1 664 ? 12.129 -4.930 11.934 1.00 78.88 664 TRP A C 1
ATOM 5060 O O . TRP A 1 664 ? 12.535 -6.036 12.295 1.00 78.88 664 TRP A O 1
ATOM 5070 N N . CYS A 1 665 ? 10.851 -4.710 11.632 1.00 80.94 665 CYS A N 1
ATOM 5071 C CA . CYS A 1 665 ? 9.811 -5.711 11.784 1.00 80.94 665 CYS A CA 1
ATOM 5072 C C . CYS A 1 665 ? 9.331 -6.234 10.420 1.00 80.94 665 CYS A C 1
ATOM 5074 O O . CYS A 1 665 ? 8.938 -5.459 9.546 1.00 80.94 665 CYS A O 1
ATOM 5076 N N . ILE A 1 666 ? 9.384 -7.553 10.220 1.00 80.94 666 ILE A N 1
ATOM 5077 C CA . ILE A 1 666 ? 8.765 -8.218 9.068 1.00 80.94 666 ILE A CA 1
ATOM 5078 C C . ILE A 1 666 ? 7.372 -8.639 9.503 1.00 80.94 666 ILE A C 1
ATOM 5080 O O . ILE A 1 666 ? 7.226 -9.546 10.322 1.00 80.94 666 ILE A O 1
ATOM 5084 N N . SER A 1 667 ? 6.364 -7.995 8.936 1.00 84.44 667 SER A N 1
ATOM 5085 C CA . SER A 1 667 ? 4.967 -8.355 9.142 1.00 84.44 667 SER A CA 1
ATOM 5086 C C . SER A 1 667 ? 4.415 -9.012 7.884 1.00 84.44 667 SER A C 1
ATOM 5088 O O . SER A 1 667 ? 5.035 -9.011 6.817 1.00 84.44 667 SER A O 1
ATOM 5090 N N . PHE A 1 668 ? 3.230 -9.590 8.013 1.00 85.56 668 PHE A N 1
ATOM 5091 C CA . PHE A 1 668 ? 2.481 -10.130 6.891 1.00 85.56 668 PHE A CA 1
ATOM 5092 C C . PHE A 1 668 ? 1.321 -9.195 6.565 1.00 85.56 668 PHE A C 1
ATOM 5094 O O . PHE A 1 668 ? 0.664 -8.669 7.464 1.00 85.56 668 PHE A O 1
ATOM 5101 N N . THR A 1 669 ? 1.105 -8.965 5.276 1.00 89.56 669 THR A N 1
ATOM 5102 C CA . THR A 1 669 ? 0.012 -8.139 4.758 1.00 89.56 669 THR A CA 1
ATOM 5103 C C . THR A 1 669 ? -0.735 -8.898 3.672 1.00 89.56 669 THR A C 1
ATOM 5105 O O . THR A 1 669 ? -0.229 -9.880 3.130 1.00 89.56 669 THR A O 1
ATOM 5108 N N . ASN A 1 670 ? -1.938 -8.445 3.350 1.00 92.38 670 ASN A N 1
ATOM 5109 C CA . ASN A 1 670 ? -2.749 -8.964 2.257 1.00 92.38 670 ASN A CA 1
ATOM 5110 C C . ASN A 1 670 ? -3.179 -7.792 1.343 1.00 92.38 670 ASN A C 1
ATOM 5112 O O . ASN A 1 670 ? -2.926 -6.629 1.681 1.00 92.38 670 ASN A O 1
ATOM 5116 N N . PRO A 1 671 ? -3.825 -8.052 0.193 1.00 95.56 671 PRO A N 1
ATOM 5117 C CA . PRO A 1 671 ? -4.296 -6.993 -0.697 1.00 95.56 671 PRO A CA 1
ATOM 5118 C C . PRO A 1 671 ? -5.138 -5.912 -0.001 1.00 95.56 671 PRO A C 1
ATOM 5120 O O . PRO A 1 671 ? -4.938 -4.731 -0.273 1.00 95.56 671 PRO A O 1
ATOM 5123 N N . LEU A 1 672 ? -6.017 -6.274 0.940 1.00 95.69 672 LEU A N 1
ATOM 5124 C CA . LEU A 1 672 ? -6.823 -5.304 1.690 1.00 95.69 672 LEU A CA 1
ATOM 5125 C C . LEU A 1 672 ? -5.946 -4.362 2.526 1.00 95.69 672 LEU A C 1
ATOM 5127 O O . LEU A 1 672 ? -6.077 -3.149 2.408 1.00 95.69 672 LEU A O 1
ATOM 5131 N N . PHE A 1 673 ? -5.008 -4.882 3.317 1.00 93.62 673 PHE A N 1
ATOM 5132 C CA . PHE A 1 673 ? -4.115 -4.036 4.120 1.00 93.62 673 PHE A CA 1
ATOM 5133 C C . PHE A 1 673 ? -3.176 -3.184 3.255 1.00 93.62 673 PHE A C 1
ATOM 5135 O O . PHE A 1 673 ? -2.929 -2.027 3.588 1.00 93.62 673 PHE A O 1
ATOM 5142 N N . VAL A 1 674 ? -2.711 -3.700 2.109 1.00 94.31 674 VAL A N 1
ATOM 5143 C CA . VAL A 1 674 ? -1.957 -2.893 1.132 1.00 94.31 674 VAL A CA 1
ATOM 5144 C C . VAL A 1 674 ? -2.805 -1.733 0.607 1.00 94.31 674 VAL A C 1
ATOM 5146 O O . VAL A 1 674 ? -2.295 -0.619 0.502 1.00 94.31 674 VAL A O 1
ATOM 5149 N N . PHE A 1 675 ? -4.088 -1.966 0.310 1.00 96.50 675 PHE A N 1
ATOM 5150 C CA . PHE A 1 675 ? -5.017 -0.907 -0.085 1.00 96.50 675 PHE A CA 1
ATOM 5151 C C . PHE A 1 675 ? -5.169 0.134 1.034 1.00 96.50 675 PHE A C 1
ATOM 5153 O O . PHE A 1 675 ? -4.894 1.312 0.802 1.00 96.50 675 PHE A O 1
ATOM 5160 N N . LEU A 1 676 ? -5.520 -0.293 2.253 1.00 95.31 676 LEU A N 1
ATOM 5161 C CA . LEU A 1 676 ? -5.722 0.601 3.403 1.00 95.31 676 LEU A CA 1
ATOM 5162 C C . LEU A 1 676 ? -4.482 1.455 3.707 1.00 95.31 676 LEU A C 1
ATOM 5164 O O . LEU A 1 676 ? -4.598 2.643 4.014 1.00 95.31 676 LEU A O 1
ATOM 5168 N N . ASP A 1 677 ? -3.289 0.877 3.570 1.00 92.69 677 ASP A N 1
ATOM 5169 C CA . ASP A 1 677 ? -2.036 1.588 3.792 1.00 92.69 677 ASP A CA 1
ATOM 5170 C C . ASP A 1 677 ? -1.652 2.526 2.633 1.00 92.69 677 ASP A C 1
ATOM 5172 O O . ASP A 1 677 ? -0.968 3.538 2.828 1.00 92.69 677 ASP A O 1
ATOM 5176 N N . ALA A 1 678 ? -2.046 2.210 1.407 1.00 93.75 678 ALA A N 1
ATOM 5177 C CA . ALA A 1 678 ? -1.727 3.042 0.255 1.00 93.75 678 ALA A CA 1
ATOM 5178 C C . ALA A 1 678 ? -2.678 4.243 0.120 1.00 93.75 678 ALA A C 1
ATOM 5180 O O . ALA A 1 678 ? -2.287 5.251 -0.477 1.00 93.75 678 ALA A O 1
ATOM 5181 N N . VAL A 1 679 ? -3.888 4.180 0.698 1.00 95.06 679 VAL A N 1
ATOM 5182 C CA . VAL A 1 679 ? -4.828 5.308 0.688 1.00 95.06 679 VAL A CA 1
ATOM 5183 C C . VAL A 1 679 ? -4.233 6.461 1.495 1.00 95.06 679 VAL A C 1
ATOM 5185 O O . VAL A 1 679 ? -3.873 6.331 2.666 1.00 95.06 679 VAL A O 1
ATOM 5188 N N . ASN A 1 680 ? -4.113 7.615 0.848 1.00 93.75 680 ASN A N 1
ATOM 5189 C CA . ASN A 1 680 ? -3.582 8.843 1.440 1.00 93.75 680 ASN A CA 1
ATOM 5190 C C . ASN A 1 680 ? -4.656 9.922 1.643 1.00 93.75 680 ASN A C 1
ATOM 5192 O O . ASN A 1 680 ? -4.318 11.030 2.054 1.00 93.75 680 ASN A O 1
ATOM 5196 N N . ASN A 1 681 ? -5.915 9.627 1.315 1.00 93.06 681 ASN A N 1
ATOM 5197 C CA . ASN A 1 681 ? -7.055 10.486 1.575 1.00 93.06 681 ASN A CA 1
ATOM 5198 C C . ASN A 1 681 ? -8.350 9.663 1.555 1.00 93.06 681 ASN A C 1
ATOM 5200 O O . ASN A 1 681 ? -8.702 9.084 0.529 1.00 93.06 681 ASN A O 1
ATOM 5204 N N . TRP A 1 682 ? -9.065 9.652 2.677 1.00 94.44 682 TRP A N 1
ATOM 5205 C CA . TRP A 1 682 ? -10.357 8.979 2.818 1.00 94.44 682 TRP A CA 1
ATOM 5206 C C . TRP A 1 682 ? -11.561 9.873 2.536 1.00 94.44 682 TRP A C 1
ATOM 5208 O O . TRP A 1 682 ? -12.683 9.395 2.591 1.00 94.44 682 TRP A O 1
ATOM 5218 N N . ASP A 1 683 ? -11.359 11.148 2.203 1.00 92.50 683 ASP A N 1
ATOM 5219 C CA . ASP A 1 683 ? -12.470 12.061 1.910 1.00 92.50 683 ASP A CA 1
ATOM 5220 C C . ASP A 1 683 ? -13.079 11.823 0.513 1.00 92.50 683 ASP A C 1
ATOM 5222 O O . ASP A 1 683 ? -14.148 12.346 0.212 1.00 92.50 683 ASP A O 1
ATOM 5226 N N . SER A 1 684 ? -12.429 11.016 -0.337 1.00 89.19 684 SER A N 1
ATOM 5227 C CA . SER A 1 684 ? -12.941 10.644 -1.661 1.00 89.19 684 SER A CA 1
ATOM 5228 C C . SER A 1 684 ? -13.856 9.416 -1.600 1.00 89.19 684 SER A C 1
ATOM 5230 O O . SER A 1 684 ? -13.481 8.370 -1.061 1.00 89.19 684 SER A O 1
ATOM 5232 N N . SER A 1 685 ? -15.023 9.508 -2.243 1.00 92.94 685 SER A N 1
ATOM 5233 C CA . SER A 1 685 ? -15.951 8.384 -2.430 1.00 92.94 685 SER A CA 1
ATOM 5234 C C . SER A 1 685 ? -15.351 7.238 -3.257 1.00 92.94 685 SER A C 1
ATOM 5236 O O . SER A 1 685 ? -15.782 6.093 -3.112 1.00 92.94 685 SER A O 1
ATOM 5238 N N . ASP A 1 686 ? -14.324 7.504 -4.071 1.00 92.69 686 ASP A N 1
ATOM 5239 C CA . ASP A 1 686 ? -13.645 6.492 -4.885 1.00 92.69 686 ASP A CA 1
ATOM 5240 C C . ASP A 1 686 ? -12.904 5.463 -4.029 1.00 92.69 686 ASP A C 1
ATOM 5242 O O . ASP A 1 686 ? -12.968 4.264 -4.300 1.00 92.69 686 ASP A O 1
ATOM 5246 N N . ALA A 1 687 ? -12.222 5.914 -2.967 1.00 94.69 687 ALA A N 1
ATOM 5247 C CA . ALA A 1 687 ? -11.531 5.015 -2.042 1.00 94.69 687 ALA A CA 1
ATOM 5248 C C . ALA A 1 687 ? -12.528 4.089 -1.334 1.00 94.69 687 ALA A C 1
ATOM 5250 O O . ALA A 1 687 ? -12.301 2.886 -1.232 1.00 94.69 687 ALA A O 1
ATOM 5251 N N . LEU A 1 688 ? -13.672 4.624 -0.911 1.00 96.25 688 LEU A N 1
ATOM 5252 C CA . LEU A 1 688 ? -14.733 3.827 -0.306 1.00 96.25 688 LEU A CA 1
ATOM 5253 C C . LEU A 1 688 ? -15.353 2.830 -1.304 1.00 96.25 688 LEU A C 1
ATOM 5255 O O . LEU A 1 688 ? -15.593 1.679 -0.942 1.00 96.25 688 LEU A O 1
ATOM 5259 N N . SER A 1 689 ? -15.587 3.228 -2.560 1.00 96.00 689 SER A N 1
ATOM 5260 C CA . SER A 1 689 ? -16.092 2.312 -3.596 1.00 96.00 689 SER A CA 1
ATOM 5261 C C . SER A 1 689 ? -15.103 1.181 -3.893 1.00 96.00 689 SER A C 1
ATOM 5263 O O . SER A 1 689 ? -15.506 0.022 -3.998 1.00 96.00 689 SER A O 1
ATOM 5265 N N . ALA A 1 690 ? -13.807 1.497 -3.978 1.00 95.94 690 ALA A N 1
ATOM 5266 C CA . ALA A 1 690 ? -12.758 0.501 -4.157 1.00 95.94 690 ALA A CA 1
ATOM 5267 C C . ALA A 1 690 ? -12.656 -0.451 -2.955 1.00 95.94 690 ALA A C 1
ATOM 5269 O O . ALA A 1 690 ? -12.529 -1.656 -3.155 1.00 95.94 690 ALA A O 1
ATOM 5270 N N . LEU A 1 691 ? -12.775 0.064 -1.725 1.00 96.94 691 LEU A N 1
ATOM 5271 C CA . LEU A 1 691 ? -12.807 -0.756 -0.513 1.00 96.94 691 LEU A CA 1
ATOM 5272 C C . LEU A 1 691 ? -13.958 -1.764 -0.545 1.00 96.94 691 LEU A C 1
ATOM 5274 O O . LEU A 1 691 ? -13.724 -2.956 -0.366 1.00 96.94 691 LEU A O 1
ATOM 5278 N N . LYS A 1 692 ? -15.184 -1.289 -0.809 1.00 96.75 692 LYS A N 1
ATOM 5279 C CA . LYS A 1 692 ? -16.375 -2.146 -0.909 1.00 96.75 692 LYS A CA 1
ATOM 5280 C C . LYS A 1 692 ? -16.182 -3.229 -1.963 1.00 96.75 692 LYS A C 1
ATOM 5282 O O . LYS A 1 692 ? -16.397 -4.393 -1.668 1.00 96.75 692 LYS A O 1
ATOM 5287 N N . PHE A 1 693 ? -15.670 -2.867 -3.138 1.00 97.19 693 PHE A N 1
ATOM 5288 C CA . PHE A 1 693 ? -15.375 -3.835 -4.193 1.00 97.19 693 PHE A CA 1
ATOM 5289 C C . PHE A 1 693 ? -14.344 -4.897 -3.764 1.00 97.19 693 PHE A C 1
ATOM 5291 O O . PHE A 1 693 ? -14.522 -6.079 -4.047 1.00 97.19 693 PHE A O 1
ATOM 5298 N N . ILE A 1 694 ? -13.268 -4.504 -3.070 1.00 96.75 694 ILE A N 1
ATOM 5299 C CA . ILE A 1 694 ? -12.254 -5.447 -2.567 1.00 96.75 694 ILE A CA 1
ATOM 5300 C C . ILE A 1 694 ? -12.874 -6.423 -1.551 1.00 96.75 694 ILE A C 1
ATOM 5302 O O . ILE A 1 694 ? -12.589 -7.619 -1.608 1.00 96.75 694 ILE A O 1
ATOM 5306 N N . LEU A 1 695 ? -13.745 -5.938 -0.663 1.00 96.00 695 LEU A N 1
ATOM 5307 C CA . LEU A 1 695 ? -14.462 -6.766 0.315 1.00 96.00 695 LEU A CA 1
ATOM 5308 C C . LEU A 1 695 ? -15.498 -7.685 -0.352 1.00 96.00 695 LEU A C 1
ATOM 5310 O O . LEU A 1 695 ? -15.542 -8.873 -0.047 1.00 96.00 695 LEU A O 1
ATOM 5314 N N . GLU A 1 696 ? -16.245 -7.186 -1.342 1.00 95.94 696 GLU A N 1
ATOM 5315 C CA . GLU A 1 696 ? -17.169 -7.971 -2.180 1.00 95.94 696 GLU A CA 1
ATOM 5316 C C . GLU A 1 696 ? -16.453 -9.108 -2.927 1.00 95.94 696 GLU A C 1
ATOM 5318 O O . GLU A 1 696 ? -17.030 -10.171 -3.146 1.00 95.94 696 GLU A O 1
ATOM 5323 N N . CYS A 1 697 ? -15.173 -8.924 -3.266 1.00 95.69 697 CYS A N 1
ATOM 5324 C CA . CYS A 1 697 ? -14.324 -9.973 -3.836 1.00 95.69 697 CYS A CA 1
ATOM 5325 C C . CYS A 1 697 ? -13.887 -11.046 -2.815 1.00 95.69 697 CYS A C 1
ATOM 5327 O O . CYS A 1 697 ? -13.132 -11.951 -3.174 1.00 95.69 697 CYS A O 1
ATOM 5329 N N . GLY A 1 698 ? -14.321 -10.955 -1.553 1.00 95.06 698 GLY A N 1
ATOM 5330 C CA . GLY A 1 698 ? -14.004 -11.899 -0.479 1.00 95.06 698 GLY A CA 1
ATOM 5331 C C . GLY A 1 698 ? -12.740 -11.558 0.314 1.00 95.06 698 GLY A C 1
ATOM 5332 O O . GLY A 1 698 ? -12.208 -12.424 1.020 1.00 95.06 698 GLY A O 1
ATOM 5333 N N . ALA A 1 699 ? -12.215 -10.333 0.189 1.00 94.06 699 ALA A N 1
ATOM 5334 C CA . ALA A 1 699 ? -11.102 -9.901 1.024 1.00 94.06 699 ALA A CA 1
ATOM 5335 C C . ALA A 1 699 ? -11.532 -9.873 2.493 1.00 94.06 699 ALA A C 1
ATOM 5337 O O . ALA A 1 699 ? -12.522 -9.250 2.863 1.00 94.06 699 ALA A O 1
ATOM 5338 N N . SER A 1 700 ? -10.760 -10.540 3.338 1.00 91.19 700 SER A N 1
ATOM 5339 C CA . SER A 1 700 ? -11.012 -10.636 4.763 1.00 91.19 700 SER A CA 1
ATOM 5340 C C . SER A 1 700 ? -10.201 -9.570 5.505 1.00 91.19 700 SER A C 1
ATOM 5342 O O . SER A 1 700 ? -8.969 -9.532 5.374 1.00 91.19 700 SER A O 1
ATOM 5344 N N . PRO A 1 701 ? -10.841 -8.747 6.354 1.00 88.56 701 PRO A N 1
ATOM 5345 C CA . PRO A 1 701 ? -10.141 -7.892 7.313 1.00 88.56 701 PRO A CA 1
ATOM 5346 C C . PRO A 1 701 ? -9.405 -8.692 8.398 1.00 88.56 701 PRO A C 1
ATOM 5348 O O . PRO A 1 701 ? -8.608 -8.124 9.137 1.00 88.56 701 PRO A O 1
ATOM 5351 N N . SER A 1 702 ? -9.640 -10.002 8.508 1.00 81.31 702 SER A N 1
ATOM 5352 C CA . SER A 1 702 ? -8.935 -10.893 9.431 1.00 81.31 702 SER A CA 1
ATOM 5353 C C . SER A 1 702 ? -7.901 -11.738 8.678 1.00 81.31 702 SER A C 1
ATOM 5355 O O . SER A 1 702 ? -8.269 -12.625 7.907 1.00 81.31 702 SER A O 1
ATOM 5357 N N . ILE A 1 703 ? -6.604 -11.517 8.936 1.00 65.75 703 ILE A N 1
ATOM 5358 C CA . ILE A 1 703 ? -5.499 -12.296 8.323 1.00 65.75 703 ILE A CA 1
ATOM 5359 C C . ILE A 1 703 ? -5.435 -13.740 8.857 1.00 65.75 703 ILE A C 1
ATOM 5361 O O . ILE A 1 703 ? -4.773 -14.592 8.263 1.00 65.75 703 ILE A O 1
ATOM 5365 N N . ARG A 1 704 ? -6.169 -14.061 9.934 1.00 66.25 704 ARG A N 1
ATOM 5366 C CA . ARG A 1 704 ? -6.328 -15.426 10.462 1.00 66.25 704 ARG A CA 1
ATOM 5367 C C . ARG A 1 704 ? -7.183 -16.293 9.533 1.00 66.25 704 ARG A C 1
ATOM 5369 O O . ARG A 1 704 ? -8.265 -16.738 9.889 1.00 66.25 704 ARG A O 1
ATOM 5376 N N . THR A 1 705 ? -6.700 -16.528 8.323 1.00 54.97 705 THR A N 1
ATOM 5377 C CA . THR A 1 705 ? -7.058 -17.747 7.605 1.00 54.97 705 THR A CA 1
ATOM 5378 C C . THR A 1 705 ? -6.474 -18.927 8.389 1.00 54.97 705 THR A C 1
ATOM 5380 O O . THR A 1 705 ? -5.448 -18.788 9.057 1.00 54.97 705 THR A O 1
ATOM 5383 N N . THR A 1 706 ? -7.157 -20.072 8.364 1.00 50.19 706 THR A N 1
ATOM 5384 C CA . THR A 1 706 ? -6.936 -21.266 9.212 1.00 50.19 706 THR A CA 1
ATOM 5385 C C . THR A 1 706 ? -5.532 -21.880 9.147 1.00 50.19 706 THR A C 1
ATOM 5387 O O . THR A 1 706 ? -5.207 -22.769 9.926 1.00 50.19 706 THR A O 1
ATOM 5390 N N . THR A 1 707 ? -4.681 -21.386 8.258 1.00 55.88 707 THR A N 1
ATOM 5391 C CA . THR A 1 707 ? -3.262 -21.715 8.139 1.00 55.88 707 THR A CA 1
ATOM 5392 C C . THR A 1 707 ? -2.501 -20.404 8.005 1.00 55.88 707 THR A C 1
ATOM 5394 O O . THR A 1 707 ? -2.067 -20.034 6.911 1.00 55.88 707 THR A O 1
ATOM 5397 N N . HIS A 1 708 ? -2.412 -19.629 9.094 1.00 53.88 708 HIS A N 1
ATOM 5398 C CA . HIS A 1 708 ? -1.582 -18.432 9.071 1.00 53.88 708 HIS A CA 1
ATOM 5399 C C . HIS A 1 708 ? -0.173 -18.873 8.673 1.00 53.88 708 HIS A C 1
ATOM 5401 O O . HIS A 1 708 ? 0.390 -19.765 9.317 1.00 53.88 708 HIS A O 1
ATOM 5407 N N . PRO A 1 709 ? 0.427 -18.274 7.636 1.00 54.50 709 PRO A N 1
ATOM 5408 C CA . PRO A 1 709 ? 1.694 -18.756 7.156 1.00 54.50 709 PRO A CA 1
ATOM 5409 C C . PRO A 1 709 ? 2.744 -18.749 8.250 1.00 54.50 709 PRO A C 1
ATOM 5411 O O . PRO A 1 709 ? 3.593 -19.596 8.183 1.00 54.50 709 PRO A O 1
ATOM 5414 N N . SER A 1 710 ? 2.719 -17.890 9.278 1.00 53.41 710 SER A N 1
ATOM 5415 C CA . SER A 1 710 ? 3.725 -17.962 10.357 1.00 53.41 710 SER A CA 1
ATOM 5416 C C . SER A 1 710 ? 3.732 -19.300 11.109 1.00 53.41 710 SER A C 1
ATOM 5418 O O . SER A 1 710 ? 4.814 -19.786 11.425 1.00 53.41 710 SER A O 1
ATOM 5420 N N . SER A 1 711 ? 2.567 -19.921 11.352 1.00 53.16 711 SER A N 1
ATOM 5421 C CA . SER A 1 711 ? 2.497 -21.237 12.005 1.00 53.16 711 SER A CA 1
ATOM 5422 C C . SER A 1 711 ? 2.964 -22.363 11.082 1.00 53.16 711 SER A C 1
ATOM 5424 O O . SER A 1 711 ? 3.535 -23.345 11.555 1.00 53.16 711 SER A O 1
ATOM 5426 N N . ASP A 1 712 ? 2.793 -22.195 9.767 1.00 51.88 712 ASP A N 1
ATOM 5427 C CA . ASP A 1 712 ? 3.333 -23.117 8.767 1.00 51.88 712 ASP A CA 1
ATOM 5428 C C . ASP A 1 712 ? 4.761 -22.761 8.317 1.00 51.88 712 ASP A C 1
ATOM 5430 O O . ASP A 1 712 ? 5.473 -23.646 7.885 1.00 51.88 712 ASP A O 1
ATOM 5434 N N . PHE A 1 713 ? 5.249 -21.528 8.464 1.00 53.56 713 PHE A N 1
ATOM 5435 C CA . PHE A 1 713 ? 6.564 -21.024 8.028 1.00 53.56 713 PHE A CA 1
ATOM 5436 C C . PHE A 1 713 ? 7.648 -21.474 8.998 1.00 53.56 713 PHE A C 1
ATOM 5438 O O . PHE A 1 713 ? 8.752 -21.801 8.560 1.00 53.56 713 PHE A O 1
ATOM 5445 N N . GLU A 1 714 ? 7.329 -21.548 10.294 1.00 48.56 714 GLU A N 1
ATOM 5446 C CA . GLU A 1 714 ? 8.181 -22.236 11.267 1.00 48.56 714 GLU A CA 1
ATOM 5447 C C . GLU A 1 714 ? 8.304 -23.736 10.943 1.00 48.56 714 GLU A C 1
ATOM 5449 O O . GLU A 1 714 ? 9.368 -24.315 11.157 1.00 48.56 714 GLU A O 1
ATOM 5454 N N . ARG A 1 715 ? 7.270 -24.356 10.346 1.00 41.16 715 ARG A N 1
ATOM 5455 C CA . ARG A 1 715 ? 7.309 -25.755 9.871 1.00 41.16 715 ARG A CA 1
ATOM 5456 C C . ARG A 1 715 ? 7.895 -25.931 8.462 1.00 41.16 715 ARG A C 1
ATOM 5458 O O . ARG A 1 715 ? 8.466 -26.981 8.187 1.00 41.16 715 ARG A O 1
ATOM 5465 N N . ALA A 1 716 ? 7.771 -24.943 7.579 1.00 42.53 716 ALA A N 1
ATOM 5466 C CA . ALA A 1 716 ? 8.061 -25.058 6.147 1.00 42.53 716 ALA A CA 1
ATOM 5467 C C . ALA A 1 716 ? 9.466 -24.575 5.756 1.00 42.53 716 ALA A C 1
ATOM 5469 O O . ALA A 1 716 ? 9.867 -24.757 4.610 1.00 42.53 716 ALA A O 1
ATOM 5470 N N . GLY A 1 717 ? 10.231 -23.957 6.666 1.00 51.22 717 GLY A N 1
ATOM 5471 C CA . GLY A 1 717 ? 11.621 -23.553 6.399 1.00 51.22 717 GLY A CA 1
ATOM 5472 C C . GLY A 1 717 ? 11.791 -22.531 5.261 1.00 51.22 717 GLY A C 1
ATOM 5473 O O . GLY A 1 717 ? 12.900 -22.333 4.765 1.00 51.22 717 GLY A O 1
ATOM 5474 N N . THR A 1 718 ? 10.703 -21.889 4.827 1.00 49.22 718 THR A N 1
ATOM 5475 C CA . THR A 1 718 ? 10.624 -21.062 3.612 1.00 49.22 718 THR A CA 1
ATOM 5476 C C . THR A 1 718 ? 10.981 -19.593 3.837 1.00 49.22 718 THR A C 1
ATOM 5478 O O . THR A 1 718 ? 11.404 -18.927 2.890 1.00 49.22 718 THR A O 1
ATOM 5481 N N . VAL A 1 719 ? 10.928 -19.080 5.076 1.00 52.78 719 VAL A N 1
ATOM 5482 C CA . VAL A 1 719 ? 11.731 -17.895 5.411 1.00 52.78 719 VAL A CA 1
ATOM 5483 C C . VAL A 1 719 ? 13.154 -18.399 5.518 1.00 52.78 719 VAL A C 1
ATOM 5485 O O . VAL A 1 719 ? 13.506 -19.044 6.505 1.00 52.78 719 VAL A O 1
ATOM 5488 N N . SER A 1 720 ? 13.949 -18.147 4.474 1.00 54.91 720 SER A N 1
ATOM 5489 C CA . SER A 1 720 ? 15.355 -18.531 4.451 1.00 54.91 720 SER A CA 1
ATOM 5490 C C . SER A 1 720 ? 15.966 -18.190 5.808 1.00 54.91 720 SER A C 1
ATOM 5492 O O . SER A 1 720 ? 15.927 -17.017 6.201 1.00 54.91 720 SER A O 1
ATOM 5494 N N . PRO A 1 721 ? 16.553 -19.164 6.525 1.00 59.06 721 PRO A N 1
ATOM 5495 C CA . PRO A 1 721 ? 17.300 -18.892 7.738 1.00 59.06 721 PRO A CA 1
ATOM 5496 C C . PRO A 1 721 ? 18.283 -17.734 7.552 1.00 59.06 721 PRO A C 1
ATOM 5498 O O . PRO A 1 721 ? 18.600 -17.075 8.525 1.00 59.06 721 PRO A O 1
ATOM 5501 N N . ALA A 1 722 ? 18.722 -17.424 6.325 1.00 57.78 722 ALA A N 1
ATOM 5502 C CA . ALA A 1 722 ? 19.525 -16.245 6.012 1.00 57.78 722 ALA A CA 1
ATOM 5503 C C . ALA A 1 722 ? 18.884 -14.898 6.418 1.00 57.78 722 ALA A C 1
ATOM 5505 O O . ALA A 1 722 ? 19.601 -14.040 6.929 1.00 57.78 722 ALA A O 1
ATOM 5506 N N . LEU A 1 723 ? 17.566 -14.709 6.253 1.00 60.19 723 LEU A N 1
ATOM 5507 C CA . LEU A 1 723 ? 16.872 -13.463 6.629 1.00 60.19 723 LEU A CA 1
ATOM 5508 C C . LEU A 1 723 ? 16.886 -13.248 8.150 1.00 60.19 723 LEU A C 1
ATOM 5510 O O . LEU A 1 723 ? 17.170 -12.143 8.612 1.00 60.19 723 LEU A O 1
ATOM 5514 N N . LEU A 1 724 ? 16.655 -14.314 8.922 1.00 61.69 724 LEU A N 1
ATOM 5515 C CA . LEU A 1 724 ? 16.690 -14.279 10.389 1.00 61.69 724 LEU A CA 1
ATOM 5516 C C . LEU A 1 724 ? 18.129 -14.322 10.944 1.00 61.69 724 LEU A C 1
ATOM 5518 O O . LEU A 1 724 ? 18.430 -13.659 11.934 1.00 61.69 724 LEU A O 1
ATOM 5522 N N . ARG A 1 725 ? 19.059 -15.026 10.279 1.00 59.28 725 ARG A N 1
ATOM 5523 C CA . ARG A 1 725 ? 20.477 -15.159 10.684 1.00 59.28 725 ARG A CA 1
ATOM 5524 C C . ARG A 1 725 ? 21.232 -13.837 10.678 1.00 59.28 725 ARG A C 1
ATOM 5526 O O . ARG A 1 725 ? 22.262 -13.737 11.336 1.00 59.28 725 ARG A O 1
ATOM 5533 N N . HIS A 1 726 ? 20.756 -12.823 9.958 1.00 59.31 726 HIS A N 1
ATOM 5534 C CA . HIS A 1 726 ? 21.371 -11.499 10.007 1.00 59.31 726 HIS A CA 1
ATOM 5535 C C . HIS A 1 726 ? 21.065 -10.726 11.298 1.00 59.31 726 HIS A C 1
ATOM 5537 O O . HIS A 1 726 ? 21.662 -9.670 11.496 1.00 59.31 726 HIS A O 1
ATOM 5543 N N . GLY A 1 727 ? 20.176 -11.221 12.174 1.00 63.41 727 GLY A N 1
ATOM 5544 C CA . GLY A 1 727 ? 19.888 -10.622 13.485 1.00 63.41 727 GLY A CA 1
ATOM 5545 C C . GLY A 1 727 ? 19.317 -9.199 13.428 1.00 63.41 727 GLY A C 1
ATOM 5546 O O . GLY A 1 727 ? 19.248 -8.528 14.449 1.00 63.41 727 GLY A O 1
ATOM 5547 N N . ARG A 1 728 ? 18.947 -8.718 12.232 1.00 69.56 728 ARG A N 1
ATOM 5548 C CA . ARG A 1 728 ? 18.453 -7.355 11.987 1.00 69.56 728 ARG A CA 1
ATOM 5549 C C . ARG A 1 728 ? 16.936 -7.261 11.896 1.00 69.56 728 ARG A C 1
ATOM 5551 O O . ARG A 1 728 ? 16.430 -6.153 11.834 1.00 69.56 728 ARG A O 1
ATOM 5558 N N . TYR A 1 729 ? 16.221 -8.380 11.841 1.00 73.44 729 TYR A N 1
ATOM 5559 C CA . TYR A 1 729 ? 14.779 -8.365 11.631 1.00 73.44 729 TYR A CA 1
ATOM 5560 C C . TYR A 1 729 ? 14.075 -9.274 12.630 1.00 73.44 729 TYR A C 1
ATOM 5562 O O . TYR A 1 729 ? 14.504 -10.407 12.849 1.00 73.44 729 TYR A O 1
ATOM 5570 N N . HIS A 1 730 ? 12.983 -8.776 13.203 1.00 76.00 730 HIS A N 1
ATOM 5571 C CA . HIS A 1 730 ? 12.069 -9.548 14.038 1.00 76.00 730 HIS A CA 1
ATOM 5572 C C . HIS A 1 730 ? 10.779 -9.818 13.264 1.00 76.00 730 HIS A C 1
ATOM 5574 O O . HIS A 1 730 ? 10.297 -8.949 12.536 1.00 76.00 730 HIS A O 1
ATOM 5580 N N . LEU A 1 731 ? 10.214 -11.017 13.414 1.00 74.75 731 LEU A N 1
ATOM 5581 C CA . LEU A 1 731 ? 8.874 -11.303 12.910 1.00 74.75 731 LEU A CA 1
ATOM 5582 C C . LEU A 1 731 ? 7.864 -10.552 13.779 1.00 74.75 731 LEU A C 1
ATOM 5584 O O . LEU A 1 731 ? 7.826 -10.733 14.996 1.00 74.75 731 LEU A O 1
ATOM 5588 N N . GLY A 1 732 ? 7.095 -9.671 13.151 1.00 73.81 732 GLY A N 1
ATOM 5589 C CA . GLY A 1 732 ? 6.003 -8.956 13.793 1.00 73.81 732 GLY A CA 1
ATOM 5590 C C . GLY A 1 732 ? 4.761 -9.815 13.937 1.00 73.81 732 GLY A C 1
ATOM 5591 O O . GLY A 1 732 ? 4.603 -10.792 13.198 1.00 73.81 732 GLY A O 1
ATOM 5592 N N . PRO A 1 733 ? 3.840 -9.434 14.839 1.00 73.50 733 PRO A N 1
ATOM 5593 C CA . PRO A 1 733 ? 2.505 -10.005 14.822 1.00 73.50 733 PRO A CA 1
ATOM 5594 C C . PRO A 1 733 ? 1.843 -9.746 13.462 1.00 73.50 733 PRO A C 1
ATOM 5596 O O . PRO A 1 733 ? 2.148 -8.770 12.763 1.00 73.50 733 PRO A O 1
ATOM 5599 N N . ALA A 1 734 ? 0.929 -10.638 13.085 1.00 71.38 734 ALA A N 1
ATOM 5600 C CA . ALA A 1 734 ? 0.039 -10.389 11.963 1.00 71.38 734 ALA A CA 1
ATOM 5601 C C . ALA A 1 734 ? -0.775 -9.121 12.239 1.00 71.38 734 ALA A C 1
ATOM 5603 O O . ALA A 1 734 ? -1.123 -8.828 13.385 1.00 71.38 734 ALA A O 1
ATOM 5604 N N . ARG A 1 735 ? -1.097 -8.370 11.188 1.00 80.31 735 ARG A N 1
ATOM 5605 C CA . ARG A 1 735 ? -2.041 -7.262 11.321 1.00 80.31 735 ARG A CA 1
ATOM 5606 C C . ARG A 1 735 ? -3.437 -7.833 11.420 1.00 80.31 735 ARG A C 1
ATOM 5608 O O . ARG A 1 735 ? -3.953 -8.412 10.471 1.00 80.31 735 ARG A O 1
ATOM 5615 N N . GLU A 1 736 ? -4.015 -7.740 12.605 1.00 78.31 736 GLU A N 1
ATOM 5616 C CA . GLU A 1 736 ? -5.309 -8.357 12.872 1.00 78.31 736 GLU A CA 1
ATOM 5617 C C . GLU A 1 736 ? -6.456 -7.355 12.765 1.00 78.31 736 GLU A C 1
ATOM 5619 O O . GLU A 1 736 ? -7.562 -7.773 12.452 1.00 78.31 736 GLU A O 1
ATOM 5624 N N . PHE A 1 737 ? -6.213 -6.052 12.950 1.00 85.06 737 PHE A N 1
ATOM 5625 C CA . PHE A 1 737 ? -7.286 -5.080 13.166 1.00 85.06 737 PHE A CA 1
ATOM 5626 C C . PHE A 1 737 ? -7.157 -3.846 12.256 1.00 85.06 737 PHE A C 1
ATOM 5628 O O . PHE A 1 737 ? -6.574 -2.840 12.659 1.00 85.06 737 PHE A O 1
ATOM 5635 N N . PRO A 1 738 ? -7.745 -3.864 11.044 1.00 90.94 738 PRO A N 1
ATOM 5636 C CA . PRO A 1 738 ? -7.613 -2.752 10.099 1.00 90.94 738 PRO A CA 1
ATOM 5637 C C . PRO A 1 738 ? -8.240 -1.451 10.612 1.00 90.94 738 PRO A C 1
ATOM 5639 O O . PRO A 1 738 ? -7.753 -0.371 10.294 1.00 90.94 738 PRO A O 1
ATOM 5642 N N . ILE A 1 739 ? -9.290 -1.540 11.436 1.00 91.88 739 ILE A N 1
ATOM 5643 C CA . ILE A 1 739 ? -9.914 -0.379 12.091 1.00 91.88 739 ILE A CA 1
ATOM 5644 C C . ILE A 1 739 ? -8.899 0.340 12.983 1.00 91.88 739 ILE A C 1
ATOM 5646 O O . ILE A 1 739 ? -8.790 1.561 12.931 1.00 91.88 739 ILE A O 1
ATOM 5650 N N . ILE A 1 740 ? -8.133 -0.423 13.761 1.00 89.38 740 ILE A N 1
ATOM 5651 C CA . ILE A 1 740 ? -7.132 0.092 14.698 1.00 89.38 740 ILE A CA 1
ATOM 5652 C C . ILE A 1 740 ? -5.970 0.700 13.920 1.00 89.38 740 ILE A C 1
ATOM 5654 O O . ILE A 1 740 ? -5.585 1.829 14.181 1.00 89.38 740 ILE A O 1
ATOM 5658 N N . ASP A 1 741 ? -5.491 0.031 12.871 1.00 87.81 741 ASP A N 1
ATOM 5659 C CA . ASP A 1 741 ? -4.433 0.591 12.023 1.00 87.81 741 ASP A CA 1
ATOM 5660 C C . ASP A 1 741 ? -4.844 1.921 11.366 1.00 87.81 741 ASP A C 1
ATOM 5662 O O . ASP A 1 741 ? -4.034 2.843 11.228 1.00 87.81 741 ASP A O 1
ATOM 5666 N N . LEU A 1 742 ? -6.112 2.041 10.955 1.00 92.94 742 LEU A N 1
ATOM 5667 C CA . LEU A 1 742 ? -6.648 3.282 10.405 1.00 92.94 742 LEU A CA 1
ATOM 5668 C C . LEU A 1 742 ? -6.775 4.369 11.475 1.00 92.94 742 LEU A C 1
ATOM 5670 O O . LEU A 1 742 ? -6.386 5.507 11.216 1.00 92.94 742 LEU A O 1
ATOM 5674 N N . LEU A 1 743 ? -7.281 4.045 12.664 1.00 91.69 743 LEU A N 1
ATOM 5675 C CA . LEU A 1 743 ? -7.389 4.999 13.768 1.00 91.69 743 LEU A CA 1
ATOM 5676 C C . LEU A 1 743 ? -6.008 5.439 14.284 1.00 91.69 743 LEU A C 1
ATOM 5678 O O . LEU A 1 743 ? -5.819 6.627 14.532 1.00 91.69 743 LEU A O 1
ATOM 5682 N N . ASP A 1 744 ? -5.023 4.541 14.352 1.00 86.94 744 ASP A N 1
ATOM 5683 C CA . ASP A 1 744 ? -3.631 4.854 14.710 1.00 86.94 744 ASP A CA 1
ATOM 5684 C C . ASP A 1 744 ? -2.992 5.806 13.693 1.00 86.94 744 ASP A C 1
ATOM 5686 O O . ASP A 1 744 ? -2.256 6.728 14.053 1.00 86.94 744 ASP A O 1
ATOM 5690 N N . ARG A 1 745 ? -3.279 5.605 12.404 1.00 88.00 745 ARG A N 1
ATOM 5691 C CA . ARG A 1 745 ? -2.706 6.427 11.336 1.00 88.00 745 ARG A CA 1
ATOM 5692 C C . ARG A 1 745 ? -3.374 7.790 11.189 1.00 88.00 745 ARG A C 1
ATOM 5694 O O . ARG A 1 745 ? -2.688 8.771 10.904 1.00 88.00 745 ARG A O 1
ATOM 5701 N N . TRP A 1 746 ? -4.699 7.836 11.276 1.00 91.19 746 TRP A N 1
ATOM 5702 C CA . TRP A 1 746 ? -5.494 9.020 10.937 1.00 91.19 746 TRP A CA 1
ATOM 5703 C C . TRP A 1 746 ? -5.986 9.792 12.162 1.00 91.19 746 TRP A C 1
ATOM 5705 O O . TRP A 1 746 ? -6.322 10.971 12.045 1.00 91.19 746 TRP A O 1
ATOM 5715 N N . GLY A 1 747 ? -5.992 9.150 13.328 1.00 91.25 747 GLY A N 1
ATOM 5716 C CA . GLY A 1 747 ? -6.549 9.676 14.564 1.00 91.25 747 GLY A CA 1
ATOM 5717 C C . GLY A 1 747 ? -8.079 9.650 14.590 1.00 91.25 747 GLY A C 1
ATOM 5718 O O . GLY A 1 747 ? -8.755 9.705 13.560 1.00 91.25 747 GLY A O 1
ATOM 5719 N N . VAL A 1 748 ? -8.636 9.655 15.803 1.00 90.94 748 VAL A N 1
ATOM 5720 C CA . VAL A 1 748 ? -10.089 9.736 16.049 1.00 90.94 748 VAL A CA 1
ATOM 5721 C C . VAL A 1 748 ? -10.695 11.011 15.446 1.00 90.94 748 VAL A C 1
ATOM 5723 O O . VAL A 1 748 ? -11.826 11.001 14.977 1.00 90.94 748 VAL A O 1
ATOM 5726 N N . GLY A 1 749 ? -9.924 12.102 15.360 1.00 90.25 749 GLY A N 1
ATOM 5727 C CA . GLY A 1 749 ? -10.375 13.352 14.739 1.00 90.25 749 GLY A CA 1
ATOM 5728 C C . GLY A 1 749 ? -10.833 13.197 13.283 1.00 90.25 749 GLY A C 1
ATOM 5729 O O . GLY A 1 749 ? -11.686 13.959 12.825 1.00 90.25 749 GLY A O 1
ATOM 5730 N N . LYS A 1 750 ? -10.330 12.185 12.556 1.00 93.69 750 LYS A N 1
ATOM 5731 C CA . LYS A 1 750 ? -10.732 11.929 11.167 1.00 93.69 750 LYS A CA 1
ATOM 5732 C C . LYS A 1 750 ? -12.159 11.379 11.042 1.00 93.69 750 LYS A C 1
ATOM 5734 O O . LYS A 1 750 ? -12.707 11.417 9.945 1.00 93.69 750 LYS A O 1
ATOM 5739 N N . LEU A 1 751 ? -12.789 10.954 12.141 1.00 95.06 751 LEU A N 1
ATOM 5740 C CA . LEU A 1 751 ? -14.203 10.552 12.180 1.00 95.06 751 LEU A CA 1
ATOM 5741 C C . LEU A 1 751 ? -15.171 11.689 11.827 1.00 95.06 751 LEU A C 1
ATOM 5743 O O . LEU A 1 751 ? -16.279 11.425 11.376 1.00 95.06 751 LEU A O 1
ATOM 5747 N N . SER A 1 752 ? -14.739 12.947 11.940 1.00 93.50 752 SER A N 1
ATOM 5748 C CA . SER A 1 752 ? -15.489 14.094 11.402 1.00 93.50 752 SER A CA 1
ATOM 5749 C C . SER A 1 752 ? -15.740 13.986 9.886 1.00 93.50 752 SER A C 1
ATOM 5751 O O . SER A 1 752 ? -16.663 14.605 9.363 1.00 93.50 752 SER A O 1
ATOM 5753 N N . SER A 1 753 ? -14.955 13.173 9.162 1.00 95.25 753 SER A N 1
ATOM 5754 C CA . SER A 1 753 ? -15.203 12.828 7.760 1.00 95.25 753 SER A CA 1
ATOM 5755 C C . SER A 1 753 ? -16.253 11.710 7.650 1.00 95.25 753 SER A C 1
ATOM 5757 O O . SER A 1 753 ? -15.997 10.582 8.093 1.00 95.25 753 SER A O 1
ATOM 5759 N N . PRO A 1 754 ? -17.415 11.959 7.009 1.00 96.19 754 PRO A N 1
ATOM 5760 C CA . PRO A 1 754 ? -18.454 10.942 6.843 1.00 96.19 754 PRO A CA 1
ATOM 5761 C C . PRO A 1 754 ? -17.960 9.712 6.075 1.00 96.19 754 PRO A C 1
ATOM 5763 O O . PRO A 1 754 ? -18.298 8.587 6.432 1.00 96.19 754 PRO A O 1
ATOM 5766 N N . THR A 1 755 ? -17.116 9.919 5.060 1.00 95.88 755 THR A N 1
ATOM 5767 C CA . THR A 1 755 ? -16.557 8.839 4.240 1.00 95.88 755 THR A CA 1
ATOM 5768 C C . THR A 1 755 ? -15.611 7.955 5.051 1.00 95.88 755 THR A C 1
ATOM 5770 O O . THR A 1 755 ? -15.689 6.734 4.954 1.00 95.88 755 THR A O 1
ATOM 5773 N N . PHE A 1 756 ? -14.751 8.539 5.896 1.00 96.75 756 PHE A N 1
ATOM 5774 C CA . PHE A 1 756 ? -13.871 7.757 6.774 1.00 96.75 756 PHE A CA 1
ATOM 5775 C C . PHE A 1 756 ? -14.664 6.970 7.824 1.00 96.75 756 PHE A C 1
ATOM 5777 O O . PHE A 1 756 ? -14.359 5.810 8.089 1.00 96.75 756 PHE A O 1
ATOM 5784 N N . THR A 1 757 ? -15.723 7.564 8.372 1.00 97.00 757 THR A N 1
ATOM 5785 C CA . THR A 1 757 ? -16.647 6.860 9.271 1.00 97.00 757 THR A CA 1
ATOM 5786 C C . THR A 1 757 ? -17.289 5.664 8.574 1.00 97.00 757 THR A C 1
ATOM 5788 O O . THR A 1 757 ? -17.261 4.557 9.107 1.00 97.00 757 THR A O 1
ATOM 5791 N N . GLU A 1 758 ? -17.788 5.843 7.349 1.00 97.38 758 GLU A N 1
ATOM 5792 C CA . GLU A 1 758 ? -18.373 4.751 6.567 1.00 97.38 758 GLU A CA 1
ATOM 5793 C C . GLU A 1 758 ? -17.349 3.648 6.241 1.00 97.38 758 GLU A C 1
ATOM 5795 O O . GLU A 1 758 ? -17.691 2.468 6.268 1.00 97.38 758 GLU A O 1
ATOM 5800 N N . VAL A 1 759 ? -16.081 4.000 6.001 1.00 96.75 759 VAL A N 1
ATOM 5801 C CA . VAL A 1 759 ? -14.984 3.027 5.841 1.00 96.75 759 VAL A CA 1
ATOM 5802 C C . VAL A 1 759 ? -14.845 2.144 7.080 1.00 96.75 759 VAL A C 1
ATOM 5804 O O . VAL A 1 759 ? -14.776 0.920 6.951 1.00 96.75 759 VAL A O 1
ATOM 5807 N N . LEU A 1 760 ? -14.833 2.740 8.276 1.00 96.44 760 LEU A N 1
ATOM 5808 C CA . LEU A 1 760 ? -14.736 1.979 9.521 1.00 96.44 760 LEU A CA 1
ATOM 5809 C C . LEU A 1 760 ? -15.983 1.124 9.769 1.00 96.44 760 LEU A C 1
ATOM 5811 O O . LEU A 1 760 ? -15.845 -0.011 10.210 1.00 96.44 760 LEU A O 1
ATOM 5815 N N . GLU A 1 761 ? -17.180 1.620 9.446 1.00 95.81 761 GLU A N 1
ATOM 5816 C CA . GLU A 1 761 ? -18.421 0.838 9.540 1.00 95.81 761 GLU A CA 1
ATOM 5817 C C . GLU A 1 761 ? -18.415 -0.384 8.620 1.00 95.81 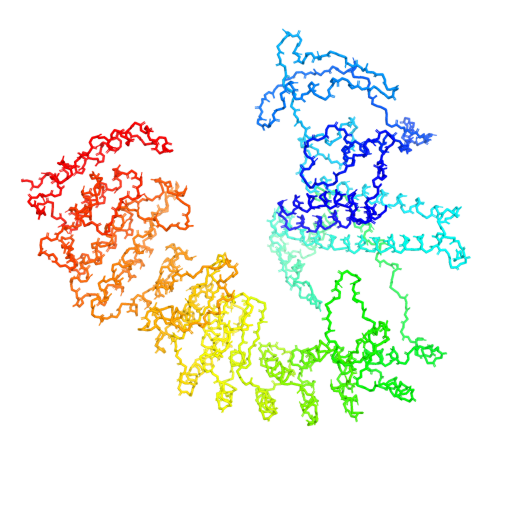761 GLU A C 1
ATOM 5819 O O . GLU A 1 761 ? -18.829 -1.467 9.032 1.00 95.81 761 GLU A O 1
ATOM 5824 N N . VAL A 1 762 ? -17.960 -0.213 7.376 1.00 95.44 762 VAL A N 1
ATOM 5825 C CA . VAL A 1 762 ? -17.853 -1.298 6.394 1.00 95.44 762 VAL A CA 1
ATOM 5826 C C . VAL A 1 762 ? -16.859 -2.352 6.883 1.00 95.44 762 VAL A C 1
ATOM 5828 O O . VAL A 1 762 ? -17.197 -3.532 6.932 1.00 95.44 762 VAL A O 1
ATOM 5831 N N . LEU A 1 763 ? -15.674 -1.934 7.341 1.00 94.56 763 LEU A N 1
ATOM 5832 C CA . LEU A 1 763 ? -14.685 -2.853 7.912 1.00 94.56 763 LEU A CA 1
ATOM 5833 C C . LEU A 1 763 ? -15.203 -3.554 9.174 1.00 94.56 763 LEU A C 1
ATOM 5835 O O . LEU A 1 763 ? -14.921 -4.733 9.371 1.00 94.56 763 LEU A O 1
ATOM 5839 N N . ALA A 1 764 ? -15.961 -2.854 10.021 1.00 91.50 764 ALA A N 1
ATOM 5840 C CA . ALA A 1 764 ? -16.510 -3.403 11.258 1.00 91.50 764 ALA A CA 1
ATOM 5841 C C . ALA A 1 764 ? -17.525 -4.521 11.000 1.00 91.50 764 ALA A C 1
ATOM 5843 O O . ALA A 1 764 ? -17.474 -5.548 11.678 1.00 91.50 764 ALA A O 1
ATOM 5844 N N . ARG A 1 765 ? -18.391 -4.349 9.993 1.00 90.25 765 ARG A N 1
ATOM 5845 C CA . ARG A 1 765 ? -19.383 -5.361 9.600 1.00 90.25 765 ARG A CA 1
ATOM 5846 C C . ARG A 1 765 ? -18.732 -6.659 9.128 1.00 90.25 765 ARG A C 1
ATOM 5848 O O . ARG A 1 765 ? -19.181 -7.731 9.522 1.00 90.25 765 ARG A O 1
ATOM 5855 N N . ASP A 1 766 ? -17.657 -6.564 8.351 1.00 86.50 766 ASP A N 1
ATOM 5856 C CA . ASP A 1 766 ? -17.010 -7.741 7.758 1.00 86.50 766 ASP A CA 1
ATOM 5857 C C . ASP A 1 766 ? -15.994 -8.420 8.695 1.00 86.50 766 ASP A C 1
ATOM 5859 O O . ASP A 1 766 ? -15.601 -9.566 8.470 1.00 86.50 766 ASP A O 1
ATOM 5863 N N . HIS A 1 767 ? -15.553 -7.738 9.756 1.00 83.75 767 HIS A N 1
ATOM 5864 C CA . HIS A 1 767 ? -14.506 -8.237 10.653 1.00 83.75 767 HIS A CA 1
ATOM 5865 C C . HIS A 1 767 ? -14.991 -9.248 11.699 1.00 83.75 767 HIS A C 1
ATOM 5867 O O . HIS A 1 767 ? -14.241 -10.148 12.107 1.00 83.75 767 HIS A O 1
ATOM 5873 N N . ILE A 1 768 ? -16.251 -9.137 12.117 1.00 80.94 768 ILE A N 1
ATOM 5874 C CA . ILE A 1 768 ? -16.865 -10.036 13.092 1.00 80.94 768 ILE A CA 1
ATOM 5875 C C . ILE A 1 768 ? -17.837 -10.958 12.358 1.00 80.94 768 ILE A C 1
ATOM 5877 O O . ILE A 1 768 ? -19.022 -10.666 12.232 1.00 80.94 768 ILE A O 1
ATOM 5881 N N . GLN A 1 769 ? -17.329 -12.089 11.867 1.00 79.12 769 GLN A N 1
ATOM 5882 C CA . GLN A 1 769 ? -18.184 -13.147 11.334 1.00 79.12 769 GLN A CA 1
ATOM 5883 C C . GLN A 1 769 ? -18.595 -14.122 12.447 1.00 79.12 769 GLN A C 1
ATOM 5885 O O . GLN A 1 769 ? -17.765 -14.466 13.287 1.00 79.12 769 GLN A O 1
ATOM 5890 N N . PRO A 1 770 ? -19.852 -14.594 12.474 1.00 67.44 770 PRO A N 1
ATOM 5891 C CA . PRO A 1 770 ? -20.346 -15.490 13.511 1.00 67.44 770 PRO A CA 1
ATOM 5892 C C . PRO A 1 770 ? -19.811 -16.921 13.313 1.00 67.44 770 PRO A C 1
ATOM 5894 O O . PRO A 1 770 ? -20.502 -17.774 12.765 1.00 67.44 770 PRO A O 1
ATOM 5897 N N . SER A 1 771 ? -18.591 -17.222 13.776 1.00 71.06 771 SER A N 1
ATOM 5898 C CA . SER A 1 771 ? -18.089 -18.606 13.818 1.00 71.06 771 SER A CA 1
ATOM 5899 C C . SER A 1 771 ? -17.459 -18.993 15.168 1.00 71.06 771 SER A C 1
ATOM 5901 O O . SER A 1 771 ? -16.258 -18.843 15.378 1.00 71.06 771 SER A O 1
ATOM 5903 N N . GLY A 1 772 ? -18.273 -19.562 16.066 1.00 80.06 772 GLY A N 1
ATOM 5904 C CA . GLY A 1 772 ? -17.820 -20.330 17.238 1.00 80.06 772 GLY A CA 1
ATOM 5905 C C . GLY A 1 772 ? -17.100 -19.550 18.349 1.00 80.06 772 GLY A C 1
ATOM 5906 O O . GLY A 1 772 ? -17.175 -18.325 18.436 1.00 80.06 772 GLY A O 1
ATOM 5907 N N . ASP A 1 773 ? -16.395 -20.285 19.217 1.00 78.81 773 ASP A N 1
ATOM 5908 C CA . ASP A 1 773 ? -15.710 -19.759 20.414 1.00 78.81 773 ASP A CA 1
ATOM 5909 C C . ASP A 1 773 ? -14.576 -18.767 20.100 1.00 78.81 773 ASP A C 1
ATOM 5911 O O . ASP A 1 773 ? -14.208 -17.939 20.941 1.00 78.81 773 ASP A O 1
ATOM 5915 N N . GLU A 1 774 ? -14.037 -18.793 18.876 1.00 82.12 774 GLU A N 1
ATOM 5916 C CA . GLU A 1 774 ? -13.053 -17.804 18.424 1.00 82.12 774 GLU A CA 1
ATOM 5917 C C . GLU A 1 774 ? -13.615 -16.376 18.437 1.00 82.12 774 GLU A C 1
ATOM 5919 O O . GLU A 1 774 ? -12.856 -15.425 18.660 1.00 82.12 774 GLU A O 1
ATOM 5924 N N . ASN A 1 775 ? -14.936 -16.218 18.299 1.00 82.75 775 ASN A N 1
ATOM 5925 C CA . ASN A 1 775 ? -15.595 -14.916 18.358 1.00 82.75 775 ASN A CA 1
ATOM 5926 C C . ASN A 1 775 ? -15.406 -14.240 19.708 1.00 82.75 775 ASN A C 1
ATOM 5928 O O . ASN A 1 775 ? -15.157 -13.042 19.738 1.00 82.75 775 ASN A O 1
ATOM 5932 N N . SER A 1 776 ? -15.467 -14.982 20.816 1.00 85.50 776 SER A N 1
ATOM 5933 C CA . SER A 1 776 ? -15.279 -14.414 22.157 1.00 85.50 776 SER A CA 1
ATOM 5934 C C . SER A 1 776 ? -13.869 -13.852 22.327 1.00 85.50 776 SER A C 1
ATOM 5936 O O . SER A 1 776 ? -13.691 -12.739 22.823 1.00 85.50 776 SER A O 1
ATOM 5938 N N . ARG A 1 777 ? -12.848 -14.583 21.857 1.00 85.56 777 ARG A N 1
ATOM 5939 C CA . ARG A 1 777 ? -11.453 -14.110 21.898 1.00 85.56 777 ARG A CA 1
ATOM 5940 C C . ARG A 1 777 ? -11.240 -12.906 20.985 1.00 85.56 777 ARG A C 1
ATOM 5942 O O . ARG A 1 777 ? -10.564 -11.959 21.381 1.00 85.56 777 ARG A O 1
ATOM 5949 N N . ARG A 1 778 ? -11.823 -12.927 19.783 1.00 84.50 778 ARG A N 1
ATOM 5950 C CA . ARG A 1 778 ? -11.721 -11.819 18.827 1.00 84.50 778 ARG A CA 1
ATOM 5951 C C . ARG A 1 778 ? -12.445 -10.574 19.341 1.00 84.50 778 ARG A C 1
ATOM 5953 O O . ARG A 1 778 ? -11.851 -9.504 19.341 1.00 84.50 778 ARG A O 1
ATOM 5960 N N . ALA A 1 779 ? -13.670 -10.721 19.839 1.00 88.00 779 ALA A N 1
ATOM 5961 C CA . ALA A 1 779 ? -14.454 -9.658 20.462 1.00 88.00 779 ALA A CA 1
ATOM 5962 C C . ALA A 1 779 ? -13.681 -9.003 21.613 1.00 88.00 779 ALA A C 1
ATOM 5964 O O . ALA A 1 779 ? -13.550 -7.783 21.635 1.00 88.00 779 ALA A O 1
ATOM 5965 N N . ARG A 1 780 ? -13.078 -9.810 22.498 1.00 87.94 780 ARG A N 1
ATOM 5966 C CA . ARG A 1 780 ? -12.201 -9.325 23.574 1.00 87.94 780 ARG A CA 1
ATOM 5967 C C . ARG A 1 780 ? -11.012 -8.528 23.032 1.00 87.94 780 ARG A C 1
ATOM 5969 O O . ARG A 1 780 ? -10.777 -7.419 23.489 1.00 87.94 780 ARG A O 1
ATOM 5976 N N . SER A 1 781 ? -10.307 -9.050 22.028 1.00 85.62 781 SER A N 1
ATOM 5977 C CA . SER A 1 781 ? -9.160 -8.352 21.435 1.00 85.62 781 SER A CA 1
ATOM 5978 C C . SER A 1 781 ? -9.553 -7.027 20.776 1.00 85.62 781 SER A C 1
ATOM 5980 O O . SER A 1 781 ? -8.828 -6.048 20.897 1.00 85.62 781 SER A O 1
ATOM 5982 N N . ILE A 1 782 ? -10.702 -6.968 20.098 1.00 88.38 782 ILE A N 1
ATOM 5983 C CA . ILE A 1 782 ? -11.199 -5.726 19.493 1.00 88.38 782 ILE A CA 1
ATOM 5984 C C . ILE A 1 782 ? -11.581 -4.720 20.581 1.00 88.38 782 ILE A C 1
ATOM 5986 O O . ILE A 1 782 ? -11.216 -3.550 20.486 1.00 88.38 782 ILE A O 1
ATOM 5990 N N . ALA A 1 783 ? -12.290 -5.170 21.618 1.00 90.81 783 ALA A N 1
ATOM 5991 C CA . ALA A 1 783 ? -12.646 -4.347 22.766 1.00 90.81 783 ALA A CA 1
ATOM 5992 C C . ALA A 1 783 ? -11.397 -3.750 23.439 1.00 90.81 783 ALA A C 1
ATOM 5994 O O . ALA A 1 783 ? -11.353 -2.550 23.714 1.00 90.81 783 ALA A O 1
ATOM 5995 N N . ASP A 1 784 ? -10.357 -4.566 23.622 1.00 85.69 784 ASP A N 1
ATOM 5996 C CA . ASP A 1 784 ? -9.074 -4.167 24.202 1.00 85.69 784 ASP A CA 1
ATOM 5997 C C . ASP A 1 784 ? -8.327 -3.116 23.366 1.00 85.69 784 ASP A C 1
ATOM 5999 O O . ASP A 1 784 ? -7.654 -2.237 23.916 1.00 85.69 784 ASP A O 1
ATOM 6003 N N . GLU A 1 785 ? -8.410 -3.211 22.041 1.00 86.19 785 GLU A N 1
ATOM 6004 C CA . GLU A 1 785 ? -7.790 -2.255 21.125 1.00 86.19 785 GLU A CA 1
ATOM 6005 C C . GLU A 1 785 ? -8.592 -0.944 21.046 1.00 86.19 785 GLU A C 1
ATOM 6007 O O . GLU A 1 785 ? -8.013 0.136 21.153 1.00 86.19 785 GLU A O 1
ATOM 6012 N N . LEU A 1 786 ? -9.926 -1.008 20.952 1.00 90.12 786 LEU A N 1
ATOM 6013 C CA . LEU A 1 786 ? -10.782 0.187 20.905 1.00 90.12 786 LEU A CA 1
ATOM 6014 C C . LEU A 1 786 ? -10.727 1.005 22.195 1.00 90.12 786 LEU A C 1
ATOM 6016 O O . LEU A 1 786 ? -10.800 2.232 22.152 1.00 90.12 786 LEU A O 1
ATOM 6020 N N . ALA A 1 787 ? -10.559 0.348 23.341 1.00 89.31 787 ALA A N 1
ATOM 6021 C CA . ALA A 1 787 ? -10.406 1.015 24.628 1.00 89.31 787 ALA A CA 1
ATOM 6022 C C . ALA A 1 787 ? -9.088 1.807 24.767 1.00 89.31 787 ALA A C 1
ATOM 6024 O O . ALA A 1 787 ? -8.913 2.495 25.770 1.00 89.31 787 ALA A O 1
ATOM 6025 N N . ARG A 1 788 ? -8.163 1.753 23.796 1.00 84.25 788 ARG A N 1
ATOM 6026 C CA . ARG A 1 788 ? -6.944 2.589 23.798 1.00 84.25 788 ARG A CA 1
ATOM 6027 C C . ARG A 1 788 ? -7.182 4.013 23.312 1.00 84.25 788 ARG A C 1
ATOM 6029 O O . ARG A 1 788 ? -6.377 4.892 23.609 1.00 84.25 788 ARG A O 1
ATOM 6036 N N . TYR A 1 789 ? -8.243 4.238 22.543 1.00 84.44 789 TYR A N 1
ATOM 6037 C CA . TYR A 1 789 ? -8.509 5.554 21.983 1.00 84.44 789 TYR A CA 1
ATOM 6038 C C . TYR A 1 789 ? -9.186 6.437 23.012 1.00 84.44 789 TYR A C 1
ATOM 6040 O O . TYR A 1 789 ? -10.231 6.071 23.549 1.00 84.44 789 TYR A O 1
ATOM 6048 N N . ASP A 1 790 ? -8.588 7.605 23.228 1.00 81.75 790 ASP A N 1
ATOM 6049 C CA . ASP A 1 790 ? -9.178 8.691 23.990 1.00 81.75 790 ASP A CA 1
ATOM 6050 C C . ASP A 1 790 ? -9.551 9.846 23.052 1.00 81.75 790 ASP A C 1
ATOM 6052 O O . ASP A 1 790 ? -8.791 10.211 22.150 1.00 81.75 790 ASP A O 1
ATOM 6056 N N . TYR A 1 791 ? -10.701 10.463 23.290 1.00 78.06 791 TYR A N 1
ATOM 6057 C CA . TYR A 1 791 ? -11.079 11.749 22.732 1.00 78.06 791 TYR A CA 1
ATOM 6058 C C . TYR A 1 791 ? -11.739 12.584 23.819 1.00 78.06 791 TYR A C 1
ATOM 6060 O O . TYR A 1 791 ? -12.870 12.349 24.236 1.00 78.06 791 TYR A O 1
ATOM 6068 N N . THR A 1 792 ? -11.007 13.601 24.251 1.00 60.62 792 THR A N 1
ATOM 6069 C CA . THR A 1 792 ? -11.578 14.717 24.991 1.00 60.62 792 THR A CA 1
ATOM 6070 C C . THR A 1 792 ? -11.671 15.890 24.045 1.00 60.62 792 THR A C 1
ATOM 6072 O O . THR A 1 792 ? -10.642 16.281 23.479 1.00 60.62 792 THR A O 1
ATOM 6075 N N . ALA A 1 793 ? -12.860 16.476 23.906 1.00 61.59 793 ALA A N 1
ATOM 6076 C CA . ALA A 1 793 ? -12.994 17.766 23.249 1.00 61.59 793 ALA A CA 1
ATOM 6077 C C . ALA A 1 793 ? -11.940 18.717 23.832 1.00 61.59 793 ALA A C 1
ATOM 6079 O O . ALA A 1 793 ? -11.836 18.894 25.051 1.00 61.59 793 ALA A O 1
ATOM 6080 N N . SER A 1 794 ? -11.060 19.216 22.963 1.00 49.06 794 SER A N 1
ATOM 6081 C CA . SER A 1 794 ? -9.922 20.034 23.367 1.00 49.06 794 SER A CA 1
ATOM 6082 C C . SER A 1 794 ? -10.414 21.167 24.264 1.00 49.06 794 SER A C 1
ATOM 6084 O O . SER A 1 794 ? -11.256 21.958 23.847 1.00 49.06 794 SER A O 1
ATOM 6086 N N . LYS A 1 795 ? -9.845 21.293 25.472 1.00 45.56 795 LYS A N 1
ATOM 6087 C CA . LYS A 1 795 ? -9.967 22.495 26.316 1.00 45.56 795 LYS A CA 1
ATOM 6088 C C . LYS A 1 795 ? -9.191 23.665 25.695 1.00 45.56 795 LYS A C 1
ATOM 6090 O O . LYS A 1 795 ? -8.390 24.316 26.366 1.00 45.56 795 LYS A O 1
ATOM 6095 N N . ALA A 1 796 ? -9.361 23.909 24.397 1.00 43.81 796 ALA A N 1
ATOM 6096 C CA . ALA A 1 796 ? -8.925 25.153 23.802 1.00 43.81 796 ALA A CA 1
ATOM 6097 C C . ALA A 1 796 ? -9.647 26.284 24.563 1.00 43.81 796 ALA A C 1
ATOM 6099 O O . ALA A 1 796 ? -10.852 26.167 24.785 1.00 43.81 796 ALA A O 1
ATOM 6100 N N . PRO A 1 797 ? -8.961 27.360 24.991 1.00 43.53 797 PRO A N 1
ATOM 6101 C CA . PRO A 1 797 ? -9.545 28.397 25.854 1.00 43.53 797 PRO A CA 1
ATOM 6102 C C . PRO A 1 797 ? -10.662 29.248 25.218 1.00 43.53 797 PRO A C 1
ATOM 6104 O O . PRO A 1 797 ? -10.980 30.312 25.736 1.00 43.53 797 PRO A O 1
ATOM 6107 N N . LEU A 1 798 ? -11.228 28.826 24.090 1.00 45.94 798 LEU A N 1
ATOM 6108 C CA . LEU A 1 798 ? -12.209 29.548 23.291 1.00 45.94 798 LEU A CA 1
ATOM 6109 C C . LEU A 1 798 ? -13.218 28.531 22.754 1.00 45.94 798 LEU A C 1
ATOM 6111 O O . LEU A 1 798 ? -12.914 27.872 21.766 1.00 45.94 798 LEU A O 1
ATOM 6115 N N . GLU A 1 799 ? -14.342 28.378 23.462 1.00 46.84 799 GLU A N 1
ATOM 6116 C CA . GLU A 1 799 ? -15.686 27.950 23.007 1.00 46.84 799 GLU A CA 1
ATOM 6117 C C . GLU A 1 799 ? -15.791 27.094 21.722 1.00 46.84 799 GLU A C 1
ATOM 6119 O O . GLU A 1 799 ? -16.675 27.304 20.899 1.00 46.84 799 GLU A O 1
ATOM 6124 N N . CYS A 1 800 ? -14.917 26.111 21.511 1.00 48.53 800 CYS A N 1
ATOM 6125 C CA . CYS A 1 800 ? -15.163 25.089 20.505 1.00 48.53 800 CYS A CA 1
ATOM 6126 C C . CYS A 1 800 ? -16.088 24.074 21.161 1.00 48.53 800 CYS A C 1
ATOM 6128 O O . CYS A 1 800 ? -15.650 23.300 22.014 1.00 48.53 800 CYS A O 1
ATOM 6130 N N . GLU A 1 801 ? -17.371 24.145 20.804 1.00 60.38 801 GLU A N 1
ATOM 6131 C CA . GLU A 1 801 ? -18.355 23.108 21.100 1.00 60.38 801 GLU A CA 1
ATOM 6132 C C . GLU A 1 801 ? -17.743 21.733 20.800 1.00 60.38 801 GLU A C 1
ATOM 6134 O O . GLU A 1 801 ? -16.988 21.569 19.834 1.00 60.38 801 GLU A O 1
ATOM 6139 N N . VAL A 1 802 ? -18.016 20.764 21.680 1.00 64.88 802 VAL A N 1
ATOM 6140 C CA . VAL A 1 802 ? -17.686 19.355 21.447 1.00 64.88 802 VAL A CA 1
ATOM 6141 C C . VAL A 1 802 ? -18.134 19.021 20.030 1.00 64.88 802 VAL A C 1
ATOM 6143 O O . VAL A 1 802 ? -19.272 19.309 19.667 1.00 64.88 802 VAL A O 1
ATOM 6146 N N . ASP A 1 803 ? -17.238 18.470 19.211 1.00 78.62 803 ASP A N 1
ATOM 6147 C CA . ASP A 1 803 ? -17.596 18.114 17.843 1.00 78.62 803 ASP A CA 1
ATOM 6148 C C . ASP A 1 803 ? -18.486 16.867 17.890 1.00 78.62 803 ASP A C 1
ATOM 6150 O O . ASP A 1 803 ? -18.020 15.728 17.768 1.00 78.62 803 ASP A O 1
ATOM 6154 N N . ASP A 1 804 ? -19.783 17.094 18.109 1.00 88.31 804 ASP A N 1
ATOM 6155 C CA . ASP A 1 804 ? -20.832 16.077 18.172 1.00 88.31 804 ASP A CA 1
ATOM 6156 C C . ASP A 1 804 ? -20.791 15.153 16.948 1.00 88.31 804 ASP A C 1
ATOM 6158 O O . ASP A 1 804 ? -21.225 14.000 17.028 1.00 88.31 804 ASP A O 1
ATOM 6162 N N . SER A 1 805 ? -20.212 15.605 15.826 1.00 92.25 805 SER A N 1
ATOM 6163 C CA . SER A 1 805 ? -20.021 14.777 14.638 1.00 92.25 805 SER A CA 1
ATOM 6164 C C . SER A 1 805 ? -19.071 13.598 14.881 1.00 92.25 805 SER A C 1
ATOM 6166 O O . SER A 1 805 ? -19.378 12.491 14.438 1.00 92.25 805 SER A O 1
ATOM 6168 N N . ILE A 1 806 ? -17.981 13.780 15.641 1.00 93.56 806 ILE A N 1
ATOM 6169 C CA . ILE A 1 806 ? -17.017 12.715 15.973 1.00 93.56 806 ILE A CA 1
ATOM 6170 C C . ILE A 1 806 ? -17.671 11.687 16.896 1.00 93.56 806 ILE A C 1
ATOM 6172 O O . ILE A 1 806 ? -17.549 10.483 16.670 1.00 93.56 806 ILE A O 1
ATOM 6176 N N . LEU A 1 807 ? -18.397 12.154 17.911 1.00 93.62 807 LEU A N 1
ATOM 6177 C CA . LEU A 1 807 ? -19.104 11.301 18.865 1.00 93.62 807 LEU A CA 1
ATOM 6178 C C . LEU A 1 807 ? -20.237 10.507 18.191 1.00 93.62 807 LEU A C 1
ATOM 6180 O O . LEU A 1 807 ? -20.382 9.302 18.421 1.00 93.62 807 LEU A O 1
ATOM 6184 N N . CYS A 1 808 ? -20.997 11.148 17.298 1.00 95.50 808 CYS A N 1
ATOM 6185 C CA . CYS A 1 808 ? -22.009 10.485 16.475 1.00 95.50 808 CYS A CA 1
ATOM 6186 C C . CYS A 1 808 ? -21.386 9.465 15.513 1.00 95.50 808 CYS A C 1
ATOM 6188 O O . CYS A 1 808 ? -21.899 8.354 15.376 1.00 95.50 808 CYS A O 1
ATOM 6190 N N . ALA A 1 809 ? -20.272 9.811 14.866 1.00 95.75 809 ALA A N 1
ATOM 6191 C CA . ALA A 1 809 ? -19.534 8.902 13.999 1.00 95.75 809 ALA A CA 1
ATOM 6192 C C . ALA A 1 809 ? -19.020 7.676 14.767 1.00 95.75 809 ALA A C 1
ATOM 6194 O O . ALA A 1 809 ? -19.254 6.544 14.344 1.00 95.75 809 ALA A O 1
ATOM 6195 N N . TRP A 1 810 ? -18.407 7.881 15.936 1.00 96.31 810 TRP A N 1
ATOM 6196 C CA . TRP A 1 810 ? -17.949 6.795 16.802 1.00 96.31 810 TRP A CA 1
ATOM 6197 C C . TRP A 1 810 ? -19.096 5.872 17.214 1.00 96.31 810 TRP A C 1
ATOM 6199 O O . TRP A 1 810 ? -18.995 4.655 17.058 1.00 96.31 810 TRP A O 1
ATOM 6209 N N . ARG A 1 811 ? -20.231 6.441 17.647 1.00 96.69 811 ARG A N 1
ATOM 6210 C CA . ARG A 1 811 ? -21.455 5.686 17.955 1.00 96.69 811 ARG A CA 1
ATOM 6211 C C . ARG A 1 811 ? -21.859 4.778 16.793 1.00 96.69 811 ARG A C 1
ATOM 6213 O O . ARG A 1 811 ? -22.165 3.607 17.021 1.00 96.69 811 ARG A O 1
ATOM 6220 N N . ARG A 1 812 ? -21.842 5.282 15.555 1.00 97.06 812 ARG A N 1
ATOM 6221 C CA . ARG A 1 812 ? -22.197 4.487 14.368 1.00 97.06 812 ARG A CA 1
ATOM 6222 C C . ARG A 1 812 ? -21.190 3.371 14.070 1.00 97.06 812 ARG A C 1
ATOM 6224 O O . ARG A 1 812 ? -21.610 2.263 13.727 1.00 97.06 812 ARG A O 1
ATOM 6231 N N . VAL A 1 813 ? -19.890 3.625 14.251 1.00 96.25 813 VAL A N 1
ATOM 6232 C CA . VAL A 1 813 ? -18.834 2.606 14.101 1.00 96.25 813 VAL A CA 1
ATOM 6233 C C . VAL A 1 813 ? -19.015 1.486 15.125 1.00 96.25 813 VAL A C 1
ATOM 6235 O O . VAL A 1 813 ? -19.065 0.320 14.734 1.00 96.25 813 VAL A O 1
ATOM 6238 N N . ILE A 1 814 ? -19.200 1.819 16.410 1.00 96.25 814 ILE A N 1
ATOM 6239 C CA . ILE A 1 814 ? -19.459 0.825 17.467 1.00 96.25 814 ILE A CA 1
ATOM 6240 C C . ILE A 1 814 ? -20.748 0.053 17.177 1.00 96.25 814 ILE A C 1
ATOM 6242 O O . ILE A 1 814 ? -20.746 -1.171 17.242 1.00 96.25 814 ILE A O 1
ATOM 6246 N N . THR A 1 815 ? -21.822 0.737 16.776 1.00 96.44 815 THR A N 1
ATOM 6247 C CA . THR A 1 815 ? -23.094 0.085 16.415 1.00 96.44 815 THR A CA 1
ATOM 6248 C C . THR A 1 815 ? -22.906 -0.923 15.273 1.00 96.44 815 THR A C 1
ATOM 6250 O O . THR A 1 815 ? -23.405 -2.046 15.340 1.00 96.44 815 THR A O 1
ATOM 6253 N N . SER A 1 816 ? -22.140 -0.554 14.241 1.00 95.56 816 SER A N 1
ATOM 6254 C CA . SER A 1 816 ? -21.835 -1.439 13.107 1.00 95.56 816 SER A CA 1
ATOM 6255 C C . SER A 1 816 ? -20.996 -2.647 13.521 1.00 95.56 816 SER A C 1
ATOM 6257 O O . SER A 1 816 ? -21.226 -3.747 13.027 1.00 95.56 816 SER A O 1
ATOM 6259 N N . LEU A 1 817 ? -20.056 -2.450 14.447 1.00 92.75 817 LEU A N 1
ATOM 6260 C CA . LEU A 1 817 ? -19.208 -3.505 14.994 1.00 92.75 817 LEU A CA 1
ATOM 6261 C C . LEU A 1 817 ? -20.000 -4.515 15.827 1.00 92.75 817 LEU A C 1
ATOM 6263 O O . LEU A 1 817 ? -19.735 -5.708 15.751 1.00 92.75 817 LEU A O 1
ATOM 6267 N N . ILE A 1 818 ? -20.960 -4.061 16.632 1.00 93.56 818 ILE A N 1
ATOM 6268 C CA . ILE A 1 818 ? -21.692 -4.946 17.550 1.00 93.56 818 ILE A CA 1
ATOM 6269 C C . ILE A 1 818 ? -22.893 -5.618 16.890 1.00 93.56 818 ILE A C 1
ATOM 6271 O O . ILE A 1 818 ? -23.380 -6.615 17.414 1.00 93.56 818 ILE A O 1
ATOM 6275 N N . SER A 1 819 ? -23.364 -5.120 15.742 1.00 94.56 819 SER A N 1
ATOM 6276 C CA . SER A 1 819 ? -24.519 -5.692 15.040 1.00 94.56 819 SER A CA 1
ATOM 6277 C C . SER A 1 819 ? -24.390 -7.206 14.780 1.00 94.56 819 SER A C 1
ATOM 6279 O O . SER A 1 819 ? -25.365 -7.911 15.049 1.00 94.56 819 SER A O 1
ATOM 6281 N N . PRO A 1 820 ? -23.231 -7.749 14.352 1.00 90.06 820 PRO A N 1
ATOM 6282 C CA . PRO A 1 820 ? -23.036 -9.197 14.239 1.00 90.06 820 PRO A CA 1
ATOM 6283 C C . PRO A 1 820 ? -23.017 -9.936 15.589 1.00 90.06 820 PRO A C 1
ATOM 6285 O O . PRO A 1 820 ? -23.342 -11.120 15.646 1.00 90.06 820 PRO A O 1
ATOM 6288 N N . LEU A 1 821 ? -22.659 -9.254 16.685 1.00 89.38 821 LEU A N 1
ATOM 6289 C CA . LEU A 1 821 ? -22.577 -9.827 18.035 1.00 89.38 821 LEU A CA 1
ATOM 6290 C C . LEU A 1 821 ? -23.942 -9.972 18.718 1.00 89.38 821 LEU A C 1
ATOM 6292 O O . LEU A 1 821 ? -24.056 -10.753 19.664 1.00 89.38 821 LEU A O 1
ATOM 6296 N N . LEU A 1 822 ? -24.977 -9.272 18.237 1.00 90.62 822 LEU A N 1
ATOM 6297 C CA . LEU A 1 822 ? -26.329 -9.309 18.816 1.00 90.62 822 LEU A CA 1
ATOM 6298 C C . LEU A 1 822 ? -26.939 -10.717 18.819 1.00 90.62 822 LEU A C 1
ATOM 6300 O O . LEU A 1 822 ? -27.750 -11.040 19.683 1.00 90.62 822 LEU A O 1
ATOM 6304 N N . ALA A 1 823 ? -26.522 -11.580 17.887 1.00 88.38 823 ALA A N 1
ATOM 6305 C CA . ALA A 1 823 ? -26.957 -12.975 17.837 1.00 88.38 823 ALA A CA 1
ATOM 6306 C C . ALA A 1 823 ? -26.418 -13.819 19.012 1.00 88.38 823 ALA A C 1
ATOM 6308 O O . ALA A 1 823 ? -26.923 -14.910 19.274 1.00 88.38 823 ALA A O 1
ATOM 6309 N N . THR A 1 824 ? -25.399 -13.331 19.726 1.00 91.00 824 THR A N 1
ATOM 6310 C CA . THR A 1 824 ? -24.713 -14.042 20.811 1.00 91.00 824 THR A CA 1
ATOM 6311 C C . THR A 1 824 ? -24.539 -13.131 22.036 1.00 91.00 824 THR A C 1
ATOM 6313 O O . THR A 1 824 ? -23.452 -12.584 22.240 1.00 91.00 824 THR A O 1
ATOM 6316 N N . PRO A 1 825 ? -25.571 -12.992 22.897 1.00 92.06 825 PRO A N 1
ATOM 6317 C CA . PRO A 1 825 ? -25.565 -12.073 24.044 1.00 92.06 825 PRO A CA 1
ATOM 6318 C C . PRO A 1 825 ? -24.358 -12.233 24.980 1.00 92.06 825 PRO A C 1
ATOM 6320 O O . PRO A 1 825 ? -23.802 -11.250 25.456 1.00 92.06 825 PRO A O 1
ATOM 6323 N N . HIS A 1 826 ? -23.887 -13.467 25.186 1.00 91.50 826 HIS A N 1
ATOM 6324 C CA . HIS A 1 826 ? -22.680 -13.739 25.972 1.00 91.50 826 HIS A CA 1
ATOM 6325 C C . HIS A 1 826 ? -21.421 -13.077 25.383 1.00 91.50 826 HIS A C 1
ATOM 6327 O O . HIS A 1 826 ? -20.606 -12.538 26.123 1.00 91.50 826 HIS A O 1
ATOM 6333 N N . VAL A 1 827 ? -21.241 -13.107 24.057 1.00 92.31 827 VAL A N 1
ATOM 6334 C CA . VAL A 1 827 ? -20.076 -12.491 23.395 1.00 92.31 827 VAL A CA 1
ATOM 6335 C C . VAL A 1 827 ? -20.139 -10.970 23.515 1.00 92.31 827 VAL A C 1
ATOM 6337 O O . VAL A 1 827 ? -19.112 -10.327 23.711 1.00 92.31 827 VAL A O 1
ATOM 6340 N N . LEU A 1 828 ? -21.345 -10.402 23.448 1.00 94.62 828 LEU A N 1
ATOM 6341 C CA . LEU A 1 828 ? -21.571 -8.979 23.673 1.00 94.62 828 LEU A CA 1
ATOM 6342 C C . LEU A 1 828 ? -21.229 -8.572 25.121 1.00 94.62 828 LEU A C 1
ATOM 6344 O O . LEU A 1 828 ? -20.552 -7.566 25.329 1.00 94.62 828 LEU A O 1
ATOM 6348 N N . GLY A 1 829 ? -21.616 -9.388 26.108 1.00 94.56 829 GLY A N 1
ATOM 6349 C CA . GLY A 1 829 ? -21.221 -9.222 27.512 1.00 94.56 829 GLY A CA 1
ATOM 6350 C C . GLY A 1 829 ? -19.705 -9.319 27.723 1.00 94.56 829 GLY A C 1
ATOM 6351 O O . GLY A 1 829 ? -19.120 -8.473 28.396 1.00 94.56 829 GLY A O 1
ATOM 6352 N N . GLU A 1 830 ? -19.037 -10.286 27.084 1.00 92.56 830 GLU A N 1
ATOM 6353 C CA . GLU A 1 830 ? -17.570 -10.412 27.105 1.00 92.56 830 GLU A CA 1
ATOM 6354 C C . GLU A 1 830 ? -16.866 -9.213 26.456 1.00 92.56 830 GLU A C 1
ATOM 6356 O O . GLU A 1 830 ? -15.852 -8.744 26.976 1.00 92.56 830 GLU A O 1
ATOM 6361 N N . PHE A 1 831 ? -17.404 -8.695 25.347 1.00 94.69 831 PHE A N 1
ATOM 6362 C CA . PHE A 1 831 ? -16.899 -7.489 24.690 1.00 94.69 831 PHE A CA 1
ATOM 6363 C C . PHE A 1 831 ? -16.989 -6.283 25.631 1.00 94.69 831 PHE A C 1
ATOM 6365 O O . PHE A 1 831 ? -15.990 -5.596 25.845 1.00 94.69 831 PHE A O 1
ATOM 6372 N N . LEU A 1 832 ? -18.167 -6.044 26.224 1.00 96.25 832 LEU A N 1
ATOM 6373 C CA . LEU A 1 832 ? -18.385 -4.941 27.163 1.00 96.25 832 LEU A CA 1
ATOM 6374 C C . LEU A 1 832 ? -17.468 -5.060 28.383 1.00 96.25 832 LEU A C 1
ATOM 6376 O O . LEU A 1 832 ? -16.808 -4.088 28.759 1.00 96.25 832 LEU A O 1
ATOM 6380 N N . HIS A 1 833 ? -17.392 -6.257 28.968 1.00 94.38 833 HIS A N 1
ATOM 6381 C CA . HIS A 1 833 ? -16.517 -6.538 30.098 1.00 94.38 833 HIS A CA 1
ATOM 6382 C C . HIS A 1 833 ? -15.059 -6.207 29.747 1.00 94.38 833 HIS A C 1
ATOM 6384 O O . HIS A 1 833 ? -14.417 -5.438 30.459 1.00 94.38 833 HIS A O 1
ATOM 6390 N N . ALA A 1 834 ? -14.532 -6.740 28.640 1.00 91.75 834 ALA A N 1
ATOM 6391 C CA . ALA A 1 834 ? -13.163 -6.477 28.195 1.00 91.75 834 ALA A CA 1
ATOM 6392 C C . ALA A 1 834 ? -12.897 -4.983 27.959 1.00 91.75 834 ALA A C 1
ATOM 6394 O O . ALA A 1 834 ? -11.919 -4.443 28.481 1.00 91.75 834 ALA A O 1
ATOM 6395 N N . TYR A 1 835 ? -13.813 -4.302 27.263 1.00 93.81 835 TYR A N 1
ATOM 6396 C CA . TYR A 1 835 ? -13.702 -2.878 26.956 1.00 93.81 835 TYR A CA 1
ATOM 6397 C C . TYR A 1 835 ? -13.589 -2.033 28.230 1.00 93.81 835 TYR A C 1
ATOM 6399 O O . TYR A 1 835 ? -12.650 -1.249 28.367 1.00 93.81 835 TYR A O 1
ATOM 6407 N N . ILE A 1 836 ? -14.510 -2.213 29.187 1.00 93.69 836 ILE A N 1
ATOM 6408 C CA . ILE A 1 836 ? -14.513 -1.443 30.438 1.00 93.69 836 ILE A CA 1
ATOM 6409 C C . ILE A 1 836 ? -13.239 -1.716 31.236 1.00 93.69 836 ILE A C 1
ATOM 6411 O O . ILE A 1 836 ? -12.608 -0.766 31.705 1.00 93.69 836 ILE A O 1
ATOM 6415 N N . ILE A 1 837 ? -12.845 -2.987 31.391 1.00 90.31 837 ILE A N 1
ATOM 6416 C CA . ILE A 1 837 ? -11.629 -3.329 32.139 1.00 90.31 837 ILE A CA 1
ATOM 6417 C C . ILE A 1 837 ? -10.418 -2.670 31.498 1.00 90.31 837 ILE A C 1
ATOM 6419 O O . ILE A 1 837 ? -9.659 -1.994 32.197 1.00 90.31 837 ILE A O 1
ATOM 6423 N N . ARG A 1 838 ? -10.249 -2.793 30.180 1.00 86.38 838 ARG A N 1
ATOM 6424 C CA . ARG A 1 838 ? -9.131 -2.167 29.477 1.00 86.38 838 ARG A CA 1
ATOM 6425 C C . ARG A 1 838 ? -9.157 -0.644 29.640 1.00 86.38 838 ARG A C 1
ATOM 6427 O O . ARG A 1 838 ? -8.145 -0.071 30.043 1.00 86.38 838 ARG A O 1
ATOM 6434 N N . LYS A 1 839 ? -10.302 0.003 29.404 1.00 87.62 839 LYS A N 1
ATOM 6435 C CA . LYS A 1 839 ? -10.443 1.467 29.481 1.00 87.62 839 LYS A CA 1
ATOM 6436 C C . LYS A 1 839 ? -10.151 1.997 30.886 1.00 87.62 839 LYS A C 1
ATOM 6438 O O . LYS A 1 839 ? -9.452 2.994 31.047 1.00 87.62 839 LYS A O 1
ATOM 6443 N N . ALA A 1 840 ? -10.646 1.318 31.918 1.00 86.00 840 ALA A N 1
ATOM 6444 C CA . ALA A 1 840 ? -10.488 1.758 33.298 1.00 86.00 840 ALA A CA 1
ATOM 6445 C C . ALA A 1 840 ? -9.096 1.454 33.874 1.00 86.00 840 ALA A C 1
ATOM 6447 O O . ALA A 1 840 ? -8.591 2.236 34.682 1.00 86.00 840 ALA A O 1
ATOM 6448 N N . THR A 1 841 ? -8.452 0.356 33.466 1.00 78.12 841 THR A N 1
ATOM 6449 C CA . THR A 1 841 ? -7.164 -0.081 34.042 1.00 78.12 841 THR A CA 1
ATOM 6450 C C . THR A 1 841 ? -5.931 0.435 33.288 1.00 78.12 841 THR A C 1
ATOM 6452 O O . THR A 1 841 ? -4.831 0.353 33.830 1.00 78.12 841 THR A O 1
ATOM 6455 N N . CYS A 1 842 ? -6.113 1.066 32.114 1.00 67.62 842 CYS A N 1
ATOM 6456 C CA . CYS A 1 842 ? -5.082 1.743 31.307 1.00 67.62 842 CYS A CA 1
ATOM 6457 C C . CYS A 1 842 ? -3.837 0.876 31.038 1.00 67.62 842 CYS A C 1
ATOM 6459 O O . CYS A 1 842 ? -2.839 0.989 31.755 1.00 67.62 842 CYS A O 1
ATOM 6461 N N . PRO A 1 843 ? -3.836 0.020 30.006 1.00 54.62 843 PRO A N 1
ATOM 6462 C CA . PRO A 1 843 ? -2.876 -1.068 29.964 1.00 54.62 843 PRO A CA 1
ATOM 6463 C C . PRO A 1 843 ? -2.005 -0.992 28.711 1.00 54.62 843 PRO A C 1
ATOM 6465 O O . PRO A 1 843 ? -1.675 -2.027 28.121 1.00 54.62 843 PRO A O 1
ATOM 6468 N N . ASP A 1 844 ? -1.640 0.219 28.272 1.00 50.16 844 ASP A N 1
ATOM 6469 C CA . ASP A 1 844 ? -0.586 0.397 27.272 1.00 50.16 844 ASP A CA 1
ATOM 6470 C C . ASP A 1 844 ? 0.735 -0.118 27.841 1.00 50.16 844 ASP A C 1
ATOM 6472 O O . ASP A 1 844 ? 1.543 0.575 28.437 1.00 50.16 844 ASP A O 1
ATOM 6476 N N . HIS A 1 845 ? 0.924 -1.410 27.662 1.00 46.06 845 HIS A N 1
ATOM 6477 C CA . HIS A 1 845 ? 2.163 -2.107 27.854 1.00 46.06 845 HIS A CA 1
ATOM 6478 C C . HIS A 1 845 ? 2.425 -2.805 26.524 1.00 46.06 845 HIS A C 1
ATOM 6480 O O . HIS A 1 845 ? 2.517 -4.026 26.469 1.00 46.06 845 HIS A O 1
ATOM 6486 N N . ARG A 1 846 ? 2.513 -2.054 25.410 1.00 50.88 846 ARG A N 1
ATOM 6487 C CA . ARG A 1 846 ? 3.247 -2.598 24.261 1.00 50.88 846 ARG A CA 1
ATOM 6488 C C . ARG A 1 846 ? 4.690 -2.740 24.757 1.00 50.88 846 ARG A C 1
ATOM 6490 O O . ARG A 1 846 ? 5.322 -1.722 25.030 1.00 50.88 846 ARG A O 1
ATOM 6497 N N . PRO A 1 847 ? 5.238 -3.959 24.897 1.00 44.50 847 PRO A N 1
ATOM 6498 C CA . PRO A 1 847 ? 6.549 -4.171 25.517 1.00 44.50 847 PRO A CA 1
ATOM 6499 C C . PRO A 1 847 ? 7.715 -3.547 24.728 1.00 44.50 847 PRO A C 1
ATOM 6501 O O . PRO A 1 847 ? 8.852 -3.588 25.182 1.00 44.50 847 PRO A O 1
ATOM 6504 N N . LEU A 1 848 ? 7.448 -2.963 23.554 1.00 41.94 848 LEU A N 1
ATOM 6505 C CA . LEU A 1 848 ? 8.455 -2.499 22.605 1.00 41.94 848 LEU A CA 1
ATOM 6506 C C . LEU A 1 848 ? 8.596 -0.972 22.512 1.00 41.94 848 LEU A C 1
ATOM 6508 O O . LEU A 1 848 ? 9.589 -0.509 21.957 1.00 41.94 848 LEU A O 1
ATOM 6512 N N . VAL A 1 849 ? 7.673 -0.174 23.065 1.00 43.44 849 VAL A N 1
ATOM 6513 C CA . VAL A 1 849 ? 7.766 1.296 22.997 1.00 43.44 849 VAL A CA 1
ATOM 6514 C C . VAL A 1 849 ? 7.787 1.871 24.409 1.00 43.44 849 VAL A C 1
ATOM 6516 O O . VAL A 1 849 ? 6.756 2.037 25.038 1.00 43.44 849 VAL A O 1
ATOM 6519 N N . SER A 1 850 ? 9.008 2.107 24.897 1.00 38.88 850 SER A N 1
ATOM 6520 C CA . SER A 1 850 ? 9.400 2.895 26.073 1.00 38.88 850 SER A CA 1
ATOM 6521 C C . SER A 1 850 ? 8.288 3.287 27.063 1.00 38.88 850 SER A C 1
ATOM 6523 O O . SER A 1 850 ? 7.545 4.244 26.846 1.00 38.88 850 SER A O 1
ATOM 6525 N N . ILE A 1 851 ? 8.328 2.654 28.239 1.00 41.03 851 ILE A N 1
ATOM 6526 C CA . ILE A 1 851 ? 7.597 2.990 29.480 1.00 41.03 851 ILE A CA 1
ATOM 6527 C C . ILE A 1 851 ? 7.674 4.497 29.844 1.00 41.03 851 ILE A C 1
ATOM 6529 O O . ILE A 1 851 ? 6.875 4.996 30.634 1.00 41.03 851 ILE A O 1
ATOM 6533 N N . ALA A 1 852 ? 8.599 5.263 29.252 1.00 40.12 852 ALA A N 1
ATOM 6534 C CA . ALA A 1 852 ? 8.803 6.683 29.526 1.00 40.12 852 ALA A CA 1
ATOM 6535 C C . ALA A 1 852 ? 7.668 7.625 29.063 1.00 40.12 852 ALA A C 1
ATOM 6537 O O . ALA A 1 852 ? 7.676 8.783 29.479 1.00 40.12 852 ALA A O 1
ATOM 6538 N N . TYR A 1 853 ? 6.712 7.175 28.238 1.00 44.19 853 TYR A N 1
ATOM 6539 C CA . TYR A 1 853 ? 5.609 8.023 27.749 1.00 44.19 853 TYR A CA 1
ATOM 6540 C C . TYR A 1 853 ? 4.291 7.898 28.532 1.00 44.19 853 TYR A C 1
ATOM 6542 O O . TYR A 1 853 ? 3.363 8.658 28.263 1.00 44.19 853 TYR A O 1
ATOM 6550 N N . HIS A 1 854 ? 4.208 7.040 29.556 1.00 48.88 854 HIS A N 1
ATOM 6551 C CA . HIS A 1 854 ? 3.034 6.961 30.440 1.00 48.88 854 HIS A CA 1
ATOM 6552 C C . H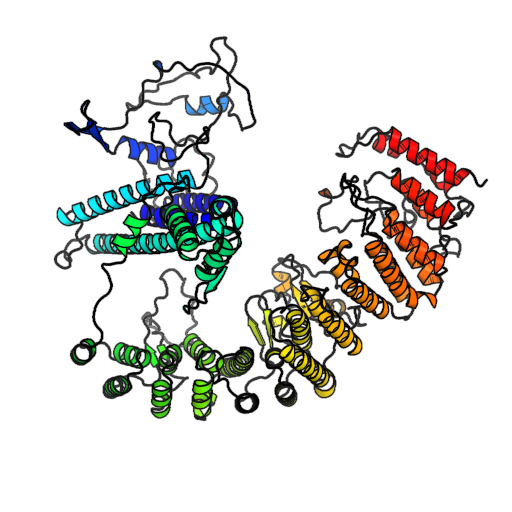IS A 1 854 ? 3.023 8.071 31.495 1.00 48.88 854 HIS A C 1
ATOM 6554 O O . HIS A 1 854 ? 2.899 7.816 32.695 1.00 48.88 854 HIS A O 1
ATOM 6560 N N . SER A 1 855 ? 3.132 9.329 31.063 1.00 44.69 855 SER A N 1
ATOM 6561 C CA . SER A 1 855 ? 2.750 10.442 31.921 1.00 44.69 855 SER A CA 1
ATOM 6562 C C . SER A 1 855 ? 1.235 10.422 32.091 1.00 44.69 855 SER A C 1
ATOM 6564 O O . SER A 1 855 ? 0.476 10.874 31.238 1.00 44.69 855 SER A O 1
ATOM 6566 N N . SER A 1 856 ? 0.802 9.906 33.239 1.00 46.06 856 SER A N 1
ATOM 6567 C CA . SER A 1 856 ? -0.578 9.782 33.737 1.00 46.06 856 SER A CA 1
ATOM 6568 C C . SER A 1 856 ? -1.411 11.078 33.765 1.00 46.06 856 SER A C 1
ATOM 6570 O O . SER A 1 856 ? -2.471 11.115 34.384 1.00 46.06 856 SER A O 1
ATOM 6572 N N . GLN A 1 857 ? -0.954 12.168 33.147 1.00 49.44 857 GLN A N 1
ATOM 6573 C CA . GLN A 1 857 ? -1.686 13.427 33.028 1.00 49.44 857 GLN A CA 1
ATOM 6574 C C . GLN A 1 857 ? -2.539 13.523 31.753 1.00 49.44 857 GLN A C 1
ATOM 6576 O O . GLN A 1 857 ? -3.501 14.282 31.769 1.00 49.44 857 GLN A O 1
ATOM 6581 N N . ASN A 1 858 ? -2.248 12.751 30.695 1.00 53.78 858 ASN A N 1
ATOM 6582 C CA . ASN A 1 858 ? -2.908 12.944 29.392 1.00 53.78 858 ASN A CA 1
ATOM 6583 C C . ASN A 1 858 ? -3.987 11.910 29.034 1.00 53.78 858 ASN A C 1
ATOM 6585 O O . ASN A 1 858 ? -4.814 12.204 28.179 1.00 53.78 858 ASN A O 1
ATOM 6589 N N . HIS A 1 859 ? -4.019 10.741 29.681 1.00 59.81 859 HIS A N 1
ATOM 6590 C CA . HIS A 1 859 ? -5.107 9.775 29.486 1.00 59.81 859 HIS A CA 1
ATOM 6591 C C . HIS A 1 859 ? -6.289 10.143 30.385 1.00 59.81 859 HIS A C 1
ATOM 6593 O O . HIS A 1 859 ? -6.256 9.936 31.605 1.00 59.81 859 HIS A O 1
ATOM 6599 N N . VAL A 1 860 ? -7.323 10.738 29.795 1.00 65.88 860 VAL A N 1
ATOM 6600 C CA . VAL A 1 860 ? -8.565 11.057 30.500 1.00 65.88 860 VAL A CA 1
ATOM 6601 C C . VAL A 1 860 ? -9.444 9.814 30.475 1.00 65.88 860 VAL A C 1
ATOM 6603 O O . VAL A 1 860 ? -10.095 9.505 29.488 1.00 65.88 860 VAL A O 1
ATOM 6606 N N . ILE A 1 861 ? -9.431 9.073 31.579 1.00 66.69 861 ILE A N 1
ATOM 6607 C CA . ILE A 1 861 ? -10.259 7.874 31.740 1.00 66.69 861 ILE A CA 1
ATOM 6608 C C . ILE A 1 861 ? -11.722 8.291 31.903 1.00 66.69 861 ILE A C 1
ATOM 6610 O O . ILE A 1 861 ? -11.998 9.192 32.692 1.00 66.69 861 ILE A O 1
ATOM 6614 N N . GLY A 1 862 ? -12.643 7.629 31.199 1.00 60.78 862 GLY A N 1
ATOM 6615 C CA . GLY A 1 862 ? -14.048 8.056 31.145 1.00 60.78 862 GLY A CA 1
ATOM 6616 C C . GLY A 1 862 ? -14.244 9.272 30.242 1.00 60.78 862 GLY A C 1
ATOM 6617 O O . GLY A 1 862 ? -14.968 10.201 30.586 1.00 60.78 862 GLY A O 1
ATOM 6618 N N . ASP A 1 863 ? -13.527 9.298 29.123 1.00 81.88 863 ASP A N 1
ATOM 6619 C CA . ASP A 1 863 ? -13.769 10.252 28.055 1.00 81.88 863 ASP A CA 1
ATOM 6620 C C . ASP A 1 863 ? -15.117 9.992 27.364 1.00 81.88 863 ASP A C 1
ATOM 6622 O O . ASP A 1 863 ? -15.782 8.970 27.575 1.00 81.88 863 ASP A O 1
ATOM 6626 N N . ASP A 1 864 ? -15.511 10.919 26.497 1.00 89.50 864 ASP A N 1
ATOM 6627 C CA . ASP A 1 864 ? -16.809 10.862 25.830 1.00 89.50 864 ASP A CA 1
ATOM 6628 C C . ASP A 1 864 ? -16.946 9.602 24.950 1.00 89.50 864 ASP A C 1
ATOM 6630 O O . ASP A 1 864 ? -18.039 9.040 24.840 1.00 89.50 864 ASP A O 1
ATOM 6634 N N . LEU A 1 865 ? -15.843 9.073 24.394 1.00 90.44 865 LEU A N 1
ATOM 6635 C CA . LEU A 1 865 ? -15.864 7.803 23.654 1.00 90.44 865 LEU A CA 1
ATOM 6636 C C . LEU A 1 865 ? -16.175 6.610 24.550 1.00 90.44 865 LEU A C 1
ATOM 6638 O O . LEU A 1 865 ? -16.934 5.733 24.132 1.00 90.44 865 LEU A O 1
ATOM 6642 N N . ALA A 1 866 ? -15.603 6.544 25.756 1.00 92.25 866 ALA A N 1
ATOM 6643 C CA . ALA A 1 866 ? -15.875 5.455 26.686 1.00 92.25 866 ALA A CA 1
ATOM 6644 C C . ALA A 1 866 ? -17.340 5.437 27.106 1.00 92.25 866 ALA A C 1
ATOM 6646 O O . ALA A 1 866 ? -17.971 4.380 27.050 1.00 92.25 866 ALA A O 1
ATOM 6647 N N . HIS A 1 867 ? -17.893 6.601 27.461 1.00 93.56 867 HIS A N 1
ATOM 6648 C CA . HIS A 1 867 ? -19.307 6.721 27.813 1.00 93.56 867 HIS A CA 1
ATOM 6649 C C . HIS A 1 867 ? -20.206 6.282 26.656 1.00 93.56 867 HIS A C 1
ATOM 6651 O O . HIS A 1 867 ? -21.090 5.450 26.850 1.00 93.56 867 HIS A O 1
ATOM 6657 N N . ILE A 1 868 ? -19.939 6.757 25.436 1.00 95.25 868 ILE A N 1
ATOM 6658 C CA . ILE A 1 868 ? -20.719 6.367 24.255 1.00 95.25 868 ILE A CA 1
ATOM 6659 C C . ILE A 1 868 ? -20.590 4.877 23.961 1.00 95.25 868 ILE A C 1
ATOM 6661 O O . ILE A 1 868 ? -21.594 4.238 23.671 1.00 95.25 868 ILE A O 1
ATOM 6665 N N . THR A 1 869 ? -19.385 4.312 24.033 1.00 95.81 869 THR A N 1
ATOM 6666 C CA . THR A 1 869 ? -19.170 2.892 23.721 1.00 95.81 869 THR A CA 1
ATOM 6667 C C . THR A 1 869 ? -19.932 2.001 24.694 1.00 95.81 869 THR A C 1
ATOM 6669 O O . THR A 1 869 ? -20.648 1.101 24.261 1.00 95.81 869 THR A O 1
ATOM 6672 N N . VAL A 1 870 ? -19.823 2.277 25.998 1.00 96.81 870 VAL A N 1
ATOM 6673 C CA . VAL A 1 870 ? -20.550 1.535 27.035 1.00 96.81 870 VAL A CA 1
ATOM 6674 C C . VAL A 1 870 ? -22.057 1.710 26.867 1.00 96.81 870 VAL A C 1
ATOM 6676 O O . VAL A 1 870 ? -22.771 0.712 26.872 1.00 96.81 870 VAL A O 1
ATOM 6679 N N . GLN A 1 871 ? -22.538 2.938 26.654 1.00 96.75 871 GLN A N 1
ATOM 6680 C CA . GLN A 1 871 ? -23.965 3.197 26.467 1.00 96.75 871 GLN A CA 1
ATOM 6681 C C . GLN A 1 871 ? -24.520 2.435 25.260 1.00 96.75 871 GLN A C 1
ATOM 6683 O O . GLN A 1 871 ? -25.525 1.754 25.386 1.00 96.75 871 GLN A O 1
ATOM 6688 N N . VAL A 1 872 ? -23.837 2.481 24.111 1.00 96.88 872 VAL A N 1
ATOM 6689 C CA . VAL A 1 872 ? -24.259 1.772 22.890 1.00 96.88 872 VAL A CA 1
ATOM 6690 C C . VAL A 1 872 ? -24.309 0.260 23.105 1.00 96.88 872 VAL A C 1
ATOM 6692 O O . VAL A 1 872 ? -25.224 -0.395 22.616 1.00 96.88 872 VAL A O 1
ATOM 6695 N N . LEU A 1 873 ? -23.346 -0.301 23.840 1.00 96.94 873 LEU A N 1
ATOM 6696 C CA . LEU A 1 873 ? -23.333 -1.723 24.182 1.00 96.94 873 LEU A CA 1
ATOM 6697 C C . LEU A 1 873 ? -24.502 -2.092 25.107 1.00 96.94 873 LEU A C 1
ATOM 6699 O O . LEU A 1 873 ? -25.191 -3.076 24.846 1.00 96.94 873 LEU A O 1
ATOM 6703 N N . VAL A 1 874 ? -24.747 -1.305 26.157 1.00 97.31 874 VAL A N 1
ATOM 6704 C CA . VAL A 1 874 ? -25.855 -1.531 27.101 1.00 97.31 874 VAL A CA 1
ATOM 6705 C C . VAL A 1 874 ? -27.212 -1.368 26.408 1.00 97.31 874 VAL A C 1
ATOM 6707 O O . VAL A 1 874 ? -28.073 -2.232 26.556 1.00 97.31 874 VAL A O 1
ATOM 6710 N N . ASP A 1 875 ? -27.378 -0.338 25.575 1.00 96.56 875 ASP A N 1
ATOM 6711 C CA . ASP A 1 875 ? -28.580 -0.111 24.758 1.00 96.56 875 ASP A CA 1
ATOM 6712 C C . ASP A 1 875 ? -28.838 -1.277 23.788 1.00 96.56 875 ASP A C 1
ATOM 6714 O O . ASP A 1 875 ? -29.984 -1.613 23.488 1.00 96.56 875 ASP A O 1
ATOM 6718 N N . ALA A 1 876 ? -27.770 -1.927 23.319 1.00 96.44 876 ALA A N 1
ATOM 6719 C CA . ALA A 1 876 ? -27.821 -3.127 22.491 1.00 96.44 876 ALA A CA 1
ATOM 6720 C C . ALA A 1 876 ? -28.095 -4.428 23.277 1.00 96.44 876 ALA A C 1
ATOM 6722 O O . ALA A 1 876 ? -28.156 -5.503 22.678 1.00 96.44 876 ALA A O 1
ATOM 6723 N N . GLY A 1 877 ? -28.275 -4.349 24.599 1.00 97.06 877 GLY A N 1
ATOM 6724 C CA . GLY A 1 877 ? -28.588 -5.483 25.470 1.00 97.06 877 GLY A CA 1
ATOM 6725 C C . GLY A 1 877 ? -27.373 -6.164 26.103 1.00 97.06 877 GLY A C 1
ATOM 6726 O O . GLY A 1 877 ? -27.509 -7.273 26.621 1.00 97.06 877 GLY A O 1
ATOM 6727 N N . ALA A 1 878 ? -26.188 -5.546 26.069 1.00 96.75 878 ALA A N 1
ATOM 6728 C CA . ALA A 1 878 ? -25.039 -6.033 26.825 1.00 96.75 878 ALA A CA 1
ATOM 6729 C C . ALA A 1 878 ? -25.300 -5.895 28.332 1.00 96.75 878 ALA A C 1
ATOM 6731 O O . ALA A 1 878 ? -25.626 -4.812 28.818 1.00 96.75 878 ALA A O 1
ATOM 6732 N N . ASP A 1 879 ? -25.104 -6.973 29.086 1.00 96.69 879 ASP A N 1
ATOM 6733 C CA . ASP A 1 879 ? -25.210 -6.923 30.541 1.00 96.69 879 ASP A CA 1
ATOM 6734 C C . ASP A 1 879 ? -23.915 -6.361 31.148 1.00 96.69 879 ASP A C 1
ATOM 6736 O O . ASP A 1 879 ? -22.865 -7.003 31.112 1.00 96.69 879 ASP A O 1
ATOM 6740 N N . VAL A 1 880 ? -23.972 -5.166 31.742 1.00 96.75 880 VAL A N 1
ATOM 6741 C CA . VAL A 1 880 ? -22.828 -4.580 32.469 1.00 96.75 880 VAL A CA 1
ATOM 6742 C C . VAL A 1 880 ? -22.423 -5.421 33.691 1.00 96.75 880 VAL A C 1
ATOM 6744 O O . VAL A 1 880 ? -21.284 -5.348 34.159 1.00 96.75 880 VAL A O 1
ATOM 6747 N N . ASN A 1 881 ? -23.334 -6.261 34.188 1.00 96.44 881 ASN A N 1
ATOM 6748 C CA . ASN A 1 881 ? -23.102 -7.219 35.263 1.00 96.44 881 ASN A CA 1
ATOM 6749 C C . ASN A 1 881 ? -22.683 -8.603 34.752 1.00 96.44 881 ASN A C 1
ATOM 6751 O O . ASN A 1 881 ? -22.608 -9.543 35.550 1.00 96.44 881 ASN A O 1
ATOM 6755 N N . HIS A 1 882 ? -22.358 -8.725 33.458 1.00 95.12 882 HIS A N 1
ATOM 6756 C CA . HIS A 1 882 ? -21.857 -9.961 32.868 1.00 95.12 882 HIS A CA 1
ATOM 6757 C C . HIS A 1 882 ? -20.678 -10.510 33.678 1.00 95.12 882 HIS A C 1
ATOM 6759 O O . HIS A 1 882 ? -19.721 -9.799 34.010 1.00 95.12 882 HIS A O 1
ATOM 6765 N N . ARG A 1 883 ? -20.764 -11.798 34.012 1.00 92.19 883 ARG A N 1
ATOM 6766 C CA . ARG A 1 883 ? -19.756 -12.515 34.793 1.00 92.19 883 ARG A CA 1
ATOM 6767 C C . ARG A 1 883 ? -18.817 -13.237 33.844 1.00 92.19 883 ARG A C 1
ATOM 6769 O O . ARG A 1 883 ? -19.247 -14.130 33.113 1.00 92.19 883 ARG A O 1
ATOM 6776 N N . ARG A 1 884 ? -17.529 -12.890 33.891 1.00 87.31 884 ARG A N 1
ATOM 6777 C CA . ARG A 1 884 ? -16.508 -13.547 33.064 1.00 87.31 884 ARG A CA 1
ATOM 6778 C C . ARG A 1 884 ? -16.413 -15.021 33.460 1.00 87.31 884 ARG A C 1
ATOM 6780 O O . ARG A 1 884 ? -15.993 -15.337 34.575 1.00 87.31 884 ARG A O 1
ATOM 6787 N N . ARG A 1 885 ? -16.778 -15.929 32.551 1.00 83.50 885 ARG A N 1
ATOM 6788 C CA . ARG A 1 885 ? -16.569 -17.371 32.747 1.00 83.50 885 ARG A CA 1
ATOM 6789 C C . ARG A 1 885 ? -15.084 -17.674 32.549 1.00 83.50 885 ARG A C 1
ATOM 6791 O O . ARG A 1 885 ? -14.524 -17.378 31.497 1.00 83.50 885 ARG A O 1
ATOM 6798 N N . GLY A 1 886 ? -14.430 -18.218 33.573 1.00 76.00 886 GLY A N 1
ATOM 6799 C CA . GLY A 1 886 ? -13.101 -18.811 33.396 1.00 76.00 886 GLY A CA 1
ATOM 6800 C C . GLY A 1 886 ? -13.206 -20.078 32.545 1.00 76.00 886 GLY A C 1
ATOM 6801 O O . GLY A 1 886 ? -14.257 -20.718 32.567 1.00 76.00 886 GLY A O 1
ATOM 6802 N N . ASP A 1 887 ? -12.126 -20.474 31.862 1.00 65.69 887 ASP A N 1
ATOM 6803 C CA . ASP A 1 887 ? -12.051 -21.623 30.926 1.00 65.69 887 ASP A CA 1
ATOM 6804 C C . ASP A 1 887 ? -12.339 -23.016 31.564 1.00 65.69 887 ASP A C 1
ATOM 6806 O O . ASP A 1 887 ? -12.094 -24.059 30.967 1.00 65.69 887 ASP A O 1
ATOM 6810 N N . GLY A 1 888 ? -12.900 -23.055 32.776 1.00 70.31 888 GLY A N 1
ATOM 6811 C CA . GLY A 1 888 ? -13.357 -24.254 33.482 1.00 70.31 888 GLY A CA 1
ATOM 6812 C C . GLY A 1 888 ? -13.985 -23.979 34.857 1.00 70.31 888 GLY A C 1
ATOM 6813 O O . GLY A 1 888 ? -14.090 -24.897 35.666 1.00 70.31 888 GLY A O 1
ATOM 6814 N N . ALA A 1 889 ? -14.358 -22.728 35.161 1.00 58.28 889 ALA A N 1
ATOM 6815 C CA . ALA A 1 889 ? -14.823 -22.318 36.490 1.00 58.28 889 ALA A CA 1
ATOM 6816 C C . ALA A 1 889 ? -16.359 -22.257 36.589 1.00 58.28 889 ALA A C 1
ATOM 6818 O O . ALA A 1 889 ? -17.052 -22.120 35.582 1.00 58.28 889 ALA A O 1
ATOM 6819 N N . SER A 1 890 ? -16.880 -22.356 37.820 1.00 65.06 890 SER A N 1
ATOM 6820 C CA . SER A 1 890 ? -18.311 -22.249 38.132 1.00 65.06 890 SER A CA 1
ATOM 6821 C C . SER A 1 890 ? -18.927 -20.949 37.595 1.00 65.06 890 SER A C 1
ATOM 6823 O O . SER A 1 890 ? -18.227 -19.966 37.357 1.00 65.06 890 SER A O 1
ATOM 6825 N N . GLU A 1 891 ? -20.256 -20.915 37.442 1.00 73.38 891 GLU A N 1
ATOM 6826 C CA . GLU A 1 891 ? -21.013 -19.751 36.937 1.00 73.38 891 GLU A CA 1
ATOM 6827 C C . GLU A 1 891 ? -20.831 -18.448 37.758 1.00 73.38 891 GLU A C 1
ATOM 6829 O O . GLU A 1 891 ? -21.320 -17.393 37.357 1.00 73.38 891 GLU A O 1
ATOM 6834 N N . ASP A 1 892 ? -20.095 -18.480 38.875 1.00 81.00 892 ASP A N 1
ATOM 6835 C CA . ASP A 1 892 ? -19.854 -17.352 39.785 1.00 81.00 892 ASP A CA 1
ATOM 6836 C C . ASP A 1 892 ? -18.566 -16.561 39.457 1.00 81.00 892 ASP A C 1
ATOM 6838 O O . ASP A 1 892 ? -17.757 -16.240 40.332 1.00 81.00 892 ASP A O 1
ATOM 6842 N N . GLY A 1 893 ? -18.350 -16.231 38.181 1.00 89.19 893 GLY A N 1
ATOM 6843 C CA . GLY A 1 893 ? -17.261 -15.337 37.761 1.00 89.19 893 GLY A CA 1
ATOM 6844 C C . GLY A 1 893 ? -17.413 -13.907 38.318 1.00 89.19 893 GLY A C 1
ATOM 6845 O O . GLY A 1 893 ? -18.530 -13.505 38.667 1.00 89.19 893 GLY A O 1
ATOM 6846 N N . PRO A 1 894 ? -16.325 -13.116 38.423 1.00 92.12 894 PRO A N 1
ATOM 6847 C CA . PRO A 1 894 ? -16.416 -11.717 38.838 1.00 92.12 894 PRO A CA 1
ATOM 6848 C C . PRO A 1 894 ? -17.111 -10.874 37.757 1.00 92.12 894 PRO A C 1
ATOM 6850 O O . PRO A 1 894 ? -16.952 -11.127 36.562 1.00 92.12 894 PRO A O 1
ATOM 6853 N N . THR A 1 895 ? -17.868 -9.857 38.180 1.00 94.75 895 THR A N 1
ATOM 6854 C CA . THR A 1 895 ? -18.366 -8.811 37.266 1.00 94.75 895 THR A CA 1
ATOM 6855 C C . THR A 1 895 ? -17.293 -7.751 37.028 1.00 94.75 895 THR A C 1
ATOM 6857 O O . THR A 1 895 ? -16.291 -7.689 37.749 1.00 94.75 895 THR A O 1
ATOM 6860 N N . VAL A 1 896 ? -17.541 -6.848 36.079 1.00 93.31 896 VAL A N 1
ATOM 6861 C CA . VAL A 1 896 ? -16.636 -5.737 35.776 1.00 93.31 896 VAL A CA 1
ATOM 6862 C C . VAL A 1 896 ? -16.298 -4.890 37.014 1.00 93.31 896 VAL A C 1
ATOM 6864 O O . VAL A 1 896 ? -15.129 -4.603 37.258 1.00 93.31 896 VAL A O 1
ATOM 6867 N N . LEU A 1 897 ? -17.284 -4.579 37.869 1.00 93.69 897 LEU A N 1
ATOM 6868 C CA . LEU A 1 897 ? -17.066 -3.819 39.107 1.00 93.69 897 LEU A CA 1
ATOM 6869 C C . LEU A 1 897 ? -16.166 -4.568 40.093 1.00 93.69 897 LEU A C 1
ATOM 6871 O O . LEU A 1 897 ? -15.300 -3.956 40.715 1.00 93.69 897 LEU A O 1
ATOM 6875 N N . HIS A 1 898 ? -16.328 -5.888 40.218 1.00 93.00 898 HIS A N 1
ATOM 6876 C CA . HIS A 1 898 ? -15.466 -6.693 41.085 1.00 93.00 898 HIS A CA 1
ATOM 6877 C C . HIS A 1 898 ? -14.009 -6.629 40.617 1.00 93.00 898 HIS A C 1
ATOM 6879 O O . HIS A 1 898 ? -13.113 -6.412 41.432 1.00 93.00 898 HIS A O 1
ATOM 6885 N N . VAL A 1 899 ? -13.773 -6.769 39.309 1.00 90.06 899 VAL A N 1
ATOM 6886 C CA . VAL A 1 899 ? -12.425 -6.704 38.728 1.00 90.06 899 VAL A CA 1
ATOM 6887 C C . VAL A 1 899 ? -11.809 -5.313 38.906 1.00 90.06 899 VAL A C 1
ATOM 6889 O O . VAL A 1 899 ? -10.644 -5.216 39.288 1.00 90.06 899 VAL A O 1
ATOM 6892 N N . LEU A 1 900 ? -12.578 -4.238 38.703 1.00 88.75 900 LEU A N 1
ATOM 6893 C CA . LEU A 1 900 ? -12.095 -2.873 38.938 1.00 88.75 900 LEU A CA 1
ATOM 6894 C C . LEU A 1 900 ? -11.738 -2.634 40.407 1.00 88.75 900 LEU A C 1
ATOM 6896 O O . LEU A 1 900 ? -10.679 -2.079 40.684 1.00 88.75 900 LEU A O 1
ATOM 6900 N N . CYS A 1 901 ? -12.565 -3.082 41.353 1.00 87.75 901 CYS A N 1
ATOM 6901 C CA . CYS A 1 901 ? -12.274 -2.949 42.781 1.00 87.75 901 CYS A CA 1
ATOM 6902 C C . CYS A 1 901 ? -11.052 -3.773 43.212 1.00 87.75 901 CYS A C 1
ATOM 6904 O O . CYS A 1 901 ? -10.257 -3.287 44.014 1.00 87.75 901 CYS A O 1
ATOM 6906 N N . LEU A 1 902 ? -10.857 -4.976 42.655 1.00 84.50 902 LEU A N 1
ATOM 6907 C CA . LEU A 1 902 ? -9.643 -5.774 42.873 1.00 84.50 902 LEU A CA 1
ATOM 6908 C C . LEU A 1 902 ? -8.399 -5.040 42.363 1.00 84.50 902 LEU A C 1
ATOM 6910 O O . LEU A 1 902 ? -7.413 -4.916 43.092 1.00 84.50 902 LEU A O 1
ATOM 6914 N N . TRP A 1 903 ? -8.476 -4.498 41.146 1.00 82.31 903 TRP A N 1
ATOM 6915 C CA . TRP A 1 903 ? -7.390 -3.731 40.545 1.00 82.31 903 TRP A CA 1
ATOM 6916 C C . TRP A 1 903 ? -7.060 -2.469 41.354 1.00 82.31 903 TRP A C 1
ATOM 6918 O O . TRP A 1 903 ? -5.892 -2.215 41.650 1.00 82.31 903 TRP A O 1
ATOM 6928 N N . LEU A 1 904 ? -8.079 -1.716 41.785 1.00 81.00 904 LEU A N 1
ATOM 6929 C CA . LEU A 1 904 ? -7.929 -0.540 42.651 1.00 81.00 904 LEU A CA 1
ATOM 6930 C C . LEU A 1 904 ? -7.311 -0.900 44.011 1.00 81.00 904 LEU A C 1
ATOM 6932 O O . LEU A 1 904 ? -6.484 -0.147 44.517 1.00 81.00 904 LEU A O 1
ATOM 6936 N N . ALA A 1 905 ? -7.640 -2.069 44.566 1.00 77.69 905 ALA A N 1
ATOM 6937 C CA . ALA A 1 905 ? -7.014 -2.605 45.777 1.00 77.69 905 ALA A CA 1
ATOM 6938 C C . ALA A 1 905 ? -5.571 -3.112 45.553 1.00 77.69 905 ALA A C 1
ATOM 6940 O O . ALA A 1 905 ? -4.898 -3.521 46.500 1.00 77.69 905 ALA A O 1
ATOM 6941 N N . GLY A 1 906 ? -5.071 -3.085 44.312 1.00 71.00 906 GLY A N 1
ATOM 6942 C CA . GLY A 1 906 ? -3.721 -3.520 43.965 1.00 71.00 906 GLY A CA 1
ATOM 6943 C C . GLY A 1 906 ? -3.537 -5.014 43.825 1.00 71.00 906 GLY A C 1
ATOM 6944 O O . GLY A 1 906 ? -2.415 -5.493 43.986 1.00 71.00 906 GLY A O 1
ATOM 6945 N N . ARG A 1 907 ? -4.621 -5.738 43.553 1.00 67.88 907 ARG A N 1
ATOM 6946 C CA . ARG A 1 907 ? -4.602 -7.176 43.304 1.00 67.88 907 ARG A CA 1
ATOM 6947 C C . ARG A 1 907 ? -4.981 -7.468 41.864 1.00 67.88 907 ARG A C 1
ATOM 6949 O O . ARG A 1 907 ? -5.777 -6.751 41.257 1.00 67.88 907 ARG A O 1
ATOM 6956 N N . SER A 1 908 ? -4.419 -8.540 41.327 1.00 64.38 908 SER A N 1
ATOM 6957 C CA . SER A 1 908 ? -4.898 -9.086 40.060 1.00 64.38 908 SER A CA 1
ATOM 6958 C C . SER A 1 908 ? -6.063 -10.040 40.327 1.00 64.38 908 SER A C 1
ATOM 6960 O O . SER A 1 908 ? -5.982 -10.828 41.270 1.00 64.38 908 SER A O 1
ATOM 6962 N N . PRO A 1 909 ? -7.132 -10.042 39.510 1.00 57.78 909 PRO A N 1
ATOM 6963 C CA . PRO A 1 909 ? -8.139 -11.106 39.562 1.00 57.78 909 PRO A CA 1
ATOM 6964 C C . PRO A 1 909 ? -7.549 -12.500 39.269 1.00 57.78 909 PRO A C 1
ATOM 6966 O O . PRO A 1 909 ? -8.175 -13.500 39.608 1.00 57.78 909 PRO A O 1
ATOM 6969 N N . GLU A 1 910 ? -6.359 -12.566 38.660 1.00 57.53 910 GLU A N 1
ATOM 6970 C CA . GLU A 1 910 ? -5.670 -13.794 38.236 1.00 57.53 910 GLU A CA 1
ATOM 6971 C C . GLU A 1 910 ? -4.540 -14.221 39.201 1.00 57.53 910 GLU A C 1
ATOM 6973 O O . GLU A 1 910 ? -3.901 -15.238 38.971 1.00 57.53 910 GLU A O 1
ATOM 6978 N N . GLU A 1 911 ? -4.302 -13.508 40.314 1.00 57.19 911 GLU A N 1
ATOM 6979 C CA . GLU A 1 911 ? -3.263 -13.859 41.313 1.00 57.19 911 GLU A CA 1
ATOM 6980 C C . GLU A 1 911 ? -3.499 -15.207 42.040 1.00 57.19 911 GLU A C 1
ATOM 6982 O O . GLU A 1 911 ? -2.630 -15.648 42.790 1.00 57.19 911 GLU A O 1
ATOM 6987 N N . ASP A 1 912 ? -4.621 -15.888 41.775 1.00 45.41 912 ASP A N 1
ATOM 6988 C CA . ASP A 1 912 ? -4.899 -17.263 42.220 1.00 45.41 912 ASP A CA 1
ATOM 6989 C C . ASP A 1 912 ? -4.616 -18.343 41.145 1.00 45.41 912 ASP A C 1
ATOM 6991 O O . ASP A 1 912 ? -4.711 -19.532 41.457 1.00 45.41 912 ASP A O 1
ATOM 6995 N N . ASP A 1 913 ? -4.266 -17.980 39.899 1.00 44.25 913 ASP A N 1
ATOM 6996 C CA . ASP A 1 913 ? -3.849 -18.932 38.854 1.00 44.25 913 ASP A CA 1
ATOM 6997 C C . ASP A 1 913 ? -2.305 -18.983 38.763 1.00 44.25 913 ASP A C 1
ATOM 6999 O O . ASP A 1 913 ? -1.668 -18.029 38.304 1.00 44.25 913 ASP A O 1
ATOM 7003 N N . PRO A 1 914 ? -1.657 -20.081 39.201 1.00 38.12 914 PRO A N 1
ATOM 7004 C CA . PRO A 1 914 ? -0.200 -20.169 39.295 1.00 38.12 914 PRO A CA 1
ATOM 7005 C C . PRO A 1 914 ? 0.537 -20.148 37.941 1.00 38.12 914 PRO A C 1
ATOM 7007 O O . PRO A 1 914 ? 1.768 -20.084 37.941 1.00 38.12 914 PRO A O 1
ATOM 7010 N N . LEU A 1 915 ? -0.163 -20.207 36.798 1.00 36.12 915 LEU A N 1
ATOM 7011 C CA . LEU A 1 915 ? 0.459 -20.297 35.466 1.00 36.12 915 LEU A CA 1
ATOM 7012 C C . LEU A 1 915 ? 0.515 -18.975 34.683 1.00 36.12 915 LEU A C 1
ATOM 7014 O O . LEU A 1 915 ? 1.372 -18.840 33.808 1.00 36.12 915 LEU A O 1
ATOM 7018 N N . PHE A 1 916 ? -0.311 -17.978 35.013 1.00 40.84 916 PHE A N 1
ATOM 7019 C CA . PHE A 1 916 ? -0.302 -16.668 34.353 1.00 40.84 916 PHE A CA 1
ATOM 7020 C C . PHE A 1 916 ? -0.267 -15.545 35.387 1.00 40.84 916 PHE A C 1
ATOM 7022 O O . PHE A 1 916 ? -1.276 -14.961 35.762 1.00 40.84 916 PHE A O 1
ATOM 7029 N N . GLY A 1 917 ? 0.945 -15.214 35.834 1.00 36.62 917 GLY A N 1
ATOM 7030 C CA . GLY A 1 917 ? 1.201 -14.064 36.694 1.00 36.62 917 GLY A CA 1
ATOM 7031 C C . GLY A 1 917 ? 0.953 -12.741 35.968 1.00 36.62 917 GLY A C 1
ATOM 7032 O O . GLY A 1 917 ? 1.903 -12.066 35.565 1.00 36.62 917 GLY A O 1
ATOM 7033 N N . TRP A 1 918 ? -0.309 -12.336 35.832 1.00 40.38 918 TRP A N 1
ATOM 7034 C CA . TRP A 1 918 ? -0.669 -10.950 35.547 1.00 40.38 918 TRP A CA 1
ATOM 7035 C C . TRP A 1 918 ? -0.318 -10.106 36.779 1.00 40.38 918 TRP A C 1
ATOM 7037 O O . TRP A 1 918 ? -1.152 -9.846 37.642 1.00 40.38 918 TRP A O 1
ATOM 7047 N N . LYS A 1 919 ? 0.947 -9.685 36.894 1.00 45.81 919 LYS A N 1
ATOM 7048 C CA . LYS A 1 919 ? 1.301 -8.540 37.740 1.00 45.81 919 LYS A CA 1
ATOM 7049 C C . LYS A 1 919 ? 0.639 -7.316 37.104 1.00 45.81 919 LYS A C 1
ATOM 7051 O O . LYS A 1 919 ? 0.904 -7.088 35.922 1.00 45.81 919 LYS A O 1
ATOM 7056 N N . PRO A 1 920 ? -0.171 -6.515 37.821 1.00 44.94 920 PRO A N 1
ATOM 7057 C CA . PRO A 1 920 ? -0.566 -5.208 37.322 1.00 44.94 920 PRO A CA 1
ATOM 7058 C C . PRO A 1 920 ? 0.717 -4.390 37.123 1.00 44.94 920 PRO A C 1
ATOM 7060 O O . PRO A 1 920 ? 1.299 -3.860 38.061 1.00 44.94 920 PRO A O 1
ATOM 7063 N N . SER A 1 921 ? 1.218 -4.380 35.891 1.00 44.34 921 SER A N 1
ATOM 7064 C CA . SER A 1 921 ? 2.465 -3.728 35.480 1.00 44.34 921 SER A CA 1
ATOM 7065 C C . SER A 1 921 ? 2.277 -2.230 35.235 1.00 44.34 921 SER A C 1
ATOM 7067 O O . SER A 1 921 ? 3.244 -1.485 35.085 1.00 44.34 921 SER A O 1
ATOM 7069 N N . CYS A 1 922 ? 1.028 -1.765 35.273 1.00 51.31 922 CYS A N 1
ATOM 7070 C CA . CYS A 1 922 ? 0.695 -0.363 35.433 1.00 51.31 922 CYS A CA 1
ATOM 7071 C C . CYS A 1 922 ? 1.051 0.076 36.865 1.00 51.31 922 CYS A C 1
ATOM 7073 O O . CYS A 1 922 ? 0.266 -0.081 37.795 1.00 51.31 922 CYS A O 1
ATOM 7075 N N . LEU A 1 923 ? 2.239 0.670 37.022 1.00 50.03 923 LEU A N 1
ATOM 7076 C CA . LEU A 1 923 ? 2.615 1.509 38.173 1.00 50.03 923 LEU A CA 1
ATOM 7077 C C . LEU A 1 923 ? 1.822 2.835 38.219 1.00 50.03 923 LEU A C 1
ATOM 7079 O O . LEU A 1 923 ? 2.131 3.717 39.016 1.00 50.03 923 LEU A O 1
ATOM 7083 N N . GLY A 1 924 ? 0.862 3.033 37.310 1.00 54.50 924 GLY A N 1
ATOM 7084 C CA . GLY A 1 924 ? 0.051 4.239 37.251 1.00 54.50 924 GLY A CA 1
ATOM 7085 C C . GLY A 1 924 ? -0.900 4.327 38.441 1.00 54.50 924 GLY A C 1
ATOM 7086 O O . GLY A 1 924 ? -1.486 3.326 38.844 1.00 54.50 924 GLY A O 1
ATOM 7087 N N . PHE A 1 925 ? -1.068 5.549 38.958 1.00 58.88 925 PHE A N 1
ATOM 7088 C CA . PHE A 1 925 ? -1.985 5.885 40.053 1.00 58.88 925 PHE A CA 1
ATOM 7089 C C . PHE A 1 925 ? -3.317 5.192 39.884 1.00 58.88 925 PHE A C 1
ATOM 7091 O O . PHE A 1 925 ? -3.879 5.299 38.797 1.00 58.88 925 PHE A O 1
ATOM 7098 N N . ARG A 1 926 ? -3.844 4.548 40.922 1.00 65.50 926 ARG A N 1
ATOM 7099 C CA . ARG A 1 926 ? -5.105 3.791 40.841 1.00 65.50 926 ARG A CA 1
ATOM 7100 C C . ARG A 1 926 ? -6.329 4.671 41.031 1.00 65.50 926 ARG A C 1
ATOM 7102 O O . ARG A 1 926 ? -7.313 4.522 40.305 1.00 65.50 926 ARG A O 1
ATOM 7109 N N . HIS A 1 927 ? -6.238 5.662 41.907 1.00 69.88 927 HIS A N 1
ATOM 7110 C CA . HIS A 1 927 ? -7.364 6.508 42.286 1.00 69.88 927 HIS A CA 1
ATOM 7111 C C . HIS A 1 927 ? -7.264 7.886 41.620 1.00 69.88 927 HIS A C 1
ATOM 7113 O O . HIS A 1 927 ? -6.475 8.741 42.015 1.00 69.88 927 HIS A O 1
ATOM 7119 N N . THR A 1 928 ? -8.070 8.113 40.583 1.00 77.69 928 THR A N 1
ATOM 7120 C CA . THR A 1 928 ? -8.200 9.426 39.937 1.00 77.69 928 THR A CA 1
ATOM 7121 C C . THR A 1 928 ? -9.665 9.848 39.909 1.00 77.69 928 THR A C 1
ATOM 7123 O O . THR A 1 928 ? -10.553 9.003 39.796 1.00 77.69 928 THR A O 1
ATOM 7126 N N . ALA A 1 929 ? -9.927 11.157 39.971 1.00 80.94 929 ALA A N 1
ATOM 7127 C CA . ALA A 1 929 ? -11.287 11.690 39.901 1.00 80.94 929 ALA A CA 1
ATOM 7128 C C . ALA A 1 929 ? 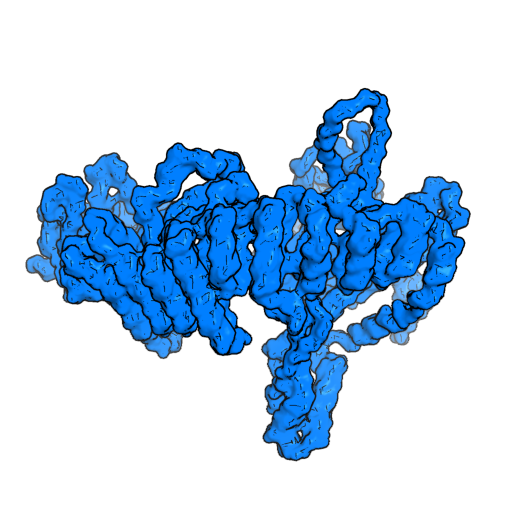-12.035 11.231 38.634 1.00 80.94 929 ALA A C 1
ATOM 7130 O O . ALA A 1 929 ? -13.213 10.902 38.701 1.00 80.94 929 ALA A O 1
ATOM 7131 N N . SER A 1 930 ? -11.350 11.143 37.487 1.00 82.12 930 SER A N 1
ATOM 7132 C CA . SER A 1 930 ? -11.966 10.676 36.239 1.00 82.12 930 SER A CA 1
ATOM 7133 C C . SER A 1 930 ? -12.374 9.198 36.302 1.00 82.12 930 SER A C 1
ATOM 7135 O O . SER A 1 930 ? -13.441 8.841 35.817 1.00 82.12 930 SER A O 1
ATOM 7137 N N . ARG A 1 931 ? -11.597 8.338 36.981 1.00 85.00 931 ARG A N 1
ATOM 7138 C CA . ARG A 1 931 ? -12.007 6.944 37.230 1.00 85.00 931 ARG A CA 1
ATOM 7139 C C . ARG A 1 931 ? -13.193 6.834 38.172 1.00 85.00 931 ARG A C 1
ATOM 7141 O O . ARG A 1 931 ? -14.073 6.023 37.910 1.00 85.00 931 ARG A O 1
ATOM 7148 N N . ALA A 1 932 ? -13.217 7.630 39.241 1.00 86.06 932 ALA A N 1
ATOM 7149 C CA . ALA A 1 932 ? -14.354 7.654 40.157 1.00 86.06 932 ALA A CA 1
ATOM 7150 C C . ALA A 1 932 ? -15.642 8.029 39.405 1.00 86.06 932 ALA A C 1
ATOM 7152 O O . ALA A 1 932 ? -16.629 7.307 39.509 1.00 86.06 932 ALA A O 1
ATOM 7153 N N . LYS A 1 933 ? -15.583 9.063 38.553 1.00 89.00 933 LYS A N 1
ATOM 7154 C CA . LYS A 1 933 ? -16.691 9.459 37.667 1.00 89.00 933 LYS A CA 1
ATOM 7155 C C . LYS A 1 933 ? -17.083 8.374 36.665 1.00 89.00 933 LYS A C 1
ATOM 7157 O O . LYS A 1 933 ? -18.263 8.178 36.411 1.00 89.00 933 LYS A O 1
ATOM 7162 N N . PHE A 1 934 ? -16.116 7.652 36.101 1.00 90.38 934 PHE A N 1
ATOM 7163 C CA . PHE A 1 934 ? -16.424 6.549 35.192 1.00 90.38 934 PHE A CA 1
ATOM 7164 C C . PHE A 1 934 ? -17.133 5.393 35.918 1.00 90.38 934 PHE A C 1
ATOM 7166 O O . PHE A 1 934 ? -18.088 4.836 35.390 1.00 90.38 934 PHE A O 1
ATOM 7173 N N . ILE A 1 935 ? -16.726 5.056 37.147 1.00 91.00 935 ILE A N 1
ATOM 7174 C CA . ILE A 1 935 ? -17.409 4.038 37.966 1.00 91.00 935 ILE A CA 1
ATOM 7175 C C . ILE A 1 935 ? -18.810 4.514 38.377 1.00 91.00 935 ILE A C 1
ATOM 7177 O O . ILE A 1 935 ? -19.751 3.728 38.322 1.00 91.00 935 ILE A O 1
ATOM 7181 N N . GLU A 1 936 ? -18.965 5.788 38.738 1.00 92.62 936 GLU A N 1
ATOM 7182 C CA . GLU A 1 936 ? -20.267 6.428 38.978 1.00 92.62 936 GLU A CA 1
ATOM 7183 C C . GLU A 1 936 ? -21.180 6.297 37.761 1.00 92.62 936 GLU A C 1
ATOM 7185 O O . GLU A 1 936 ? -22.287 5.781 37.886 1.00 92.62 936 GLU A O 1
ATOM 7190 N N . PHE A 1 937 ? -20.684 6.616 36.565 1.00 94.69 937 PHE A N 1
ATOM 7191 C CA . PHE A 1 937 ? -21.405 6.403 35.312 1.00 94.69 937 PHE A CA 1
ATOM 7192 C C . PHE A 1 937 ? -21.832 4.935 35.114 1.00 94.69 937 PHE A C 1
ATOM 7194 O O . PHE A 1 937 ? -22.987 4.669 34.769 1.00 94.69 937 PHE A O 1
ATOM 7201 N N . LEU A 1 938 ? -20.953 3.964 35.389 1.00 95.19 938 LEU A N 1
ATOM 7202 C CA . LEU A 1 938 ? -21.309 2.542 35.298 1.00 95.19 938 LEU A CA 1
ATOM 7203 C C . LEU A 1 938 ? -22.434 2.160 36.276 1.00 95.19 938 LEU A C 1
ATOM 7205 O O . LEU A 1 938 ? -23.357 1.441 35.897 1.00 95.19 938 LEU A O 1
ATOM 7209 N N . VAL A 1 939 ? -22.377 2.632 37.522 1.00 94.75 939 VAL A N 1
ATOM 7210 C CA . VAL A 1 939 ? -23.353 2.284 38.570 1.00 94.75 939 VAL A CA 1
ATOM 7211 C C . VAL A 1 939 ? -24.687 3.002 38.370 1.00 94.75 939 VAL A C 1
ATOM 7213 O O . VAL A 1 939 ? -25.746 2.376 38.444 1.00 94.75 939 VAL A O 1
ATOM 7216 N N . GLU A 1 940 ? -24.648 4.312 38.142 1.00 94.69 940 GLU A N 1
ATOM 7217 C CA . GLU A 1 940 ? -25.836 5.166 38.131 1.00 94.69 940 GLU A CA 1
ATOM 7218 C C . GLU A 1 940 ? -26.524 5.195 36.768 1.00 94.69 940 GLU A C 1
ATOM 7220 O O . GLU A 1 940 ? -27.752 5.206 36.713 1.00 94.69 940 GLU A O 1
ATOM 7225 N N . THR A 1 941 ? -25.754 5.180 35.674 1.00 95.44 941 THR A N 1
ATOM 7226 C CA . THR A 1 941 ? -26.303 5.288 34.311 1.00 95.44 941 THR A CA 1
ATOM 7227 C C . THR A 1 941 ? -26.442 3.925 33.642 1.00 95.44 941 THR A C 1
ATOM 7229 O O . THR A 1 941 ? -27.478 3.638 33.050 1.00 95.44 941 THR A O 1
ATOM 7232 N N . CYS A 1 942 ? -25.430 3.060 33.760 1.00 95.81 942 CYS A N 1
ATOM 7233 C CA . CYS A 1 942 ? -25.420 1.771 33.056 1.00 95.81 942 CYS A CA 1
ATOM 7234 C C . CYS A 1 942 ? -26.066 0.624 33.850 1.00 95.81 942 CYS A C 1
ATOM 7236 O O . CYS A 1 942 ? -26.252 -0.460 33.304 1.00 95.81 942 CYS A O 1
ATOM 7238 N N . GLY A 1 943 ? -26.400 0.834 35.128 1.00 96.31 943 GLY A N 1
ATOM 7239 C CA . GLY A 1 943 ? -27.046 -0.178 35.968 1.00 96.31 943 GLY A CA 1
ATOM 7240 C C . GLY A 1 943 ? -26.101 -1.248 36.528 1.00 96.31 943 GLY A C 1
ATOM 7241 O O . GLY A 1 943 ? -26.543 -2.357 36.837 1.00 96.31 943 GLY A O 1
ATOM 7242 N N . ALA A 1 944 ? -24.809 -0.944 36.677 1.00 95.81 944 ALA A N 1
ATOM 7243 C CA . ALA A 1 944 ? -23.872 -1.857 37.322 1.00 95.81 944 ALA A CA 1
ATOM 7244 C C . ALA A 1 944 ? -24.234 -2.038 38.808 1.00 95.81 944 ALA A C 1
ATOM 7246 O O . ALA A 1 944 ? -24.331 -1.078 39.578 1.00 95.81 944 ALA A O 1
ATOM 7247 N N . ASP A 1 945 ? -24.458 -3.284 39.215 1.00 95.38 945 ASP A N 1
ATOM 7248 C CA . ASP A 1 945 ? -24.982 -3.635 40.527 1.00 95.38 945 ASP A CA 1
ATOM 7249 C C . ASP A 1 945 ? -23.844 -3.867 41.529 1.00 95.38 945 ASP A C 1
ATOM 7251 O O . ASP A 1 945 ? -23.190 -4.913 41.567 1.00 95.38 945 ASP A O 1
ATOM 7255 N N . ALA A 1 946 ? -23.633 -2.869 42.387 1.00 93.69 946 ALA A N 1
ATOM 7256 C CA . ALA A 1 946 ? -22.664 -2.911 43.478 1.00 93.69 946 ALA A CA 1
ATOM 7257 C C . ALA A 1 946 ? -23.051 -3.869 44.627 1.00 93.69 946 ALA A C 1
ATOM 7259 O O . ALA A 1 946 ? -22.272 -4.035 45.567 1.00 93.69 946 ALA A O 1
ATOM 7260 N N . SER A 1 947 ? -24.236 -4.492 44.590 1.00 93.69 947 SER A N 1
ATOM 7261 C CA . SER A 1 947 ? -24.689 -5.466 45.591 1.00 93.69 947 SER A CA 1
ATOM 7262 C C . SER A 1 947 ? -24.344 -6.916 45.233 1.00 93.69 947 SER A C 1
ATOM 7264 O O . SER A 1 947 ? -24.287 -7.762 46.136 1.00 93.69 947 SER A O 1
ATOM 7266 N N . LEU A 1 948 ? -24.066 -7.199 43.951 1.00 93.75 948 LEU A N 1
ATOM 7267 C CA . LEU A 1 948 ? -23.675 -8.530 43.493 1.00 93.75 948 LEU A CA 1
ATOM 7268 C C . LEU A 1 948 ? -22.443 -9.005 44.252 1.00 93.75 948 LEU A C 1
ATOM 7270 O O . LEU A 1 948 ? -21.534 -8.232 44.534 1.00 93.75 948 LEU A O 1
ATOM 7274 N N . ARG A 1 949 ? -22.428 -10.294 44.590 1.00 92.88 949 ARG A N 1
ATOM 7275 C CA . ARG A 1 949 ? -21.321 -10.916 45.315 1.00 92.88 949 ARG A CA 1
ATOM 7276 C C . ARG A 1 949 ? -20.513 -11.800 44.381 1.00 92.88 949 ARG A C 1
ATOM 7278 O O . ARG A 1 949 ? -21.092 -12.547 43.594 1.00 92.88 949 ARG A O 1
ATOM 7285 N N . HIS A 1 950 ? -19.200 -11.754 44.540 1.00 89.12 950 HIS A N 1
ATOM 7286 C CA . HIS A 1 950 ? -18.247 -12.708 43.996 1.00 89.12 950 HIS A CA 1
ATOM 7287 C C . HIS A 1 950 ? -17.445 -13.268 45.169 1.00 89.12 950 HIS A C 1
ATOM 7289 O O . HIS A 1 950 ? -16.867 -12.506 45.950 1.00 89.12 950 HIS A O 1
ATOM 7295 N N . ARG A 1 951 ? -17.461 -14.596 45.349 1.00 88.19 951 ARG A N 1
ATOM 7296 C CA . ARG A 1 951 ? -16.829 -15.256 46.511 1.00 88.19 951 ARG A CA 1
ATOM 7297 C C . ARG A 1 951 ? -17.304 -14.684 47.859 1.00 88.19 951 ARG A C 1
ATOM 7299 O O . ARG A 1 951 ? -16.533 -14.516 48.798 1.00 88.19 951 ARG A O 1
ATOM 7306 N N . GLY A 1 952 ? -18.592 -14.350 47.941 1.00 89.88 952 GLY A N 1
ATOM 7307 C CA . GLY A 1 952 ? -19.229 -13.818 49.150 1.00 89.88 952 GLY A CA 1
ATOM 7308 C C . GLY A 1 952 ? -18.987 -12.331 49.428 1.00 89.88 952 GLY A C 1
ATOM 7309 O O . GLY A 1 952 ? -19.625 -11.797 50.338 1.00 89.88 952 GLY A O 1
ATOM 7310 N N . LEU A 1 953 ? -18.154 -11.645 48.643 1.00 90.44 953 LEU A N 1
ATOM 7311 C CA . LEU A 1 953 ? -17.850 -10.221 48.801 1.00 90.44 953 LEU A CA 1
ATOM 7312 C C . LEU A 1 953 ? -18.470 -9.410 47.666 1.00 90.44 953 LEU A C 1
ATOM 7314 O O . LEU A 1 953 ? -18.406 -9.822 46.512 1.00 90.44 953 LEU A O 1
ATOM 7318 N N . ASN A 1 954 ? -19.052 -8.258 47.988 1.00 92.88 954 ASN A N 1
ATOM 7319 C CA . ASN A 1 954 ? -19.470 -7.286 46.976 1.00 92.88 954 ASN A CA 1
ATOM 7320 C C . ASN A 1 954 ? -18.312 -6.327 46.598 1.00 92.88 954 ASN A C 1
ATOM 7322 O O . ASN A 1 954 ? -17.316 -6.269 47.328 1.00 92.88 954 ASN A O 1
ATOM 7326 N N . PRO A 1 955 ? -18.395 -5.560 45.491 1.00 91.81 955 PRO A N 1
ATOM 7327 C CA . PRO A 1 955 ? -17.317 -4.670 45.045 1.00 91.81 955 PRO A CA 1
ATOM 7328 C C . PRO A 1 955 ? -16.840 -3.669 46.111 1.00 91.81 955 PRO A C 1
ATOM 7330 O O . PRO A 1 955 ? -15.636 -3.484 46.291 1.00 91.81 955 PRO A O 1
ATOM 7333 N N . GLY A 1 956 ? -17.759 -3.078 46.883 1.00 88.31 956 GLY A N 1
ATOM 7334 C CA . GLY A 1 956 ? -17.406 -2.166 47.979 1.00 88.31 956 GLY A CA 1
ATOM 7335 C C . GLY A 1 956 ? -16.631 -2.859 49.107 1.00 88.31 956 GLY A C 1
ATOM 7336 O O . GLY A 1 956 ? -15.662 -2.313 49.632 1.00 88.31 956 GLY A O 1
ATOM 7337 N N . GLN A 1 957 ? -17.004 -4.097 49.448 1.00 88.44 957 GLN A N 1
ATOM 7338 C CA . GLN A 1 957 ? -16.275 -4.923 50.413 1.00 88.44 957 GLN A CA 1
ATOM 7339 C C . GLN A 1 957 ? -14.895 -5.323 49.894 1.00 88.44 957 GLN A C 1
ATOM 7341 O O . GLN A 1 957 ? -13.952 -5.307 50.676 1.00 88.44 957 GLN A O 1
ATOM 7346 N N . ILE A 1 958 ? -14.754 -5.643 48.604 1.00 84.38 958 ILE A N 1
ATOM 7347 C CA . ILE A 1 958 ? -13.454 -5.931 47.979 1.00 84.38 958 ILE A CA 1
ATOM 7348 C C . ILE A 1 958 ? -12.519 -4.730 48.123 1.00 84.38 958 ILE A C 1
ATOM 7350 O O . ILE A 1 958 ? -11.395 -4.892 48.600 1.00 84.38 958 ILE A O 1
ATOM 7354 N N . LEU A 1 959 ? -12.995 -3.533 47.764 1.00 81.50 959 LEU A N 1
ATOM 7355 C CA . LEU A 1 959 ? -12.201 -2.308 47.846 1.00 81.50 959 LEU A CA 1
ATOM 7356 C C . LEU A 1 959 ? -11.785 -1.993 49.294 1.00 81.50 959 LEU A C 1
ATOM 7358 O O . LEU A 1 959 ? -10.637 -1.627 49.534 1.00 81.50 959 LEU A O 1
ATOM 7362 N N . GLY A 1 960 ? -12.689 -2.194 50.260 1.00 81.25 960 GLY A N 1
ATOM 7363 C CA . GLY A 1 960 ? -12.415 -1.942 51.677 1.00 81.25 960 GLY A CA 1
ATOM 7364 C C . GLY A 1 960 ? -11.550 -3.007 52.370 1.00 81.25 960 GLY A C 1
ATOM 7365 O O . GLY A 1 960 ? -10.699 -2.660 53.184 1.00 81.25 960 GLY A O 1
ATOM 7366 N N . GLN A 1 961 ? -11.750 -4.299 52.077 1.00 74.06 961 GLN A N 1
ATOM 7367 C CA . GLN A 1 961 ? -11.106 -5.414 52.796 1.00 74.06 961 GLN A CA 1
ATOM 7368 C C . GLN A 1 961 ? -9.746 -5.815 52.229 1.00 74.06 961 GLN A C 1
ATOM 7370 O O . GLN A 1 961 ? -8.880 -6.257 52.981 1.00 74.06 961 GLN A O 1
ATOM 7375 N N . LEU A 1 962 ? -9.549 -5.709 50.912 1.00 62.06 962 LEU A N 1
ATOM 7376 C CA . LEU A 1 962 ? -8.304 -6.135 50.260 1.00 62.06 962 LEU A CA 1
ATOM 7377 C C . LEU A 1 962 ? -7.279 -5.005 50.139 1.00 62.06 962 LEU A C 1
ATOM 7379 O O . LEU A 1 962 ? -6.252 -5.176 49.479 1.00 62.06 962 LEU A O 1
ATOM 7383 N N . ARG A 1 963 ? -7.558 -3.885 50.810 1.00 65.38 963 ARG A N 1
ATOM 7384 C CA . ARG A 1 963 ? -6.735 -2.687 50.874 1.00 65.38 963 ARG A CA 1
ATOM 7385 C C . ARG A 1 963 ? -5.350 -3.003 51.442 1.00 65.38 963 ARG A C 1
ATOM 7387 O O . ARG A 1 963 ? -5.225 -3.650 52.480 1.00 65.38 963 ARG A O 1
ATOM 7394 N N . ARG A 1 964 ? -4.313 -2.516 50.759 1.00 67.00 964 ARG A N 1
ATOM 7395 C CA . ARG A 1 964 ? -2.922 -2.538 51.224 1.00 67.00 964 ARG A CA 1
ATOM 7396 C C . ARG A 1 964 ? -2.525 -1.121 51.635 1.00 67.00 964 ARG A C 1
ATOM 7398 O O . ARG A 1 964 ? -2.197 -0.331 50.748 1.00 67.00 964 ARG A O 1
ATOM 7405 N N . PRO A 1 965 ? -2.587 -0.768 52.931 1.00 68.81 965 PRO A N 1
ATOM 7406 C CA . PRO A 1 965 ? -2.223 0.572 53.393 1.00 68.81 965 PRO A CA 1
ATOM 7407 C C . PRO A 1 965 ? -0.778 0.949 53.029 1.00 68.81 965 PRO A C 1
ATOM 7409 O O . PRO A 1 965 ? -0.460 2.129 52.922 1.00 68.81 965 PRO A O 1
ATOM 7412 N N . GLU A 1 966 ? 0.083 -0.033 52.762 1.00 66.69 966 GLU A N 1
ATOM 7413 C CA . GLU A 1 966 ? 1.446 0.181 52.275 1.00 66.69 966 GLU A CA 1
ATOM 7414 C C . GLU A 1 966 ? 1.461 0.799 50.867 1.00 66.69 966 GLU A C 1
ATOM 7416 O O . GLU A 1 966 ? 2.197 1.751 50.635 1.00 66.69 966 GLU A O 1
ATOM 7421 N N . LEU A 1 967 ? 0.605 0.325 49.949 1.00 63.62 967 LEU A N 1
ATOM 7422 C CA . LEU A 1 967 ? 0.510 0.872 48.585 1.00 63.62 967 LEU A CA 1
ATOM 7423 C C . LEU A 1 967 ? -0.095 2.279 48.581 1.00 63.62 967 LEU A C 1
ATOM 7425 O O . LEU A 1 967 ? 0.294 3.115 47.771 1.00 63.62 967 LEU A O 1
ATOM 7429 N N . ASP A 1 968 ? -1.015 2.541 49.508 1.00 65.06 968 ASP A N 1
ATOM 7430 C CA . ASP A 1 968 ? -1.574 3.877 49.717 1.00 65.06 968 ASP A CA 1
ATOM 7431 C C . ASP A 1 968 ? -0.492 4.844 50.191 1.00 65.06 968 ASP A C 1
ATOM 7433 O O . ASP A 1 968 ? -0.372 5.950 49.676 1.00 65.06 968 ASP A O 1
ATOM 7437 N N . THR A 1 969 ? 0.333 4.394 51.136 1.00 68.00 969 THR A N 1
ATOM 7438 C CA . THR A 1 969 ? 1.451 5.182 51.653 1.00 68.00 969 THR A CA 1
ATOM 7439 C C . THR A 1 969 ? 2.481 5.431 50.551 1.00 68.00 969 THR A C 1
ATOM 7441 O O . THR A 1 969 ? 2.942 6.555 50.407 1.00 68.00 969 THR A O 1
ATOM 7444 N N . GLU A 1 970 ? 2.791 4.437 49.713 1.00 66.38 970 GLU A N 1
ATOM 7445 C CA . GLU A 1 970 ? 3.695 4.596 48.564 1.00 66.38 970 GLU A CA 1
ATOM 7446 C C . GLU A 1 970 ? 3.175 5.600 47.515 1.00 66.38 970 GLU A C 1
ATOM 7448 O O . GLU A 1 970 ? 3.965 6.407 47.009 1.00 66.38 970 GLU A O 1
ATOM 7453 N N . GLU A 1 971 ? 1.873 5.577 47.189 1.00 64.81 971 GLU A N 1
ATOM 7454 C CA . GLU A 1 971 ? 1.241 6.570 46.299 1.00 64.81 971 GLU A CA 1
ATOM 7455 C C . GLU A 1 971 ? 1.237 7.975 46.930 1.00 64.81 971 GLU A C 1
ATOM 7457 O O . GLU A 1 971 ? 1.426 8.967 46.220 1.00 64.81 971 GLU A O 1
ATOM 7462 N N . GLU A 1 972 ? 1.048 8.069 48.250 1.00 65.62 972 GLU A N 1
ATOM 7463 C CA . GLU A 1 972 ? 0.949 9.335 48.980 1.00 65.62 972 GLU A CA 1
ATOM 7464 C C . GLU A 1 972 ? 2.312 9.998 49.252 1.00 65.62 972 GLU A C 1
ATOM 7466 O O . GLU A 1 972 ? 2.458 11.215 49.100 1.00 65.62 972 GLU A O 1
ATOM 7471 N N . THR A 1 973 ? 3.333 9.228 49.635 1.00 65.25 973 THR A N 1
ATOM 7472 C CA . THR A 1 973 ? 4.661 9.754 50.001 1.00 65.25 973 THR A CA 1
ATOM 7473 C C . THR A 1 973 ? 5.581 9.916 48.786 1.00 65.25 973 THR A C 1
ATOM 7475 O O . THR A 1 973 ? 6.535 10.713 48.801 1.00 65.25 973 THR A O 1
ATOM 7478 N N . GLY A 1 974 ? 5.303 9.187 47.699 1.00 60.41 974 GLY A N 1
ATOM 7479 C CA . GLY A 1 974 ? 6.167 9.117 46.521 1.00 60.41 974 GLY A CA 1
ATOM 7480 C C . GLY A 1 974 ? 7.569 8.587 46.843 1.00 60.41 974 GLY A C 1
ATOM 7481 O O . GLY A 1 974 ? 8.529 8.938 46.156 1.00 60.41 974 GLY A O 1
ATOM 7482 N N . GLU A 1 975 ? 7.716 7.798 47.912 1.00 57.91 975 GLU A N 1
ATOM 7483 C CA . GLU A 1 975 ? 9.006 7.292 48.409 1.00 57.91 975 GLU A CA 1
ATOM 7484 C C . GLU A 1 975 ? 9.668 6.265 47.478 1.00 57.91 975 GLU A C 1
ATOM 7486 O O . GLU A 1 975 ? 10.868 6.021 47.587 1.00 57.91 975 GLU A O 1
ATOM 7491 N N . SER A 1 976 ? 8.950 5.743 46.478 1.00 53.97 976 SER A N 1
ATOM 7492 C CA . SER A 1 976 ? 9.475 4.783 45.494 1.00 53.97 976 SER A CA 1
ATOM 7493 C C . SER A 1 976 ? 10.466 5.371 44.469 1.00 53.97 976 SER A C 1
ATOM 7495 O O . SER A 1 976 ? 10.849 4.693 43.517 1.00 53.97 976 SER A O 1
ATOM 7497 N N . GLY A 1 977 ? 10.888 6.635 44.610 1.00 54.12 977 GLY A N 1
ATOM 7498 C CA . GLY A 1 977 ? 11.786 7.305 43.656 1.00 54.12 977 GLY A CA 1
ATOM 7499 C C . GLY A 1 977 ? 11.164 7.529 42.269 1.00 54.12 977 GLY A C 1
ATOM 7500 O O . GLY A 1 977 ? 11.848 7.939 41.327 1.00 54.12 977 GLY A O 1
ATOM 7501 N N . SER A 1 978 ? 9.865 7.265 42.126 1.00 52.66 978 SER A N 1
ATOM 7502 C CA . SER A 1 978 ? 9.133 7.450 40.882 1.00 52.66 978 SER A CA 1
ATOM 7503 C C . SER A 1 978 ? 8.801 8.935 40.680 1.00 52.66 978 SER A C 1
ATOM 7505 O O . SER A 1 978 ? 8.433 9.655 41.605 1.00 52.66 978 SER A O 1
ATOM 7507 N N . ARG A 1 979 ? 8.953 9.437 39.447 1.00 49.75 979 ARG A N 1
ATOM 7508 C CA . ARG A 1 979 ? 8.749 10.855 39.062 1.00 49.75 979 ARG A CA 1
ATOM 7509 C C . ARG A 1 979 ? 7.291 11.342 39.165 1.00 49.75 979 ARG A C 1
ATOM 7511 O O . ARG A 1 979 ? 6.955 12.390 38.617 1.00 49.75 979 ARG A O 1
ATOM 7518 N N . TRP A 1 980 ? 6.419 10.601 39.837 1.00 54.06 980 TRP A N 1
ATOM 7519 C CA . TRP A 1 980 ? 4.977 10.778 39.796 1.00 54.06 980 TRP A CA 1
ATOM 7520 C C . TRP A 1 980 ? 4.457 11.055 41.211 1.00 54.06 980 TRP A C 1
ATOM 7522 O O . TRP A 1 980 ? 3.931 10.170 41.871 1.00 54.06 980 TRP A O 1
ATOM 7532 N N . ARG A 1 981 ? 4.590 12.297 41.690 1.00 55.78 981 ARG A N 1
ATOM 7533 C CA . ARG A 1 981 ? 3.833 12.778 42.861 1.00 55.78 981 ARG A CA 1
ATOM 7534 C C . ARG A 1 981 ? 2.557 13.464 42.378 1.00 55.78 981 ARG A C 1
ATOM 7536 O O . ARG A 1 981 ? 2.630 14.371 41.547 1.00 55.78 981 ARG A O 1
ATOM 7543 N N . ARG A 1 982 ? 1.398 13.043 42.884 1.00 57.41 982 ARG A N 1
ATOM 7544 C CA . ARG A 1 982 ? 0.139 13.800 42.799 1.00 57.41 982 ARG A CA 1
ATOM 7545 C C . ARG A 1 982 ? -0.265 14.268 44.190 1.00 57.41 982 ARG A C 1
ATOM 7547 O O . ARG A 1 982 ? 0.267 13.803 45.190 1.00 57.41 982 ARG A O 1
ATOM 7554 N N . ASP A 1 983 ? -1.190 15.216 44.218 1.00 61.12 983 ASP A N 1
ATOM 7555 C CA . ASP A 1 983 ? -1.801 15.705 45.444 1.00 61.12 983 ASP A CA 1
ATOM 7556 C C . ASP A 1 983 ? -2.567 14.565 46.140 1.00 61.12 983 ASP A C 1
ATOM 7558 O O . ASP A 1 983 ? -3.501 13.990 45.572 1.00 61.12 983 ASP A O 1
ATOM 7562 N N . THR A 1 984 ? -2.144 14.221 47.356 1.00 66.50 984 THR A N 1
ATOM 7563 C CA . THR A 1 984 ? -2.722 13.149 48.178 1.00 66.50 984 THR A CA 1
ATOM 7564 C C . THR A 1 984 ? -4.194 13.396 48.494 1.00 66.50 984 THR A C 1
ATOM 7566 O O . THR A 1 984 ? -4.970 12.447 48.623 1.00 66.50 984 THR A O 1
ATOM 7569 N N . SER A 1 985 ? -4.615 14.665 48.529 1.00 70.31 985 SER A N 1
ATOM 7570 C CA . SER A 1 985 ? -6.019 15.029 48.715 1.00 70.31 985 SER A CA 1
ATOM 7571 C C . SER A 1 985 ? -6.899 14.526 47.567 1.00 70.31 985 SER A C 1
ATOM 7573 O O . SER A 1 985 ? -7.947 13.946 47.830 1.00 70.31 985 SER A O 1
ATOM 7575 N N . VAL A 1 986 ? -6.440 14.619 46.314 1.00 67.00 986 VAL A N 1
ATOM 7576 C CA . VAL A 1 986 ? -7.194 14.189 45.120 1.00 67.00 986 VAL A CA 1
ATOM 7577 C C . VAL A 1 986 ? -7.377 12.671 45.085 1.00 67.00 986 VAL A C 1
ATOM 7579 O O . VAL A 1 986 ? -8.434 12.175 44.694 1.00 67.00 986 VAL A O 1
ATOM 7582 N N . VAL A 1 987 ? -6.347 11.926 45.491 1.00 65.94 987 VAL A N 1
ATOM 7583 C CA . VAL A 1 987 ? -6.391 10.459 45.605 1.00 65.94 987 VAL A CA 1
ATOM 7584 C C . VAL A 1 987 ? -7.395 10.043 46.679 1.00 65.94 987 VAL A C 1
ATOM 7586 O O . VAL A 1 987 ? -8.249 9.188 46.425 1.00 65.94 987 VAL A O 1
ATOM 7589 N N . ARG A 1 988 ? -7.344 10.689 47.851 1.00 74.81 988 ARG A N 1
ATOM 7590 C CA . ARG A 1 988 ? -8.265 10.428 48.962 1.00 74.81 988 ARG A CA 1
ATOM 7591 C C . ARG A 1 988 ? -9.709 10.795 48.620 1.00 74.81 988 ARG A C 1
ATOM 7593 O O . ARG A 1 988 ? -10.595 9.981 48.847 1.00 74.81 988 ARG A O 1
ATOM 7600 N N . GLU A 1 989 ? -9.951 11.960 48.026 1.00 77.06 989 GLU A N 1
ATOM 7601 C CA . GLU A 1 989 ? -11.293 12.397 47.613 1.00 77.06 989 GLU A CA 1
ATOM 7602 C C . GLU A 1 989 ? -11.903 11.456 46.570 1.00 77.06 989 GLU A C 1
ATOM 7604 O O . GLU A 1 989 ? -13.049 11.028 46.711 1.00 77.06 989 GLU A O 1
ATOM 7609 N N . ALA A 1 990 ? -11.132 11.069 45.547 1.00 74.38 990 ALA A N 1
ATOM 7610 C CA . ALA A 1 990 ? -11.596 10.104 44.552 1.00 74.38 990 ALA A CA 1
ATOM 7611 C C . ALA A 1 990 ? -11.922 8.745 45.192 1.00 74.38 990 ALA A C 1
ATOM 7613 O O . ALA A 1 990 ? -12.887 8.088 44.798 1.00 74.38 990 ALA A O 1
ATOM 7614 N N . ARG A 1 991 ? -11.136 8.323 46.189 1.00 73.25 991 ARG A N 1
ATOM 7615 C CA . ARG A 1 991 ? -11.373 7.092 46.949 1.00 73.25 991 ARG A CA 1
ATOM 7616 C C . ARG A 1 991 ? -12.650 7.162 47.779 1.00 73.25 991 ARG A C 1
ATOM 7618 O O . ARG A 1 991 ? -13.483 6.271 47.649 1.00 73.25 991 ARG A O 1
ATOM 7625 N N . GLU A 1 992 ? -12.819 8.204 48.585 1.00 83.06 992 GLU A N 1
ATOM 7626 C CA . GLU A 1 992 ? -14.022 8.399 49.401 1.00 83.06 992 GLU A CA 1
ATOM 7627 C C . GLU A 1 992 ? -15.278 8.464 48.524 1.00 83.06 992 GLU A C 1
ATOM 7629 O O . GLU A 1 992 ? -16.305 7.878 48.865 1.00 83.06 992 GLU A O 1
ATOM 7634 N N . ALA A 1 993 ? -15.195 9.105 47.354 1.00 83.38 993 ALA A N 1
ATOM 7635 C CA . ALA A 1 993 ? -16.281 9.109 46.379 1.00 83.38 993 ALA A CA 1
ATOM 7636 C C . ALA A 1 993 ? -16.651 7.685 45.919 1.00 83.38 993 ALA A C 1
ATOM 7638 O O . ALA A 1 993 ? -17.831 7.337 45.915 1.00 83.38 993 ALA A O 1
ATOM 7639 N N . MET A 1 994 ? -15.662 6.839 45.606 1.00 82.06 994 MET A N 1
ATOM 7640 C CA . MET A 1 994 ? -15.896 5.445 45.199 1.00 82.06 994 MET A CA 1
ATOM 7641 C C . MET A 1 994 ? -16.473 4.582 46.329 1.00 82.06 994 MET A C 1
ATOM 7643 O O . MET A 1 994 ? -17.404 3.814 46.093 1.00 82.06 994 MET A O 1
ATOM 7647 N N . GLU A 1 995 ? -15.960 4.704 47.556 1.00 83.44 995 GLU A N 1
ATOM 7648 C CA . GLU A 1 995 ? -16.484 3.962 48.712 1.00 83.44 995 GLU A CA 1
ATOM 7649 C C . GLU A 1 995 ? -17.935 4.352 49.016 1.00 83.44 995 GLU A C 1
ATOM 7651 O O . GLU A 1 995 ? -18.788 3.484 49.215 1.00 83.44 995 GLU A O 1
ATOM 7656 N N . ASN A 1 996 ? -18.238 5.652 48.981 1.00 86.69 996 ASN A N 1
ATOM 7657 C CA . ASN A 1 996 ? -19.591 6.157 49.185 1.00 86.69 996 ASN A CA 1
ATOM 7658 C C . ASN A 1 996 ? -20.550 5.679 48.089 1.00 86.69 996 ASN A C 1
ATOM 7660 O O . ASN A 1 996 ? -21.661 5.248 48.397 1.00 86.69 996 ASN A O 1
ATOM 7664 N N . LEU A 1 997 ? -20.127 5.728 46.825 1.00 86.00 997 LEU A N 1
ATOM 7665 C CA . LEU A 1 997 ? -20.914 5.251 45.688 1.00 86.00 997 LEU A CA 1
ATOM 7666 C C . LEU A 1 997 ? -21.255 3.759 45.827 1.00 86.00 997 LEU A C 1
ATOM 7668 O O . LEU A 1 997 ? -22.413 3.369 45.681 1.00 86.00 997 LEU A O 1
ATOM 7672 N N . LEU A 1 998 ? -20.264 2.928 46.160 1.00 84.88 998 LEU A N 1
ATOM 7673 C CA . LEU A 1 998 ? -20.437 1.477 46.280 1.00 84.88 998 LEU A CA 1
ATOM 7674 C C . LEU A 1 998 ? -21.136 1.059 47.588 1.00 84.88 998 LEU A C 1
ATOM 7676 O O . LEU A 1 998 ? -21.706 -0.029 47.657 1.00 84.88 998 LEU A O 1
ATOM 7680 N N . GLY A 1 999 ? -21.110 1.902 48.626 1.00 80.81 999 GLY A N 1
ATOM 7681 C CA . GLY A 1 999 ? -21.722 1.635 49.932 1.00 80.81 999 GLY A CA 1
ATOM 7682 C C . GLY A 1 999 ? -23.183 2.079 50.077 1.00 80.81 999 GLY A C 1
ATOM 7683 O O . GLY A 1 999 ? -23.904 1.509 50.898 1.00 80.81 999 GLY A O 1
ATOM 7684 N N . LYS A 1 1000 ? -23.642 3.065 49.289 1.00 67.75 1000 LYS A N 1
ATOM 7685 C CA . LYS A 1 1000 ? -24.960 3.722 49.440 1.00 67.75 1000 LYS A CA 1
ATOM 7686 C C . LYS A 1 1000 ? -26.189 2.859 49.113 1.00 67.75 1000 LYS A C 1
ATOM 7688 O O . LYS A 1 1000 ? -27.288 3.250 49.485 1.00 67.75 1000 LYS A O 1
ATOM 7693 N N . LYS A 1 1001 ? -26.036 1.702 48.459 1.00 54.19 1001 LYS A N 1
ATOM 7694 C CA . LYS A 1 1001 ? -27.146 0.781 48.117 1.00 54.19 1001 LYS A CA 1
ATOM 7695 C C . LYS A 1 1001 ? -27.341 -0.377 49.116 1.00 54.19 1001 LYS A C 1
ATOM 7697 O O . LYS A 1 1001 ? -27.890 -1.411 48.747 1.00 54.19 1001 LYS A O 1
ATOM 7702 N N . ARG A 1 1002 ? -26.860 -0.230 50.353 1.00 45.81 1002 ARG A N 1
ATOM 7703 C CA . ARG A 1 1002 ? -27.086 -1.217 51.420 1.00 45.81 1002 ARG A CA 1
ATOM 7704 C C . ARG A 1 1002 ? -28.525 -1.273 51.905 1.00 45.81 1002 ARG A C 1
ATOM 7706 O O . ARG A 1 1002 ? -29.125 -0.190 52.065 1.00 45.81 1002 ARG A O 1
#

Sequence (1002 aa):
MRLLGTLLVSLLWAGVVSAYGLRGAWEKTMYFSIYQMEDMLAIDGVDGTGKNYQIAPNCGGGVGGARKGLLDKSRRCSLLQFLDHIWRTTSTNRDILDEGGNVVRTEKYYDTKPDIDTVKFGSSGTPTTGSNLTPDQIQTYTLDAKNADGKIIYKTPVPIVTSDGEPFSVKQHGYTGNVDEPGRLWPNAVPPLPGGVDGYLVSLPKIADRAQELLQIWEAAKADGTLHVGDDEKDHPDYDKHKEADDQVKKHLEYGRLAAKKTALFRESDLHKNLKAFGKWREAFGVAPKWDYHNSGDDQVKSWPVMNEKKTIQKIMEASVGDEAKAKKIYDNKWKEIKSGEGYRGTPDLRTTLRYLCVRVHSHTTNTIFDSVCSSPIPMAETMKWACKTGCNAAIDAALHQSASVSAVPVASTVAANSKPKPVATVGGNGDNAIVTDTIKALTLQLAAKRGHIETFSYLMSLGARLDEPGTSLSSIRSLVWLVTQGPDASALLRLFFASPNHLDQLGQEMLNETLFGLLQGCAAPRSSKAPSIEEYLGFARILLDAGANPNAFFALGSSSSSVLSAAVRTLSPDLVRLLLHCGACSNGPPDAPQRLPPVPRWPLHVPLCAIAYSFATLSSSVSSSLLNLSFTQSSLKEIVCVLLHVGHANVNTSAPYLHLDGWCISFTNPLFVFLDAVNNWDSSDALSALKFILECGASPSIRTTTHPSSDFERAGTVSPALLRHGRYHLGPAREFPIIDLLDRWGVGKLSSPTFTEVLEVLARDHIQPSGDENSRRARSIADELARYDYTASKAPLECEVDDSILCAWRRVITSLISPLLATPHVLGEFLHAYIIRKATCPDHRPLVSIAYHSSQNHVIGDDLAHITVQVLVDAGADVNHRRRGDGASEDGPTVLHVLCLWLAGRSPEEDDPLFGWKPSCLGFRHTASRAKFIEFLVETCGADASLRHRGLNPGQILGQLRRPELDTEEETGESGSRWRRDTSVVREAREAMENLLGKKR